Protein AF-0000000078428887 (afdb_homodimer)

Nearest PDB structures (foldseek):
  6vzq-assembly3_C  TM=7.454E-01  e=3.567E-23  Mus musculus
  6vzu-assembly3_C  TM=7.499E-01  e=3.771E-23  Mus musculus
  6vzt-assembly2_B  TM=7.505E-01  e=6.218E-23  Mus musculus
  6vzq-assembly2_B  TM=7.638E-01  e=4.596E-22  Mus musculus
  8u3z-assembly1_N  TM=7.309E-01  e=7.169E-22  Mus musculus

Sequence (1040 aa):
MDAENIQNNVQTKVKTQDIKDAKNAIPVHSVIVFLLATLATAILVDLLPTKCSYWNWPKQQDVRKVEVVPQATYAIYGKSKTEEHLIHVINVLDRLGYQRVNLEDNWNLLWAHDYPFIKMPQRMKNLEKHQMVNHFPGCGFITNKVDLSTTPLPFLPRAFRLPSQRQEFLEYVEHNPNALFVEKHNEHRHIAIRPPEDINLYSNDSFVQEFLQNPFLVDGYKFDIGVYVVITSIDPLRLYIYSGDVLFRYCPVKYHPFDASNVDKYVVGDDYLPTWQVPSLVKYYKRLGGSMRGAFDAYVRDQNQNPSGIWLQVEDIIRRTVLAKEQDIKGILRSYKTKNFFDLMRFDLIIDENLKVHLMEANMSPNLSSAHFKPNSLLYEQILYSVMNMVGIGSPLQNKTLQESKANFLSSEEVREMITSERNLATNINDCAEHGCDKSCNSRECDLCLPCLSGSEYEILEKAHHEHLHRISMKRIFPKPILQPENFDIATEVQNMTKRNAWMTRWFYYKCQYDSNWCIMDAENIQNNVQTKVKTQDIKDAKNAIPVHSVIVFLLATLATAILVDLLPTKCSYWNWPKQQDVRKVEVVPQATYAIYGKSKTEEHLIHVINVLDRLGYQRVNLEDNWNLLWAHDYPFIKMPQRMKNLEKHQMVNHFPGCGFITNKVDLSTTPLPFLPRAFRLPSQRQEFLEYVEHNPNALFVEKHNEHRHIAIRPPEDINLYSNDSFVQEFLQNPFLVDGYKFDIGVYVVITSIDPLRLYIYSGDVLFRYCPVKYHPFDASNVDKYVVGDDYLPTWQVPSLVKYYKRLGGSMRGAFDAYVRDQNQNPSGIWLQVEDIIRRTVLAKEQDIKGILRSYKTKNFFDLMRFDLIIDENLKVHLMEANMSPNLSSAHFKPNSLLYEQILYSVMNMVGIGSPLQNKTLQESKANFLSSEEVREMITSERNLATNINDCAEHGCDKSCNSRECDLCLPCLSGSEYEILEKAHHEHLHRISMKRIFPKPILQPENFDIATEVQNMTKRNAWMTRWFYYKCQYDSNWCI

Radius of gyration: 38.43 Å; Cα contacts (8 Å, |Δi|>4): 1636; chains: 2; bounding box: 81×131×132 Å

Secondary structure (DSSP, 8-state):
---------------------------HHHHHHHHHHHHHHHHHHHHS-TT-TT---------------PPPEEEEE-S-S--GGGHHHHHHHHHTT-EE--TTS--SEEEESS--TTTSHHHHHT--TT-EESS-TTTHHHH-HHHHHTS--TTSPPEEETTTTHHHHHHHHHH-TT-EEEEEETTS--EEEE-GGGS-TT-SSEEEEEE--SB--BTTB-EEEEEEEEEEEETTEEEEEE-S--EEEE-SS--PSP-TT-GGGT---TT-B-GGGSHHHHIIIIIS---HHHHHHHHHHHTT--THHHHHHHHHHHHHHHHHHHHHHHHHHTT-S---B-EEEEEEEEEBTT--EEEEEEEES-----SS-TTHHHHHHHHHHHHHHHTTTT-THHHHHHH--GGGHHHHHHHHHHH--HHHH---HHHHHHTTTTT---SGGGTTSGGG--HHHHHHHHHHHHHHHT-TTEEEEESPP-S-GGG--HHHHHTTS-HHHHHHHHHHHHHHHH-GGGG-/---------------------------HHHHHHHHHHHHHHHHHHHHS-TT-TT------------------EEEEE-S-S--GGGHHHHHHHHHTT-EE--TTS--SEEEESS-TTTTSHHHHHT--TT-EES--TTTHHHH-HHHHHTS--TTSPPEEETTTTHHHHHHHHHH-TT-EEEEEETTS---EEE-GGGS-TT-SSEEEEEE--SB--BTTB-EEEEEEEEEEEETTEEEEEE-S--EEEE-SS--PSP-TT-GGGT---TT-B-GGGSHHHHIIIIIS---HHHHHHHHHHHTT--THHHHHHHHHHHHHHHHHHHHHHHHHHTT-S---B-EEEEEEEEEBTT--EEEEEEEES-----SS-TTHHHHHHHHHHHHHHHTTTT-THHHHHHH--TT-HHHHHHHHHHH--HHHH---HHHHHHTTTTT---SGGGTTSGGG--HHHHHHHHHHHHHHHT-TTEEEEESPP-S-GGG--HHHHHTTS-HHHHHHHHHHHHHHHH-GGGG-

pLDDT: mean 84.03, std 22.97, range [13.81, 98.88]

InterPro domains:
  IPR004344 Tubulin-tyrosine ligase/Tubulin polyglutamylase [PF03133] (128-391)
  IPR004344 Tubulin-tyrosine ligase/Tubulin polyglutamylase [PS51221] (72-403)
  IPR053317 Tubulin polyglutamylase [PTHR47113] (32-519)

Solvent-accessible surface area (backbone atoms only — not comparable to full-atom values): 57028 Å² total; per-residue (Å²): 138,88,92,80,86,90,79,86,84,88,79,82,79,78,76,76,77,81,78,76,70,84,70,80,68,75,61,65,60,64,55,46,52,53,50,46,52,56,46,47,56,50,47,53,63,62,63,45,73,77,69,72,58,71,74,59,57,69,65,69,66,66,66,66,62,70,69,70,63,41,61,39,29,28,20,68,42,62,84,61,92,62,63,69,59,41,47,47,60,52,51,52,38,46,56,57,52,40,39,80,50,57,71,87,49,91,45,36,30,40,48,44,64,45,82,57,59,77,84,36,41,69,60,57,34,60,42,54,92,72,32,35,34,51,51,51,69,51,52,52,58,56,37,30,59,67,56,39,39,59,43,96,46,91,46,38,52,59,43,34,51,29,39,87,31,38,68,61,45,53,52,50,42,68,77,36,74,85,60,41,29,29,41,35,31,76,82,77,56,64,78,44,66,36,52,76,86,71,51,68,58,74,37,80,58,33,34,38,30,48,49,80,85,56,55,36,58,60,97,47,19,29,51,41,38,38,44,45,32,37,39,60,38,72,87,44,53,34,34,32,32,50,68,76,53,41,46,55,38,22,18,71,32,53,32,72,80,74,52,72,87,45,51,47,24,77,44,72,57,93,78,35,35,45,54,75,72,38,77,86,30,25,58,36,27,68,53,38,29,27,28,60,44,50,16,50,42,36,52,36,39,74,70,77,42,77,52,70,60,42,56,56,46,51,53,49,51,54,46,53,53,53,59,72,41,33,65,66,24,50,64,55,44,68,74,36,73,46,83,48,34,28,32,55,29,27,39,33,29,36,43,28,66,84,56,48,67,31,55,71,45,32,35,65,56,41,90,48,52,30,84,90,46,62,78,47,42,51,58,40,34,32,49,50,51,21,51,34,31,22,76,47,68,51,40,64,54,54,27,55,53,63,49,48,59,89,87,42,56,67,56,42,53,51,55,44,37,35,76,55,42,66,42,71,66,32,43,61,59,54,61,21,57,76,63,39,24,70,80,40,64,83,50,78,80,16,65,68,23,51,68,44,42,48,73,66,54,47,51,52,51,50,51,53,54,47,27,67,41,28,20,46,50,44,38,53,54,33,59,62,52,48,76,52,66,92,76,58,55,66,68,70,71,36,64,87,47,56,71,53,43,29,53,53,39,49,52,43,47,45,45,20,74,74,37,67,72,50,21,81,143,89,83,76,89,90,80,85,80,83,74,88,82,79,81,77,77,82,81,76,72,85,73,81,70,76,65,68,61,66,54,47,52,53,50,47,53,54,47,49,54,50,47,54,64,63,62,44,72,77,69,74,60,71,76,62,58,70,68,70,67,66,67,68,63,71,69,70,65,40,58,39,28,28,20,68,42,61,85,62,92,62,64,68,58,41,46,46,60,52,50,52,40,46,56,58,52,42,40,80,50,56,72,88,49,90,46,37,31,40,48,42,64,45,83,56,58,77,84,37,41,71,60,58,35,60,41,52,92,72,30,34,34,50,52,50,69,51,50,52,57,57,36,32,60,68,56,39,39,58,44,97,45,94,46,38,52,59,42,35,52,29,38,86,31,38,66,59,46,53,53,49,41,68,76,36,73,84,60,42,28,29,42,36,32,77,82,78,54,67,79,43,65,35,52,75,86,69,50,70,57,74,37,78,57,33,34,37,30,47,50,81,84,55,53,36,58,62,96,47,20,29,51,39,35,38,43,44,32,37,39,60,38,71,84,43,53,32,34,31,33,49,66,77,52,42,48,58,38,22,17,70,33,53,30,71,81,75,50,72,87,45,51,46,23,76,44,72,56,91,77,33,35,45,56,75,71,39,74,86,30,24,58,36,27,70,52,40,29,26,28,59,43,52,17,50,40,36,51,38,40,75,68,75,44,76,51,69,62,42,56,55,46,51,52,48,52,54,46,53,53,52,58,73,40,34,66,64,25,50,64,55,46,68,75,36,74,46,82,48,33,28,31,56,29,26,39,34,29,38,44,27,66,85,55,47,65,30,55,72,44,32,35,67,57,42,91,47,52,27,85,89,46,61,80,46,43,52,59,40,33,31,49,49,52,20,51,36,32,22,75,47,66,51,40,64,54,54,29,54,53,63,48,48,58,91,86,44,59,68,56,44,52,52,54,44,39,34,76,53,42,64,43,74,66,34,43,62,59,54,60,20,57,76,63,40,25,70,81,41,64,83,48,78,79,16,63,68,22,52,68,43,43,49,72,66,55,48,51,51,51,50,50,51,53,47,26,65,40,28,19,47,49,45,38,53,53,33,58,64,53,49,76,52,66,93,78,58,56,66,68,70,71,34,65,86,48,56,73,52,43,29,53,53,40,49,53,42,48,46,44,20,73,74,36,69,72,50,21,83

Structure (mmCIF, N/CA/C/O backbone):
data_AF-0000000078428887-model_v1
#
loop_
_entity.id
_entity.type
_entity.pdbx_description
1 polymer 'Tubulin polyglutamylase TTLL6'
#
loop_
_atom_site.group_PDB
_atom_site.id
_atom_site.type_symbol
_atom_site.label_atom_id
_atom_site.label_alt_id
_atom_site.label_comp_id
_atom_site.label_asym_id
_atom_site.label_entity_id
_atom_site.label_seq_id
_atom_site.pdbx_PDB_ins_code
_atom_site.Cartn_x
_atom_site.Cartn_y
_atom_site.Cartn_z
_atom_site.occupancy
_atom_site.B_iso_or_equiv
_atom_site.auth_seq_id
_atom_site.auth_comp_id
_atom_site.auth_asym_id
_atom_site.auth_atom_id
_atom_site.pdbx_PDB_model_num
ATOM 1 N N . MET A 1 1 ? -45.375 71.375 -11.922 1 16.81 1 MET A N 1
ATOM 2 C CA . MET A 1 1 ? -46.156 72.125 -12.906 1 16.81 1 MET A CA 1
ATOM 3 C C . MET A 1 1 ? -45.375 72.375 -14.188 1 16.81 1 MET A C 1
ATOM 5 O O . MET A 1 1 ? -45.875 72.125 -15.289 1 16.81 1 MET A O 1
ATOM 9 N N . ASP A 1 2 ? -44.531 73.375 -14.336 1 13.81 2 ASP A N 1
ATOM 10 C CA . ASP A 1 2 ? -44.656 74.375 -15.344 1 13.81 2 ASP A CA 1
ATOM 11 C C . ASP A 1 2 ? -44.062 73.938 -16.688 1 13.81 2 ASP A C 1
ATOM 13 O O . ASP A 1 2 ? -43.219 73.062 -16.719 1 13.81 2 ASP A O 1
ATOM 17 N N . ALA A 1 3 ? -43.656 75.062 -17.578 1 15.51 3 ALA A N 1
ATOM 18 C CA . ALA A 1 3 ? -44.031 75.625 -18.844 1 15.51 3 ALA A CA 1
ATOM 19 C C . ALA A 1 3 ? -43.188 75.062 -20 1 15.51 3 ALA A C 1
ATOM 21 O O . ALA A 1 3 ? -42.125 74.562 -19.781 1 15.51 3 ALA A O 1
ATOM 22 N N . GLU A 1 4 ? -43.031 75.625 -21.203 1 15.42 4 GLU A N 1
ATOM 23 C CA . GLU A 1 4 ? -43.625 75.75 -22.547 1 15.42 4 GLU A CA 1
ATOM 24 C C . GLU A 1 4 ? -42.531 75.688 -23.625 1 15.42 4 GLU A C 1
ATOM 26 O O . GLU A 1 4 ? -42.781 75.188 -24.719 1 15.42 4 GLU A O 1
ATOM 31 N N . ASN A 1 5 ? -41.438 76.5 -23.516 1 15.72 5 ASN A N 1
ATOM 32 C CA . ASN A 1 5 ? -41.312 77.5 -24.609 1 15.72 5 ASN A CA 1
ATOM 33 C C . ASN A 1 5 ? -40.906 76.812 -25.906 1 15.72 5 ASN A C 1
ATOM 35 O O . ASN A 1 5 ? -40.375 75.688 -25.891 1 15.72 5 ASN A O 1
ATOM 39 N N . ILE A 1 6 ? -40.062 77.438 -26.875 1 17.36 6 ILE A N 1
ATOM 40 C CA . ILE A 1 6 ? -40.281 78.125 -28.141 1 17.36 6 ILE A CA 1
ATOM 41 C C . ILE A 1 6 ? -39.75 77.312 -29.297 1 17.36 6 ILE A C 1
ATOM 43 O O . ILE A 1 6 ? -38.781 76.562 -29.156 1 17.36 6 ILE A O 1
ATOM 47 N N . GLN A 1 7 ? -40 77.5 -30.625 1 16.61 7 GLN A N 1
ATOM 48 C CA . GLN A 1 7 ? -40.562 77.25 -31.938 1 16.61 7 GLN A CA 1
ATOM 49 C C . GLN A 1 7 ? -39.469 76.938 -32.969 1 16.61 7 GLN A C 1
ATOM 51 O O . GLN A 1 7 ? -39.656 76.125 -33.875 1 16.61 7 GLN A O 1
ATOM 56 N N . ASN A 1 8 ? -38.312 77.75 -33.062 1 16.42 8 ASN A N 1
ATOM 57 C CA . ASN A 1 8 ? -38.312 78.438 -34.375 1 16.42 8 ASN A CA 1
ATOM 58 C C . ASN A 1 8 ? -37.969 77.438 -35.469 1 16.42 8 ASN A C 1
ATOM 60 O O . ASN A 1 8 ? -37.438 76.375 -35.219 1 16.42 8 ASN A O 1
ATOM 64 N N . ASN A 1 9 ? -37.125 77.875 -36.562 1 16.97 9 ASN A N 1
ATOM 65 C CA . ASN A 1 9 ? -37.312 78.25 -37.969 1 16.97 9 ASN A CA 1
ATOM 66 C C . ASN A 1 9 ? -36.812 77.125 -38.875 1 16.97 9 ASN A C 1
ATOM 68 O O . ASN A 1 9 ? -37.625 76.5 -39.594 1 16.97 9 ASN A O 1
ATOM 72 N N . VAL A 1 10 ? -35.688 77.375 -39.719 1 18.33 10 VAL A N 1
ATOM 73 C CA . VAL A 1 10 ? -35.781 77.562 -41.156 1 18.33 10 VAL A CA 1
ATOM 74 C C . VAL A 1 10 ? -35.531 76.25 -41.906 1 18.33 10 VAL A C 1
ATOM 76 O O . VAL A 1 10 ? -34.844 75.375 -41.375 1 18.33 10 VAL A O 1
ATOM 79 N N . GLN A 1 11 ? -36 76 -43.188 1 18.12 11 GLN A N 1
ATOM 80 C CA . GLN A 1 11 ? -36.594 75.188 -44.281 1 18.12 11 GLN A CA 1
ATOM 81 C C . GLN A 1 11 ? -35.5 74.625 -45.156 1 18.12 11 GLN A C 1
ATOM 83 O O . GLN A 1 11 ? -35.781 73.938 -46.125 1 18.12 11 GLN A O 1
ATOM 88 N N . THR A 1 12 ? -34.156 74.688 -44.781 1 17.95 12 THR A N 1
ATOM 89 C CA . THR A 1 12 ? -33.406 74.812 -46.031 1 17.95 12 THR A CA 1
ATOM 90 C C . THR A 1 12 ? -33.562 73.625 -46.906 1 17.95 12 THR A C 1
ATOM 92 O O . THR A 1 12 ? -33.719 72.5 -46.406 1 17.95 12 THR A O 1
ATOM 95 N N . LYS A 1 13 ? -33.406 73.812 -48.312 1 18.84 13 LYS A N 1
ATOM 96 C CA . LYS A 1 13 ? -33.688 73.375 -49.688 1 18.84 13 LYS A CA 1
ATOM 97 C C . LYS A 1 13 ? -32.906 72.125 -50.031 1 18.84 13 LYS A C 1
ATOM 99 O O . LYS A 1 13 ? -31.672 72.062 -49.906 1 18.84 13 LYS A O 1
ATOM 104 N N . VAL A 1 14 ? -33.469 70.875 -49.938 1 19 14 VAL A N 1
ATOM 105 C CA . VAL A 1 14 ? -33.094 69.5 -50.125 1 19 14 VAL A CA 1
ATOM 106 C C . VAL A 1 14 ? -32.688 69.25 -51.594 1 19 14 VAL A C 1
ATOM 108 O O . VAL A 1 14 ? -33.5 68.812 -52.406 1 19 14 VAL A O 1
ATOM 111 N N . LYS A 1 15 ? -31.812 70.375 -52.125 1 19.92 15 LYS A N 1
ATOM 112 C CA . LYS A 1 15 ? -31.781 70.25 -53.562 1 19.92 15 LYS A CA 1
ATOM 113 C C . LYS A 1 15 ? -31.438 68.812 -54 1 19.92 15 LYS A C 1
ATOM 115 O O . LYS A 1 15 ? -30.578 68.188 -53.406 1 19.92 15 LYS A O 1
ATOM 120 N N . THR A 1 16 ? -32.281 68.25 -54.875 1 20.12 16 THR A N 1
ATOM 121 C CA . THR A 1 16 ? -32.594 67 -55.594 1 20.12 16 THR A CA 1
ATOM 122 C C . THR A 1 16 ? -31.469 66.625 -56.562 1 20.12 16 THR A C 1
ATOM 124 O O . THR A 1 16 ? -31.344 67.188 -57.625 1 20.12 16 THR A O 1
ATOM 127 N N . GLN A 1 17 ? -30.125 66.812 -56.031 1 21.02 17 GLN A N 1
ATOM 128 C CA . GLN A 1 17 ? -29.141 66.688 -57.094 1 21.02 17 GLN A CA 1
ATOM 129 C C . GLN A 1 17 ? -29.312 65.375 -57.906 1 21.02 17 GLN A C 1
ATOM 131 O O . GLN A 1 17 ? -29.594 64.312 -57.312 1 21.02 17 GLN A O 1
ATOM 136 N N . ASP A 1 18 ? -29.25 65.562 -59.281 1 19.78 18 ASP A N 1
ATOM 137 C CA . ASP A 1 18 ? -29.5 64.875 -60.531 1 19.78 18 ASP A CA 1
ATOM 138 C C . ASP A 1 18 ? -28.625 63.625 -60.656 1 19.78 18 ASP A C 1
ATOM 140 O O . ASP A 1 18 ? -27.406 63.719 -60.594 1 19.78 18 ASP A O 1
ATOM 144 N N . ILE A 1 19 ? -29.047 62.438 -60.094 1 21.09 19 ILE A N 1
ATOM 145 C CA . ILE A 1 19 ? -28.547 61.062 -60.094 1 21.09 19 ILE A CA 1
ATOM 146 C C . ILE A 1 19 ? -28.312 60.625 -61.531 1 21.09 19 ILE A C 1
ATOM 148 O O . ILE A 1 19 ? -29.266 60.438 -62.281 1 21.09 19 ILE A O 1
ATOM 152 N N . LYS A 1 20 ? -27.344 61.375 -62.25 1 21.78 20 LYS A N 1
ATOM 153 C CA . LYS A 1 20 ? -27.047 60.969 -63.625 1 21.78 20 LYS A CA 1
ATOM 154 C C . LYS A 1 20 ? -26.891 59.469 -63.719 1 21.78 20 LYS A C 1
ATOM 156 O O . LYS A 1 20 ? -26.219 58.844 -62.875 1 21.78 20 LYS A O 1
ATOM 161 N N . ASP A 1 21 ? -27.688 58.844 -64.5 1 20.66 21 ASP A N 1
ATOM 162 C CA . ASP A 1 21 ? -28.141 57.5 -64.938 1 20.66 21 ASP A CA 1
ATOM 163 C C . ASP A 1 21 ? -26.984 56.719 -65.562 1 20.66 21 ASP A C 1
ATOM 165 O O . ASP A 1 21 ? -27.203 55.688 -66.188 1 20.66 21 ASP A O 1
ATOM 169 N N . ALA A 1 22 ? -25.688 57 -65.188 1 22.97 22 ALA A N 1
ATOM 170 C CA . ALA A 1 22 ? -24.703 56.344 -66.062 1 22.97 22 ALA A CA 1
ATOM 171 C C . ALA A 1 22 ? -24.969 54.844 -66.188 1 22.97 22 ALA A C 1
ATOM 173 O O . ALA A 1 22 ? -25.016 54.125 -65.125 1 22.97 22 ALA A O 1
ATOM 174 N N . LYS A 1 23 ? -25.641 54.406 -67.25 1 26.67 23 LYS A N 1
ATOM 175 C CA . LYS A 1 23 ? -26.141 53.156 -67.875 1 26.67 23 LYS A CA 1
ATOM 176 C C . LYS A 1 23 ? -25 52.188 -68.062 1 26.67 23 LYS A C 1
ATOM 178 O O . LYS A 1 23 ? -24.578 51.938 -69.188 1 26.67 23 LYS A O 1
ATOM 183 N N . ASN A 1 24 ? -23.781 52.312 -67.5 1 25.64 24 ASN A N 1
ATOM 184 C CA . ASN A 1 24 ? -22.75 51.406 -67.938 1 25.64 24 ASN A CA 1
ATOM 185 C C . ASN A 1 24 ? -23.188 49.938 -67.812 1 25.64 24 ASN A C 1
ATOM 187 O O . ASN A 1 24 ? -23.156 49.406 -66.688 1 25.64 24 ASN A O 1
ATOM 191 N N . ALA A 1 25 ? -24.359 49.562 -68.5 1 29.02 25 ALA A N 1
ATOM 192 C CA . ALA A 1 25 ? -24.938 48.219 -68.5 1 29.02 25 ALA A CA 1
ATOM 193 C C . ALA A 1 25 ? -23.906 47.188 -68.938 1 29.02 25 ALA A C 1
ATOM 195 O O . ALA A 1 25 ? -23.25 47.344 -70 1 29.02 25 ALA A O 1
ATOM 196 N N . ILE A 1 26 ? -23.203 46.594 -68.062 1 36.12 26 ILE A N 1
ATOM 197 C CA . ILE A 1 26 ? -22.344 45.469 -68.312 1 36.12 26 ILE A CA 1
ATOM 198 C C . ILE A 1 26 ? -23.016 44.531 -69.312 1 36.12 26 ILE A C 1
ATOM 200 O O . ILE A 1 26 ? -24.156 44.125 -69.125 1 36.12 26 ILE A O 1
ATOM 204 N N . PRO A 1 27 ? -22.609 44.625 -70.625 1 34.97 27 PRO A N 1
ATOM 205 C CA . PRO A 1 27 ? -23.328 43.906 -71.688 1 34.97 27 PRO A CA 1
ATOM 206 C C . PRO A 1 27 ? -23.625 42.469 -71.375 1 34.97 27 PRO A C 1
ATOM 208 O O . PRO A 1 27 ? -22.859 41.844 -70.625 1 34.97 27 PRO A O 1
ATOM 211 N N . VAL A 1 28 ? -24.891 42 -71.5 1 42.19 28 VAL A N 1
ATOM 212 C CA . VAL A 1 28 ? -25.562 40.719 -71.188 1 42.19 28 VAL A CA 1
ATOM 213 C C . VAL A 1 28 ? -24.797 39.562 -71.812 1 42.19 28 VAL A C 1
ATOM 215 O O . VAL A 1 28 ? -24.75 38.469 -71.25 1 42.19 28 VAL A O 1
ATOM 218 N N . HIS A 1 29 ? -24.109 40 -72.875 1 43.94 29 HIS A N 1
ATOM 219 C CA . HIS A 1 29 ? -23.547 38.875 -73.625 1 43.94 29 HIS A CA 1
ATOM 220 C C . HIS A 1 29 ? -22.359 38.25 -72.875 1 43.94 29 HIS A C 1
ATOM 222 O O . HIS A 1 29 ? -22.156 37.031 -73 1 43.94 29 HIS A O 1
ATOM 228 N N . SER A 1 30 ? -21.516 39.219 -72.375 1 42.97 30 SER A N 1
ATOM 229 C CA . SER A 1 30 ? -20.344 38.656 -71.625 1 42.97 30 SER A CA 1
ATOM 230 C C . SER A 1 30 ? -20.766 37.781 -70.5 1 42.97 30 SER A C 1
ATOM 232 O O . SER A 1 30 ? -20.016 36.906 -70.062 1 42.97 30 SER A O 1
ATOM 234 N N . VAL A 1 31 ? -21.969 38.156 -69.875 1 48.38 31 VAL A N 1
ATOM 235 C CA . VAL A 1 31 ? -22.469 37.375 -68.75 1 48.38 31 VAL A CA 1
ATOM 236 C C . VAL A 1 31 ? -22.922 36 -69.25 1 48.38 31 VAL A C 1
ATOM 238 O O . VAL A 1 31 ? -22.688 35 -68.562 1 48.38 31 VAL A O 1
ATOM 241 N N . ILE A 1 32 ? -23.422 36 -70.5 1 49.59 32 ILE A N 1
ATOM 242 C CA . ILE A 1 32 ? -23.953 34.75 -71 1 49.59 32 ILE A CA 1
ATOM 243 C C . ILE A 1 32 ? -22.797 33.812 -71.312 1 49.59 32 ILE A C 1
ATOM 245 O O . ILE A 1 32 ? -22.875 32.625 -71 1 49.59 32 ILE A O 1
ATOM 249 N N . VAL A 1 33 ? -21.781 34.375 -71.938 1 51.69 33 VAL A N 1
ATOM 250 C CA . VAL A 1 33 ? -20.672 33.531 -72.312 1 51.69 33 VAL A CA 1
ATOM 251 C C . VAL A 1 33 ? -20.031 32.938 -71.062 1 51.69 33 VAL A C 1
ATOM 253 O O . VAL A 1 33 ? -19.656 31.75 -71 1 51.69 33 VAL A O 1
ATOM 256 N N . PHE A 1 34 ? -19.938 33.812 -70 1 51.53 34 PHE A N 1
ATOM 257 C CA . PHE A 1 34 ? -19.391 33.312 -68.75 1 51.53 34 PHE A CA 1
ATOM 258 C C . PHE A 1 34 ? -20.266 32.188 -68.188 1 51.53 34 PHE A C 1
ATOM 260 O O . PHE A 1 34 ? -19.766 31.188 -67.688 1 51.53 34 PHE A O 1
ATOM 267 N N . LEU A 1 35 ? -21.625 32.375 -68.312 1 53.56 35 LEU A N 1
ATOM 268 C CA . LEU A 1 35 ? -22.547 31.359 -67.812 1 53.56 35 LEU A CA 1
ATOM 269 C C . LEU A 1 35 ? -22.469 30.078 -68.625 1 53.56 35 LEU A C 1
ATOM 271 O O . LEU A 1 35 ? -22.5 28.969 -68.062 1 53.56 35 LEU A O 1
ATOM 275 N N . LEU A 1 36 ? -22.281 30.281 -69.938 1 55.06 36 LEU A N 1
ATOM 276 C CA . LEU A 1 36 ? -22.25 29.109 -70.75 1 55.06 36 LEU A CA 1
ATOM 277 C C . LEU A 1 36 ? -20.953 28.312 -70.562 1 55.06 36 LEU A C 1
ATOM 279 O O . LEU A 1 36 ? -20.984 27.078 -70.562 1 55.06 36 LEU A O 1
ATOM 283 N N . ALA A 1 37 ? -19.828 29.062 -70.438 1 54.47 37 ALA A N 1
ATOM 284 C CA . ALA A 1 37 ? -18.578 28.344 -70.188 1 54.47 37 ALA A CA 1
ATOM 285 C C . ALA A 1 37 ? -18.625 27.594 -68.812 1 54.47 37 ALA A C 1
ATOM 287 O O . ALA A 1 37 ? -18.125 26.484 -68.75 1 54.47 37 ALA A O 1
ATOM 288 N N . THR A 1 38 ? -19.297 28.25 -67.812 1 53.72 38 THR A N 1
ATOM 289 C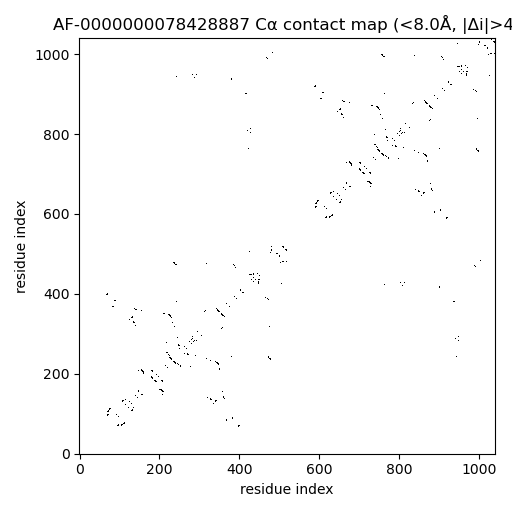 CA . THR A 1 38 ? -19.469 27.578 -66.5 1 53.72 38 THR A CA 1
ATOM 290 C C . THR A 1 38 ? -20.328 26.328 -66.688 1 53.72 38 THR A C 1
ATOM 292 O O . THR A 1 38 ? -20.062 25.297 -66.062 1 53.72 38 THR A O 1
ATOM 295 N N . LEU A 1 39 ? -21.312 26.453 -67.562 1 53.28 39 LEU A N 1
ATOM 296 C CA . LEU A 1 39 ? -22.203 25.312 -67.75 1 53.28 39 LEU A CA 1
ATOM 297 C C . LEU A 1 39 ? -21.484 24.203 -68.5 1 53.28 39 LEU A C 1
ATOM 299 O O . LEU A 1 39 ? -21.641 23.016 -68.188 1 53.28 39 LEU A O 1
ATOM 303 N N . ALA A 1 40 ? -20.797 24.562 -69.5 1 51.91 40 ALA A N 1
ATOM 304 C CA . ALA A 1 40 ? -20.125 23.547 -70.312 1 51.91 40 ALA A CA 1
ATOM 305 C C . ALA A 1 40 ? -19.078 22.797 -69.5 1 51.91 40 ALA A C 1
ATOM 307 O O . ALA A 1 40 ? -18.938 21.578 -69.625 1 51.91 40 ALA A O 1
ATOM 308 N N . THR A 1 41 ? -18.219 23.594 -68.688 1 51.03 41 THR A N 1
ATOM 309 C CA . THR A 1 41 ? -17.281 22.891 -67.875 1 51.03 41 THR A CA 1
ATOM 310 C C . THR A 1 41 ? -18.031 21.953 -66.875 1 51.03 41 THR A C 1
ATOM 312 O O . THR A 1 41 ? -17.547 20.859 -66.625 1 51.03 41 THR A O 1
ATOM 315 N N . ALA A 1 42 ? -19.297 22.344 -66.5 1 52.94 42 ALA A N 1
ATOM 316 C CA . ALA A 1 42 ? -20.094 21.484 -65.625 1 52.94 42 ALA A CA 1
ATOM 317 C C . ALA A 1 42 ? -20.5 20.203 -66.312 1 52.94 42 ALA A C 1
ATOM 319 O O . ALA A 1 42 ? -20.484 19.125 -65.75 1 52.94 42 ALA A O 1
ATOM 320 N N . ILE A 1 43 ? -20.859 20.328 -67.562 1 51.16 43 ILE A N 1
ATOM 321 C CA . ILE A 1 43 ? -21.297 19.172 -68.312 1 51.16 43 ILE A CA 1
ATOM 322 C C . ILE A 1 43 ? -20.109 18.25 -68.562 1 51.16 43 ILE A C 1
ATOM 324 O O . ILE A 1 43 ? -20.234 17.016 -68.438 1 51.16 43 ILE A O 1
ATOM 328 N N . LEU A 1 44 ? -19.047 18.828 -69.062 1 46.91 44 LEU A N 1
ATOM 329 C CA . LEU A 1 44 ? -17.906 17.969 -69.375 1 46.91 44 LEU A CA 1
ATOM 330 C C . LEU A 1 44 ? -17.469 17.188 -68.125 1 46.91 44 LEU A C 1
ATOM 332 O O . LEU A 1 44 ? -17.094 16.016 -68.25 1 46.91 44 LEU A O 1
ATOM 336 N N . VAL A 1 45 ? -17.453 17.922 -66.938 1 47.47 45 VAL A N 1
ATOM 337 C CA . VAL A 1 45 ? -17.125 17.188 -65.688 1 47.47 45 VAL A CA 1
ATOM 338 C C . VAL A 1 45 ? -18.125 16.047 -65.5 1 47.47 45 VAL A C 1
ATOM 340 O O . VAL A 1 45 ? -17.75 14.961 -65.062 1 47.47 45 VAL A O 1
ATOM 343 N N . ASP A 1 46 ? -19.359 16.281 -65.938 1 46.69 46 ASP A N 1
ATOM 344 C CA . ASP A 1 46 ? -20.391 15.273 -65.688 1 46.69 46 ASP A CA 1
ATOM 345 C C . ASP A 1 46 ? -20.219 14.102 -66.688 1 46.69 46 ASP A C 1
ATOM 347 O O . ASP A 1 46 ? -20.766 13.016 -66.438 1 46.69 46 ASP A O 1
ATOM 351 N N . LEU A 1 47 ? -19.844 14.352 -67.875 1 42.5 47 LEU A N 1
ATOM 352 C CA . LEU A 1 47 ? -19.75 13.25 -68.812 1 42.5 47 LEU A CA 1
ATOM 353 C C . LEU A 1 47 ? -18.484 12.414 -68.562 1 42.5 47 LEU A C 1
ATOM 355 O O . LEU A 1 47 ? -18.188 11.477 -69.312 1 42.5 47 LEU A O 1
ATOM 359 N N . LEU A 1 48 ? -17.5 13.039 -67.875 1 37.69 48 LEU A N 1
ATOM 360 C CA . LEU A 1 48 ? -16.391 12.133 -67.625 1 37.69 48 LEU A CA 1
ATOM 361 C C . LEU A 1 48 ? -16.891 10.883 -66.875 1 37.69 48 LEU A C 1
ATOM 363 O O . LEU A 1 48 ? -17.75 10.969 -66 1 37.69 48 LEU A O 1
ATOM 367 N N . PRO A 1 49 ? -16.891 9.766 -67.688 1 34.62 49 PRO A N 1
ATOM 368 C CA . PRO A 1 49 ? -17.391 8.547 -67.062 1 34.62 49 PRO A CA 1
ATOM 369 C C . PRO A 1 49 ? -16.938 8.414 -65.625 1 34.62 49 PRO A C 1
ATOM 371 O O . PRO A 1 49 ? -15.805 8.766 -65.25 1 34.62 49 PRO A O 1
ATOM 374 N N . THR A 1 50 ? -17.859 8.68 -64.688 1 32.19 50 THR A N 1
ATOM 375 C CA . THR A 1 50 ? -17.578 8.664 -63.25 1 32.19 50 THR A CA 1
ATOM 376 C C . THR A 1 50 ? -16.828 7.398 -62.875 1 32.19 50 THR A C 1
ATOM 378 O O . THR A 1 50 ? -16.344 7.273 -61.75 1 32.19 50 THR A O 1
ATOM 381 N N . LYS A 1 51 ? -17.016 6.277 -63.719 1 34.16 51 LYS A N 1
ATOM 382 C CA . LYS A 1 51 ? -16.609 5.035 -63.062 1 34.16 51 LYS A CA 1
ATOM 383 C C . LYS A 1 51 ? -15.086 4.914 -63 1 34.16 51 LYS A C 1
ATOM 385 O O . LYS A 1 51 ? -14.555 3.836 -62.75 1 34.16 51 LYS A O 1
ATOM 390 N N . CYS A 1 52 ? -14.391 5.707 -63.75 1 29.23 52 CYS A N 1
ATOM 391 C CA . CYS A 1 52 ? -12.977 5.34 -63.688 1 29.23 52 CYS A CA 1
ATOM 392 C C . CYS A 1 52 ? -12.5 5.266 -62.25 1 29.23 52 CYS A C 1
ATOM 394 O O . CYS A 1 52 ? -12.164 6.289 -61.656 1 29.23 52 CYS A O 1
ATOM 396 N N . SER A 1 53 ? -13.156 4.398 -61.531 1 30.12 53 SER A N 1
ATOM 397 C CA . SER A 1 53 ? -12.812 4.148 -60.125 1 30.12 53 SER A CA 1
ATOM 398 C C . SER A 1 53 ? -11.336 3.805 -59.969 1 30.12 53 SER A C 1
ATOM 400 O O . SER A 1 53 ? -10.914 3.312 -58.938 1 30.12 53 SER A O 1
ATOM 402 N N . TYR A 1 54 ? -10.617 3.74 -61.094 1 28.86 54 TYR A N 1
ATOM 403 C CA . TYR A 1 54 ? -9.289 3.156 -60.938 1 28.86 54 TYR A CA 1
ATOM 404 C C . TYR A 1 54 ? -8.461 3.93 -59.938 1 28.86 54 TYR A C 1
ATOM 406 O O . TYR A 1 54 ? -7.363 3.51 -59.562 1 28.86 54 TYR A O 1
ATOM 414 N N . TRP A 1 55 ? -8.492 5.266 -60.188 1 30.28 55 TRP A N 1
ATOM 415 C CA . TRP A 1 55 ? -7.59 5.863 -59.188 1 30.28 55 TRP A CA 1
ATOM 416 C C . TRP A 1 55 ? -8.047 5.562 -57.781 1 30.28 55 TRP A C 1
ATOM 418 O O . TRP A 1 55 ? -9.055 6.102 -57.312 1 30.28 55 TRP A O 1
ATOM 428 N N . ASN A 1 56 ? -8.156 4.266 -57.5 1 27.52 56 ASN A N 1
ATOM 429 C CA . ASN A 1 56 ? -8.281 3.92 -56.094 1 27.52 56 ASN A CA 1
ATOM 430 C C . ASN A 1 56 ? -7.418 4.82 -55.219 1 27.52 56 ASN A C 1
ATOM 432 O O . ASN A 1 56 ? -6.211 4.602 -55.094 1 27.52 56 ASN A O 1
ATOM 436 N N . TRP A 1 57 ? -7.633 6.121 -55.344 1 29.78 57 TRP A N 1
ATOM 437 C CA . TRP A 1 57 ? -6.898 6.855 -54.312 1 29.78 57 TRP A CA 1
ATOM 438 C C . TRP A 1 57 ? -6.898 6.09 -53 1 29.78 57 TRP A C 1
ATOM 440 O O . TRP A 1 57 ? -7.938 5.594 -52.562 1 29.78 57 TRP A O 1
ATOM 450 N N . PRO A 1 58 ? -5.719 5.453 -52.75 1 28.84 58 PRO A N 1
ATOM 451 C CA . PRO A 1 58 ? -5.852 4.82 -51.438 1 28.84 58 PRO A CA 1
ATOM 452 C C . PRO A 1 58 ? -6.762 5.605 -50.5 1 28.84 58 PRO A C 1
ATOM 454 O O . PRO A 1 58 ? -6.797 6.836 -50.531 1 28.84 58 PRO A O 1
ATOM 457 N N . LYS A 1 59 ? -8.039 5.094 -50.312 1 30.67 59 LYS A N 1
ATOM 458 C CA . LYS A 1 59 ? -8.805 5.703 -49.25 1 30.67 59 LYS A CA 1
ATOM 459 C C . LYS A 1 59 ? -7.891 6.441 -48.25 1 30.67 59 LYS A C 1
ATOM 461 O O . LYS A 1 59 ? -6.816 5.949 -47.906 1 30.67 59 LYS A O 1
ATOM 466 N N . GLN A 1 60 ? -7.84 7.723 -48.5 1 28.55 60 GLN A N 1
ATOM 467 C CA . GLN A 1 60 ? -7.184 8.383 -47.375 1 28.55 60 GLN A CA 1
ATOM 468 C C . GLN A 1 60 ? -7.211 7.512 -46.125 1 28.55 60 GLN A C 1
ATOM 470 O O . GLN A 1 60 ? -8.273 7.062 -45.688 1 28.55 60 GLN A O 1
ATOM 475 N N . GLN A 1 61 ? -6.254 6.578 -46.031 1 28.36 61 GLN A N 1
ATOM 476 C CA . GLN A 1 61 ? -6.113 6.043 -44.656 1 28.36 61 GLN A CA 1
ATOM 477 C C . GLN A 1 61 ? -6.781 6.957 -43.656 1 28.36 61 GLN A C 1
ATOM 479 O O . GLN A 1 61 ? -6.5 8.156 -43.594 1 28.36 61 GLN A O 1
ATOM 484 N N . ASP A 1 62 ? -8.062 6.742 -43.531 1 29.59 62 ASP A N 1
ATOM 485 C CA . ASP A 1 62 ? -8.609 7.418 -42.375 1 29.59 62 ASP A CA 1
ATOM 486 C C . ASP A 1 62 ? -7.5 7.805 -41.375 1 29.59 62 ASP A C 1
ATOM 488 O O . ASP A 1 62 ? -6.77 6.945 -40.906 1 29.59 62 ASP A O 1
ATOM 492 N N . VAL A 1 63 ? -6.836 8.812 -41.719 1 30.88 63 VAL A N 1
ATOM 493 C CA . VAL A 1 63 ? -6.156 9.266 -40.5 1 30.88 63 VAL A CA 1
ATOM 494 C C . VAL A 1 63 ? -6.922 8.797 -39.281 1 30.88 63 VAL A C 1
ATOM 496 O O . VAL A 1 63 ? -8.055 9.234 -39.031 1 30.88 63 VAL A O 1
ATOM 499 N N . ARG A 1 64 ? -6.902 7.516 -39 1 29.41 64 ARG A N 1
ATOM 500 C CA . ARG A 1 64 ? -7.344 7.219 -37.625 1 29.41 64 ARG A CA 1
ATOM 501 C C . ARG A 1 64 ? -7.312 8.469 -36.75 1 29.41 64 ARG A C 1
ATOM 503 O O . ARG A 1 64 ? -6.25 9.055 -36.531 1 29.41 64 ARG A O 1
ATOM 510 N N . LYS A 1 65 ? -8.25 9.289 -37.031 1 32.09 65 LYS A N 1
ATOM 511 C CA . LYS A 1 65 ? -8.43 10.258 -35.938 1 32.09 65 LYS A CA 1
ATOM 512 C C . LYS A 1 65 ? -7.816 9.75 -34.656 1 32.09 65 LYS A C 1
ATOM 514 O O . LYS A 1 65 ? -8.195 8.688 -34.156 1 32.09 65 LYS A O 1
ATOM 519 N N . VAL A 1 66 ? -6.613 9.883 -34.531 1 32.78 66 VAL A N 1
ATOM 520 C CA . VAL A 1 66 ? -6.172 9.719 -33.156 1 32.78 66 VAL A CA 1
ATOM 521 C C . VAL A 1 66 ? -7.34 9.992 -32.188 1 32.78 66 VAL A C 1
ATOM 523 O O . VAL A 1 66 ? -7.84 11.117 -32.125 1 32.78 66 VAL A O 1
ATOM 526 N N . GLU A 1 67 ? -8.367 9.195 -32.312 1 37.16 67 GLU A N 1
ATOM 527 C CA . GLU A 1 67 ? -9.359 9.375 -31.25 1 37.16 67 GLU A CA 1
ATOM 528 C C . GLU A 1 67 ? -8.719 9.938 -29.984 1 37.16 67 GLU A C 1
ATOM 530 O O . GLU A 1 67 ? -7.84 9.305 -29.391 1 37.16 67 GLU A O 1
ATOM 535 N N . VAL A 1 68 ? -8.594 11.203 -29.969 1 39.59 68 VAL A N 1
ATOM 536 C CA . VAL A 1 68 ? -8.164 11.875 -28.75 1 39.59 68 VAL A CA 1
ATOM 537 C C . VAL A 1 68 ? -8.82 11.219 -27.531 1 39.59 68 VAL A C 1
ATOM 539 O O . VAL A 1 68 ? -10.047 11.148 -27.438 1 39.59 68 VAL A O 1
ATOM 542 N N . VAL A 1 69 ? -8.297 10.219 -27.047 1 48.06 69 VAL A N 1
ATOM 543 C CA . VAL A 1 69 ? -8.727 9.711 -25.75 1 48.06 69 VAL A CA 1
ATOM 544 C C . VAL A 1 69 ? -9.164 10.875 -24.859 1 48.06 69 VAL A C 1
ATOM 546 O O . VAL A 1 69 ? -8.414 11.836 -24.672 1 48.06 69 VAL A O 1
ATOM 549 N N . PRO A 1 70 ? -10.523 11.031 -24.703 1 58.88 70 PRO A N 1
ATOM 550 C CA . PRO A 1 70 ? -10.898 12.164 -23.844 1 58.88 70 PRO A CA 1
ATOM 551 C C . PRO A 1 70 ? -10.086 12.219 -22.547 1 58.88 70 PRO A C 1
ATOM 553 O O . PRO A 1 70 ? -9.883 11.195 -21.891 1 58.88 70 PRO A O 1
ATOM 556 N N . GLN A 1 71 ? -9.383 13.156 -22.375 1 75.88 71 GLN A N 1
ATOM 557 C CA . GLN A 1 71 ? -8.508 13.469 -21.25 1 75.88 71 GLN A CA 1
ATOM 558 C C . GLN A 1 71 ? -9.305 13.961 -20.047 1 75.88 71 GLN A C 1
ATOM 560 O O . GLN A 1 71 ? -10.289 14.695 -20.203 1 75.88 71 GLN A O 1
ATOM 565 N N . ALA A 1 72 ? -9.086 13.32 -18.844 1 87.31 72 ALA A N 1
ATOM 566 C CA . ALA A 1 72 ? -9.695 13.805 -17.609 1 87.31 72 ALA A CA 1
ATOM 567 C C . ALA A 1 72 ? -9.453 15.305 -17.438 1 87.31 72 ALA A C 1
ATOM 569 O O . ALA A 1 72 ? -8.398 15.82 -17.812 1 87.31 72 ALA A O 1
ATOM 570 N N . THR A 1 73 ? -10.477 16 -16.938 1 93.94 73 THR A N 1
ATOM 571 C CA . THR A 1 73 ? -10.414 17.453 -16.844 1 93.94 73 THR A CA 1
ATOM 572 C C . THR A 1 73 ? -10.523 17.922 -15.398 1 93.94 73 THR A C 1
ATOM 574 O O . THR A 1 73 ? -11 17.172 -14.539 1 93.94 73 THR A O 1
ATOM 577 N N . TYR A 1 74 ? -9.961 19.125 -15.141 1 96.62 74 TYR A N 1
ATOM 578 C CA . TYR A 1 74 ? -10.125 19.734 -13.82 1 96.62 74 TYR A CA 1
ATOM 579 C C . TYR A 1 74 ? -10.344 21.234 -13.938 1 96.62 74 TYR A C 1
ATOM 581 O O . TYR A 1 74 ? -9.961 21.844 -14.938 1 96.62 74 TYR A O 1
ATOM 589 N N . ALA A 1 75 ? -11.062 21.75 -13.023 1 97.19 75 ALA A N 1
ATOM 590 C CA . ALA A 1 75 ? -11.25 23.203 -12.883 1 97.19 75 ALA A CA 1
ATOM 591 C C . ALA A 1 75 ? -10.766 23.688 -11.523 1 97.19 75 ALA A C 1
ATOM 593 O O . ALA A 1 75 ? -10.617 22.891 -10.586 1 97.19 75 ALA A O 1
ATOM 594 N N . ILE A 1 76 ? -10.445 24.953 -11.438 1 96.88 76 ILE A N 1
ATOM 595 C CA . ILE A 1 76 ? -9.977 25.562 -10.195 1 96.88 76 ILE A CA 1
ATOM 596 C C . ILE A 1 76 ? -10.977 26.625 -9.742 1 96.88 76 ILE A C 1
ATOM 598 O O . ILE A 1 76 ? -11.484 27.406 -10.555 1 96.88 76 ILE A O 1
ATOM 602 N N . TYR A 1 77 ? -11.328 26.531 -8.523 1 96.25 77 TYR A N 1
ATOM 603 C CA . TYR A 1 77 ? -12.164 27.547 -7.902 1 96.25 77 TYR A CA 1
ATOM 604 C C . TYR A 1 77 ? -11.406 28.281 -6.793 1 96.25 77 TYR A C 1
ATOM 606 O O . TYR A 1 77 ? -10.93 27.641 -5.844 1 96.25 77 TYR A O 1
ATOM 614 N N . GLY A 1 78 ? -11.266 29.562 -6.906 1 91.25 78 GLY A N 1
ATOM 615 C CA . GLY A 1 78 ? -10.602 30.391 -5.906 1 91.25 78 GLY A CA 1
ATOM 616 C C . GLY A 1 78 ? -10.82 31.875 -6.117 1 91.25 78 GLY A C 1
ATOM 617 O O . GLY A 1 78 ? -11.125 32.312 -7.227 1 91.25 78 GLY A O 1
ATOM 618 N N . LYS A 1 79 ? -10.641 32.656 -5.113 1 83.12 79 LYS A N 1
ATOM 619 C CA . LYS A 1 79 ? -10.859 34.094 -5.141 1 83.12 79 LYS A CA 1
ATOM 620 C C . LYS A 1 79 ? -9.602 34.844 -5.562 1 83.12 79 LYS A C 1
ATOM 622 O O . LYS A 1 79 ? -9.664 36 -6.023 1 83.12 79 LYS A O 1
ATOM 627 N N . SER A 1 80 ? -8.523 34.156 -5.367 1 81.44 80 SER A N 1
ATOM 628 C CA . SER A 1 80 ? -7.25 34.844 -5.621 1 81.44 80 SER A CA 1
ATOM 629 C C . SER A 1 80 ? -7.074 35.125 -7.105 1 81.44 80 SER A C 1
ATOM 631 O O . SER A 1 80 ? -7.469 34.344 -7.957 1 81.44 80 SER A O 1
ATOM 633 N N . LYS A 1 81 ? -6.434 36.25 -7.312 1 79 81 LYS A N 1
ATOM 634 C CA . LYS A 1 81 ? -6.156 36.688 -8.68 1 79 81 LYS A CA 1
ATOM 635 C C . LYS A 1 81 ? -5.039 35.844 -9.297 1 79 81 LYS A C 1
ATOM 637 O O . LYS A 1 81 ? -4.965 35.719 -10.523 1 79 81 LYS A O 1
ATOM 642 N N . THR A 1 82 ? -4.262 35.438 -8.312 1 82.94 82 THR A N 1
ATOM 643 C CA . THR A 1 82 ? -3.15 34.625 -8.805 1 82.94 82 THR A CA 1
ATOM 644 C C . THR A 1 82 ? -3.285 33.156 -8.328 1 82.94 82 THR A C 1
ATOM 646 O O . THR A 1 82 ? -3.939 32.906 -7.32 1 82.94 82 THR A O 1
ATOM 649 N N . GLU A 1 83 ? -2.791 32.344 -9.164 1 87.38 83 GLU A N 1
ATOM 650 C CA . GLU A 1 83 ? -2.84 30.906 -8.828 1 87.38 83 GLU A CA 1
ATOM 651 C C . GLU A 1 83 ? -1.447 30.375 -8.523 1 87.38 83 GLU A C 1
ATOM 653 O O . GLU A 1 83 ? -1.209 29.172 -8.633 1 87.38 83 GLU A O 1
ATOM 658 N N . GLU A 1 84 ? -0.598 31.25 -8.133 1 88.31 84 GLU A N 1
ATOM 659 C CA . GLU A 1 84 ? 0.787 30.859 -7.879 1 88.31 84 GLU A CA 1
ATOM 660 C C . GLU A 1 84 ? 0.881 29.891 -6.703 1 88.31 84 GLU A C 1
ATOM 662 O O . GLU A 1 84 ? 1.742 29 -6.688 1 88.31 84 GLU A O 1
ATOM 667 N N . HIS A 1 85 ? -0.028 30.062 -5.773 1 91.25 85 HIS A N 1
ATOM 668 C CA . HIS A 1 85 ? -0.01 29.203 -4.594 1 91.25 85 HIS A CA 1
ATOM 669 C C . HIS A 1 85 ? -0.481 27.797 -4.93 1 91.25 85 HIS A C 1
ATOM 671 O O . HIS A 1 85 ? -0.344 26.875 -4.113 1 91.25 85 HIS A O 1
ATOM 677 N N . LEU A 1 86 ? -0.947 27.578 -6.168 1 95.38 86 LEU A N 1
ATOM 678 C CA . LEU A 1 86 ? -1.464 26.281 -6.574 1 95.38 86 LEU A CA 1
ATOM 679 C C . LEU A 1 86 ? -0.535 25.625 -7.586 1 95.38 86 LEU A C 1
ATOM 681 O O . LEU A 1 86 ? -0.91 24.641 -8.234 1 95.38 86 LEU A O 1
ATOM 685 N N . ILE A 1 87 ? 0.667 26.094 -7.684 1 95.5 87 ILE A N 1
ATOM 686 C CA . ILE A 1 87 ? 1.582 25.656 -8.734 1 95.5 87 ILE A CA 1
ATOM 687 C C . ILE A 1 87 ? 1.807 24.156 -8.633 1 95.5 87 ILE A C 1
ATOM 689 O O . ILE A 1 87 ? 1.848 23.453 -9.648 1 95.5 87 ILE A O 1
ATOM 693 N N . HIS A 1 88 ? 1.984 23.641 -7.445 1 97 88 HIS A N 1
ATOM 694 C CA . HIS A 1 88 ? 2.26 22.203 -7.289 1 97 88 HIS A CA 1
ATOM 695 C C . HIS A 1 88 ? 1.02 21.375 -7.582 1 97 88 HIS A C 1
ATOM 697 O O . HIS A 1 88 ? 1.127 20.25 -8.078 1 97 88 HIS A O 1
ATOM 703 N N . VAL A 1 89 ? -0.2 21.859 -7.305 1 97.56 89 VAL A N 1
ATOM 704 C CA . VAL A 1 89 ? -1.441 21.188 -7.672 1 97.56 89 VAL A CA 1
ATOM 705 C C . VAL A 1 89 ? -1.53 21.062 -9.188 1 97.56 89 VAL A C 1
ATOM 707 O O . VAL A 1 89 ? -1.798 19.969 -9.711 1 97.56 89 VAL A O 1
ATOM 710 N N . ILE A 1 90 ? -1.255 22.156 -9.82 1 96.19 90 ILE A N 1
ATOM 711 C CA . ILE A 1 90 ? -1.331 22.203 -11.273 1 96.19 90 ILE A CA 1
ATOM 712 C C . ILE A 1 90 ? -0.288 21.281 -11.883 1 96.19 90 ILE A C 1
ATOM 714 O O . ILE A 1 90 ? -0.598 20.484 -12.781 1 96.19 90 ILE A O 1
ATOM 718 N N . ASN A 1 91 ? 0.924 21.359 -11.344 1 94 91 ASN A N 1
ATOM 719 C CA . ASN A 1 91 ? 2.002 20.516 -11.852 1 94 91 ASN A CA 1
ATOM 720 C C . ASN A 1 91 ? 1.661 19.031 -11.734 1 94 91 ASN A C 1
ATOM 722 O O . ASN A 1 91 ? 1.836 18.266 -12.688 1 94 91 ASN A O 1
ATOM 726 N N . VAL A 1 92 ? 1.199 18.594 -10.586 1 95 92 VAL A N 1
ATOM 727 C CA . VAL A 1 92 ? 0.921 17.172 -10.352 1 95 92 VAL A CA 1
ATOM 728 C C . VAL A 1 92 ? -0.246 16.734 -11.227 1 95 92 VAL A C 1
ATOM 730 O O . VAL A 1 92 ? -0.21 15.641 -11.82 1 95 92 VAL A O 1
ATOM 733 N N . LEU A 1 93 ? -1.278 17.547 -11.391 1 94 93 LEU A N 1
ATOM 734 C CA . LEU A 1 93 ? -2.404 17.219 -12.258 1 94 93 LEU A CA 1
ATOM 735 C C . LEU A 1 93 ? -1.958 17.094 -13.711 1 94 93 LEU A C 1
ATOM 737 O O . LEU A 1 93 ? -2.408 16.203 -14.43 1 94 93 LEU A O 1
ATOM 741 N N . ASP A 1 94 ? -1.113 17.984 -14.062 1 90.5 94 ASP A N 1
ATOM 742 C CA . ASP A 1 94 ? -0.562 17.922 -15.414 1 90.5 94 ASP A CA 1
ATOM 743 C C . ASP A 1 94 ? 0.198 16.609 -15.633 1 90.5 94 ASP A C 1
ATOM 745 O O . ASP A 1 94 ? 0.037 15.953 -16.656 1 90.5 94 ASP A O 1
ATOM 749 N N . ARG A 1 95 ? 0.987 16.312 -14.656 1 88.19 95 ARG A N 1
ATOM 750 C CA . ARG A 1 95 ? 1.769 15.086 -14.742 1 88.19 95 ARG A CA 1
ATOM 751 C C . ARG A 1 95 ? 0.861 13.859 -14.789 1 88.19 95 ARG A C 1
ATOM 753 O O . ARG A 1 95 ? 1.207 12.844 -15.398 1 88.19 95 ARG A O 1
ATOM 760 N N . LEU A 1 96 ? -0.286 13.914 -14.172 1 88.5 96 LEU A N 1
ATOM 761 C CA . LEU A 1 96 ? -1.245 12.812 -14.148 1 88.5 96 LEU A CA 1
ATOM 762 C C . LEU A 1 96 ? -2.111 12.82 -15.406 1 88.5 96 LEU A C 1
ATOM 764 O O . LEU A 1 96 ? -2.99 11.969 -15.562 1 88.5 96 LEU A O 1
ATOM 768 N N . GLY A 1 97 ? -1.991 13.883 -16.266 1 83 97 GLY A N 1
ATOM 769 C CA . GLY A 1 97 ? -2.635 13.898 -17.562 1 83 97 GLY A CA 1
ATOM 770 C C . GLY A 1 97 ? -3.947 14.656 -17.562 1 83 97 GLY A C 1
ATOM 771 O O . GLY A 1 97 ? -4.738 14.531 -18.5 1 83 97 GLY A O 1
ATOM 772 N N . TYR A 1 98 ? -4.195 15.422 -16.609 1 89.94 98 TYR A N 1
ATOM 773 C CA . TYR A 1 98 ? -5.434 16.188 -16.562 1 89.94 98 TYR A CA 1
ATOM 774 C C . TYR A 1 98 ? -5.316 17.469 -17.375 1 89.94 98 TYR A C 1
ATOM 776 O O . TYR A 1 98 ? -4.25 18.094 -17.422 1 89.94 98 TYR A O 1
ATOM 784 N N . GLN A 1 99 ? -6.457 17.797 -17.922 1 91.75 99 GLN A N 1
ATOM 785 C CA . GLN A 1 99 ? -6.535 19.047 -18.672 1 91.75 99 GLN A CA 1
ATOM 786 C C . GLN A 1 99 ? -7.391 20.078 -17.938 1 91.75 99 GLN A C 1
ATOM 788 O O . GLN A 1 99 ? -8.484 19.766 -17.469 1 91.75 99 GLN A O 1
ATOM 793 N N . ARG A 1 100 ? -6.906 21.234 -17.875 1 94.88 100 ARG A N 1
ATOM 794 C CA . ARG A 1 100 ? -7.648 22.312 -17.219 1 94.88 100 ARG A CA 1
ATOM 795 C C . ARG A 1 100 ? -8.773 22.828 -18.094 1 94.88 100 ARG A C 1
ATOM 797 O O . ARG A 1 100 ? -8.594 23 -19.312 1 94.88 100 ARG A O 1
ATOM 804 N N . VAL A 1 101 ? -9.875 23.016 -17.484 1 96.56 101 VAL A N 1
ATOM 805 C CA . VAL A 1 101 ? -11.031 23.609 -18.172 1 96.56 101 VAL A CA 1
ATOM 806 C C . VAL A 1 101 ? -11.617 24.734 -17.328 1 96.56 101 VAL A C 1
ATOM 808 O O . VAL A 1 101 ? -11.156 24.984 -16.203 1 96.56 101 VAL A O 1
ATOM 811 N N . ASN A 1 102 ? -12.555 25.359 -17.875 1 95.56 102 ASN A N 1
ATOM 812 C CA . ASN A 1 102 ? -13.211 26.438 -17.141 1 95.56 102 ASN A CA 1
ATOM 813 C C . ASN A 1 102 ? -14.172 25.875 -16.094 1 95.56 102 ASN A C 1
ATOM 815 O O . ASN A 1 102 ? -14.672 24.766 -16.234 1 95.56 102 ASN A O 1
ATOM 819 N N . LEU A 1 103 ? -14.391 26.688 -15.141 1 94.81 103 LEU A N 1
ATOM 820 C CA . LEU A 1 103 ? -15.266 26.297 -14.039 1 94.81 103 LEU A CA 1
ATOM 821 C C . LEU A 1 103 ? -16.656 25.953 -14.547 1 94.81 103 LEU A C 1
ATOM 823 O O . LEU A 1 103 ? -17.328 25.078 -13.992 1 94.81 103 LEU A O 1
ATOM 827 N N . GLU A 1 104 ? -17.062 26.562 -15.633 1 93.81 104 GLU A N 1
ATOM 828 C CA . GLU A 1 104 ? -18.422 26.391 -16.156 1 93.81 104 GLU A CA 1
ATOM 829 C C . GLU A 1 104 ? -18.531 25.109 -16.984 1 93.81 104 GLU A C 1
ATOM 831 O O . GLU A 1 104 ? -19.625 24.625 -17.266 1 93.81 104 GLU A O 1
ATOM 836 N N . ASP A 1 105 ? -17.406 24.578 -17.328 1 93.62 105 ASP A N 1
ATOM 837 C CA . ASP A 1 105 ? -17.391 23.375 -18.156 1 93.62 105 ASP A CA 1
ATOM 838 C C . ASP A 1 105 ? -17.609 22.125 -17.328 1 93.62 105 ASP A C 1
ATOM 840 O O . ASP A 1 105 ? -17.859 22.203 -16.125 1 93.62 105 ASP A O 1
ATOM 844 N N . ASN A 1 106 ? -17.688 21.094 -18.062 1 92 106 ASN A N 1
ATOM 845 C CA . ASN A 1 106 ? -17.766 19.797 -17.391 1 92 106 ASN A CA 1
ATOM 846 C C . ASN A 1 106 ? -16.391 19.328 -16.922 1 92 106 ASN A C 1
ATOM 848 O O . ASN A 1 106 ? -15.461 19.266 -17.734 1 92 106 ASN A O 1
ATOM 852 N N . TRP A 1 107 ? -16.203 19.203 -15.688 1 95.06 107 TRP A N 1
ATOM 853 C CA . TRP A 1 107 ? -14.938 18.766 -15.117 1 95.06 107 TRP A CA 1
ATOM 854 C C . TRP A 1 107 ? -15.102 17.453 -14.344 1 95.06 107 TRP A C 1
ATOM 856 O O . TRP A 1 107 ? -16.188 17.172 -13.836 1 95.06 107 TRP A O 1
ATOM 866 N N . ASN A 1 108 ? -13.992 16.703 -14.234 1 94.12 108 ASN A N 1
ATOM 867 C CA . ASN A 1 108 ? -13.914 15.531 -13.375 1 94.12 108 ASN A CA 1
ATOM 868 C C . ASN A 1 108 ? -13.523 15.891 -11.953 1 94.12 108 ASN A C 1
ATOM 870 O O . ASN A 1 108 ? -13.953 15.242 -11 1 94.12 108 ASN A O 1
ATOM 874 N N . LEU A 1 109 ? -12.711 16.938 -11.844 1 97 109 LEU A N 1
ATOM 875 C CA . LEU A 1 109 ? -12.219 17.391 -10.555 1 97 109 LEU A CA 1
ATOM 876 C C . LEU A 1 109 ? -12.359 18.891 -10.414 1 97 109 LEU A C 1
ATOM 8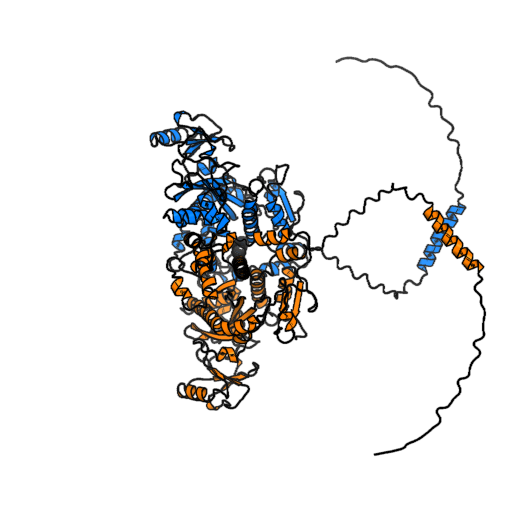78 O O . LEU A 1 109 ? -11.953 19.641 -11.305 1 97 109 LEU A O 1
ATOM 882 N N . LEU A 1 110 ? -13 19.312 -9.391 1 97.88 110 LEU A N 1
ATOM 883 C CA . LEU A 1 110 ? -12.922 20.703 -8.977 1 97.88 110 LEU A CA 1
ATOM 884 C C . LEU A 1 110 ? -11.953 20.875 -7.809 1 97.88 110 LEU A C 1
ATOM 886 O O . LEU A 1 110 ? -12.219 20.391 -6.703 1 97.88 110 LEU A O 1
ATOM 890 N N . TRP A 1 111 ? -10.844 21.484 -8.086 1 98 111 TRP A N 1
ATOM 891 C CA . TRP A 1 111 ? -9.953 21.875 -7.004 1 98 111 TRP A CA 1
ATOM 892 C C . TRP A 1 111 ? -10.297 23.266 -6.488 1 98 111 TRP A C 1
ATOM 894 O O . TRP A 1 111 ? -9.914 24.266 -7.098 1 98 111 TRP A O 1
ATOM 904 N N . ALA A 1 112 ? -10.953 23.266 -5.355 1 97 112 ALA A N 1
ATOM 905 C CA . ALA A 1 112 ? -11.375 24.531 -4.754 1 97 112 ALA A CA 1
ATOM 906 C C . ALA A 1 112 ? -10.43 24.938 -3.627 1 97 112 ALA A C 1
ATOM 908 O O . ALA A 1 112 ? -10.211 24.172 -2.684 1 97 112 ALA A O 1
ATOM 909 N N . HIS A 1 113 ? -9.867 26.062 -3.805 1 94.94 113 HIS A N 1
ATOM 910 C CA . HIS A 1 113 ? -9.102 26.625 -2.693 1 94.94 113 HIS A CA 1
ATOM 911 C C . HIS A 1 113 ? -10.023 27.234 -1.645 1 94.94 113 HIS A C 1
ATOM 913 O O . HIS A 1 113 ? -9.773 27.109 -0.443 1 94.94 113 HIS A O 1
ATOM 919 N N . ASP A 1 114 ? -11.023 27.922 -2.16 1 93.56 114 ASP A N 1
ATOM 920 C CA . ASP A 1 114 ? -12.055 28.469 -1.281 1 93.56 114 ASP A CA 1
ATOM 921 C C . ASP A 1 114 ? -13.211 27.5 -1.11 1 93.56 114 ASP A C 1
ATOM 923 O O . ASP A 1 114 ? -13.375 26.578 -1.908 1 93.56 114 ASP A O 1
ATOM 927 N N . TYR A 1 115 ? -13.969 27.797 -0.117 1 94.81 115 TYR A N 1
ATOM 928 C CA . TYR A 1 115 ? -15.133 26.969 0.199 1 94.81 115 TYR A CA 1
ATOM 929 C C . TYR A 1 115 ? -16.219 27.141 -0.859 1 94.81 115 TYR A C 1
ATOM 931 O O . TYR A 1 115 ? -16.797 28.203 -1.001 1 94.81 115 TYR A O 1
ATOM 939 N N . PRO A 1 116 ? -16.562 26.078 -1.584 1 95.69 116 PRO A N 1
ATOM 940 C CA . PRO A 1 116 ? -17.391 26.281 -2.779 1 95.69 116 PRO A CA 1
ATOM 941 C C . PRO A 1 116 ? -18.875 26.109 -2.5 1 95.69 116 PRO A C 1
ATOM 943 O O . PRO A 1 116 ? -19.703 26.391 -3.371 1 95.69 116 PRO A O 1
ATOM 946 N N . PHE A 1 117 ? -19.297 25.797 -1.365 1 95.5 117 PHE A N 1
ATOM 947 C CA . PHE A 1 117 ? -20.656 25.312 -1.124 1 95.5 117 PHE A CA 1
ATOM 948 C C . PHE A 1 117 ? -21.609 26.469 -0.879 1 95.5 117 PHE A C 1
ATOM 950 O O . PHE A 1 117 ? -22.828 26.297 -0.958 1 95.5 117 PHE A O 1
ATOM 957 N N . ILE A 1 118 ? -21.094 27.609 -0.579 1 93.31 118 ILE A N 1
ATOM 958 C CA . ILE A 1 118 ? -21.938 28.766 -0.332 1 93.31 118 ILE A CA 1
ATOM 959 C C . ILE A 1 118 ? -22.25 29.469 -1.652 1 93.31 118 ILE A C 1
ATOM 961 O O . ILE A 1 118 ? -23.406 29.781 -1.936 1 93.31 118 ILE A O 1
ATOM 965 N N . LYS A 1 119 ? -21.297 29.625 -2.455 1 92.94 119 LYS A N 1
ATOM 966 C CA . LYS A 1 119 ? -21.453 30.375 -3.697 1 92.94 119 LYS A CA 1
ATOM 967 C C . LYS A 1 119 ? -22.031 29.5 -4.801 1 92.94 119 LYS A C 1
ATOM 969 O O . LYS A 1 119 ? -22.688 30 -5.719 1 92.94 119 LYS A O 1
ATOM 974 N N . MET A 1 120 ? -21.75 28.234 -4.727 1 94.44 120 MET A N 1
ATOM 975 C CA . MET A 1 120 ? -22.25 27.328 -5.754 1 94.44 120 MET A CA 1
ATOM 976 C C . MET A 1 120 ? -23.047 26.188 -5.137 1 94.44 120 MET A C 1
ATOM 978 O O . MET A 1 120 ? -22.812 25.016 -5.441 1 94.44 120 MET A O 1
ATOM 982 N N . PRO A 1 121 ? -24.078 26.5 -4.383 1 94.12 121 PRO A N 1
ATOM 983 C CA . PRO A 1 121 ? -24.797 25.453 -3.645 1 94.12 121 PRO A CA 1
ATOM 984 C C . PRO A 1 121 ? -25.5 24.453 -4.562 1 94.12 121 PRO A C 1
ATOM 986 O O . PRO A 1 121 ? -25.438 23.25 -4.328 1 94.12 121 PRO A O 1
ATOM 989 N N . GLN A 1 122 ? -26.188 24.891 -5.586 1 93.31 122 GLN A N 1
ATOM 990 C CA . GLN A 1 122 ? -26.953 24.016 -6.457 1 93.31 122 GLN A CA 1
ATOM 991 C C . GLN A 1 122 ? -26.047 23.062 -7.234 1 93.31 122 GLN A C 1
ATOM 993 O O . GLN A 1 122 ? -26.328 21.875 -7.367 1 93.31 122 GLN A O 1
ATOM 998 N N . ARG A 1 123 ? -24.969 23.609 -7.676 1 93.88 123 ARG A N 1
ATOM 999 C CA . ARG A 1 123 ? -24.016 22.797 -8.43 1 93.88 123 ARG A CA 1
ATOM 1000 C C . ARG A 1 123 ? -23.375 21.734 -7.539 1 93.88 123 ARG A C 1
ATOM 1002 O O . ARG A 1 123 ? -23.188 20.594 -7.961 1 93.88 123 ARG A O 1
ATOM 1009 N N . MET A 1 124 ? -23.062 22.141 -6.348 1 95.69 124 MET A N 1
ATOM 1010 C CA . MET A 1 124 ? -22.406 21.234 -5.406 1 95.69 124 MET A CA 1
ATOM 1011 C C . MET A 1 124 ? -23.375 20.141 -4.941 1 95.69 124 MET A C 1
ATOM 1013 O O . MET A 1 124 ? -22.953 19 -4.695 1 95.69 124 MET A O 1
ATOM 1017 N N . LYS A 1 125 ? -24.609 20.422 -4.875 1 95 125 LYS A N 1
ATOM 1018 C CA . LYS A 1 125 ? -25.594 19.469 -4.395 1 95 125 LYS A CA 1
ATOM 1019 C C . LYS A 1 125 ? -25.969 18.469 -5.484 1 95 125 LYS A C 1
ATOM 1021 O O . LYS A 1 125 ? -26.516 17.391 -5.199 1 95 125 LYS A O 1
ATOM 1026 N N . ASN A 1 126 ? -25.625 18.812 -6.746 1 92.94 126 ASN A N 1
ATOM 1027 C CA . ASN A 1 126 ? -26.047 17.984 -7.871 1 92.94 126 ASN A CA 1
ATOM 1028 C C . ASN A 1 126 ? -24.859 17.5 -8.695 1 92.94 126 ASN A C 1
ATOM 1030 O O . ASN A 1 126 ? -24.891 17.516 -9.922 1 92.94 126 ASN A O 1
ATOM 1034 N N . LEU A 1 127 ? -23.828 17.156 -7.98 1 94.5 127 LEU A N 1
ATOM 1035 C CA . LEU A 1 127 ? -22.656 16.625 -8.672 1 94.5 127 LEU A CA 1
ATOM 1036 C C . LEU A 1 127 ? -23.031 15.367 -9.453 1 94.5 127 LEU A C 1
ATOM 1038 O O . LEU A 1 127 ? -23.812 14.539 -8.977 1 94.5 127 LEU A O 1
ATOM 1042 N N . GLU A 1 128 ? -22.453 15.289 -10.609 1 91.62 128 GLU A N 1
ATOM 1043 C CA . GLU A 1 128 ? -22.562 14.047 -11.359 1 91.62 128 GLU A CA 1
ATOM 1044 C C . GLU A 1 128 ? -21.641 12.969 -10.781 1 91.62 128 GLU A C 1
ATOM 1046 O O . GLU A 1 128 ? -20.734 13.273 -10.008 1 91.62 128 GLU A O 1
ATOM 1051 N N . LYS A 1 129 ? -21.859 11.773 -11.242 1 86.38 129 LYS A N 1
ATOM 1052 C CA . LYS A 1 129 ? -21.156 10.617 -10.688 1 86.38 129 LYS A CA 1
ATOM 1053 C C . LYS A 1 129 ? -19.656 10.711 -10.945 1 86.38 129 LYS A C 1
ATOM 1055 O O . LYS A 1 129 ? -18.844 10.234 -10.141 1 86.38 129 LYS A O 1
ATOM 1060 N N . HIS A 1 130 ? -19.234 11.367 -12.031 1 87.62 130 HIS A N 1
ATOM 1061 C CA . HIS A 1 130 ? -17.828 11.398 -12.406 1 87.62 130 HIS A CA 1
ATOM 1062 C C . HIS A 1 130 ? -17.125 12.594 -11.781 1 87.62 130 HIS A C 1
ATOM 1064 O O . HIS A 1 130 ? -15.898 12.711 -11.875 1 87.62 130 HIS A O 1
ATOM 1070 N N . GLN A 1 131 ? -17.875 13.477 -11.133 1 94.25 131 GLN A N 1
ATOM 1071 C CA . GLN A 1 131 ? -17.297 14.703 -10.594 1 94.25 131 GLN A CA 1
ATOM 1072 C C . GLN A 1 131 ? -16.875 14.531 -9.141 1 94.25 131 GLN A C 1
ATOM 1074 O O . GLN A 1 131 ? -17.562 13.867 -8.359 1 94.25 131 GLN A O 1
ATOM 1079 N N . MET A 1 132 ? -15.742 15.125 -8.852 1 96.25 132 MET A N 1
ATOM 1080 C CA . MET A 1 132 ? -15.203 15.094 -7.488 1 96.25 132 MET A CA 1
ATOM 1081 C C . MET A 1 132 ? -14.758 16.484 -7.055 1 96.25 132 MET A C 1
ATOM 1083 O O . MET A 1 132 ? -14.242 17.266 -7.863 1 96.25 132 MET A O 1
ATOM 1087 N N . VAL A 1 133 ? -14.977 16.797 -5.766 1 97.62 133 VAL A N 1
ATOM 1088 C CA . VAL A 1 133 ? -14.602 18.094 -5.211 1 97.62 133 VAL A CA 1
ATOM 1089 C C . VAL A 1 133 ? -13.703 17.891 -3.988 1 97.62 133 VAL A C 1
ATOM 1091 O O . VAL A 1 133 ? -13.961 17.016 -3.166 1 97.62 133 VAL A O 1
ATOM 1094 N N . ASN A 1 134 ? -12.688 18.766 -3.773 1 98.12 134 ASN A N 1
ATOM 1095 C CA . ASN A 1 134 ? -11.664 18.531 -2.764 1 98.12 134 ASN A CA 1
ATOM 1096 C C . ASN A 1 134 ? -12.039 19.156 -1.426 1 98.12 134 ASN A C 1
ATOM 1098 O O . ASN A 1 134 ? -11.164 19.578 -0.663 1 98.12 134 ASN A O 1
ATOM 1102 N N . HIS A 1 135 ? -13.375 19.297 -1.14 1 97.81 135 HIS A N 1
ATOM 1103 C CA . HIS A 1 135 ? -13.859 19.734 0.163 1 97.81 135 HIS A CA 1
ATOM 1104 C C . HIS A 1 135 ? -15.156 19.016 0.534 1 97.81 135 HIS A C 1
ATOM 1106 O O . HIS A 1 135 ? -15.992 18.75 -0.332 1 97.81 135 HIS A O 1
ATOM 1112 N N . PHE A 1 136 ? -15.359 18.797 1.807 1 97.12 136 PHE A N 1
ATOM 1113 C CA . PHE A 1 136 ? -16.656 18.375 2.33 1 97.12 136 PHE A CA 1
ATOM 1114 C C . PHE A 1 136 ? -17.484 19.578 2.75 1 97.12 136 PHE A C 1
ATOM 1116 O O . PHE A 1 136 ? -16.984 20.5 3.383 1 97.12 136 PHE A O 1
ATOM 1123 N N . PRO A 1 137 ? -18.719 19.516 2.357 1 96.69 137 PRO A N 1
ATOM 1124 C CA . PRO A 1 137 ? -19.578 20.469 3.053 1 96.69 137 PRO A CA 1
ATOM 1125 C C . PRO A 1 137 ? -19.578 20.266 4.566 1 96.69 137 PRO A C 1
ATOM 1127 O O . PRO A 1 137 ? -19.734 19.125 5.039 1 96.69 137 PRO A O 1
ATOM 1130 N N . GLY A 1 138 ? -19.297 21.281 5.328 1 95.38 138 GLY A N 1
ATOM 1131 C CA . GLY A 1 138 ? -19.281 21.172 6.781 1 95.38 138 GLY A CA 1
ATOM 1132 C C . GLY A 1 138 ? -17.891 21 7.352 1 95.38 138 GLY A C 1
ATOM 1133 O O . GLY A 1 138 ? -17.719 20.891 8.562 1 95.38 138 GLY A O 1
ATOM 1134 N N . CYS A 1 139 ? -16.875 20.984 6.492 1 95.81 139 CYS A N 1
ATOM 1135 C CA . CYS A 1 139 ? -15.508 20.797 6.98 1 95.81 139 CYS A CA 1
ATOM 1136 C C . CYS A 1 139 ? -15.117 21.922 7.934 1 95.81 139 CYS A C 1
ATOM 1138 O O . CYS A 1 139 ? -14.164 21.781 8.711 1 95.81 139 CYS A O 1
ATOM 1140 N N . GLY A 1 140 ? -15.891 23 8.023 1 94.81 140 GLY A N 1
ATOM 1141 C CA . GLY A 1 140 ? -15.664 24.125 8.93 1 94.81 140 GLY A CA 1
ATOM 1142 C C . GLY A 1 140 ? -15.758 23.734 10.391 1 94.81 140 GLY A C 1
ATOM 1143 O O . GLY A 1 140 ? -15.18 24.391 11.258 1 94.81 140 GLY A O 1
ATOM 1144 N N . PHE A 1 141 ? -16.469 22.688 10.656 1 95.12 141 PHE A N 1
ATOM 1145 C CA . PHE A 1 141 ? -16.547 22.219 12.031 1 95.12 141 PHE A CA 1
ATOM 1146 C C . PHE A 1 141 ? -15.18 21.828 12.562 1 95.12 141 PHE A C 1
ATOM 1148 O O . PHE A 1 141 ? -14.93 21.875 13.766 1 95.12 141 PHE A O 1
ATOM 1155 N N . ILE A 1 142 ? -14.312 21.453 11.609 1 97 142 ILE A N 1
ATOM 1156 C CA . ILE A 1 142 ? -12.961 21.047 11.977 1 97 142 ILE A CA 1
ATOM 1157 C C . ILE A 1 142 ? -11.992 22.203 11.773 1 97 142 ILE A C 1
ATOM 1159 O O . ILE A 1 142 ? -11.102 22.438 12.586 1 97 142 ILE A O 1
ATOM 1163 N N . THR A 1 143 ? -12.242 23.047 10.727 1 95.62 143 THR A N 1
ATOM 1164 C CA . THR A 1 143 ? -11.211 23.969 10.273 1 95.62 143 THR A CA 1
ATOM 1165 C C . THR A 1 143 ? -11.477 25.375 10.805 1 95.62 143 THR A C 1
ATOM 1167 O O . THR A 1 143 ? -10.633 26.266 10.68 1 95.62 143 THR A O 1
ATOM 1170 N N . ASN A 1 144 ? -12.641 25.562 11.367 1 91.38 144 ASN A N 1
ATOM 1171 C CA . ASN A 1 144 ? -12.883 26.828 12.062 1 91.38 144 ASN A CA 1
ATOM 1172 C C . ASN A 1 144 ? -12.18 26.859 13.422 1 91.38 144 ASN A C 1
ATOM 1174 O O . ASN A 1 144 ? -12.43 26.016 14.281 1 91.38 144 ASN A O 1
ATOM 1178 N N . LYS A 1 145 ? -11.422 27.828 13.641 1 87.44 145 LYS A N 1
ATOM 1179 C CA . LYS A 1 145 ? -10.547 27.906 14.805 1 87.44 145 LYS A CA 1
ATOM 1180 C C . LYS A 1 145 ? -11.359 27.938 16.094 1 87.44 145 LYS A C 1
ATOM 1182 O O . LYS A 1 145 ? -11.039 27.219 17.047 1 87.44 145 LYS A O 1
ATOM 1187 N N . VAL A 1 146 ? -12.352 28.75 16.125 1 84.31 146 VAL A N 1
ATOM 1188 C CA . VAL A 1 146 ? -13.148 28.906 17.344 1 84.31 146 VAL A CA 1
ATOM 1189 C C . VAL A 1 146 ? -13.898 27.609 17.641 1 84.31 146 VAL A C 1
ATOM 1191 O O . VAL A 1 146 ? -13.906 27.141 18.781 1 84.31 146 VAL A O 1
ATOM 1194 N N . ASP A 1 147 ? -14.445 27.047 16.594 1 86.94 147 ASP A N 1
ATOM 1195 C CA . ASP A 1 147 ? -15.211 25.828 16.766 1 86.94 147 ASP A CA 1
ATOM 1196 C C . ASP A 1 147 ? -14.328 24.672 17.25 1 86.94 147 ASP A C 1
ATOM 1198 O O . ASP A 1 147 ? -14.703 23.922 18.156 1 86.94 147 ASP A O 1
ATOM 1202 N N . LEU A 1 148 ? -13.195 24.594 16.719 1 91.06 148 LEU A N 1
ATOM 1203 C CA . LEU A 1 148 ? -12.281 23.531 17.109 1 91.06 148 LEU A CA 1
ATOM 1204 C C . LEU A 1 148 ? -11.75 23.734 18.516 1 91.06 148 LEU A C 1
ATOM 1206 O O . LEU A 1 148 ? -11.773 22.828 19.344 1 91.06 148 LEU A O 1
ATOM 1210 N N . SER A 1 149 ? -11.375 24.938 18.844 1 88.88 149 SER A N 1
ATOM 1211 C CA . SER A 1 149 ? -10.695 25.219 20.109 1 88.88 149 SER A CA 1
ATOM 1212 C C . SER A 1 149 ? -11.648 25.062 21.281 1 88.88 149 SER A C 1
ATOM 1214 O O . SER A 1 149 ? -11.219 24.766 22.406 1 88.88 149 SER A O 1
ATOM 1216 N N . THR A 1 150 ? -12.867 25.25 21 1 86.5 150 THR A N 1
ATOM 1217 C CA . THR A 1 150 ? -13.828 25.188 22.109 1 86.5 150 THR A CA 1
ATOM 1218 C C . THR A 1 150 ? -14.453 23.797 22.188 1 86.5 150 THR A C 1
ATOM 1220 O O . THR A 1 150 ? -15.359 23.562 23 1 86.5 150 THR A O 1
ATOM 1223 N N . THR A 1 151 ? -14 22.844 21.328 1 90.19 151 THR A N 1
ATOM 1224 C CA . THR A 1 151 ? -14.391 21.453 21.453 1 90.19 151 THR A CA 1
ATOM 1225 C C . THR A 1 151 ? -13.766 20.812 22.688 1 90.19 151 THR A C 1
ATOM 1227 O O . THR A 1 151 ? -12.57 21 22.938 1 90.19 151 THR A O 1
ATOM 1230 N N . PRO A 1 152 ? -14.547 20.125 23.5 1 90 152 PRO A N 1
ATOM 1231 C CA . PRO A 1 152 ? -14.031 19.547 24.75 1 90 152 PRO A CA 1
ATOM 1232 C C . PRO A 1 152 ? -13.164 18.312 24.5 1 90 152 PRO A C 1
ATOM 1234 O O . PRO A 1 152 ? -13.609 17.188 24.75 1 90 152 PRO A O 1
ATOM 1237 N N . LEU A 1 153 ? -12 18.484 24.047 1 95.56 153 LEU A N 1
ATOM 1238 C CA . LEU A 1 153 ? -11.008 17.438 23.875 1 95.56 153 LEU A CA 1
ATOM 1239 C C . LEU A 1 153 ? -9.773 17.703 24.734 1 95.56 153 LEU A C 1
ATOM 1241 O O . LEU A 1 153 ? -9.344 18.844 24.875 1 95.56 153 LEU A O 1
ATOM 1245 N N . PRO A 1 154 ? -9.227 16.688 25.344 1 95.44 154 PRO A N 1
ATOM 1246 C CA . PRO A 1 154 ? -8.203 16.859 26.375 1 95.44 154 PRO A CA 1
ATOM 1247 C C . PRO A 1 154 ? -6.871 17.344 25.812 1 95.44 154 PRO A C 1
ATOM 1249 O O . PRO A 1 154 ? -6 17.781 26.562 1 95.44 154 PRO A O 1
ATOM 1252 N N . PHE A 1 155 ? -6.699 17.234 24.547 1 97.5 155 PHE A N 1
ATOM 1253 C CA . PHE A 1 155 ? -5.418 17.594 23.969 1 97.5 155 PHE A CA 1
ATOM 1254 C C . PHE A 1 155 ? -5.484 18.984 23.328 1 97.5 155 PHE A C 1
ATOM 1256 O O . PHE A 1 155 ? -4.523 19.438 22.703 1 97.5 155 PHE A O 1
ATOM 1263 N N . LEU A 1 156 ? -6.598 19.703 23.469 1 96.06 156 LEU A N 1
ATOM 1264 C CA . LEU A 1 156 ? -6.738 21.109 23.078 1 96.06 156 LEU A CA 1
ATOM 1265 C C . LEU A 1 156 ? -6.516 22.016 24.281 1 96.06 156 LEU A C 1
ATOM 1267 O O . LEU A 1 156 ? -7.094 21.812 25.344 1 96.06 156 LEU A O 1
ATOM 1271 N N . PRO A 1 157 ? -5.633 23.047 24.078 1 93.44 157 PRO A N 1
ATOM 1272 C CA . PRO A 1 157 ? -5.582 24.031 25.156 1 93.44 157 PRO A CA 1
ATOM 1273 C C . PRO A 1 157 ? -6.945 24.641 25.453 1 93.44 157 PRO A C 1
ATOM 1275 O O . PRO A 1 157 ? -7.734 24.891 24.531 1 93.44 157 PRO A O 1
ATOM 1278 N N . ARG A 1 158 ? -7.098 24.953 26.672 1 92.06 158 ARG A N 1
ATOM 1279 C CA . ARG A 1 158 ? -8.391 25.5 27.078 1 92.06 158 ARG A CA 1
ATOM 1280 C C . ARG A 1 158 ? -8.664 26.828 26.375 1 92.06 158 ARG A C 1
ATOM 1282 O O . ARG A 1 158 ? -7.77 27.656 26.234 1 92.06 158 ARG A O 1
ATOM 1289 N N . ALA A 1 159 ? -9.875 26.906 25.828 1 91.94 159 ALA A N 1
ATOM 1290 C CA . ALA A 1 159 ? -10.281 28.125 25.125 1 91.94 159 ALA A CA 1
ATOM 1291 C C . ALA A 1 159 ? -11.664 28.578 25.562 1 91.94 159 ALA A C 1
ATOM 1293 O O . ALA A 1 159 ? -12.469 27.766 26.031 1 91.94 159 ALA A O 1
ATOM 1294 N N . PHE A 1 160 ? -11.93 29.906 25.438 1 89.69 160 PHE A N 1
ATOM 1295 C CA . PHE A 1 160 ? -13.195 30.5 25.875 1 89.69 160 PHE A CA 1
ATOM 1296 C C . PHE A 1 160 ? -13.688 31.531 24.859 1 89.69 160 PHE A C 1
ATOM 1298 O O . PHE A 1 160 ? -12.922 32.406 24.422 1 89.69 160 PHE A O 1
ATOM 1305 N N . ARG A 1 161 ? -14.922 31.312 24.484 1 86.88 161 ARG A N 1
ATOM 1306 C CA . ARG A 1 161 ? -15.562 32.344 23.672 1 86.88 161 ARG A CA 1
ATOM 1307 C C . ARG A 1 161 ? -15.961 33.562 24.516 1 86.88 161 ARG A C 1
ATOM 1309 O O . ARG A 1 161 ? -16.672 33.406 25.5 1 86.88 161 ARG A O 1
ATOM 1316 N N . LEU A 1 162 ? -15.516 34.719 24.078 1 83.56 162 LEU A N 1
ATOM 1317 C CA . LEU A 1 162 ? -15.898 35.938 24.797 1 83.56 162 LEU A CA 1
ATOM 1318 C C . LEU A 1 162 ? -16.922 36.719 24 1 83.56 162 LEU A C 1
ATOM 1320 O O . LEU A 1 162 ? -16.875 36.75 22.766 1 83.56 162 LEU A O 1
ATOM 1324 N N . PRO A 1 163 ? -17.859 37.25 24.578 1 86.81 163 PRO A N 1
ATOM 1325 C CA . PRO A 1 163 ? -17.984 37.312 26.047 1 86.81 163 PRO A CA 1
ATOM 1326 C C . PRO A 1 163 ? -18.844 36.156 26.594 1 86.81 163 PRO A C 1
ATOM 1328 O O . PRO A 1 163 ? -19.016 36.062 27.812 1 86.81 163 PRO A O 1
ATOM 1331 N N . SER A 1 164 ? -19.312 35.312 25.797 1 87.06 164 SER A N 1
ATOM 1332 C CA . SER A 1 164 ? -20.312 34.312 26.188 1 87.06 164 SER A CA 1
ATOM 1333 C C . SER A 1 164 ? -19.781 33.406 27.297 1 87.06 164 SER A C 1
ATOM 1335 O O . SER A 1 164 ? -20.547 32.969 28.141 1 87.06 164 SER A O 1
ATOM 1337 N N . GLN A 1 165 ? -18.5 33.188 27.312 1 89 165 GLN A N 1
ATOM 1338 C CA . GLN A 1 165 ? -17.922 32.281 28.312 1 89 165 GLN A CA 1
ATOM 1339 C C . GLN A 1 165 ? -17.016 33.031 29.281 1 89 165 GLN A C 1
ATOM 1341 O O . GLN A 1 165 ? -16.016 32.5 29.75 1 89 165 GLN A O 1
ATOM 1346 N N . ARG A 1 166 ? -17.391 34.25 29.453 1 88.44 166 ARG A N 1
ATOM 1347 C CA . ARG A 1 166 ? -16.594 35.094 30.312 1 88.44 166 ARG A CA 1
ATOM 1348 C C . ARG A 1 166 ? -16.5 34.531 31.734 1 88.44 166 ARG A C 1
ATOM 1350 O O . ARG A 1 166 ? -15.422 34.531 32.344 1 88.44 166 ARG A O 1
ATOM 1357 N N . GLN A 1 167 ? -17.609 34.062 32.25 1 90.94 167 GLN A N 1
ATOM 1358 C CA . GLN A 1 167 ? -17.641 33.562 33.625 1 90.94 167 GLN A CA 1
ATOM 1359 C C . GLN A 1 167 ? -16.766 32.312 33.75 1 90.94 167 GLN A C 1
ATOM 1361 O O . GLN A 1 167 ? -16.016 32.156 34.719 1 90.94 167 GLN A O 1
ATOM 1366 N N . GLU A 1 168 ? -16.906 31.484 32.781 1 91.12 168 GLU A N 1
ATOM 1367 C CA . GLU A 1 168 ? -16.094 30.266 32.781 1 91.12 168 GLU A CA 1
ATOM 1368 C C . GLU A 1 168 ? -14.609 30.594 32.719 1 91.12 168 GLU A C 1
ATOM 1370 O O . GLU A 1 168 ? -13.789 29.953 33.344 1 91.12 168 GLU A O 1
ATOM 1375 N N . PHE A 1 169 ? -14.336 31.562 31.906 1 91.25 169 PHE A N 1
ATOM 1376 C CA . PHE A 1 169 ? -12.961 32 31.75 1 91.25 169 PHE A CA 1
ATOM 1377 C C . PHE A 1 169 ? -12.398 32.5 33.062 1 91.25 169 PHE A C 1
ATOM 1379 O O . PHE A 1 169 ? -11.312 32.125 33.5 1 91.25 169 PHE A O 1
ATOM 1386 N N . LEU A 1 170 ? -13.148 33.281 33.75 1 90.5 170 LEU A N 1
ATOM 1387 C CA . LEU A 1 170 ? -12.719 33.875 35 1 90.5 170 LEU A CA 1
ATOM 1388 C C . LEU A 1 170 ? -12.547 32.812 36.062 1 90.5 170 LEU A C 1
ATOM 1390 O O . LEU A 1 170 ? -11.609 32.875 36.875 1 90.5 170 LEU A O 1
ATOM 1394 N N . GLU A 1 171 ? -13.398 31.875 36.062 1 93.69 171 GLU A N 1
ATOM 1395 C CA . GLU A 1 171 ? -13.289 30.766 37 1 93.69 171 GLU A CA 1
ATOM 1396 C C . GLU A 1 171 ? -12.016 29.953 36.75 1 93.69 171 GLU A C 1
ATOM 1398 O O . GLU A 1 171 ? -11.344 29.547 37.688 1 93.69 171 GLU A O 1
ATOM 1403 N N . TYR A 1 172 ? -11.773 29.75 35.5 1 92.06 172 TYR A N 1
ATOM 1404 C CA . TYR A 1 172 ? -10.578 29 35.125 1 92.06 172 TYR A CA 1
ATOM 1405 C C . TYR A 1 172 ? -9.32 29.734 35.594 1 92.06 172 TYR A C 1
ATOM 1407 O O . TYR A 1 172 ? -8.391 29.109 36.125 1 92.06 172 TYR A O 1
ATOM 1415 N N . VAL A 1 173 ? -9.266 30.984 35.469 1 90.94 173 VAL A N 1
ATOM 1416 C CA . VAL A 1 173 ? -8.117 31.812 35.781 1 90.94 173 VAL A CA 1
ATOM 1417 C C . VAL A 1 173 ? -7.898 31.812 37.312 1 90.94 173 VAL A C 1
ATOM 1419 O O . VAL A 1 173 ? -6.758 31.828 37.781 1 90.94 173 VAL A O 1
ATOM 1422 N N . GLU A 1 174 ? -8.977 31.781 37.938 1 92.12 174 GLU A N 1
ATOM 1423 C CA . GLU A 1 174 ? -8.891 31.734 39.406 1 92.12 174 GLU A CA 1
ATOM 1424 C C . GLU A 1 174 ? -8.211 30.453 39.875 1 92.12 174 GLU A C 1
ATOM 1426 O O . GLU A 1 174 ? -7.43 30.484 40.812 1 92.12 174 GLU A O 1
ATOM 1431 N N . HIS A 1 175 ? -8.516 29.453 39.188 1 93.56 175 HIS A N 1
ATOM 1432 C CA . HIS A 1 175 ? -7.973 28.156 39.594 1 93.56 175 HIS A CA 1
ATOM 1433 C C . HIS A 1 175 ? -6.59 27.922 38.969 1 93.56 175 HIS A C 1
ATOM 1435 O O . HIS A 1 175 ? -5.859 27.031 39.406 1 93.56 175 HIS A O 1
ATOM 1441 N N . ASN A 1 176 ? -6.27 28.719 37.969 1 90.56 176 ASN A N 1
ATOM 1442 C CA . ASN A 1 176 ? -4.984 28.625 37.281 1 90.56 176 ASN A CA 1
ATOM 1443 C C . ASN A 1 176 ? -4.316 29.984 37.156 1 90.56 176 ASN A C 1
ATOM 1445 O O . ASN A 1 176 ? -4.125 30.484 36.062 1 90.56 176 ASN A O 1
ATOM 1449 N N . PRO A 1 177 ? -3.83 30.5 38.219 1 86.88 177 PRO A N 1
ATOM 1450 C CA . PRO A 1 177 ? -3.357 31.891 38.25 1 86.88 177 PRO A CA 1
ATOM 1451 C C . PRO A 1 177 ? -2.104 32.094 37.406 1 86.88 177 PRO A C 1
ATOM 1453 O O . PRO A 1 177 ? -1.821 33.219 36.969 1 86.88 177 PRO A O 1
ATOM 1456 N N . ASN A 1 178 ? -1.351 31.094 37.156 1 85.44 178 ASN A N 1
ATOM 1457 C CA . ASN A 1 178 ? -0.111 31.234 36.406 1 85.44 178 ASN A CA 1
ATOM 1458 C C . ASN A 1 178 ? -0.335 31.016 34.906 1 85.44 178 ASN A C 1
ATOM 1460 O O . ASN A 1 178 ? 0.597 31.125 34.094 1 85.44 178 ASN A O 1
ATOM 1464 N N . ALA A 1 179 ? -1.559 30.734 34.594 1 87.19 179 ALA A N 1
ATOM 1465 C CA . ALA A 1 179 ? -1.861 30.484 33.188 1 87.19 179 ALA A CA 1
ATOM 1466 C C . ALA A 1 179 ? -1.797 31.766 32.375 1 87.19 179 ALA A C 1
ATOM 1468 O O . ALA A 1 179 ? -2.15 32.844 32.844 1 87.19 179 ALA A O 1
ATOM 1469 N N . LEU A 1 180 ? -1.187 31.656 31.141 1 87.31 180 LEU A N 1
ATOM 1470 C CA . LEU A 1 180 ? -1.187 32.75 30.172 1 87.31 180 LEU A CA 1
ATOM 1471 C C . LEU A 1 180 ? -2.148 32.469 29.031 1 87.31 180 LEU A C 1
ATOM 1473 O O . LEU A 1 180 ? -2.434 31.297 28.734 1 87.31 180 LEU A O 1
ATOM 1477 N N . PHE A 1 181 ? -2.639 33.562 28.453 1 88.19 181 PHE A N 1
ATOM 1478 C CA . PHE A 1 181 ? -3.641 33.375 27.422 1 88.19 181 PHE A CA 1
ATOM 1479 C C . PHE A 1 181 ? -3.303 34.188 26.172 1 88.19 181 PHE A C 1
ATOM 1481 O O . PHE A 1 181 ? -2.691 35.25 26.281 1 88.19 181 PHE A O 1
ATOM 1488 N N . VAL A 1 182 ? -3.707 33.594 25.094 1 85.81 182 VAL A N 1
ATOM 1489 C CA . VAL A 1 182 ? -3.596 34.281 23.812 1 85.81 182 VAL A CA 1
ATOM 1490 C C . VAL A 1 182 ? -4.977 34.719 23.344 1 85.81 182 VAL A C 1
ATOM 1492 O O . VAL A 1 182 ? -5.934 33.938 23.359 1 85.81 182 VAL A O 1
ATOM 1495 N N . GLU A 1 183 ? -5.004 35.969 23.078 1 82.12 183 GLU A N 1
ATOM 1496 C CA . GLU A 1 183 ? -6.227 36.5 22.484 1 82.12 183 GLU A CA 1
ATOM 1497 C C . GLU A 1 183 ? -6.172 36.438 20.969 1 82.12 183 GLU A C 1
ATOM 1499 O O . GLU A 1 183 ? -5.246 36.969 20.344 1 82.12 183 GLU A O 1
ATOM 1504 N N . LYS A 1 184 ? -7.059 35.656 20.359 1 76.69 184 LYS A N 1
ATOM 1505 C CA . LYS A 1 184 ? -7.105 35.5 18.906 1 76.69 184 LYS A CA 1
ATOM 1506 C C . LYS A 1 184 ? -8.375 36.125 18.328 1 76.69 184 LYS A C 1
ATOM 1508 O O . LYS A 1 184 ? -9.453 36 18.922 1 76.69 184 LYS A O 1
ATOM 1513 N N . HIS A 1 185 ? -8.086 36.875 17.328 1 72.88 185 HIS A N 1
ATOM 1514 C CA . HIS A 1 185 ? -9.258 37.375 16.609 1 72.88 185 HIS A CA 1
ATOM 1515 C C . HIS A 1 185 ? -9.891 36.25 15.766 1 72.88 185 HIS A C 1
ATOM 1517 O O . HIS A 1 185 ? -9.188 35.344 15.305 1 72.88 185 HIS A O 1
ATOM 1523 N N . ASN A 1 186 ? -11.125 36.469 15.648 1 63.31 186 ASN A N 1
ATOM 1524 C CA . ASN A 1 186 ? -11.836 35.438 14.922 1 63.31 186 ASN A CA 1
ATOM 1525 C C . ASN A 1 186 ? -11.312 35.281 13.5 1 63.31 186 ASN A C 1
ATOM 1527 O O . ASN A 1 186 ? -11.391 34.188 12.914 1 63.31 186 ASN A O 1
ATOM 1531 N N . GLU A 1 187 ? -10.727 36.344 12.969 1 55.91 187 GLU A N 1
ATOM 1532 C CA . GLU A 1 187 ? -10.234 36.312 11.594 1 55.91 187 GLU A CA 1
ATOM 1533 C C . GLU A 1 187 ? -8.727 36.125 11.555 1 55.91 187 GLU A C 1
ATOM 1535 O O . GLU A 1 187 ? -8.094 36.344 10.516 1 55.91 187 GLU A O 1
ATOM 1540 N N . HIS A 1 188 ? -8.031 35.5 12.375 1 54.38 188 HIS A N 1
ATOM 1541 C CA . HIS A 1 188 ? -6.684 34.969 12.43 1 54.38 188 HIS A CA 1
ATOM 1542 C C . HIS A 1 188 ? -5.637 36.062 12.562 1 54.38 188 HIS A C 1
ATOM 1544 O O . HIS A 1 188 ? -4.441 35.812 12.398 1 54.38 188 HIS A O 1
ATOM 1550 N N . ARG A 1 189 ? -6.238 37.375 12.719 1 52.12 189 ARG A N 1
ATOM 1551 C CA . ARG A 1 189 ? -5.242 38.469 12.727 1 52.12 189 ARG A CA 1
ATOM 1552 C C . ARG A 1 189 ? -5.02 39 14.141 1 52.12 189 ARG A C 1
ATOM 1554 O O . ARG A 1 189 ? -5.922 38.938 14.977 1 52.12 189 ARG A O 1
ATOM 1561 N N . HIS A 1 190 ? -3.74 38.875 14.602 1 59.31 190 HIS A N 1
ATOM 1562 C CA . HIS A 1 190 ? -3.211 39.562 15.773 1 59.31 190 HIS A CA 1
ATOM 1563 C C . HIS A 1 190 ? -3.223 38.656 17 1 59.31 190 HIS A C 1
ATOM 1565 O O . HIS A 1 190 ? -4.285 38.344 17.547 1 59.31 190 HIS A O 1
ATOM 1571 N N . ILE A 1 191 ? -2.176 37.938 17.234 1 65.88 191 ILE A N 1
ATOM 1572 C CA . ILE A 1 191 ? -1.967 37.062 18.375 1 65.88 191 ILE A CA 1
ATOM 1573 C C . ILE A 1 191 ? -1.123 37.781 19.422 1 65.88 191 ILE A C 1
ATOM 1575 O O . ILE A 1 191 ? -0.054 38.312 19.109 1 65.88 191 ILE A O 1
ATOM 1579 N N . ALA A 1 192 ? -1.752 38.062 20.609 1 73.75 192 ALA A N 1
ATOM 1580 C CA . ALA A 1 192 ? -0.97 38.625 21.688 1 73.75 192 ALA A CA 1
ATOM 1581 C C . ALA A 1 192 ? -1.241 37.906 23.016 1 73.75 192 ALA A C 1
ATOM 1583 O O . ALA A 1 192 ? -2.383 37.562 23.297 1 73.75 192 ALA A O 1
ATOM 1584 N N . ILE A 1 193 ? -0.207 37.656 23.625 1 78.75 193 ILE A N 1
ATOM 1585 C CA . ILE A 1 193 ? -0.342 37.094 24.953 1 78.75 193 ILE A CA 1
ATOM 1586 C C . ILE A 1 193 ? -0.715 38.188 25.953 1 78.75 193 ILE A C 1
ATOM 1588 O O . ILE A 1 193 ? -0.119 39.281 25.938 1 78.75 193 ILE A O 1
ATOM 1592 N N . ARG A 1 194 ? -1.758 37.969 26.672 1 75.81 194 ARG A N 1
ATOM 1593 C CA . ARG A 1 194 ? -2.189 38.906 27.688 1 75.81 194 ARG A CA 1
ATOM 1594 C C . ARG A 1 194 ? -2.484 38.188 29 1 75.81 194 ARG A C 1
ATOM 1596 O O . ARG A 1 194 ? -3.014 37.094 29 1 75.81 194 ARG A O 1
ATOM 1603 N N . PRO A 1 195 ? -2.08 38.906 30.031 1 76.25 195 PRO A N 1
ATOM 1604 C CA . PRO A 1 195 ? -2.619 38.375 31.297 1 76.25 195 PRO A CA 1
ATOM 1605 C C . PRO A 1 195 ? -4.137 38.531 31.375 1 76.25 195 PRO A C 1
ATOM 1607 O O . PRO A 1 195 ? -4.727 39.375 30.703 1 76.25 195 PRO A O 1
ATOM 1610 N N . PRO A 1 196 ? -4.672 37.656 32.125 1 78.56 196 PRO A N 1
ATOM 1611 C CA . PRO A 1 196 ? -6.133 37.656 32.25 1 78.56 196 PRO A CA 1
ATOM 1612 C C . PRO A 1 196 ? -6.703 39.031 32.531 1 78.56 196 PRO A C 1
ATOM 1614 O O . PRO A 1 196 ? -7.766 39.375 32 1 78.56 196 PRO A O 1
ATOM 1617 N N . GLU A 1 197 ? -5.949 39.844 33.188 1 78.62 197 GLU A N 1
ATOM 1618 C CA . GLU A 1 197 ? -6.438 41.156 33.594 1 78.62 197 GLU A CA 1
ATOM 1619 C C . GLU A 1 197 ? -6.477 42.125 32.406 1 78.62 197 GLU A C 1
ATOM 1621 O O . GLU A 1 197 ? -7.246 43.094 32.406 1 78.62 197 GLU A O 1
ATOM 1626 N N . ASP A 1 198 ? -5.746 41.812 31.391 1 79.75 198 ASP A N 1
ATOM 1627 C CA . ASP A 1 198 ? -5.629 42.719 30.25 1 79.75 198 ASP A CA 1
ATOM 1628 C C . ASP A 1 198 ? -6.531 42.25 29.109 1 79.75 198 ASP A C 1
ATOM 1630 O O . ASP A 1 198 ? -6.578 42.906 28.062 1 79.75 198 ASP A O 1
ATOM 1634 N N . ILE A 1 199 ? -7.215 41.219 29.312 1 81.62 199 ILE A N 1
ATOM 1635 C CA . ILE A 1 199 ? -8.078 40.688 28.266 1 81.62 199 ILE A CA 1
ATOM 1636 C C . ILE A 1 199 ? -9.422 41.406 28.281 1 81.62 199 ILE A C 1
ATOM 1638 O O . ILE A 1 199 ? -10.016 41.594 29.344 1 81.62 199 ILE A O 1
ATOM 1642 N N . ASN A 1 200 ? -9.781 41.906 27.094 1 79.81 200 ASN A N 1
ATOM 1643 C CA . ASN A 1 200 ? -11.109 42.5 26.984 1 79.81 200 ASN A CA 1
ATOM 1644 C C . ASN A 1 200 ? -12.203 41.438 27.047 1 79.81 200 ASN A C 1
ATOM 1646 O O . ASN A 1 200 ? -12.555 40.844 26.016 1 79.81 200 ASN A O 1
ATOM 1650 N N . LEU A 1 201 ? -12.844 41.312 28.078 1 82.38 201 LEU A N 1
ATOM 1651 C CA . LEU A 1 201 ? -13.797 40.25 28.359 1 82.38 201 LEU A CA 1
ATOM 1652 C C . LEU A 1 201 ? -15.109 40.5 27.609 1 82.38 201 LEU A C 1
ATOM 1654 O O . LEU A 1 201 ? -15.945 39.594 27.531 1 82.38 201 LEU A O 1
ATOM 1658 N N . TYR A 1 202 ? -15.188 41.688 26.969 1 78.88 202 TYR A N 1
ATOM 1659 C CA . TYR A 1 202 ? -16.469 42.031 26.375 1 78.88 202 TYR A CA 1
ATOM 1660 C C . TYR A 1 202 ? -16.359 42.062 24.844 1 78.88 202 TYR A C 1
ATOM 1662 O O . TYR A 1 202 ? -17.328 42.406 24.156 1 78.88 202 TYR A O 1
ATOM 1670 N N . SER A 1 203 ? -15.18 41.688 24.438 1 77.69 203 SER A N 1
ATOM 1671 C CA . SER A 1 203 ? -14.992 41.688 22.984 1 77.69 203 SER A CA 1
ATOM 1672 C C . SER A 1 203 ? -15.875 40.625 22.328 1 77.69 203 SER A C 1
ATOM 1674 O O . SER A 1 203 ? -15.945 39.5 22.781 1 77.69 203 SER A O 1
ATOM 1676 N N . ASN A 1 204 ? -16.562 41 21.25 1 74.56 204 ASN A N 1
ATOM 1677 C CA . ASN A 1 204 ? -17.453 40.094 20.547 1 74.56 204 ASN A CA 1
ATOM 1678 C C . ASN A 1 204 ? -16.734 39.406 19.391 1 74.56 204 ASN A C 1
ATOM 1680 O O . ASN A 1 204 ? -17.312 38.531 18.734 1 74.56 204 ASN A O 1
ATOM 1684 N N . ASP A 1 205 ? -15.555 39.688 19.219 1 75.44 205 ASP A N 1
ATOM 1685 C CA . ASP A 1 205 ? -14.906 39.219 18 1 75.44 205 ASP A CA 1
ATOM 1686 C C . ASP A 1 205 ? -13.641 38.438 18.328 1 75.44 205 ASP A C 1
ATOM 1688 O O . ASP A 1 205 ? -12.75 38.312 17.484 1 75.44 205 ASP A O 1
ATOM 1692 N N . SER A 1 206 ? -13.633 38.031 19.578 1 76.81 206 SER A N 1
ATOM 1693 C CA . SER A 1 206 ? -12.383 37.375 19.938 1 76.81 206 SER A CA 1
ATOM 1694 C C . SER A 1 206 ? -12.625 36.156 20.844 1 76.81 206 SER A C 1
ATOM 1696 O O . SER A 1 206 ? -13.734 35.969 21.344 1 76.81 206 SER A O 1
ATOM 1698 N N . PHE A 1 207 ? -11.734 35.281 20.797 1 84.12 207 PHE A N 1
ATOM 1699 C CA . PHE A 1 207 ? -11.695 34.188 21.781 1 84.12 207 PHE A CA 1
ATOM 1700 C C . PHE A 1 207 ? -10.305 34.062 22.391 1 84.12 207 PHE A C 1
ATOM 1702 O O . PHE A 1 207 ? -9.336 34.594 21.844 1 84.12 207 PHE A O 1
ATOM 1709 N N . VAL A 1 208 ? -10.297 33.562 23.609 1 88.12 208 VAL A N 1
ATOM 1710 C CA . VAL A 1 208 ? -9.023 33.406 24.312 1 88.12 208 VAL A CA 1
ATOM 1711 C C . VAL A 1 208 ? -8.68 31.922 24.453 1 88.12 208 VAL A C 1
ATOM 1713 O O . VAL A 1 208 ? -9.562 31.094 24.656 1 88.12 208 VAL A O 1
ATOM 1716 N N . GLN A 1 209 ? -7.43 31.609 24.281 1 90.31 209 GLN A N 1
ATOM 1717 C CA . GLN A 1 209 ? -6.922 30.25 24.406 1 90.31 209 GLN A CA 1
ATOM 1718 C C . GLN A 1 209 ? -5.676 30.219 25.281 1 90.31 209 GLN A C 1
ATOM 1720 O O . GLN A 1 209 ? -4.82 31.094 25.188 1 90.31 209 GLN A O 1
ATOM 1725 N N . GLU A 1 210 ? -5.664 29.25 26.141 1 91.12 210 GLU A N 1
ATOM 1726 C CA . GLU A 1 210 ? -4.504 29.125 27.016 1 91.12 210 GLU A CA 1
ATOM 1727 C C . GLU A 1 210 ? -3.223 28.922 26.203 1 91.12 210 GLU A C 1
ATOM 1729 O O . GLU A 1 210 ? -3.209 28.188 25.219 1 91.12 210 GLU A O 1
ATOM 1734 N N . PHE A 1 211 ? -2.18 29.625 26.672 1 91.88 211 PHE A N 1
ATOM 1735 C CA . PHE A 1 211 ? -0.866 29.547 26.047 1 91.88 211 PHE A CA 1
ATOM 1736 C C . PHE A 1 211 ? -0.042 28.422 26.656 1 91.88 211 PHE A C 1
ATOM 1738 O O . PHE A 1 211 ? 0.08 28.328 27.875 1 91.88 211 PHE A O 1
ATOM 1745 N N . LEU A 1 212 ? 0.475 27.578 25.812 1 92.75 212 LEU A N 1
ATOM 1746 C CA . LEU A 1 212 ? 1.373 26.531 26.281 1 92.75 212 LEU A CA 1
ATOM 1747 C C . LEU A 1 212 ? 2.756 27.094 26.594 1 92.75 212 LEU A C 1
ATOM 1749 O O . LEU A 1 212 ? 3.553 27.328 25.672 1 92.75 212 LEU A O 1
ATOM 1753 N N . GLN A 1 213 ? 3.121 27.094 27.797 1 92.56 213 GLN A N 1
ATOM 1754 C CA . GLN A 1 213 ? 4.293 27.844 28.234 1 92.56 213 GLN A CA 1
ATOM 1755 C C . GLN A 1 213 ? 5.547 26.969 28.188 1 92.56 213 GLN A C 1
ATOM 1757 O O . GLN A 1 213 ? 6.668 27.484 28.25 1 92.56 213 GLN A O 1
ATOM 1762 N N . ASN A 1 214 ? 5.398 25.656 28.188 1 95.69 214 ASN A N 1
ATOM 1763 C CA . ASN A 1 214 ? 6.551 24.766 28.266 1 95.69 214 ASN A CA 1
ATOM 1764 C C . ASN A 1 214 ? 6.691 23.906 27.016 1 95.69 214 ASN A C 1
ATOM 1766 O O . ASN A 1 214 ? 6.672 22.688 27.094 1 95.69 214 ASN A O 1
ATOM 1770 N N . PRO A 1 215 ? 6.906 24.562 25.891 1 97.62 215 PRO A N 1
ATOM 1771 C CA . PRO A 1 215 ? 7.086 23.812 24.656 1 97.62 215 PRO A CA 1
ATOM 1772 C C . PRO A 1 215 ? 8.414 23.047 24.609 1 97.62 215 PRO A C 1
ATOM 1774 O O . PRO A 1 215 ? 9.367 23.438 25.281 1 97.62 215 PRO A O 1
ATOM 1777 N N . PHE A 1 216 ? 8.422 21.922 23.922 1 98.5 216 PHE A N 1
ATOM 1778 C CA . PHE A 1 216 ? 9.695 21.312 23.562 1 98.5 216 PHE A CA 1
ATOM 1779 C C . PHE A 1 216 ? 10.477 22.203 22.625 1 98.5 216 PHE A C 1
ATOM 1781 O O . PHE A 1 216 ? 9.922 22.75 21.656 1 98.5 216 PHE A O 1
ATOM 1788 N N . LEU A 1 217 ? 11.688 22.469 22.922 1 98.56 217 LEU A N 1
ATOM 1789 C CA . LEU A 1 217 ? 12.508 23.375 22.125 1 98.56 217 LEU A CA 1
ATOM 1790 C C . LEU A 1 217 ? 13.594 22.609 21.391 1 98.56 217 LEU A C 1
ATOM 1792 O O . LEU A 1 217 ? 14.125 21.609 21.891 1 98.56 217 LEU A O 1
ATOM 1796 N N . VAL A 1 218 ? 13.883 23.016 20.188 1 98.56 218 VAL A N 1
ATOM 1797 C CA . VAL A 1 218 ? 15.047 22.547 19.438 1 98.56 218 VAL A CA 1
ATOM 1798 C C . VAL A 1 218 ? 16.047 23.703 19.281 1 98.56 218 VAL A C 1
ATOM 1800 O O . VAL A 1 218 ? 15.742 24.703 18.641 1 98.56 218 VAL A O 1
ATOM 1803 N N . ASP A 1 219 ? 17.203 23.625 19.844 1 97.88 219 ASP A N 1
ATOM 1804 C CA . ASP A 1 219 ? 18.219 24.672 19.875 1 97.88 219 ASP A CA 1
ATOM 1805 C C . ASP A 1 219 ? 17.656 25.969 20.469 1 97.88 219 ASP A C 1
ATOM 1807 O O . ASP A 1 219 ? 18 27.062 20.016 1 97.88 219 ASP A O 1
ATOM 1811 N N . GLY A 1 220 ? 16.641 25.812 21.297 1 98.12 220 GLY A N 1
ATOM 1812 C CA . GLY A 1 220 ? 16.062 26.969 21.953 1 98.12 220 GLY A CA 1
ATOM 1813 C C . GLY A 1 220 ? 14.883 27.547 21.188 1 98.12 220 GLY A C 1
ATOM 1814 O O . GLY A 1 220 ? 14.242 28.5 21.656 1 98.12 220 GLY A O 1
ATOM 1815 N N . TYR A 1 221 ? 14.555 27 20.031 1 98.56 221 TYR A N 1
ATOM 1816 C CA . TYR A 1 221 ? 13.477 27.531 19.203 1 98.56 221 TYR A CA 1
ATOM 1817 C C . TYR A 1 221 ? 12.188 26.75 19.422 1 98.56 221 TYR A C 1
ATOM 1819 O O . TYR A 1 221 ? 12.18 25.516 19.391 1 98.56 221 TYR A O 1
ATOM 1827 N N . LYS A 1 222 ? 11.141 27.516 19.656 1 98.31 222 LYS A N 1
ATOM 1828 C CA . LYS A 1 222 ? 9.805 26.906 19.641 1 98.31 222 LYS A CA 1
ATOM 1829 C C . LYS A 1 222 ? 9.375 26.562 18.219 1 98.31 222 LYS A C 1
ATOM 1831 O O . LYS A 1 222 ? 9.773 27.234 17.266 1 98.31 222 LYS A O 1
ATOM 1836 N N . PHE A 1 223 ? 8.562 25.5 18.094 1 98.62 223 PHE A N 1
ATOM 1837 C CA . PHE A 1 223 ? 8.141 25.109 16.75 1 98.62 223 PHE A CA 1
ATOM 1838 C C . PHE A 1 223 ? 6.75 24.484 16.797 1 98.62 223 PHE A C 1
ATOM 1840 O O . PHE A 1 223 ? 6.223 24.188 17.875 1 98.62 223 PHE A O 1
ATOM 1847 N N . ASP A 1 224 ? 6.086 24.375 15.656 1 98.12 224 ASP A N 1
ATOM 1848 C CA . ASP A 1 224 ? 4.898 23.547 15.469 1 98.12 224 ASP A CA 1
ATOM 1849 C C . ASP A 1 224 ? 5.105 22.547 14.336 1 98.12 224 ASP A C 1
ATOM 1851 O O . ASP A 1 224 ? 6.117 22.594 13.633 1 98.12 224 ASP A O 1
ATOM 1855 N N . ILE A 1 225 ? 4.281 21.531 14.344 1 98.69 225 ILE A N 1
ATOM 1856 C CA . ILE A 1 225 ? 4.328 20.547 13.273 1 98.69 225 ILE A CA 1
ATOM 1857 C C . ILE A 1 225 ? 3.006 20.547 12.508 1 98.69 225 ILE A C 1
ATOM 1859 O O . ILE A 1 225 ? 1.94 20.734 13.102 1 98.69 225 ILE A O 1
ATOM 1863 N N . GLY A 1 226 ? 3.125 20.5 11.211 1 98.62 226 GLY A N 1
ATOM 1864 C CA . GLY A 1 226 ? 1.973 20.375 10.328 1 98.62 226 GLY A CA 1
ATOM 1865 C C . GLY A 1 226 ? 1.833 19 9.711 1 98.62 226 GLY A C 1
ATOM 1866 O O . GLY A 1 226 ? 2.641 18.609 8.867 1 98.62 226 GLY A O 1
ATOM 1867 N N . VAL A 1 227 ? 0.794 18.266 10.125 1 98.88 227 VAL A N 1
ATOM 1868 C CA . VAL A 1 227 ? 0.513 16.922 9.609 1 98.88 227 VAL A CA 1
ATOM 1869 C C . VAL A 1 227 ? -0.615 17 8.578 1 98.88 227 VAL A C 1
ATOM 1871 O O . VAL A 1 227 ? -1.69 17.531 8.867 1 98.88 227 VAL A O 1
ATOM 1874 N N . TYR A 1 228 ? -0.324 16.531 7.375 1 98.88 228 TYR A N 1
ATOM 1875 C CA . TYR A 1 228 ? -1.324 16.562 6.312 1 98.88 228 TYR A CA 1
ATOM 1876 C C . TYR A 1 228 ? -2.248 15.352 6.406 1 98.88 228 TYR A C 1
ATOM 1878 O O . TYR A 1 228 ? -1.785 14.211 6.527 1 98.88 228 TYR A O 1
ATOM 1886 N N . VAL A 1 229 ? -3.521 15.625 6.371 1 98.81 229 VAL A N 1
ATOM 1887 C CA . VAL A 1 229 ? -4.586 14.664 6.621 1 98.81 229 VAL A CA 1
ATOM 1888 C C . VAL A 1 229 ? -5.59 14.695 5.469 1 98.81 229 VAL A C 1
ATOM 1890 O O . VAL A 1 229 ? -5.895 15.758 4.934 1 98.81 229 VAL A O 1
ATOM 1893 N N . VAL A 1 230 ? -6.059 13.547 5.113 1 98.75 230 VAL A N 1
ATOM 1894 C CA . VAL A 1 230 ? -7.129 13.531 4.121 1 98.75 230 VAL A CA 1
ATOM 1895 C C . VAL A 1 230 ? -8.312 12.727 4.652 1 98.75 230 VAL A C 1
ATOM 1897 O O . VAL A 1 230 ? -8.141 11.609 5.148 1 98.75 230 VAL A O 1
ATOM 1900 N N . ILE A 1 231 ? -9.477 13.328 4.605 1 98.75 231 ILE A N 1
ATOM 1901 C CA . ILE A 1 231 ? -10.742 12.641 4.832 1 98.75 231 ILE A CA 1
ATOM 1902 C C . ILE A 1 231 ? -11.359 12.242 3.492 1 98.75 231 ILE A C 1
ATOM 1904 O O . ILE A 1 231 ? -11.57 13.094 2.623 1 98.75 231 ILE A O 1
ATOM 1908 N N . THR A 1 232 ? -11.633 10.984 3.322 1 98.56 232 THR A N 1
ATOM 1909 C CA . THR A 1 232 ? -12.18 10.547 2.043 1 98.56 232 THR A CA 1
ATOM 1910 C C . THR A 1 232 ? -13.648 10.164 2.191 1 98.56 232 THR A C 1
ATOM 1912 O O . THR A 1 232 ? -14.367 10.031 1.196 1 98.56 232 THR A O 1
ATOM 1915 N N . SER A 1 233 ? -14.086 9.977 3.395 1 98.25 233 SER A N 1
ATOM 1916 C CA . SER A 1 233 ? -15.469 9.648 3.713 1 98.25 233 SER A CA 1
ATOM 1917 C C . SER A 1 233 ? -15.828 10.078 5.133 1 98.25 233 SER A C 1
ATOM 1919 O O . SER A 1 233 ? -14.984 10.023 6.035 1 98.25 233 SER A O 1
ATOM 1921 N N . ILE A 1 234 ? -17.078 10.508 5.371 1 97.81 234 ILE A N 1
ATOM 1922 C CA . ILE A 1 234 ? -17.531 10.945 6.688 1 97.81 234 ILE A CA 1
ATOM 1923 C C . ILE A 1 234 ? -18.406 9.867 7.312 1 97.81 234 ILE A C 1
ATOM 1925 O O . ILE A 1 234 ? -18.406 9.68 8.531 1 97.81 234 ILE A O 1
ATOM 1929 N N . ASP A 1 235 ? -19.172 9.109 6.422 1 96.31 235 ASP A N 1
ATOM 1930 C CA . ASP A 1 235 ? -20.125 8.109 6.898 1 96.31 235 ASP A CA 1
ATOM 1931 C C . ASP A 1 235 ? -20.188 6.914 5.945 1 96.31 235 ASP A C 1
ATOM 1933 O O . ASP A 1 235 ? -21.047 6.871 5.059 1 96.31 235 ASP A O 1
ATOM 1937 N N . PRO A 1 236 ? -19.453 5.867 6.285 1 97.75 236 PRO A N 1
ATOM 1938 C CA . PRO A 1 236 ? -18.531 5.707 7.418 1 97.75 236 PRO A CA 1
ATOM 1939 C C . PRO A 1 236 ? -17.25 6.504 7.254 1 97.75 236 PRO A C 1
ATOM 1941 O O . PRO A 1 236 ? -16.844 6.82 6.133 1 97.75 236 PRO A O 1
ATOM 1944 N N . LEU A 1 237 ? -16.625 6.789 8.359 1 98.56 237 LEU A N 1
ATOM 1945 C CA . LEU A 1 237 ? -15.414 7.613 8.359 1 98.56 237 LEU A CA 1
ATOM 1946 C C . LEU A 1 237 ? -14.219 6.832 7.824 1 98.56 237 LEU A C 1
ATOM 1948 O O . LEU A 1 237 ? -14.016 5.676 8.203 1 98.56 237 LEU A O 1
ATOM 1952 N N . ARG A 1 238 ? -13.547 7.359 6.879 1 98.75 238 ARG A N 1
ATOM 1953 C CA . ARG A 1 238 ? -12.219 6.934 6.445 1 98.75 238 ARG A CA 1
ATOM 1954 C C . ARG A 1 238 ? -11.242 8.102 6.461 1 98.75 238 ARG A C 1
ATOM 1956 O O . ARG A 1 238 ? -11.484 9.125 5.824 1 98.75 238 ARG A O 1
ATOM 1963 N N . LEU A 1 239 ? -10.195 7.895 7.223 1 98.81 239 LEU A N 1
ATOM 1964 C CA . LEU A 1 239 ? -9.266 8.961 7.578 1 98.81 239 LEU A CA 1
ATOM 1965 C C . LEU A 1 239 ? -7.824 8.516 7.41 1 98.81 239 LEU A C 1
ATOM 1967 O O . LEU A 1 239 ? -7.449 7.426 7.855 1 98.81 239 LEU A O 1
ATOM 1971 N N . TYR A 1 240 ? -7.016 9.367 6.691 1 98.75 240 TYR A N 1
ATOM 1972 C CA . TYR A 1 240 ? -5.625 9.031 6.395 1 98.75 240 TYR A CA 1
ATOM 1973 C C . TYR A 1 240 ? -4.699 10.188 6.746 1 98.75 240 TYR A C 1
ATOM 1975 O O . TYR A 1 240 ? -5.113 11.352 6.727 1 98.75 240 TYR A O 1
ATOM 1983 N N . ILE A 1 241 ? -3.438 9.891 7.039 1 98.75 241 ILE A N 1
ATOM 1984 C CA . ILE A 1 241 ? -2.402 10.898 7.199 1 98.75 241 ILE A CA 1
ATOM 1985 C C . ILE A 1 241 ? -1.26 10.633 6.223 1 98.75 241 ILE A C 1
ATOM 1987 O O . ILE A 1 241 ? -1.042 9.492 5.812 1 98.75 241 ILE A O 1
ATOM 1991 N N . TYR A 1 242 ? -0.661 11.688 5.758 1 98.5 242 TYR A N 1
ATOM 1992 C CA . TYR A 1 242 ? 0.562 11.508 4.98 1 98.5 242 TYR A CA 1
ATOM 1993 C C . TYR A 1 242 ? 1.711 11.055 5.871 1 98.5 242 TYR A C 1
ATOM 1995 O O . TYR A 1 242 ? 2.055 11.719 6.848 1 98.5 242 TYR A O 1
ATOM 2003 N N . SER A 1 243 ? 2.328 9.969 5.562 1 97.25 243 SER A N 1
ATOM 2004 C CA . SER A 1 243 ? 3.314 9.367 6.453 1 97.25 243 SER A CA 1
ATOM 2005 C C . SER A 1 243 ? 4.73 9.562 5.922 1 97.25 243 SER A C 1
ATOM 2007 O O . SER A 1 243 ? 5.703 9.148 6.559 1 97.25 243 SER A O 1
ATOM 2009 N N . GLY A 1 244 ? 4.859 10.227 4.82 1 97.12 244 GLY A N 1
ATOM 2010 C CA . GLY A 1 244 ? 6.176 10.375 4.215 1 97.12 244 GLY A CA 1
ATOM 2011 C C . GLY A 1 244 ? 7.043 11.398 4.918 1 97.12 244 GLY A C 1
ATOM 2012 O O . GLY A 1 244 ? 8.273 11.336 4.844 1 97.12 244 GLY A O 1
ATOM 2013 N N . ASP A 1 245 ? 6.422 12.398 5.5 1 98.12 245 ASP A N 1
ATOM 2014 C CA . ASP A 1 245 ? 7.121 13.469 6.207 1 98.12 245 ASP A CA 1
ATOM 2015 C C . ASP A 1 245 ? 6.141 14.352 6.977 1 98.12 245 ASP A C 1
ATOM 2017 O O . ASP A 1 245 ? 4.934 14.102 6.973 1 98.12 245 ASP A O 1
ATOM 2021 N N . VAL A 1 246 ? 6.648 15.227 7.715 1 98.44 246 VAL A N 1
ATOM 2022 C CA . VAL A 1 246 ? 5.883 16.203 8.484 1 98.44 246 VAL A CA 1
ATOM 2023 C C . VAL A 1 246 ? 6.492 17.594 8.312 1 98.44 246 VAL A C 1
ATOM 2025 O O . VAL A 1 246 ? 7.715 17.734 8.227 1 98.44 246 VAL A O 1
ATOM 2028 N N . LEU A 1 247 ? 5.664 18.594 8.188 1 98.56 247 LEU A N 1
ATOM 2029 C CA . LEU A 1 247 ? 6.152 19.969 8.086 1 98.56 247 LEU A CA 1
ATOM 2030 C C . LEU A 1 247 ? 6.539 20.5 9.461 1 98.56 247 LEU A C 1
ATOM 2032 O O . LEU A 1 247 ? 5.727 20.5 10.391 1 98.56 247 LEU A O 1
ATOM 2036 N N . PHE A 1 248 ? 7.766 20.938 9.625 1 98.62 248 PHE A N 1
ATOM 2037 C CA . PHE A 1 248 ? 8.242 21.594 10.844 1 98.62 248 PHE A CA 1
ATOM 2038 C C . PHE A 1 248 ? 8.508 23.078 10.594 1 98.62 248 PHE A C 1
ATOM 2040 O O . PHE A 1 248 ? 9.18 23.438 9.633 1 98.62 248 PHE A O 1
ATOM 2047 N N . ARG A 1 249 ? 7.984 23.891 11.438 1 98.5 249 ARG A N 1
ATOM 2048 C CA . ARG A 1 249 ? 8.188 25.328 11.328 1 98.5 249 ARG A CA 1
ATOM 2049 C C . ARG A 1 249 ? 8.664 25.922 12.656 1 98.5 249 ARG A C 1
ATOM 2051 O O . ARG A 1 249 ? 7.941 25.891 13.648 1 98.5 249 ARG A O 1
ATOM 2058 N N . TYR A 1 250 ? 9.844 26.469 12.695 1 98.62 250 TYR A N 1
ATOM 2059 C CA . TYR A 1 250 ? 10.438 26.984 13.914 1 98.62 250 TYR A CA 1
ATOM 2060 C C . TYR A 1 250 ? 10.32 28.5 13.969 1 98.62 250 TYR A C 1
ATOM 2062 O O . TYR A 1 250 ? 10.422 29.188 12.945 1 98.62 250 TYR A O 1
ATOM 2070 N N . CYS A 1 251 ? 10.125 29.016 15.156 1 98 251 CYS A N 1
ATOM 2071 C CA . CYS A 1 251 ? 10.195 30.453 15.352 1 98 251 CYS A CA 1
ATOM 2072 C C . CYS A 1 251 ? 11.594 30.984 15.047 1 98 251 CYS A C 1
ATOM 2074 O O . CYS A 1 251 ? 12.594 30.312 15.344 1 98 251 CYS A O 1
ATOM 2076 N N . PRO A 1 252 ? 11.68 32.188 14.539 1 97.5 252 PRO A N 1
ATOM 2077 C CA . PRO A 1 252 ? 12.992 32.688 14.133 1 97.5 252 PRO A CA 1
ATOM 2078 C C . PRO A 1 252 ? 13.812 33.219 15.32 1 97.5 252 PRO A C 1
ATOM 2080 O O . PRO A 1 252 ? 15.016 33.438 15.18 1 97.5 252 PRO A O 1
ATOM 2083 N N . VAL A 1 253 ? 13.133 33.438 16.484 1 98 253 VAL A N 1
ATOM 2084 C CA . VAL A 1 253 ? 13.828 33.938 17.672 1 98 253 VAL A CA 1
ATOM 2085 C C . VAL A 1 253 ? 13.695 32.906 18.797 1 98 253 VAL A C 1
ATOM 2087 O O . VAL A 1 253 ? 12.648 32.281 18.969 1 98 253 VAL A O 1
ATOM 2090 N N . LYS A 1 254 ? 14.766 32.75 19.547 1 98.12 254 LYS A N 1
ATOM 2091 C CA . LYS A 1 254 ? 14.766 31.766 20.641 1 98.12 254 LYS A CA 1
ATOM 2092 C C . LYS A 1 254 ? 13.695 32.094 21.672 1 98.12 254 LYS A C 1
ATOM 2094 O O . LYS A 1 254 ? 13.453 33.25 21.984 1 98.12 254 LYS A O 1
ATOM 2099 N N . TYR A 1 255 ? 13.234 31.156 22.266 1 97.94 255 TYR A N 1
ATOM 2100 C CA . TYR A 1 255 ? 12.102 31.234 23.188 1 97.94 255 TYR A CA 1
ATOM 2101 C C . TYR A 1 255 ? 12.508 31.922 24.484 1 97.94 255 TYR A C 1
ATOM 2103 O O . TYR A 1 255 ? 11.766 32.75 25.016 1 97.94 255 TYR A O 1
ATOM 2111 N N . HIS A 1 256 ? 13.617 31.547 25.062 1 97.12 256 HIS A N 1
ATOM 2112 C CA . HIS A 1 256 ? 14.078 32.094 26.328 1 97.12 256 HIS A CA 1
ATOM 2113 C C . HIS A 1 256 ? 15.164 33.156 26.109 1 97.12 256 HIS A C 1
ATOM 2115 O O . HIS A 1 256 ? 15.984 33 25.203 1 97.12 256 HIS A O 1
ATOM 2121 N N . PRO A 1 257 ? 15.328 34.094 27.016 1 96.56 257 PRO A N 1
ATOM 2122 C CA . PRO A 1 257 ? 14.328 34.469 28.016 1 96.56 257 PRO A CA 1
ATOM 2123 C C . PRO A 1 257 ? 13 34.906 27.391 1 96.56 257 PRO A C 1
ATOM 2125 O O . PRO A 1 257 ? 12.984 35.594 26.391 1 96.56 257 PRO A O 1
ATOM 2128 N N . PHE A 1 258 ? 12.008 34.469 27.953 1 91.94 258 PHE A N 1
ATOM 2129 C CA . PHE A 1 258 ? 10.688 34.688 27.391 1 91.94 258 PHE A CA 1
ATOM 2130 C C . PHE A 1 258 ? 10.336 36.188 27.391 1 91.94 258 PHE A C 1
ATOM 2132 O O . PHE A 1 258 ? 10.625 36.875 28.359 1 91.94 258 PHE A O 1
ATOM 2139 N N . ASP A 1 259 ? 9.789 36.625 26.281 1 91.19 259 ASP A N 1
ATOM 2140 C CA . ASP A 1 259 ? 9.312 38 26.062 1 91.19 259 ASP A CA 1
ATOM 2141 C C . ASP A 1 259 ? 7.992 38 25.297 1 91.19 259 ASP A C 1
ATOM 2143 O O . ASP A 1 259 ? 7.969 37.812 24.078 1 91.19 259 ASP A O 1
ATOM 2147 N N . ALA A 1 260 ? 6.945 38.281 25.922 1 87 260 ALA A N 1
ATOM 2148 C CA . ALA A 1 260 ? 5.605 38.219 25.344 1 87 260 ALA A CA 1
ATOM 2149 C C . ALA A 1 260 ? 5.438 39.281 24.25 1 87 260 ALA A C 1
ATOM 2151 O O . ALA A 1 260 ? 4.566 39.156 23.391 1 87 260 ALA A O 1
ATOM 2152 N N . SER A 1 261 ? 6.176 40.312 24.312 1 87.06 261 SER A N 1
ATOM 2153 C CA . SER A 1 261 ? 6.051 41.406 23.359 1 87.06 261 SER A CA 1
ATOM 2154 C C . SER A 1 261 ? 6.707 41.031 22.031 1 87.06 261 SER A C 1
ATOM 2156 O O . SER A 1 261 ? 6.445 41.688 21 1 87.06 261 SER A O 1
ATOM 2158 N N . ASN A 1 262 ? 7.539 40.031 22.062 1 92.12 262 ASN A N 1
ATOM 2159 C CA . ASN A 1 262 ? 8.18 39.562 20.844 1 92.12 262 ASN A CA 1
ATOM 2160 C C . ASN A 1 262 ? 7.492 38.312 20.312 1 92.12 262 ASN A C 1
ATOM 2162 O O . ASN A 1 262 ? 7.871 37.188 20.656 1 92.12 262 ASN A O 1
ATOM 2166 N N . VAL A 1 263 ? 6.625 38.469 19.391 1 89.94 263 VAL A N 1
ATOM 2167 C CA . VAL A 1 263 ? 5.773 37.406 18.891 1 89.94 263 VAL A CA 1
ATOM 2168 C C . VAL A 1 263 ? 6.621 36.375 18.125 1 89.94 263 VAL A C 1
ATOM 2170 O O . VAL A 1 263 ? 6.262 35.188 18.047 1 89.94 263 VAL A O 1
ATOM 2173 N N . ASP A 1 264 ? 7.73 36.688 17.625 1 94.19 264 ASP A N 1
ATOM 2174 C CA . ASP A 1 264 ? 8.602 35.812 16.828 1 94.19 264 ASP A CA 1
ATOM 2175 C C . ASP A 1 264 ? 9.211 34.719 17.703 1 94.19 264 ASP A C 1
ATOM 2177 O O . ASP A 1 264 ? 9.766 33.75 17.188 1 94.19 264 ASP A O 1
ATOM 2181 N N . LYS A 1 265 ? 9.062 34.844 19.047 1 95.06 265 LYS A N 1
ATOM 2182 C CA . LYS A 1 265 ? 9.617 33.875 19.984 1 95.06 265 LYS A CA 1
ATOM 2183 C C . LYS A 1 265 ? 8.664 32.688 20.172 1 95.06 265 LYS A C 1
ATOM 2185 O O . LYS A 1 265 ? 9.086 31.609 20.562 1 95.06 265 LYS A O 1
ATOM 2190 N N . TYR A 1 266 ? 7.367 33 19.812 1 93.38 266 TYR A N 1
ATOM 2191 C CA . TYR A 1 266 ? 6.457 31.922 20.25 1 93.38 266 TYR A CA 1
ATOM 2192 C C . TYR A 1 266 ? 5.316 31.75 19.25 1 93.38 266 TYR A C 1
ATOM 2194 O O . TYR A 1 266 ? 4.512 30.828 19.391 1 93.38 266 TYR A O 1
ATOM 2202 N N . VAL A 1 267 ? 5.25 32.562 18.234 1 91.5 267 VAL A N 1
ATOM 2203 C CA . VAL A 1 267 ? 4.273 32.438 17.172 1 91.5 267 VAL A CA 1
ATOM 2204 C C . VAL A 1 267 ? 4.984 32.062 15.867 1 91.5 267 VAL A C 1
ATOM 2206 O O . VAL A 1 267 ? 5.906 32.75 15.438 1 91.5 267 VAL A O 1
ATOM 2209 N N . VAL A 1 268 ? 4.531 30.969 15.305 1 92.44 268 VAL A N 1
ATOM 2210 C CA . VAL A 1 268 ? 5.066 30.547 14.016 1 92.44 268 VAL A CA 1
ATOM 2211 C C . VAL A 1 268 ? 4.398 31.344 12.891 1 92.44 268 VAL A C 1
ATOM 2213 O O . VAL A 1 268 ? 3.195 31.203 12.656 1 92.44 268 VAL A O 1
ATOM 2216 N N . GLY A 1 269 ? 5.133 32.156 12.219 1 89.44 269 GLY A N 1
ATOM 2217 C CA . GLY A 1 269 ? 4.633 32.938 11.102 1 89.44 269 GLY A CA 1
ATOM 2218 C C . GLY A 1 269 ? 5.117 32.438 9.758 1 89.44 269 GLY A C 1
ATOM 2219 O O . GLY A 1 269 ? 5.652 31.328 9.656 1 89.44 269 GLY A O 1
ATOM 2220 N N . ASP A 1 270 ? 4.906 33.219 8.758 1 88.38 270 ASP A N 1
ATOM 2221 C CA . ASP A 1 270 ? 5.297 32.844 7.398 1 88.38 270 ASP A CA 1
ATOM 2222 C C . ASP A 1 270 ? 6.812 32.781 7.258 1 88.38 270 ASP A C 1
ATOM 2224 O O . ASP A 1 270 ? 7.34 31.969 6.5 1 88.38 270 ASP A O 1
ATOM 2228 N N . ASP A 1 271 ? 7.434 33.688 8.016 1 93.69 271 ASP A N 1
ATOM 2229 C CA . ASP A 1 271 ? 8.891 33.719 7.953 1 93.69 271 ASP A CA 1
ATOM 2230 C C . ASP A 1 271 ? 9.516 32.844 9.031 1 93.69 271 ASP A C 1
ATOM 2232 O O . ASP A 1 271 ? 10.422 33.281 9.75 1 93.69 271 ASP A O 1
ATOM 2236 N N . TYR A 1 272 ? 8.992 31.703 9.125 1 96.81 272 TYR A N 1
ATOM 2237 C CA . TYR A 1 272 ? 9.523 30.766 10.109 1 96.81 272 TYR A CA 1
ATOM 2238 C C . TYR A 1 272 ? 10.914 30.281 9.711 1 96.81 272 TYR A C 1
ATOM 2240 O O . TYR A 1 272 ? 11.328 30.453 8.562 1 96.81 272 TYR A O 1
ATOM 2248 N N . LEU A 1 273 ? 11.641 29.828 10.719 1 97.81 273 LEU A N 1
ATOM 2249 C CA . LEU A 1 273 ? 12.914 29.156 10.516 1 97.81 273 LEU A CA 1
ATOM 2250 C C . LEU A 1 273 ? 12.695 27.719 10.062 1 97.81 273 LEU A C 1
ATOM 2252 O O . LEU A 1 273 ? 12.125 26.906 10.797 1 97.81 273 LEU A O 1
ATOM 2256 N N . PRO A 1 274 ? 13.117 27.375 8.805 1 97.88 274 PRO A N 1
ATOM 2257 C CA . PRO A 1 274 ? 12.906 26.016 8.305 1 97.88 274 PRO A CA 1
ATOM 2258 C C . PRO A 1 274 ? 13.898 25.016 8.891 1 97.88 274 PRO A C 1
ATOM 2260 O O . PRO A 1 274 ? 14.953 25.406 9.398 1 97.88 274 PRO A O 1
ATOM 2263 N N . THR A 1 275 ? 13.625 23.766 8.805 1 98.06 275 THR A N 1
ATOM 2264 C CA . THR A 1 275 ? 14.383 22.672 9.398 1 98.06 275 THR A CA 1
ATOM 2265 C C . THR A 1 275 ? 15.844 22.734 8.977 1 98.06 275 THR A C 1
ATOM 2267 O O . THR A 1 275 ? 16.75 22.516 9.797 1 98.06 275 THR A O 1
ATOM 2270 N N . TRP A 1 276 ? 16.141 23.094 7.777 1 97.69 276 TRP A N 1
ATOM 2271 C CA . TRP A 1 276 ? 17.484 23.016 7.223 1 97.69 276 TRP A CA 1
ATOM 2272 C C . TRP A 1 276 ? 18.312 24.234 7.641 1 97.69 276 TRP A C 1
ATOM 2274 O O . TRP A 1 276 ? 19.484 24.359 7.262 1 97.69 276 TRP A O 1
ATOM 2284 N N . GLN A 1 277 ? 17.734 25.125 8.469 1 97.69 277 GLN A N 1
ATOM 2285 C CA . GLN A 1 277 ? 18.453 26.281 9 1 97.69 277 GLN A CA 1
ATOM 2286 C C . GLN A 1 277 ? 18.562 26.203 10.516 1 97.69 277 GLN A C 1
ATOM 2288 O O . GLN A 1 277 ? 19.156 27.078 11.148 1 97.69 277 GLN A O 1
ATOM 2293 N N . VAL A 1 278 ? 17.938 25.234 11.109 1 98.19 278 VAL A N 1
ATOM 2294 C CA . VAL A 1 278 ? 18.125 24.984 12.539 1 98.19 278 VAL A CA 1
ATOM 2295 C C . VAL A 1 278 ? 19.453 24.297 12.789 1 98.19 278 VAL A C 1
ATOM 2297 O O . VAL A 1 278 ? 19.688 23.188 12.289 1 98.19 278 VAL A O 1
ATOM 2300 N N . PRO A 1 279 ? 20.312 24.797 13.547 1 97.5 279 PRO A N 1
ATOM 2301 C CA . PRO A 1 279 ? 21.719 24.391 13.594 1 97.5 279 PRO A CA 1
ATOM 2302 C C . PRO A 1 279 ? 21.875 22.891 13.875 1 97.5 279 PRO A C 1
ATOM 2304 O O . PRO A 1 279 ? 22.531 22.188 13.102 1 97.5 279 PRO A O 1
ATOM 2307 N N . SER A 1 280 ? 21.234 22.391 14.898 1 97.44 280 SER A N 1
ATOM 2308 C CA . SER A 1 280 ? 21.406 21 15.305 1 97.44 280 SER A CA 1
ATOM 2309 C C . SER A 1 280 ? 20.766 20.047 14.32 1 97.44 280 SER A C 1
ATOM 2311 O O . SER A 1 280 ? 21.062 18.844 14.312 1 97.44 280 SER A O 1
ATOM 2313 N N . LEU A 1 281 ? 19.844 20.516 13.469 1 98.31 281 LEU A N 1
ATOM 2314 C CA . LEU A 1 281 ? 19.109 19.641 12.555 1 98.31 281 LEU A CA 1
ATOM 2315 C C . LEU A 1 281 ? 19.812 19.562 11.203 1 98.31 281 LEU A C 1
ATOM 2317 O O . LEU A 1 281 ? 19.531 18.656 10.414 1 98.31 281 LEU A O 1
ATOM 2321 N N . VAL A 1 282 ? 20.703 20.469 10.93 1 97.44 282 VAL A N 1
ATOM 2322 C CA . VAL A 1 282 ? 21.391 20.547 9.648 1 97.44 282 VAL A CA 1
ATOM 2323 C C . VAL A 1 282 ? 22.125 19.234 9.367 1 97.44 282 VAL A C 1
ATOM 2325 O O . VAL A 1 282 ? 22.078 18.719 8.25 1 97.44 282 VAL A O 1
ATOM 2328 N N . LYS A 1 283 ? 22.797 18.719 10.383 1 96.19 283 LYS A N 1
ATOM 2329 C CA . LYS A 1 283 ? 23.547 17.469 10.203 1 96.19 283 LYS A CA 1
ATOM 2330 C C . LYS A 1 283 ? 22.625 16.328 9.766 1 96.19 283 LYS A C 1
ATOM 2332 O O . LYS A 1 283 ? 22.984 15.547 8.883 1 96.19 283 LYS A O 1
ATOM 2337 N N . TYR A 1 284 ? 21.453 16.219 10.297 1 97.88 284 TYR A N 1
ATOM 2338 C CA . TYR A 1 284 ? 20.531 15.125 10.016 1 97.88 284 TYR A CA 1
ATOM 2339 C C . TYR A 1 284 ? 19.812 15.344 8.688 1 97.88 284 TYR A C 1
ATOM 2341 O O . TYR A 1 284 ? 19.672 14.414 7.898 1 97.88 284 TYR A O 1
ATOM 2349 N N . TYR A 1 285 ? 19.422 16.578 8.438 1 97.62 285 TYR A N 1
ATOM 2350 C CA . TYR A 1 285 ? 18.609 16.906 7.273 1 97.62 285 TYR A CA 1
ATOM 2351 C C . TYR A 1 285 ? 19.469 17.094 6.035 1 97.62 285 TYR A C 1
ATOM 2353 O O . TYR A 1 285 ? 19.281 16.422 5.023 1 97.62 285 TYR A O 1
ATOM 2361 N N . LYS A 1 286 ? 20.422 17.938 6.051 1 96.31 286 LYS A N 1
ATOM 2362 C CA . LYS A 1 286 ? 21.203 18.312 4.875 1 96.31 286 LYS A CA 1
ATOM 2363 C C . LYS A 1 286 ? 22.312 17.312 4.602 1 96.31 286 LYS A C 1
ATOM 2365 O O . LYS A 1 286 ? 22.531 16.906 3.457 1 96.31 286 LYS A O 1
ATOM 2370 N N . ARG A 1 287 ? 23 16.922 5.641 1 96.56 287 ARG A N 1
ATOM 2371 C CA . ARG A 1 287 ? 24.219 16.125 5.422 1 96.56 287 ARG A CA 1
ATOM 2372 C C . ARG A 1 287 ? 23.891 14.641 5.32 1 96.56 287 ARG A C 1
ATOM 2374 O O . ARG A 1 287 ? 24.469 13.922 4.504 1 96.56 287 ARG A O 1
ATOM 2381 N N . LEU A 1 288 ? 22.969 14.188 6.152 1 97.75 288 LEU A N 1
ATOM 2382 C CA . LEU A 1 288 ? 22.688 12.758 6.203 1 97.75 288 LEU A CA 1
ATOM 2383 C C . LEU A 1 288 ? 21.422 12.43 5.414 1 97.75 288 LEU A C 1
ATOM 2385 O O . LEU A 1 288 ? 21.062 11.258 5.289 1 97.75 288 LEU A O 1
ATOM 2389 N N . GLY A 1 289 ? 20.703 13.453 4.914 1 96.56 289 GLY A N 1
ATOM 2390 C CA . GLY A 1 289 ? 19.641 13.258 3.947 1 96.56 289 GLY A CA 1
ATOM 2391 C C . GLY A 1 289 ? 18.312 12.883 4.586 1 96.56 289 GLY A C 1
ATOM 2392 O O . GLY A 1 289 ? 17.422 12.352 3.92 1 96.56 289 GLY A O 1
ATOM 2393 N N . GLY A 1 290 ? 18.141 13.117 5.812 1 97.06 290 GLY A N 1
ATOM 2394 C CA . GLY A 1 290 ? 16.891 12.797 6.484 1 97.06 290 GLY A CA 1
ATOM 2395 C C . GLY A 1 290 ? 15.742 13.703 6.066 1 97.06 290 GLY A C 1
ATOM 2396 O O . GLY A 1 290 ? 15.969 14.797 5.543 1 97.06 290 GLY A O 1
ATOM 2397 N N . SER A 1 291 ? 14.523 13.211 6.215 1 97.69 291 SER A N 1
ATOM 2398 C CA . SER A 1 291 ? 13.352 14.078 6.105 1 97.69 291 SER A CA 1
ATOM 2399 C C . SER A 1 291 ? 13.258 15.031 7.293 1 97.69 291 SER A C 1
ATOM 2401 O O . SER A 1 291 ? 14.07 14.961 8.219 1 97.69 291 SER A O 1
ATOM 2403 N N . MET A 1 292 ? 12.328 15.945 7.277 1 98.44 292 MET A N 1
ATOM 2404 C CA . MET A 1 292 ? 12.156 16.828 8.422 1 98.44 292 MET A CA 1
ATOM 2405 C C . MET A 1 292 ? 11.797 16.047 9.672 1 98.44 292 MET A C 1
ATOM 2407 O O . MET A 1 292 ? 12.375 16.25 10.742 1 98.44 292 MET A O 1
ATOM 2411 N N . ARG A 1 293 ? 10.898 15.086 9.547 1 98.38 293 ARG A N 1
ATOM 2412 C CA . ARG A 1 293 ? 10.562 14.227 10.672 1 98.38 293 ARG A CA 1
ATOM 2413 C C . ARG A 1 293 ? 11.758 13.391 11.102 1 98.38 293 ARG A C 1
ATOM 2415 O O . ARG A 1 293 ? 12.023 13.242 12.297 1 98.38 293 ARG A O 1
ATOM 2422 N N . GLY A 1 294 ? 12.43 12.844 10.094 1 97.75 294 GLY A N 1
ATOM 2423 C CA . GLY A 1 294 ? 13.609 12.055 10.398 1 97.75 294 GLY A CA 1
ATOM 2424 C C . GLY A 1 294 ? 14.656 12.82 11.188 1 97.75 294 GLY A C 1
ATOM 2425 O O . GLY A 1 294 ? 15.242 12.297 12.133 1 97.75 294 GLY A O 1
ATOM 2426 N N . ALA A 1 295 ? 14.891 14.039 10.797 1 98.25 295 ALA A N 1
ATOM 2427 C CA . ALA A 1 295 ? 15.859 14.898 11.477 1 98.25 295 ALA A CA 1
ATOM 2428 C C . ALA A 1 295 ? 15.414 15.203 12.898 1 98.25 295 ALA A C 1
ATOM 2430 O O . ALA A 1 295 ? 16.219 15.148 13.836 1 98.25 295 ALA A O 1
ATOM 2431 N N . PHE A 1 296 ? 14.203 15.5 13.078 1 98.69 296 PHE A N 1
ATOM 2432 C CA . PHE A 1 296 ? 13.656 15.773 14.398 1 98.69 296 PHE A CA 1
ATOM 2433 C C . PHE A 1 296 ? 13.766 14.555 15.305 1 98.69 296 PHE A C 1
ATOM 2435 O O . PHE A 1 296 ? 14.203 14.656 16.453 1 98.69 296 PHE A O 1
ATOM 2442 N N . ASP A 1 297 ? 13.312 13.367 14.758 1 98.38 297 ASP A N 1
ATOM 2443 C CA . ASP A 1 297 ? 13.391 12.133 15.531 1 98.38 297 ASP A CA 1
ATOM 2444 C C . ASP A 1 297 ? 14.828 11.859 15.984 1 98.38 297 ASP A C 1
ATOM 2446 O O . ASP A 1 297 ? 15.055 11.461 17.125 1 98.38 297 ASP A O 1
ATOM 2450 N N . ALA A 1 298 ? 15.742 12.039 15.086 1 98.25 298 ALA A N 1
ATOM 2451 C CA . ALA A 1 298 ? 17.141 11.82 15.422 1 98.25 298 ALA A CA 1
ATOM 2452 C C . ALA A 1 298 ? 17.609 12.766 16.531 1 98.25 298 ALA A C 1
ATOM 2454 O O . ALA A 1 298 ? 18.312 12.359 17.438 1 98.25 298 ALA A O 1
ATOM 2455 N N . TYR A 1 299 ? 17.219 14.023 16.438 1 98.44 299 TYR A N 1
ATOM 2456 C CA . TYR A 1 299 ? 17.547 15.008 17.453 1 98.44 299 TYR A CA 1
ATOM 2457 C C . TYR A 1 299 ? 17.016 14.594 18.812 1 98.44 299 TYR A C 1
ATOM 2459 O O . TYR A 1 299 ? 17.734 14.648 19.812 1 98.44 299 TYR A O 1
ATOM 2467 N N . VAL A 1 300 ? 15.75 14.18 18.828 1 98.44 300 VAL A N 1
ATOM 2468 C CA . VAL A 1 300 ? 15.102 13.781 20.078 1 98.44 300 VAL A CA 1
ATOM 2469 C C . VAL A 1 300 ? 15.852 12.594 20.688 1 98.44 300 VAL A C 1
ATOM 2471 O O . VAL A 1 300 ? 16.109 12.562 21.891 1 98.44 300 VAL A O 1
ATOM 2474 N N . ARG A 1 301 ? 16.203 11.664 19.844 1 97.69 301 ARG A N 1
ATOM 2475 C CA . ARG A 1 301 ? 16.953 10.508 20.312 1 97.69 301 ARG A CA 1
ATOM 2476 C C . ARG A 1 301 ? 18.312 10.93 20.891 1 97.69 301 ARG A C 1
ATOM 2478 O O . ARG A 1 301 ? 18.75 10.398 21.906 1 97.69 301 ARG A O 1
ATOM 2485 N N . ASP A 1 302 ? 18.906 11.859 20.266 1 96.44 302 ASP A N 1
ATOM 2486 C CA . ASP A 1 302 ? 20.203 12.352 20.719 1 96.44 302 ASP A CA 1
ATOM 2487 C C . ASP A 1 302 ? 20.078 13.086 22.062 1 96.44 302 ASP A C 1
ATOM 2489 O O . ASP A 1 302 ? 21.062 13.289 22.766 1 96.44 302 ASP A O 1
ATOM 2493 N N . GLN A 1 303 ? 18.875 13.562 22.375 1 95.81 303 GLN A N 1
ATOM 2494 C CA . GLN A 1 303 ? 18.594 14.133 23.688 1 95.81 303 GLN A CA 1
ATOM 2495 C C . GLN A 1 303 ? 18.219 13.055 24.688 1 95.81 303 GLN A C 1
ATOM 2497 O O . GLN A 1 303 ? 17.688 13.352 25.766 1 95.81 303 GLN A O 1
ATOM 2502 N N . ASN A 1 304 ? 18.375 11.781 24.344 1 96.06 304 ASN A N 1
ATOM 2503 C CA . ASN A 1 304 ? 18.094 10.609 25.156 1 96.06 304 ASN A CA 1
ATOM 2504 C C . ASN A 1 304 ? 16.594 10.469 25.438 1 96.06 304 ASN A C 1
ATOM 2506 O O . ASN A 1 304 ? 16.203 10.102 26.547 1 96.06 304 ASN A O 1
ATOM 2510 N N . GLN A 1 305 ? 15.82 10.891 24.516 1 97.19 305 GLN A N 1
ATOM 2511 C CA . GLN A 1 305 ? 14.375 10.719 24.562 1 97.19 305 GLN A CA 1
ATOM 2512 C C . GLN A 1 305 ? 13.883 9.859 23.406 1 97.19 305 GLN A C 1
ATOM 2514 O O . GLN A 1 305 ? 14.617 9.625 22.438 1 97.19 305 GLN A O 1
ATOM 2519 N N . ASN A 1 306 ? 12.641 9.336 23.5 1 95.94 306 ASN A N 1
ATOM 2520 C CA . ASN A 1 306 ? 12.055 8.469 22.484 1 95.94 306 ASN A CA 1
ATOM 2521 C C . ASN A 1 306 ? 10.945 9.18 21.719 1 95.94 306 ASN A C 1
ATOM 2523 O O . ASN A 1 306 ? 9.867 9.422 22.266 1 95.94 306 ASN A O 1
ATOM 2527 N N . PRO A 1 307 ? 11.148 9.391 20.438 1 96.81 307 PRO A N 1
ATOM 2528 C CA . PRO A 1 307 ? 10.148 10.148 19.688 1 96.81 307 PRO A CA 1
ATOM 2529 C C . PRO A 1 307 ? 8.93 9.312 19.297 1 96.81 307 PRO A C 1
ATOM 2531 O O . PRO A 1 307 ? 7.926 9.852 18.844 1 96.81 307 PRO A O 1
ATOM 2534 N N . SER A 1 308 ? 8.914 7.961 19.406 1 92.12 308 SER A N 1
ATOM 2535 C CA . SER A 1 308 ? 7.871 7.09 18.875 1 92.12 308 SER A CA 1
ATOM 2536 C C . SER A 1 308 ? 6.508 7.438 19.469 1 92.12 308 SER A C 1
ATOM 2538 O O . SER A 1 308 ? 5.496 7.387 18.766 1 92.12 308 SER A O 1
ATOM 2540 N N . GLY A 1 309 ? 6.527 7.832 20.734 1 95.94 309 GLY A N 1
ATOM 2541 C CA . GLY A 1 309 ? 5.273 8.172 21.391 1 95.94 309 GLY A CA 1
ATOM 2542 C C . GLY A 1 309 ? 4.598 9.391 20.797 1 95.94 309 GLY A C 1
ATOM 2543 O O . GLY A 1 309 ? 3.373 9.523 20.875 1 95.94 309 GLY A O 1
ATOM 2544 N N . ILE A 1 310 ? 5.352 10.281 20.234 1 98.31 310 ILE A N 1
ATOM 2545 C CA . ILE A 1 310 ? 4.824 11.508 19.656 1 98.31 310 ILE A CA 1
ATOM 2546 C C . ILE A 1 310 ? 3.869 11.172 18.516 1 98.31 310 ILE A C 1
ATOM 2548 O O . ILE A 1 310 ? 2.744 11.672 18.469 1 98.31 310 ILE A O 1
ATOM 2552 N N . TRP A 1 311 ? 4.25 10.297 17.688 1 97.88 311 TRP A N 1
ATOM 2553 C CA . TRP A 1 311 ? 3.506 10.023 16.469 1 97.88 311 TRP A CA 1
ATOM 2554 C C . TRP A 1 311 ? 2.258 9.195 16.75 1 97.88 311 TRP A C 1
ATOM 2556 O O . TRP A 1 311 ? 1.233 9.352 16.094 1 97.88 311 TRP A O 1
ATOM 2566 N N . LEU A 1 312 ? 2.307 8.375 17.766 1 96.5 312 LEU A N 1
ATOM 2567 C CA . LEU A 1 312 ? 1.104 7.688 18.219 1 96.5 312 LEU A CA 1
ATOM 2568 C C . LEU A 1 312 ? 0.066 8.68 18.719 1 96.5 312 LEU A C 1
ATOM 2570 O O . LEU A 1 312 ? -1.128 8.531 18.453 1 96.5 312 LEU A O 1
ATOM 2574 N N . GLN A 1 313 ? 0.533 9.672 19.469 1 98.56 313 GLN A N 1
ATOM 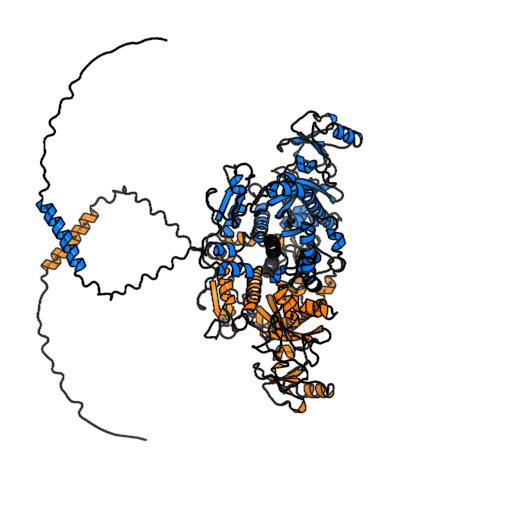2575 C CA . GLN A 1 313 ? -0.358 10.719 19.969 1 98.56 313 GLN A CA 1
ATOM 2576 C C . GLN A 1 313 ? -0.961 11.516 18.812 1 98.56 313 GLN A C 1
ATOM 2578 O O . GLN A 1 313 ? -2.152 11.836 18.828 1 98.56 313 GLN A O 1
ATOM 2583 N N . VAL A 1 314 ? -0.129 11.812 17.812 1 98.75 314 VAL A N 1
ATOM 2584 C CA . VAL A 1 314 ? -0.58 12.586 16.656 1 98.75 314 VAL A CA 1
ATOM 2585 C C . VAL A 1 314 ? -1.74 11.859 15.977 1 98.75 314 VAL A C 1
ATOM 2587 O O . VAL A 1 314 ? -2.783 12.469 15.711 1 98.75 314 VAL A O 1
ATOM 2590 N N . GLU A 1 315 ? -1.588 10.594 15.695 1 98.31 315 GLU A N 1
ATOM 2591 C CA . GLU A 1 315 ? -2.648 9.82 15.055 1 98.31 315 GLU A CA 1
ATOM 2592 C C . GLU A 1 315 ? -3.916 9.82 15.906 1 98.31 315 GLU A C 1
ATOM 2594 O O . GLU A 1 315 ? -5.02 10 15.383 1 98.31 315 GLU A O 1
ATOM 2599 N N . ASP A 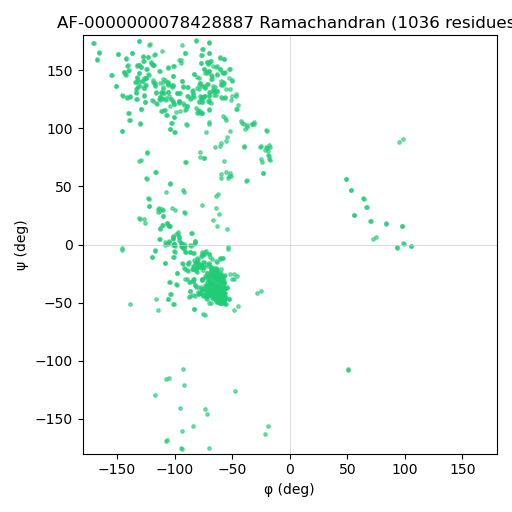1 316 ? -3.727 9.656 17.156 1 98.31 316 ASP A N 1
ATOM 2600 C CA . ASP A 1 316 ? -4.859 9.602 18.078 1 98.31 316 ASP A CA 1
ATOM 2601 C C . ASP A 1 316 ? -5.602 10.938 18.125 1 98.31 316 ASP A C 1
ATOM 2603 O O . ASP A 1 316 ? -6.832 10.977 18.078 1 98.31 316 ASP A O 1
ATOM 2607 N N . ILE A 1 317 ? -4.875 11.992 18.219 1 98.75 317 ILE A N 1
ATOM 2608 C CA . ILE A 1 317 ? -5.434 13.336 18.297 1 98.75 317 ILE A CA 1
ATOM 2609 C C . ILE A 1 317 ? -6.25 13.625 17.047 1 98.75 317 ILE A C 1
ATOM 2611 O O . ILE A 1 317 ? -7.391 14.094 17.141 1 98.75 317 ILE A O 1
ATOM 2615 N N . ILE A 1 318 ? -5.707 13.32 15.914 1 98.81 318 ILE A N 1
ATOM 2616 C CA . ILE A 1 318 ? -6.391 13.602 14.656 1 98.81 318 ILE A CA 1
ATOM 2617 C C . ILE A 1 318 ? -7.652 12.742 14.547 1 98.81 318 ILE A C 1
ATOM 2619 O O . ILE A 1 318 ? -8.719 13.25 14.203 1 98.81 318 ILE A O 1
ATOM 2623 N N . ARG A 1 319 ? -7.582 11.492 14.906 1 98.31 319 ARG A N 1
ATOM 2624 C CA . ARG A 1 319 ? -8.727 10.586 14.867 1 98.31 319 ARG A CA 1
ATOM 2625 C C . ARG A 1 319 ? -9.844 11.086 15.773 1 98.31 319 ARG A C 1
ATOM 2627 O O . ARG A 1 319 ? -10.992 11.219 15.336 1 98.31 319 ARG A O 1
ATOM 2634 N N . ARG A 1 320 ? -9.516 11.398 16.984 1 97.94 320 ARG A N 1
ATOM 2635 C CA . ARG A 1 320 ? -10.516 11.805 17.969 1 97.94 320 ARG A CA 1
ATOM 2636 C C . ARG A 1 320 ? -11.141 13.141 17.578 1 97.94 320 ARG A C 1
ATOM 2638 O O . ARG A 1 320 ? -12.328 13.375 17.828 1 97.94 320 ARG A O 1
ATOM 2645 N N . THR A 1 321 ? -10.352 13.992 17.031 1 98.5 321 THR A N 1
ATOM 2646 C CA . THR A 1 321 ? -10.852 15.297 16.609 1 98.5 321 THR A CA 1
ATOM 2647 C C . THR A 1 321 ? -11.898 15.141 15.508 1 98.5 321 THR A C 1
ATOM 2649 O O . THR A 1 321 ? -12.992 15.703 15.594 1 98.5 321 THR A O 1
ATOM 2652 N N . VAL A 1 322 ? -11.594 14.359 14.484 1 98.5 322 VAL A N 1
ATOM 2653 C CA . VAL A 1 322 ? -12.516 14.203 13.359 1 98.5 322 VAL A CA 1
ATOM 2654 C C . VAL A 1 322 ? -13.766 13.453 13.812 1 98.5 322 VAL A C 1
ATOM 2656 O O . VAL A 1 322 ? -14.883 13.812 13.43 1 98.5 322 VAL A O 1
ATOM 2659 N N . LEU A 1 323 ? -13.594 12.477 14.695 1 98.06 323 LEU A N 1
ATOM 2660 C CA . LEU A 1 323 ? -14.727 11.719 15.211 1 98.06 323 LEU A CA 1
ATOM 2661 C C . LEU A 1 323 ? -15.664 12.609 16.016 1 98.06 323 LEU A C 1
ATOM 2663 O O . LEU A 1 323 ? -16.891 12.461 15.953 1 98.06 323 LEU A O 1
ATOM 2667 N N . ALA A 1 324 ? -15.094 13.555 16.734 1 97.25 324 ALA A N 1
ATOM 2668 C CA . ALA A 1 324 ? -15.891 14.461 17.562 1 97.25 324 ALA A CA 1
ATOM 2669 C C . ALA A 1 324 ? -16.781 15.352 16.688 1 97.25 324 ALA A C 1
ATOM 2671 O O . ALA A 1 324 ? -17.812 15.844 17.156 1 97.25 324 ALA A O 1
ATOM 2672 N N . LYS A 1 325 ? -16.375 15.562 15.469 1 97.31 325 LYS A N 1
ATOM 2673 C CA . LYS A 1 325 ? -17.109 16.484 14.609 1 97.31 325 LYS A CA 1
ATOM 2674 C C . LYS A 1 325 ? -17.875 15.742 13.523 1 97.31 325 LYS A C 1
ATOM 2676 O O . LYS A 1 325 ? -18.562 16.359 12.703 1 97.31 325 LYS A O 1
ATOM 2681 N N . GLU A 1 326 ? -17.828 14.453 13.5 1 97.19 326 GLU A N 1
ATOM 2682 C CA . GLU A 1 326 ? -18.375 13.602 12.453 1 97.19 326 GLU A CA 1
ATOM 2683 C C . GLU A 1 326 ? -19.891 13.805 12.312 1 97.19 326 GLU A C 1
ATOM 2685 O O . GLU A 1 326 ? -20.391 13.977 11.195 1 97.19 326 GLU A O 1
ATOM 2690 N N . GLN A 1 327 ? -20.609 13.828 13.445 1 96.25 327 GLN A N 1
ATOM 2691 C CA . GLN A 1 327 ? -22.062 13.93 13.414 1 96.25 327 GLN A CA 1
ATOM 2692 C C . GLN A 1 327 ? -22.516 15.281 12.852 1 96.25 327 GLN A C 1
ATOM 2694 O O . GLN A 1 327 ? -23.5 15.359 12.117 1 96.25 327 GLN A O 1
ATOM 2699 N N . ASP A 1 328 ? -21.812 16.312 13.219 1 95.75 328 ASP A N 1
ATOM 2700 C CA . ASP A 1 328 ? -22.125 17.641 12.703 1 95.75 328 ASP A CA 1
ATOM 2701 C C . ASP A 1 328 ? -21.969 17.688 11.188 1 95.75 328 ASP A C 1
ATOM 2703 O O . ASP A 1 328 ? -22.828 18.219 10.484 1 95.75 328 ASP A O 1
ATOM 2707 N N . ILE A 1 329 ? -20.922 17.125 10.695 1 96.88 329 ILE A N 1
ATOM 2708 C CA . ILE A 1 329 ? -20.656 17.141 9.266 1 96.88 329 ILE A CA 1
ATOM 2709 C C . ILE A 1 329 ? -21.656 16.25 8.539 1 96.88 329 ILE A C 1
ATOM 2711 O O . ILE A 1 329 ? -22.172 16.625 7.473 1 96.88 329 ILE A O 1
ATOM 2715 N N . LYS A 1 330 ? -21.953 15.102 9.133 1 95.75 330 LYS A N 1
ATOM 2716 C CA . LYS A 1 330 ? -22.938 14.18 8.57 1 95.75 330 LYS A CA 1
ATOM 2717 C C . LYS A 1 330 ? -24.281 14.859 8.398 1 95.75 330 LYS A C 1
ATOM 2719 O O . LYS A 1 330 ? -24.969 14.641 7.398 1 95.75 330 LYS A O 1
ATOM 2724 N N . GLY A 1 331 ? -24.688 15.648 9.359 1 95.44 331 GLY A N 1
ATOM 2725 C CA . GLY A 1 331 ? -25.938 16.375 9.281 1 95.44 331 GLY A CA 1
ATOM 2726 C C . GLY A 1 331 ? -26.016 17.281 8.062 1 95.44 331 GLY A C 1
ATOM 2727 O O . GLY A 1 331 ? -27.078 17.375 7.426 1 95.44 331 GLY A O 1
ATOM 2728 N N . ILE A 1 332 ? -24.922 17.891 7.707 1 94.56 332 ILE A N 1
ATOM 2729 C CA . ILE A 1 332 ? -24.875 18.781 6.551 1 94.56 332 ILE A CA 1
ATOM 2730 C C . ILE A 1 332 ? -24.859 17.953 5.266 1 94.56 332 ILE A C 1
ATOM 2732 O O . ILE A 1 332 ? -25.531 18.297 4.289 1 94.56 332 ILE A O 1
ATOM 2736 N N . LEU A 1 333 ? -24.188 16.859 5.242 1 94.12 333 LEU A N 1
ATOM 2737 C CA . LEU A 1 333 ? -23.953 16 4.078 1 94.12 333 LEU A CA 1
ATOM 2738 C C . LEU A 1 333 ? -25.25 15.359 3.609 1 94.12 333 LEU A C 1
ATOM 2740 O O . LEU A 1 333 ? -25.375 14.977 2.443 1 94.12 333 LEU A O 1
ATOM 2744 N N . ARG A 1 334 ? -26.234 15.273 4.441 1 91.5 334 ARG A N 1
ATOM 2745 C CA . ARG A 1 334 ? -27.5 14.609 4.129 1 91.5 334 ARG A CA 1
ATOM 2746 C C . ARG A 1 334 ? -28.203 15.281 2.955 1 91.5 334 ARG A C 1
ATOM 2748 O O . ARG A 1 334 ? -28.922 14.625 2.197 1 91.5 334 ARG A O 1
ATOM 2755 N N . SER A 1 335 ? -27.953 16.484 2.787 1 91.81 335 SER A N 1
ATOM 2756 C CA . SER A 1 335 ? -28.656 17.25 1.762 1 91.81 335 SER A CA 1
ATOM 2757 C C . SER A 1 335 ? -27.969 17.125 0.406 1 91.81 335 SER A C 1
ATOM 2759 O O . SER A 1 335 ? -28.438 17.672 -0.588 1 91.81 335 SER A O 1
ATOM 2761 N N . TYR A 1 336 ? -26.922 16.422 0.352 1 93.12 336 TYR A N 1
ATOM 2762 C CA . TYR A 1 336 ? -26.172 16.281 -0.891 1 93.12 336 TYR A CA 1
ATOM 2763 C C . TYR A 1 336 ? -26.453 14.938 -1.546 1 93.12 336 TYR A C 1
ATOM 2765 O O . TYR A 1 336 ? -26.422 13.898 -0.883 1 93.12 336 TYR A O 1
ATOM 2773 N N . LYS A 1 337 ? -26.656 14.93 -2.797 1 86.38 337 LYS A N 1
ATOM 2774 C CA . LYS A 1 337 ? -27.016 13.734 -3.557 1 86.38 337 LYS A CA 1
ATOM 2775 C C . LYS A 1 337 ? -25.828 12.797 -3.715 1 86.38 337 LYS A C 1
ATOM 2777 O O . LYS A 1 337 ? -25.906 11.617 -3.385 1 86.38 337 LYS A O 1
ATOM 2782 N N . THR A 1 338 ? -24.828 13.352 -4.348 1 83.75 338 THR A N 1
ATOM 2783 C CA . THR A 1 338 ? -23.594 12.617 -4.586 1 83.75 338 THR A CA 1
ATOM 2784 C C . THR A 1 338 ? -22.5 13.062 -3.621 1 83.75 338 THR A C 1
ATOM 2786 O O . THR A 1 338 ? -22.203 14.258 -3.52 1 83.75 338 THR A O 1
ATOM 2789 N N . LYS A 1 339 ? -21.953 12.109 -2.924 1 88.62 339 LYS A N 1
ATOM 2790 C CA . LYS A 1 339 ? -20.969 12.461 -1.898 1 88.62 339 LYS A CA 1
ATOM 2791 C C . LYS A 1 339 ? -19.547 12.156 -2.369 1 88.62 339 LYS A C 1
ATOM 2793 O O . LYS A 1 339 ? -18.797 11.484 -1.67 1 88.62 339 LYS A O 1
ATOM 2798 N N . ASN A 1 340 ? -19.266 12.688 -3.525 1 92.94 340 ASN A N 1
ATOM 2799 C CA . ASN A 1 340 ? -17.922 12.531 -4.082 1 92.94 340 ASN A CA 1
ATOM 2800 C C . ASN A 1 340 ? -17 13.672 -3.66 1 92.94 340 ASN A C 1
ATOM 2802 O O . ASN A 1 340 ? -16.688 14.547 -4.465 1 92.94 340 ASN A O 1
ATOM 2806 N N . PHE A 1 341 ? -16.672 13.633 -2.428 1 97.31 341 PHE A N 1
ATOM 2807 C CA . PHE A 1 341 ? -15.836 14.656 -1.811 1 97.31 341 PHE A CA 1
ATOM 2808 C C . PHE A 1 341 ? -14.609 14.023 -1.149 1 97.31 341 PHE A C 1
ATOM 2810 O O . PHE A 1 341 ? -14.633 12.844 -0.798 1 97.31 341 PHE A O 1
ATOM 2817 N N . PHE A 1 342 ? -13.562 14.719 -1.076 1 98.25 342 PHE A N 1
ATOM 2818 C CA . PHE A 1 342 ? -12.438 14.477 -0.183 1 98.25 342 PHE A CA 1
ATOM 2819 C C . PHE A 1 342 ? -11.867 15.789 0.346 1 98.25 342 PHE A C 1
ATOM 2821 O O . PHE A 1 342 ? -12.156 16.859 -0.194 1 98.25 342 PHE A O 1
ATOM 2828 N N . ASP A 1 343 ? -11.164 15.719 1.412 1 98.44 343 ASP A N 1
ATOM 2829 C CA . ASP A 1 343 ? -10.68 16.969 1.998 1 98.44 343 ASP A CA 1
ATOM 2830 C C . ASP A 1 343 ? -9.25 16.828 2.508 1 98.44 343 ASP A C 1
ATOM 2832 O O . ASP A 1 343 ? -8.992 16.078 3.457 1 98.44 343 ASP A O 1
ATOM 2836 N N . LEU A 1 344 ? -8.383 17.531 1.853 1 98.44 344 LEU A N 1
ATOM 2837 C CA . LEU A 1 344 ? -6.996 17.609 2.305 1 98.44 344 LEU A CA 1
ATOM 2838 C C . LEU A 1 344 ? -6.812 18.766 3.289 1 98.44 344 LEU A C 1
ATOM 2840 O O . LEU A 1 344 ? -7.062 19.922 2.949 1 98.44 344 LEU A O 1
ATOM 2844 N N . MET A 1 345 ? -6.402 18.422 4.492 1 98.44 345 MET A N 1
ATOM 2845 C CA . MET A 1 345 ? -6.219 19.391 5.566 1 98.44 345 MET A CA 1
ATOM 2846 C C . MET A 1 345 ? -4.824 19.266 6.176 1 98.44 345 MET A C 1
ATOM 2848 O O . MET A 1 345 ? -4.121 18.281 5.934 1 98.44 345 MET A O 1
ATOM 2852 N N . ARG A 1 346 ? -4.473 20.266 6.832 1 98.62 346 ARG A N 1
ATOM 2853 C CA . ARG A 1 346 ? -3.27 20.203 7.652 1 98.62 346 ARG A CA 1
ATOM 2854 C C . ARG A 1 346 ? -3.598 20.453 9.125 1 98.62 346 ARG A C 1
ATOM 2856 O O . ARG A 1 346 ? -4.207 21.469 9.461 1 98.62 346 ARG A O 1
ATOM 2863 N N . PHE A 1 347 ? -3.25 19.578 9.992 1 98.69 347 PHE A N 1
ATOM 2864 C CA . PHE A 1 347 ? -3.369 19.734 11.43 1 98.69 347 PHE A CA 1
ATOM 2865 C C . PHE A 1 347 ? -2.08 20.297 12.023 1 98.69 347 PHE A C 1
ATOM 2867 O O . PHE A 1 347 ? -1.002 19.719 11.82 1 98.69 347 PHE A O 1
ATOM 2874 N N . ASP A 1 348 ? -2.195 21.422 12.672 1 97.31 348 ASP A N 1
ATOM 2875 C CA . ASP A 1 348 ? -1.053 22.047 13.328 1 97.31 348 ASP A CA 1
ATOM 2876 C C . ASP A 1 348 ? -1.009 21.688 14.812 1 97.31 348 ASP A C 1
ATOM 2878 O O . ASP A 1 348 ? -1.966 21.938 15.547 1 97.31 348 ASP A O 1
ATOM 2882 N N . LEU A 1 349 ? 0.111 21.094 15.188 1 98.62 349 LEU A N 1
ATOM 2883 C CA . LEU A 1 349 ? 0.264 20.594 16.547 1 98.62 349 LEU A CA 1
ATOM 2884 C C . LEU A 1 349 ? 1.532 21.141 17.188 1 98.62 349 LEU A C 1
ATOM 2886 O O . LEU A 1 349 ? 2.453 21.562 16.484 1 98.62 349 LEU A O 1
ATOM 2890 N N . ILE A 1 350 ? 1.549 21.141 18.5 1 98.06 350 ILE A N 1
ATOM 2891 C CA . ILE A 1 350 ? 2.719 21.531 19.266 1 98.06 350 ILE A CA 1
ATOM 2892 C C . ILE A 1 350 ? 3.1 20.422 20.234 1 98.06 350 ILE A C 1
ATOM 2894 O O . ILE A 1 350 ? 2.234 19.672 20.703 1 98.06 350 ILE A O 1
ATOM 2898 N N . ILE A 1 351 ? 4.363 20.234 20.422 1 98.69 351 ILE A N 1
ATOM 2899 C CA . ILE A 1 351 ? 4.91 19.266 21.359 1 98.69 351 ILE A CA 1
ATOM 2900 C C . ILE A 1 351 ? 5.457 19.984 22.594 1 98.69 351 ILE A C 1
ATOM 2902 O O . ILE A 1 351 ? 6.199 20.969 22.469 1 98.69 351 ILE A O 1
ATOM 2906 N N . ASP A 1 352 ? 5.129 19.562 23.781 1 98.06 352 ASP A N 1
ATOM 2907 C CA . ASP A 1 352 ? 5.633 20.234 24.969 1 98.06 352 ASP A CA 1
ATOM 2908 C C . ASP A 1 352 ? 6.902 19.547 25.484 1 98.06 352 ASP A C 1
ATOM 2910 O O . ASP A 1 352 ? 7.422 18.641 24.844 1 98.06 352 ASP A O 1
ATOM 2914 N N . GLU A 1 353 ? 7.398 19.984 26.578 1 97 353 GLU A N 1
ATOM 2915 C CA . GLU A 1 353 ? 8.703 19.562 27.078 1 97 353 GLU A CA 1
ATOM 2916 C C . GLU A 1 353 ? 8.68 18.094 27.5 1 97 353 GLU A C 1
ATOM 2918 O O . GLU A 1 353 ? 9.734 17.453 27.609 1 97 353 GLU A O 1
ATOM 2923 N N . ASN A 1 354 ? 7.508 17.516 27.75 1 97.31 354 ASN A N 1
ATOM 2924 C CA . ASN A 1 354 ? 7.363 16.109 28.125 1 97.31 354 ASN A CA 1
ATOM 2925 C C . ASN A 1 354 ? 6.984 15.242 26.922 1 97.31 354 ASN A C 1
ATOM 2927 O O . ASN A 1 354 ? 6.539 14.109 27.078 1 97.31 354 ASN A O 1
ATOM 2931 N N . LEU A 1 355 ? 7.023 15.812 25.719 1 98.31 355 LEU A N 1
ATOM 2932 C CA . LEU A 1 355 ? 6.738 15.172 24.453 1 98.31 355 LEU A CA 1
ATOM 2933 C C . LEU A 1 355 ? 5.25 14.852 24.312 1 98.31 355 LEU A C 1
ATOM 2935 O O . LEU A 1 355 ? 4.871 13.922 23.609 1 98.31 355 LEU A O 1
ATOM 2939 N N . LYS A 1 356 ? 4.48 15.562 25.125 1 98.5 356 LYS A N 1
ATOM 2940 C CA . LYS A 1 356 ? 3.035 15.5 24.938 1 98.5 356 LYS A CA 1
ATOM 2941 C C . LYS A 1 356 ? 2.602 16.375 23.766 1 98.5 356 LYS A C 1
ATOM 2943 O O . LYS A 1 356 ? 3.084 17.5 23.609 1 98.5 356 LYS A O 1
ATOM 2948 N N . VAL A 1 357 ? 1.666 15.867 22.969 1 98.75 357 VAL A N 1
ATOM 2949 C CA . VAL A 1 357 ? 1.254 16.562 21.75 1 98.75 357 VAL A CA 1
ATOM 2950 C C . VAL A 1 357 ? -0.073 17.281 22 1 98.75 357 VAL A C 1
ATOM 2952 O O . VAL A 1 357 ? -0.968 16.75 22.641 1 98.75 357 VAL A O 1
ATOM 2955 N N . HIS A 1 358 ? -0.18 18.547 21.516 1 98.31 358 HIS A N 1
ATOM 2956 C CA . HIS A 1 358 ? -1.388 19.359 21.609 1 98.31 358 HIS A CA 1
ATOM 2957 C C . HIS A 1 358 ? -1.823 19.844 20.234 1 98.31 358 HIS A C 1
ATOM 2959 O O . HIS A 1 358 ? -0.986 20.219 19.406 1 98.31 358 HIS A O 1
ATOM 2965 N N . LEU A 1 359 ? -3.104 19.781 19.984 1 98.25 359 LEU A N 1
ATOM 2966 C CA . LEU A 1 359 ? -3.648 20.281 18.719 1 98.25 359 LEU A CA 1
ATOM 2967 C C . LEU A 1 359 ? -3.908 21.781 18.812 1 98.25 359 LEU A C 1
ATOM 2969 O O . LEU A 1 359 ? -4.504 22.266 19.781 1 98.25 359 LEU A O 1
ATOM 2973 N N . MET A 1 360 ? -3.473 22.562 17.812 1 93.94 360 MET A N 1
ATOM 2974 C CA . MET A 1 360 ? -3.662 24 17.812 1 93.94 360 MET A CA 1
ATOM 2975 C C . MET A 1 360 ? -4.754 24.406 16.828 1 93.94 360 MET A C 1
ATOM 2977 O O . MET A 1 360 ? -5.625 25.219 17.156 1 93.94 360 MET A O 1
ATOM 2981 N N . GLU A 1 361 ? -4.676 23.875 15.703 1 93.31 361 GLU A N 1
ATOM 2982 C CA . GLU A 1 361 ? -5.66 24.219 14.68 1 93.31 361 GLU A CA 1
ATOM 2983 C C . GLU A 1 361 ? -5.613 23.219 13.523 1 93.31 361 GLU A C 1
ATOM 2985 O O . GLU A 1 361 ? -4.711 22.375 13.453 1 93.31 361 GLU A O 1
ATOM 2990 N N . ALA A 1 362 ? -6.594 23.234 12.727 1 96.56 362 ALA A N 1
ATOM 2991 C CA . ALA A 1 362 ? -6.66 22.516 11.453 1 96.56 362 ALA A CA 1
ATOM 2992 C C . ALA A 1 362 ? -7.023 23.469 10.32 1 96.56 362 ALA A C 1
ATOM 2994 O O . ALA A 1 362 ? -7.941 24.281 10.445 1 96.56 362 ALA A O 1
ATOM 2995 N N . ASN A 1 363 ? -6.316 23.359 9.234 1 95.06 363 ASN A N 1
ATOM 2996 C CA . ASN A 1 363 ? -6.504 24.297 8.133 1 95.06 363 ASN A CA 1
ATOM 2997 C C . ASN A 1 363 ? -7.105 23.609 6.91 1 95.06 363 ASN A C 1
ATOM 2999 O O . ASN A 1 363 ? -6.59 22.594 6.449 1 95.06 363 ASN A O 1
ATOM 3003 N N . MET A 1 364 ? -8.172 24.172 6.445 1 95.38 364 MET A N 1
ATOM 3004 C CA . MET A 1 364 ? -8.672 23.812 5.121 1 95.38 364 MET A CA 1
ATOM 3005 C C . MET A 1 364 ? -7.773 24.375 4.031 1 95.38 364 MET A C 1
ATOM 3007 O O . MET A 1 364 ? -7.238 25.484 4.176 1 95.38 364 MET A O 1
ATOM 3011 N N . SER A 1 365 ? -7.645 23.672 2.895 1 94.75 365 SER A N 1
ATOM 3012 C CA . SER A 1 365 ? -6.781 24.141 1.812 1 94.75 365 SER A CA 1
ATOM 3013 C C . SER A 1 365 ? -5.406 24.531 2.334 1 94.75 365 SER A C 1
ATOM 3015 O O . SER A 1 365 ? -4.996 25.688 2.188 1 94.75 365 SER A O 1
ATOM 3017 N N . PRO A 1 366 ? -4.809 23.609 2.953 1 96.12 366 PRO A N 1
ATOM 3018 C CA . PRO A 1 366 ? -3.521 23.922 3.578 1 96.12 366 PRO A CA 1
ATOM 3019 C C . PRO A 1 366 ? -2.498 24.453 2.58 1 96.12 366 PRO A C 1
ATOM 3021 O O . PRO A 1 366 ? -2.658 24.281 1.37 1 96.12 366 PRO A O 1
ATOM 3024 N N . ASN A 1 367 ? -1.514 25.125 3.131 1 92.69 367 ASN A N 1
ATOM 3025 C CA . ASN A 1 367 ? -0.46 25.656 2.273 1 92.69 367 ASN A CA 1
ATOM 3026 C C . ASN A 1 367 ? 0.196 24.547 1.446 1 92.69 367 ASN A C 1
ATOM 3028 O O . ASN A 1 367 ? 0.586 23.516 1.984 1 92.69 367 ASN A O 1
ATOM 3032 N N . LEU A 1 368 ? 0.221 24.766 0.165 1 96.12 368 LEU A N 1
ATOM 3033 C CA . LEU A 1 368 ? 0.871 23.875 -0.783 1 96.12 368 LEU A CA 1
ATOM 3034 C C . LEU A 1 368 ? 1.802 24.641 -1.712 1 96.12 368 LEU A C 1
ATOM 3036 O O . LEU A 1 368 ? 2.098 24.188 -2.82 1 96.12 368 LEU A O 1
ATOM 3040 N N . SER A 1 369 ? 2.205 25.812 -1.221 1 94.06 369 SER A N 1
ATOM 3041 C CA . SER A 1 369 ? 3.086 26.656 -2.021 1 94.06 369 SER A CA 1
ATOM 3042 C C . SER A 1 369 ? 4.516 26.625 -1.487 1 94.06 369 SER A C 1
ATOM 3044 O O . SER A 1 369 ? 4.73 26.703 -0.276 1 94.06 369 SER A O 1
ATOM 3046 N N . SER A 1 370 ? 5.43 26.531 -2.385 1 94.56 370 SER A N 1
ATOM 3047 C CA . SER A 1 370 ? 6.84 26.562 -2.014 1 94.56 370 SER A CA 1
ATOM 3048 C C . SER A 1 370 ? 7.48 27.906 -2.346 1 94.56 370 SER A C 1
ATOM 3050 O O . SER A 1 370 ? 8.703 28 -2.467 1 94.56 370 SER A O 1
ATOM 3052 N N . ALA A 1 371 ? 6.668 28.859 -2.576 1 92.44 371 ALA A N 1
ATOM 3053 C CA . ALA A 1 371 ? 7.18 30.172 -2.965 1 92.44 371 ALA A CA 1
ATOM 3054 C C . ALA A 1 371 ? 8.133 30.719 -1.909 1 92.44 371 ALA A C 1
ATOM 3056 O O . ALA A 1 371 ? 9.164 31.312 -2.24 1 92.44 371 ALA A O 1
ATOM 3057 N N . HIS A 1 372 ? 7.805 30.531 -0.673 1 92.19 372 HIS A N 1
ATOM 3058 C CA . HIS A 1 372 ? 8.633 31.047 0.415 1 92.19 372 HIS A CA 1
ATOM 3059 C C . HIS A 1 372 ? 9.844 30.156 0.655 1 92.19 372 HIS A C 1
ATOM 3061 O O . HIS A 1 372 ? 10.938 30.641 0.94 1 92.19 372 HIS A O 1
ATOM 3067 N N . PHE A 1 373 ? 9.602 28.844 0.625 1 96.06 373 PHE A N 1
ATOM 3068 C CA . PHE A 1 373 ? 10.648 27.844 0.829 1 96.06 373 PHE A CA 1
ATOM 3069 C C . PHE A 1 373 ? 10.617 26.797 -0.268 1 96.06 373 PHE A C 1
ATOM 3071 O O . PHE A 1 373 ? 9.906 25.797 -0.154 1 96.06 373 PHE A O 1
ATOM 3078 N N . LYS A 1 374 ? 11.461 26.859 -1.144 1 95 374 LYS A N 1
ATOM 3079 C CA . LYS A 1 374 ? 11.477 26.047 -2.354 1 95 374 LYS A CA 1
ATOM 3080 C C . LYS A 1 374 ? 11.633 24.562 -2.016 1 95 374 LYS A C 1
ATOM 3082 O O . LYS A 1 374 ? 11 23.703 -2.643 1 95 374 LYS A O 1
ATOM 3087 N N . PRO A 1 375 ? 12.422 24.234 -0.974 1 95.31 375 PRO A N 1
ATOM 3088 C CA . PRO A 1 375 ? 12.602 22.812 -0.665 1 95.31 375 PRO A CA 1
ATOM 3089 C C . PRO A 1 375 ? 11.297 22.125 -0.253 1 95.31 375 PRO A C 1
ATOM 3091 O O . PRO A 1 375 ? 11.203 20.891 -0.282 1 95.31 375 PRO A O 1
ATOM 3094 N N . ASN A 1 376 ? 10.312 22.875 0.066 1 96.94 376 ASN A N 1
ATOM 3095 C CA . ASN A 1 376 ? 9.031 22.312 0.47 1 96.94 376 ASN A CA 1
ATOM 3096 C C . ASN A 1 376 ? 8.242 21.797 -0.731 1 96.94 376 ASN A C 1
ATOM 3098 O O . ASN A 1 376 ? 7.227 21.109 -0.568 1 96.94 376 ASN A O 1
ATOM 3102 N N . SER A 1 377 ? 8.688 22.094 -1.916 1 97.25 377 SER A N 1
ATOM 3103 C CA . SER A 1 377 ? 8.031 21.578 -3.113 1 97.25 377 SER A CA 1
ATOM 3104 C C . SER A 1 377 ? 7.953 20.062 -3.086 1 97.25 377 SER A C 1
ATOM 3106 O O . SER A 1 377 ? 6.941 19.484 -3.486 1 97.25 377 SER A O 1
ATOM 3108 N N . LEU A 1 378 ? 9 19.453 -2.57 1 97 378 LEU A N 1
ATOM 3109 C CA . LEU A 1 378 ? 9.047 18 -2.486 1 97 378 LEU A CA 1
ATOM 3110 C C . LEU A 1 378 ? 7.91 17.469 -1.626 1 97 378 LEU A C 1
ATOM 3112 O O . LEU A 1 378 ? 7.176 16.578 -2.047 1 97 378 LEU A O 1
ATOM 3116 N N . LEU A 1 379 ? 7.773 18.031 -0.49 1 98.06 379 LEU A N 1
ATOM 3117 C CA . LEU A 1 379 ? 6.73 17.625 0.441 1 98.06 379 LEU A CA 1
ATOM 3118 C C . LEU A 1 379 ? 5.352 17.75 -0.197 1 98.06 379 LEU A C 1
ATOM 3120 O O . LEU A 1 379 ? 4.562 16.797 -0.179 1 98.06 379 LEU A O 1
ATOM 3124 N N . TYR A 1 380 ? 5.125 18.891 -0.807 1 98.38 380 TYR A N 1
ATOM 3125 C CA . TYR A 1 380 ? 3.795 19.172 -1.332 1 98.38 380 TYR A CA 1
ATOM 3126 C C . TYR A 1 380 ? 3.469 18.281 -2.521 1 98.38 380 TYR A C 1
ATOM 3128 O O . TYR A 1 380 ? 2.354 17.766 -2.631 1 98.38 380 TYR A O 1
ATOM 3136 N N . GLU A 1 381 ? 4.395 18.078 -3.344 1 97.56 381 GLU A N 1
ATOM 3137 C CA . GLU A 1 381 ? 4.125 17.25 -4.523 1 97.56 381 GLU A CA 1
ATOM 3138 C C . GLU A 1 381 ? 3.953 15.781 -4.148 1 97.56 381 GLU A C 1
ATOM 3140 O O . GLU A 1 381 ? 3.141 15.078 -4.746 1 97.56 381 GLU A O 1
ATOM 3145 N N . GLN A 1 382 ? 4.715 15.281 -3.195 1 98.06 382 GLN A N 1
ATOM 3146 C CA . GLN A 1 382 ? 4.543 13.906 -2.758 1 98.06 382 GLN A CA 1
ATOM 3147 C C . GLN A 1 382 ? 3.199 13.711 -2.061 1 98.06 382 GLN A C 1
ATOM 3149 O O . GLN A 1 382 ? 2.559 12.664 -2.211 1 98.06 382 GLN A O 1
ATOM 3154 N N . ILE A 1 383 ? 2.762 14.703 -1.325 1 98.56 383 ILE A N 1
ATOM 3155 C CA . ILE A 1 383 ? 1.45 14.656 -0.69 1 98.56 383 ILE A CA 1
ATOM 3156 C C . ILE A 1 383 ? 0.362 14.594 -1.76 1 98.56 383 ILE A C 1
ATOM 3158 O O . ILE A 1 383 ? -0.521 13.734 -1.704 1 98.56 383 ILE A O 1
ATOM 3162 N N . LEU A 1 384 ? 0.487 15.484 -2.695 1 98.19 384 LEU A N 1
ATOM 3163 C CA . LEU A 1 384 ? -0.52 15.562 -3.746 1 98.19 384 LEU A CA 1
ATOM 3164 C C . LEU A 1 384 ? -0.555 14.281 -4.566 1 98.19 384 LEU A C 1
ATOM 3166 O O . LEU A 1 384 ? -1.632 13.766 -4.879 1 98.19 384 LEU A O 1
ATOM 3170 N N . TYR A 1 385 ? 0.604 13.789 -4.914 1 96.62 385 TYR A N 1
ATOM 3171 C CA . TYR A 1 385 ? 0.683 12.539 -5.656 1 96.62 385 TYR A CA 1
ATOM 3172 C C . TYR A 1 385 ? -0.004 11.406 -4.895 1 96.62 385 TYR A C 1
ATOM 3174 O O . TYR A 1 385 ? -0.777 10.641 -5.473 1 96.62 385 TYR A O 1
ATOM 3182 N N . SER A 1 386 ? 0.269 11.289 -3.613 1 97.75 386 SER A N 1
ATOM 3183 C CA . SER A 1 386 ? -0.301 10.242 -2.777 1 97.75 386 SER A CA 1
ATOM 3184 C C . SER A 1 386 ? -1.816 10.375 -2.672 1 97.75 386 SER A C 1
ATOM 3186 O O . SER A 1 386 ? -2.549 9.414 -2.893 1 97.75 386 SER A O 1
ATOM 3188 N N . VAL A 1 387 ? -2.266 11.562 -2.406 1 98.31 387 VAL A N 1
ATOM 3189 C CA . VAL A 1 387 ? -3.688 11.812 -2.189 1 98.31 387 VAL A CA 1
ATOM 3190 C C . VAL A 1 387 ? -4.457 11.578 -3.488 1 98.31 387 VAL A C 1
ATOM 3192 O O . VAL A 1 387 ? -5.488 10.906 -3.496 1 98.31 387 VAL A O 1
ATOM 3195 N N . MET A 1 388 ? -3.951 12.102 -4.57 1 96.5 388 MET A N 1
ATOM 3196 C CA . MET A 1 388 ? -4.672 12.031 -5.836 1 96.5 388 MET A CA 1
ATOM 3197 C C . MET A 1 388 ? -4.734 10.594 -6.348 1 96.5 388 MET A C 1
ATOM 3199 O O . MET A 1 388 ? -5.727 10.188 -6.957 1 96.5 388 MET A O 1
ATOM 3203 N N . ASN A 1 389 ? -3.717 9.828 -6.094 1 95 389 ASN A N 1
ATOM 3204 C CA . ASN A 1 389 ? -3.795 8.406 -6.441 1 95 389 ASN A CA 1
ATOM 3205 C C . ASN A 1 389 ? -4.805 7.676 -5.562 1 95 389 ASN A C 1
ATOM 3207 O O . ASN A 1 389 ? -5.602 6.879 -6.059 1 95 389 ASN A O 1
ATOM 3211 N N . MET A 1 390 ? -4.781 7.938 -4.355 1 96.62 390 MET A N 1
ATOM 3212 C CA . MET A 1 390 ? -5.625 7.242 -3.385 1 96.62 390 MET A CA 1
ATOM 3213 C C . MET A 1 390 ? -7.102 7.48 -3.682 1 96.62 390 MET A C 1
ATOM 3215 O O . MET A 1 390 ? -7.91 6.555 -3.611 1 96.62 390 MET A O 1
ATOM 3219 N N . VAL A 1 391 ? -7.434 8.688 -4.09 1 96.31 391 VAL A N 1
ATOM 3220 C CA . VAL A 1 391 ? -8.852 9.016 -4.258 1 96.31 391 VAL A CA 1
ATOM 3221 C C . VAL A 1 391 ? -9.273 8.719 -5.695 1 96.31 391 VAL A C 1
ATOM 3223 O O . VAL A 1 391 ? -10.422 8.969 -6.07 1 96.31 391 VAL A O 1
ATOM 3226 N N . GLY A 1 392 ? -8.367 8.32 -6.52 1 91.81 392 GLY A N 1
ATOM 3227 C CA . GLY A 1 392 ? -8.734 7.824 -7.84 1 91.81 392 GLY A CA 1
ATOM 3228 C C . GLY A 1 392 ? -8.43 8.805 -8.953 1 91.81 392 GLY A C 1
ATOM 3229 O O . GLY A 1 392 ? -8.633 8.5 -10.133 1 91.81 392 GLY A O 1
ATOM 3230 N N . ILE A 1 393 ? -7.934 9.93 -8.672 1 91.19 393 ILE A N 1
ATOM 3231 C CA . ILE A 1 393 ? -7.598 10.938 -9.664 1 91.19 393 ILE A CA 1
ATOM 3232 C C . ILE A 1 393 ? -6.41 10.461 -10.5 1 91.19 393 ILE A C 1
ATOM 3234 O O . ILE A 1 393 ? -6.371 10.68 -11.711 1 91.19 393 ILE A O 1
ATOM 3238 N N . GLY A 1 394 ? -5.48 9.805 -9.898 1 84.56 394 GLY A N 1
ATOM 3239 C CA . GLY A 1 394 ? -4.281 9.359 -10.586 1 84.56 394 GLY A CA 1
ATOM 3240 C C . GLY A 1 394 ? -4.473 8.055 -11.344 1 84.56 394 GLY A C 1
ATOM 3241 O O . GLY A 1 394 ? -3.523 7.512 -11.906 1 84.56 394 GLY A O 1
ATOM 3242 N N . SER A 1 395 ? -5.629 7.562 -11.266 1 76.25 395 SER A N 1
ATOM 3243 C CA . SER A 1 395 ? -5.875 6.293 -11.938 1 76.25 395 SER A CA 1
ATOM 3244 C C . SER A 1 395 ? -5.828 6.453 -13.453 1 76.25 395 SER A C 1
ATOM 3246 O O . SER A 1 395 ? -6.457 7.359 -14.008 1 76.25 395 SER A O 1
ATOM 3248 N N . PRO A 1 396 ? -4.965 5.738 -14.117 1 63.41 396 PRO A N 1
ATOM 3249 C CA . PRO A 1 396 ? -4.91 5.828 -15.578 1 63.41 396 PRO A CA 1
ATOM 3250 C C . PRO A 1 396 ? -6.242 5.488 -16.234 1 63.41 396 PRO A C 1
ATOM 3252 O O . PRO A 1 396 ? -6.43 5.746 -17.438 1 63.41 396 PRO A O 1
ATOM 3255 N N . LEU A 1 397 ? -7.098 4.977 -15.492 1 62.66 397 LEU A N 1
ATOM 3256 C CA . LEU A 1 397 ? -8.344 4.445 -16.031 1 62.66 397 LEU A CA 1
ATOM 3257 C C . LEU A 1 397 ? -9.375 5.559 -16.219 1 62.66 397 LEU A C 1
ATOM 3259 O O . LEU A 1 397 ? -10.398 5.363 -16.875 1 62.66 397 LEU A O 1
ATOM 3263 N N . GLN A 1 398 ? -9.133 6.605 -15.562 1 57.09 398 GLN A N 1
ATOM 3264 C CA . GLN A 1 398 ? -10.094 7.699 -15.641 1 57.09 398 GLN A CA 1
ATOM 3265 C C . GLN A 1 398 ? -10.211 8.234 -17.062 1 57.09 398 GLN A C 1
ATOM 3267 O O . GLN A 1 398 ? -11.297 8.609 -17.5 1 57.09 398 GLN A O 1
ATOM 3272 N N . ASN A 1 399 ? -9.117 8.289 -17.781 1 52.84 399 ASN A N 1
ATOM 3273 C CA . ASN A 1 399 ? -9.125 8.859 -19.125 1 52.84 399 ASN A CA 1
ATOM 3274 C C . ASN A 1 399 ? -9.914 7.996 -20.094 1 52.84 399 ASN A C 1
ATOM 3276 O O . ASN A 1 399 ? -10.555 8.516 -21.016 1 52.84 399 ASN A O 1
ATOM 3280 N N . LYS A 1 400 ? -9.883 6.754 -19.797 1 52.47 400 LYS A N 1
ATOM 3281 C CA . LYS A 1 400 ? -10.5 5.875 -20.797 1 52.47 400 LYS A CA 1
ATOM 3282 C C . LYS A 1 400 ? -11.984 5.684 -20.516 1 52.47 400 LYS A C 1
ATOM 3284 O O . LYS A 1 400 ? -12.773 5.453 -21.438 1 52.47 400 LYS A O 1
ATOM 3289 N N . THR A 1 401 ? -12.383 5.762 -19.219 1 47.56 401 THR A N 1
ATOM 3290 C CA . THR A 1 401 ? -13.797 5.629 -18.922 1 47.56 401 THR A CA 1
ATOM 3291 C C . THR A 1 401 ? -14.602 6.758 -19.562 1 47.56 401 THR A C 1
ATOM 3293 O O . THR A 1 401 ? -15.789 6.594 -19.859 1 47.56 401 THR A O 1
ATOM 3296 N N . LEU A 1 402 ? -13.953 7.859 -19.828 1 44.06 402 LEU A N 1
ATOM 3297 C CA . LEU A 1 402 ? -14.648 9 -20.406 1 44.06 402 LEU A CA 1
ATOM 3298 C C . LEU A 1 402 ? -14.844 8.82 -21.906 1 44.06 402 LEU A C 1
ATOM 3300 O O . LEU A 1 402 ? -15.734 9.43 -22.5 1 44.06 402 LEU A O 1
ATOM 3304 N N . GLN A 1 403 ? -13.906 8.258 -22.531 1 42.47 403 GLN A N 1
ATOM 3305 C CA . GLN A 1 403 ? -14.016 8.125 -23.984 1 42.47 403 GLN A CA 1
ATOM 3306 C C . GLN A 1 403 ? -15.219 7.27 -24.359 1 42.47 403 GLN A C 1
ATOM 3308 O O . GLN A 1 403 ? -15.703 7.34 -25.5 1 42.47 403 GLN A O 1
ATOM 3313 N N . GLU A 1 404 ? -15.492 6.188 -23.641 1 43.75 404 GLU A N 1
ATOM 3314 C CA . GLU A 1 404 ? -16.453 5.23 -24.172 1 43.75 404 GLU A CA 1
ATOM 3315 C C . GLU A 1 404 ? -17.891 5.727 -23.984 1 43.75 404 GLU A C 1
ATOM 3317 O O . GLU A 1 404 ? -18.375 5.848 -22.859 1 43.75 404 GLU A O 1
ATOM 3322 N N . SER A 1 405 ? -18.453 6.594 -24.75 1 39.31 405 SER A N 1
ATOM 3323 C CA . SER A 1 405 ? -19.891 6.805 -24.969 1 39.31 405 SER A CA 1
ATOM 3324 C C . SER A 1 405 ? -20.688 5.559 -24.594 1 39.31 405 SER A C 1
ATOM 3326 O O . SER A 1 405 ? -20.109 4.492 -24.359 1 39.31 405 SER A O 1
ATOM 3328 N N . LYS A 1 406 ? -22.25 5.48 -25.188 1 36.09 406 LYS A N 1
ATOM 3329 C CA . LYS A 1 406 ? -23.297 4.477 -25.094 1 36.09 406 LYS A CA 1
ATOM 3330 C C . LYS A 1 406 ? -22.75 3.074 -25.344 1 36.09 406 LYS A C 1
ATOM 3332 O O . LYS A 1 406 ? -23.25 2.096 -24.781 1 36.09 406 LYS A O 1
ATOM 3337 N N . ALA A 1 407 ? -22.156 2.918 -26.297 1 36.16 407 ALA A N 1
ATOM 3338 C CA . ALA A 1 407 ? -22 1.567 -26.844 1 36.16 407 ALA A CA 1
ATOM 3339 C C . ALA A 1 407 ? -21.047 0.747 -25.984 1 36.16 407 ALA A C 1
ATOM 3341 O O . ALA A 1 407 ? -21.062 -0.485 -26.031 1 36.16 407 ALA A O 1
ATOM 3342 N N . ASN A 1 408 ? -19.734 1.181 -25.156 1 42.66 408 ASN A N 1
ATOM 3343 C CA . ASN A 1 408 ? -18.75 0.281 -24.578 1 42.66 408 ASN A CA 1
ATOM 3344 C C . ASN A 1 408 ? -18.75 0.347 -23.047 1 42.66 408 ASN A C 1
ATOM 3346 O O . ASN A 1 408 ? -17.734 0.619 -22.422 1 42.66 408 ASN A O 1
ATOM 3350 N N . PHE A 1 409 ? -19.781 0.658 -22.516 1 41.81 409 PHE A N 1
ATOM 3351 C CA . PHE A 1 409 ? -20.094 0.413 -21.109 1 41.81 409 PHE A CA 1
ATOM 3352 C C . PHE A 1 409 ? -19.344 -0.82 -20.594 1 41.81 409 PHE A C 1
ATOM 3354 O O . PHE A 1 409 ? -18.891 -0.847 -19.453 1 41.81 409 PHE A O 1
ATOM 3361 N N . LEU A 1 410 ? -19.312 -1.851 -21.453 1 46.41 410 LEU A N 1
ATOM 3362 C CA . LEU A 1 410 ? -18.625 -3.092 -21.109 1 46.41 410 LEU A CA 1
ATOM 3363 C C . LEU A 1 410 ? -17.172 -2.83 -20.75 1 46.41 410 LEU A C 1
ATOM 3365 O O . LEU A 1 410 ? -16.625 -3.465 -19.844 1 46.41 410 LEU A O 1
ATOM 3369 N N . SER A 1 411 ? -16.656 -1.698 -21.344 1 60.28 411 SER A N 1
ATOM 3370 C CA . SER A 1 411 ? -15.227 -1.418 -21.172 1 60.28 411 SER A CA 1
ATOM 3371 C C . SER A 1 411 ? -14.961 -0.757 -19.812 1 60.28 411 SER A C 1
ATOM 3373 O O . SER A 1 411 ? -14 -1.104 -19.141 1 60.28 411 SER A O 1
ATOM 3375 N N . SER A 1 412 ? -16.062 -0.128 -19.312 1 72.94 412 SER A N 1
ATOM 3376 C CA . SER A 1 412 ? -15.859 0.554 -18.031 1 72.94 412 SER A CA 1
ATOM 3377 C C . SER A 1 412 ? -15.961 -0.418 -16.859 1 72.94 412 SER A C 1
ATOM 3379 O O . SER A 1 412 ? -15.195 -0.322 -15.898 1 72.94 412 SER A O 1
ATOM 3381 N N . GLU A 1 413 ? -16.844 -1.362 -17.062 1 82.12 413 GLU A N 1
ATOM 3382 C CA . GLU A 1 413 ? -17.016 -2.346 -15.992 1 82.12 413 GLU A CA 1
ATOM 3383 C C . GLU A 1 413 ? -15.805 -3.26 -15.875 1 82.12 413 GLU A C 1
ATOM 3385 O O . GLU A 1 413 ? -15.383 -3.604 -14.766 1 82.12 413 GLU A O 1
ATOM 3390 N N . GLU A 1 414 ? -15.281 -3.549 -17.016 1 85.31 414 GLU A N 1
ATOM 3391 C CA . GLU A 1 414 ? -14.102 -4.414 -17.031 1 85.31 414 GLU A CA 1
ATOM 3392 C C . GLU A 1 414 ? -12.906 -3.729 -16.359 1 85.31 414 GLU A C 1
ATOM 3394 O O . GLU A 1 414 ? -12.141 -4.367 -15.648 1 85.31 414 GLU A O 1
ATOM 3399 N N . VAL A 1 415 ? -12.875 -2.512 -16.625 1 86.44 415 VAL A N 1
ATOM 3400 C CA . VAL A 1 415 ? -11.773 -1.739 -16.047 1 86.44 415 VAL A CA 1
ATOM 3401 C C . VAL A 1 415 ? -11.953 -1.643 -14.531 1 86.44 415 VAL A C 1
ATOM 3403 O O . VAL A 1 415 ? -10.992 -1.791 -13.773 1 86.44 415 VAL A O 1
ATOM 3406 N N . ARG A 1 416 ? -13.148 -1.47 -14.164 1 88 416 ARG A N 1
ATOM 3407 C CA . ARG A 1 416 ? -13.445 -1.395 -12.734 1 88 416 ARG A CA 1
ATOM 3408 C C . ARG A 1 416 ? -13.141 -2.717 -12.039 1 88 416 ARG A C 1
ATOM 3410 O O . ARG A 1 416 ? -12.547 -2.732 -10.961 1 88 416 ARG A O 1
ATOM 3417 N N . GLU A 1 417 ? -13.453 -3.746 -12.68 1 92 417 GLU A N 1
ATOM 3418 C CA . GLU A 1 417 ? -13.266 -5.07 -12.094 1 92 417 GLU A CA 1
ATOM 3419 C C . GLU A 1 417 ? -11.781 -5.434 -12.023 1 92 417 GLU A C 1
ATOM 3421 O O . GLU A 1 417 ? -11.367 -6.191 -11.141 1 92 417 GLU A O 1
ATOM 3426 N N . MET A 1 418 ? -11.047 -4.852 -12.93 1 93.62 418 MET A N 1
ATOM 3427 C CA . MET A 1 418 ? -9.602 -5.09 -12.922 1 93.62 418 MET A CA 1
ATOM 3428 C C . MET A 1 418 ? -8.977 -4.57 -11.633 1 93.62 418 MET A C 1
ATOM 3430 O O . MET A 1 418 ? -7.945 -5.086 -11.188 1 93.62 418 MET A O 1
ATOM 3434 N N . ILE A 1 419 ? -9.68 -3.641 -11.047 1 93.88 419 ILE A N 1
ATOM 3435 C CA . ILE A 1 419 ? -9.164 -3.055 -9.812 1 93.88 419 ILE A CA 1
ATOM 3436 C C . ILE A 1 419 ? -9.883 -3.664 -8.617 1 93.88 419 ILE A C 1
ATOM 3438 O O . ILE A 1 419 ? -9.242 -4.184 -7.695 1 93.88 419 ILE A O 1
ATOM 3442 N N . THR A 1 420 ? -11.188 -3.654 -8.672 1 95.19 420 THR A N 1
ATOM 3443 C CA . THR A 1 420 ? -12.023 -4.16 -7.59 1 95.19 420 THR A CA 1
ATOM 3444 C C . THR A 1 420 ? -13.242 -4.902 -8.141 1 95.19 420 THR A C 1
ATOM 3446 O O . THR A 1 420 ? -13.984 -4.359 -8.961 1 95.19 420 THR A O 1
ATOM 3449 N N . SER A 1 421 ? -13.43 -6.047 -7.719 1 95.88 421 SER A N 1
ATOM 3450 C CA . SER A 1 421 ? -14.609 -6.844 -8.039 1 95.88 421 SER A CA 1
ATOM 3451 C C . SER A 1 421 ? -15.344 -7.27 -6.773 1 95.88 421 SER A C 1
ATOM 3453 O O . SER A 1 421 ? -14.875 -7.02 -5.66 1 95.88 421 SER A O 1
ATOM 3455 N N . GLU A 1 422 ? -16.469 -7.832 -6.957 1 95.38 422 GLU A N 1
ATOM 3456 C CA . GLU A 1 422 ? -17.234 -8.344 -5.828 1 95.38 422 GLU A CA 1
ATOM 3457 C C . GLU A 1 422 ? -16.422 -9.367 -5.031 1 95.38 422 GLU A C 1
ATOM 3459 O O . GLU A 1 422 ? -16.531 -9.43 -3.803 1 95.38 422 GLU A O 1
ATOM 3464 N N . ARG A 1 423 ? -15.555 -10.078 -5.707 1 96.19 423 ARG A N 1
ATOM 3465 C CA . ARG A 1 423 ? -14.773 -11.133 -5.078 1 96.19 423 ARG A CA 1
ATOM 3466 C C . ARG A 1 423 ? -13.758 -10.555 -4.098 1 96.19 423 ARG A C 1
ATOM 3468 O O . ARG A 1 423 ? -13.375 -11.211 -3.125 1 96.19 423 ARG A O 1
ATOM 3475 N N . ASN A 1 424 ? -13.375 -9.328 -4.348 1 97.25 424 ASN A N 1
ATOM 3476 C CA . ASN A 1 424 ? -12.414 -8.648 -3.48 1 97.25 424 ASN A CA 1
ATOM 3477 C C . ASN A 1 424 ? -13.094 -8.086 -2.23 1 97.25 424 ASN A C 1
ATOM 3479 O O . ASN A 1 424 ? -12.43 -7.816 -1.229 1 97.25 424 ASN A O 1
ATOM 3483 N N . LEU A 1 425 ? -14.383 -7.941 -2.299 1 98 425 LEU A N 1
ATOM 3484 C CA . LEU A 1 425 ? -15.086 -7.234 -1.233 1 98 425 LEU A CA 1
ATOM 3485 C C . LEU A 1 425 ? -15.688 -8.219 -0.239 1 98 425 LEU A C 1
ATOM 3487 O O . LEU A 1 425 ? -15.914 -7.875 0.923 1 98 425 LEU A O 1
ATOM 3491 N N . ALA A 1 426 ? -15.945 -9.461 -0.678 1 98 426 ALA A N 1
ATOM 3492 C CA . ALA A 1 426 ? -16.594 -10.461 0.165 1 98 426 ALA A CA 1
ATOM 3493 C C . ALA A 1 426 ? -15.711 -10.836 1.352 1 98 426 ALA A C 1
ATOM 3495 O O . ALA A 1 426 ? -14.516 -11.07 1.191 1 98 426 ALA A O 1
ATOM 3496 N N . THR A 1 427 ? -16.297 -10.836 2.512 1 96.31 427 THR A N 1
ATOM 3497 C CA . THR A 1 427 ? -15.594 -11.219 3.729 1 96.31 427 THR A CA 1
ATOM 3498 C C . THR A 1 427 ? -16.469 -12.109 4.602 1 96.31 427 THR A C 1
ATOM 3500 O O . THR A 1 427 ? -17.656 -12.266 4.34 1 96.31 427 THR A O 1
ATOM 3503 N N . ASN A 1 428 ? -15.852 -12.742 5.543 1 95.31 428 ASN A N 1
ATOM 3504 C CA . ASN A 1 428 ? -16.547 -13.492 6.582 1 95.31 428 ASN A CA 1
ATOM 3505 C C . ASN A 1 428 ? -17.531 -14.5 5.984 1 95.31 428 ASN A C 1
ATOM 3507 O O . ASN A 1 428 ? -18.688 -14.57 6.402 1 95.31 428 ASN A O 1
ATOM 3511 N N . ILE A 1 429 ? -17.125 -15.18 5.078 1 97.19 429 ILE A N 1
ATOM 3512 C CA . ILE A 1 429 ? -17.953 -16.047 4.234 1 97.19 429 ILE A CA 1
ATOM 3513 C C . ILE A 1 429 ? -18.594 -17.141 5.078 1 97.19 429 ILE A C 1
ATOM 3515 O O . ILE A 1 429 ? -19.766 -17.484 4.871 1 97.19 429 ILE A O 1
ATOM 3519 N N . ASN A 1 430 ? -17.906 -17.734 6.059 1 97.25 430 ASN A N 1
ATOM 3520 C CA . ASN A 1 430 ? -18.453 -18.797 6.902 1 97.25 430 ASN A CA 1
ATOM 3521 C C . ASN A 1 430 ? -19.656 -18.328 7.688 1 97.25 430 ASN A C 1
ATOM 3523 O O . ASN A 1 430 ? -20.672 -19.031 7.77 1 97.25 430 ASN A O 1
ATOM 3527 N N . ASP A 1 431 ? -19.547 -17.125 8.266 1 96.38 431 ASP A N 1
ATOM 3528 C CA . ASP A 1 431 ? -20.672 -16.562 9.008 1 96.38 431 ASP A CA 1
ATOM 3529 C C . ASP A 1 431 ? -21.875 -16.312 8.086 1 96.38 431 ASP A C 1
ATOM 3531 O O . ASP A 1 431 ? -23.016 -16.578 8.461 1 96.38 431 ASP A O 1
ATOM 3535 N N . CYS A 1 432 ? -21.594 -15.789 6.949 1 97.81 432 CYS A N 1
ATOM 3536 C CA . CYS A 1 432 ? -22.641 -15.555 5.973 1 97.81 432 CYS A CA 1
ATOM 3537 C C . CYS A 1 432 ? -23.344 -16.859 5.605 1 97.81 432 CYS A C 1
ATOM 3539 O O . CYS A 1 432 ? -24.578 -16.891 5.48 1 97.81 432 CYS A O 1
ATOM 3541 N N . ALA A 1 433 ? -22.578 -17.938 5.406 1 96.81 433 ALA A N 1
ATOM 3542 C CA . ALA A 1 433 ? -23.125 -19.25 5.074 1 96.81 433 ALA A CA 1
ATOM 3543 C C . ALA A 1 433 ? -23.969 -19.797 6.227 1 96.81 433 ALA A C 1
ATOM 3545 O O . ALA A 1 433 ? -25.062 -20.312 6.012 1 96.81 433 ALA A O 1
ATOM 3546 N N . GLU A 1 434 ? -23.453 -19.719 7.406 1 96.12 434 GLU A N 1
ATOM 3547 C CA . GLU A 1 434 ? -24.109 -20.234 8.609 1 96.12 434 GLU A CA 1
ATOM 3548 C C . GLU A 1 434 ? -25.484 -19.594 8.797 1 96.12 434 GLU A C 1
ATOM 3550 O O . GLU A 1 434 ? -26.422 -20.266 9.242 1 96.12 434 GLU A O 1
ATOM 3555 N N . HIS A 1 435 ? -25.625 -18.375 8.414 1 96.56 435 HIS A N 1
ATOM 3556 C CA . HIS A 1 435 ? -26.875 -17.656 8.656 1 96.56 435 HIS A CA 1
ATOM 3557 C C . HIS A 1 435 ? -27.734 -17.609 7.395 1 96.56 435 HIS A C 1
ATOM 3559 O O . HIS A 1 435 ? -28.75 -16.906 7.359 1 96.56 435 HIS A O 1
ATOM 3565 N N . GLY A 1 436 ? -27.312 -18.312 6.406 1 96 436 GLY A N 1
ATOM 3566 C CA . GLY A 1 436 ? -28.094 -18.422 5.184 1 96 436 GLY A CA 1
ATOM 3567 C C . GLY A 1 436 ? -28.266 -17.094 4.461 1 96 436 GLY A C 1
ATOM 3568 O O . GLY A 1 436 ? -29.359 -16.797 3.959 1 96 436 GLY A O 1
ATOM 3569 N N . CYS A 1 437 ? -27.219 -16.266 4.418 1 96.88 437 CYS A N 1
ATOM 3570 C CA . CYS A 1 437 ? -27.312 -14.906 3.9 1 96.88 437 CYS A CA 1
ATOM 3571 C C . CYS A 1 437 ? -27.406 -14.906 2.379 1 96.88 437 CYS A C 1
ATOM 3573 O O . CYS A 1 437 ? -27.641 -13.859 1.766 1 96.88 437 CYS A O 1
ATOM 3575 N N . ASP A 1 438 ? -27.234 -16 1.717 1 94.69 438 ASP A N 1
ATOM 3576 C CA . ASP A 1 438 ? -27.453 -16.109 0.277 1 94.69 438 ASP A CA 1
ATOM 3577 C C . ASP A 1 438 ? -28.938 -16.266 -0.053 1 94.69 438 ASP A C 1
ATOM 3579 O O . ASP A 1 438 ? -29.344 -16.031 -1.19 1 94.69 438 ASP A O 1
ATOM 3583 N N . LYS A 1 439 ? -29.703 -16.656 0.906 1 95.19 439 LYS A N 1
ATOM 3584 C CA . LYS A 1 439 ? -31.125 -16.891 0.702 1 95.19 439 LYS A CA 1
ATOM 3585 C C . LYS A 1 439 ? -31.969 -15.75 1.255 1 95.19 439 LYS A C 1
ATOM 3587 O O . LYS A 1 439 ? -32.969 -15.367 0.657 1 95.19 439 LYS A O 1
ATOM 3592 N N . SER A 1 440 ? -31.531 -15.336 2.445 1 95.5 440 SER A N 1
ATOM 3593 C CA . SER A 1 440 ? -32.281 -14.266 3.098 1 95.5 440 SER A CA 1
ATOM 3594 C C . SER A 1 440 ? -31.344 -13.305 3.826 1 95.5 440 SER A C 1
ATOM 3596 O O . SER A 1 440 ? -30.312 -13.727 4.367 1 95.5 440 SER A O 1
ATOM 3598 N N . CYS A 1 441 ? -31.734 -12.023 3.83 1 95.06 441 CYS A N 1
ATOM 3599 C CA . CYS A 1 441 ? -30.906 -11.008 4.48 1 95.06 441 CYS A CA 1
ATOM 3600 C C . CYS A 1 441 ? -31.578 -10.5 5.75 1 95.06 441 CYS A C 1
ATOM 3602 O O . CYS A 1 441 ? -31.297 -9.383 6.199 1 95.06 441 CYS A O 1
ATOM 3604 N N . ASN A 1 442 ? -32.344 -11.305 6.395 1 92.44 442 ASN A N 1
ATOM 3605 C CA . ASN A 1 442 ? -33.125 -10.891 7.555 1 92.44 442 ASN A CA 1
ATOM 3606 C C . ASN A 1 442 ? -32.312 -10.938 8.836 1 92.44 442 ASN A C 1
ATOM 3608 O O . ASN A 1 442 ? -32.656 -10.289 9.828 1 92.44 442 ASN A O 1
ATOM 3612 N N . SER A 1 443 ? -31.266 -11.711 8.797 1 92.38 443 SER A N 1
ATOM 3613 C CA . SER A 1 443 ? -30.391 -11.812 9.969 1 92.38 443 SER A CA 1
ATOM 3614 C C . SER A 1 443 ? -29.453 -10.617 10.062 1 92.38 443 SER A C 1
ATOM 3616 O O . SER A 1 443 ? -28.891 -10.18 9.055 1 92.38 443 SER A O 1
ATOM 3618 N N . ARG A 1 444 ? -29.188 -10.164 11.266 1 91.19 444 ARG A N 1
ATOM 3619 C CA . ARG A 1 444 ? -28.281 -9.055 11.508 1 91.19 444 ARG A CA 1
ATOM 3620 C C . ARG A 1 444 ? -26.844 -9.438 11.148 1 91.19 444 ARG A C 1
ATOM 3622 O O . ARG A 1 444 ? -26.062 -8.586 10.734 1 91.19 444 ARG A O 1
ATOM 3629 N N . GLU A 1 445 ? -26.578 -10.664 11.242 1 93.06 445 GLU A N 1
ATOM 3630 C CA . GLU A 1 445 ? -25.25 -11.188 10.969 1 93.06 445 GLU A CA 1
ATOM 3631 C C . GLU A 1 445 ? -24.922 -11.102 9.484 1 93.06 445 GLU A C 1
ATOM 3633 O O . GLU A 1 445 ? -23.766 -11.25 9.086 1 93.06 445 GLU A O 1
ATOM 3638 N N . CYS A 1 446 ? -25.938 -10.727 8.656 1 96.69 446 CYS A N 1
ATOM 3639 C CA . CYS A 1 446 ? -25.75 -10.734 7.211 1 96.69 446 CYS A CA 1
ATOM 3640 C C . CYS A 1 446 ? -25.375 -9.352 6.699 1 96.69 446 CYS A C 1
ATOM 3642 O O . CYS A 1 446 ? -25.188 -9.156 5.5 1 96.69 446 CYS A O 1
ATOM 3644 N N . ASP A 1 447 ? -25.156 -8.43 7.523 1 95.06 447 ASP A N 1
ATOM 3645 C CA . ASP A 1 447 ? -25.047 -7.031 7.137 1 95.06 447 ASP A CA 1
ATOM 3646 C C . ASP A 1 447 ? -23.812 -6.801 6.258 1 95.06 447 ASP A C 1
ATOM 3648 O O . ASP A 1 447 ? -23.812 -5.898 5.418 1 95.06 447 ASP A O 1
ATOM 3652 N N . LEU A 1 448 ? -22.766 -7.617 6.426 1 96.5 448 LEU A N 1
ATOM 3653 C CA . LEU A 1 448 ? -21.531 -7.441 5.668 1 96.5 448 LEU A CA 1
ATOM 3654 C C . LEU A 1 448 ? -21.406 -8.492 4.57 1 96.5 448 LEU A C 1
ATOM 3656 O O . LEU A 1 448 ? -20.406 -8.547 3.861 1 96.5 448 LEU A O 1
ATOM 3660 N N . CYS A 1 449 ? -22.422 -9.289 4.488 1 98.12 449 CYS A N 1
ATOM 3661 C CA . CYS A 1 449 ? -22.391 -10.32 3.461 1 98.12 449 CYS A CA 1
ATOM 3662 C C . CYS A 1 449 ? -22.75 -9.742 2.096 1 98.12 449 CYS A C 1
ATOM 3664 O O . CYS A 1 449 ? -23.719 -9.008 1.962 1 98.12 449 CYS A O 1
ATOM 3666 N N . LEU A 1 450 ? -22 -10.07 1.089 1 97.44 450 LEU A N 1
ATOM 3667 C CA . LEU A 1 450 ? -22.047 -9.445 -0.23 1 97.44 450 LEU A CA 1
ATOM 3668 C C . LEU A 1 450 ? -23.469 -9.453 -0.788 1 97.44 450 LEU A C 1
ATOM 3670 O O . LEU A 1 450 ? -23.953 -8.422 -1.249 1 97.44 450 LEU A O 1
ATOM 3674 N N . PRO A 1 451 ? -24.203 -10.578 -0.739 1 97 451 PRO A N 1
ATOM 3675 C CA . PRO A 1 451 ? -25.562 -10.578 -1.308 1 97 451 PRO A CA 1
ATOM 3676 C C . PRO A 1 451 ? -26.5 -9.617 -0.584 1 97 451 PRO A C 1
ATOM 3678 O O . PRO A 1 451 ? -27.562 -9.258 -1.12 1 97 451 PRO A O 1
ATOM 3681 N N . CYS A 1 452 ? -26.156 -9.289 0.591 1 97.75 452 CYS A N 1
ATOM 3682 C CA . CYS A 1 452 ? -27.062 -8.5 1.422 1 97.75 452 CYS A CA 1
ATOM 3683 C C . CYS A 1 452 ? -26.656 -7.031 1.426 1 97.75 452 CYS A C 1
ATOM 3685 O O . CYS A 1 452 ? -27.297 -6.211 2.086 1 97.75 452 CYS A O 1
ATOM 3687 N N . LEU A 1 453 ? -25.609 -6.672 0.709 1 97.19 453 LEU A N 1
ATOM 3688 C CA . LEU A 1 453 ? -25.188 -5.277 0.623 1 97.19 453 LEU A CA 1
ATOM 3689 C C . LEU A 1 453 ? -26.141 -4.473 -0.256 1 97.19 453 LEU A C 1
ATOM 3691 O O . LEU A 1 453 ? -26.547 -4.934 -1.326 1 97.19 453 LEU A O 1
ATOM 3695 N N . SER A 1 454 ? -26.484 -3.303 0.229 1 95.62 454 SER A N 1
ATOM 3696 C CA . SER A 1 454 ? -27.156 -2.357 -0.659 1 95.62 454 SER A CA 1
ATOM 3697 C C . SER A 1 454 ? -26.188 -1.816 -1.714 1 95.62 454 SER A C 1
ATOM 3699 O O . SER A 1 454 ? -24.984 -1.961 -1.586 1 95.62 454 SER A O 1
ATOM 3701 N N . GLY A 1 455 ? -26.766 -1.217 -2.721 1 94.69 455 GLY A N 1
ATOM 3702 C CA . GLY A 1 455 ? -25.922 -0.597 -3.738 1 94.69 455 GLY A CA 1
ATOM 3703 C C . GLY A 1 455 ? -24.969 0.439 -3.176 1 94.69 455 GLY A C 1
ATOM 3704 O O . GLY A 1 455 ? -23.797 0.477 -3.553 1 94.69 455 GLY A O 1
ATOM 3705 N N . SER A 1 456 ? -25.438 1.222 -2.309 1 93.94 456 SER A N 1
ATOM 3706 C CA . SER A 1 456 ? -24.625 2.254 -1.687 1 93.94 456 SER A CA 1
ATOM 3707 C C . SER A 1 456 ? -23.516 1.642 -0.832 1 93.94 456 SER A C 1
ATOM 3709 O O . SER A 1 456 ? -22.391 2.131 -0.827 1 93.94 456 SER A O 1
ATOM 3711 N N . GLU A 1 457 ? -23.906 0.601 -0.129 1 96.75 457 GLU A N 1
ATOM 3712 C CA . GLU A 1 457 ? -22.922 -0.076 0.699 1 96.75 457 GLU A CA 1
ATOM 3713 C C . GLU A 1 457 ? -21.828 -0.708 -0.157 1 96.75 457 GLU A C 1
ATOM 3715 O O . GLU A 1 457 ? -20.641 -0.652 0.195 1 96.75 457 GLU A O 1
ATOM 3720 N N . TYR A 1 458 ? -22.234 -1.295 -1.253 1 96.88 458 TYR A N 1
ATOM 3721 C CA . TYR A 1 458 ? -21.281 -1.854 -2.193 1 96.88 458 TYR A CA 1
ATOM 3722 C C . TYR A 1 458 ? -20.297 -0.785 -2.68 1 96.88 458 TYR A C 1
ATOM 3724 O O . TYR A 1 458 ? -19.094 -1.003 -2.701 1 96.88 458 TYR A O 1
ATOM 3732 N N . GLU A 1 459 ? -20.781 0.355 -3.02 1 95 459 GLU A N 1
ATOM 3733 C CA . GLU A 1 459 ? -19.969 1.455 -3.516 1 95 459 GLU A CA 1
ATOM 3734 C C . GLU A 1 459 ? -18.984 1.941 -2.445 1 95 459 GLU A C 1
ATOM 3736 O O . GLU A 1 459 ? -17.844 2.281 -2.748 1 95 459 GLU A O 1
ATOM 3741 N N . ILE A 1 460 ? -19.438 1.983 -1.234 1 97.19 460 ILE A N 1
ATOM 3742 C CA . ILE A 1 460 ? -18.594 2.398 -0.121 1 97.19 460 ILE A CA 1
ATOM 3743 C C . ILE A 1 460 ? -17.406 1.444 0.01 1 97.19 460 ILE A C 1
ATOM 3745 O O . ILE A 1 460 ? -16.25 1.881 0.134 1 97.19 460 ILE A O 1
ATOM 3749 N N . LEU A 1 461 ? -17.719 0.143 -0.056 1 98.31 461 LEU A N 1
ATOM 3750 C CA . LEU A 1 461 ? -16.656 -0.85 0.08 1 98.31 461 LEU A CA 1
ATOM 3751 C C . LEU A 1 461 ? -15.711 -0.81 -1.122 1 98.31 461 LEU A C 1
ATOM 3753 O O . LEU A 1 461 ? -14.508 -1.014 -0.979 1 98.31 461 LEU A O 1
ATOM 3757 N N . GLU A 1 462 ? -16.281 -0.581 -2.26 1 96.62 462 GLU A N 1
ATOM 3758 C CA . GLU A 1 462 ? -15.469 -0.452 -3.463 1 96.62 462 GLU A CA 1
ATOM 3759 C C . GLU A 1 462 ? -14.469 0.697 -3.334 1 96.62 462 GLU A C 1
ATOM 3761 O O . GLU A 1 462 ? -13.297 0.544 -3.662 1 96.62 462 GLU A O 1
ATOM 3766 N N . LYS A 1 463 ? -14.883 1.805 -2.85 1 96.31 463 LYS A N 1
ATOM 3767 C CA . LYS A 1 463 ? -14.023 2.965 -2.652 1 96.31 463 LYS A CA 1
ATOM 3768 C C . LYS A 1 463 ? -12.961 2.684 -1.594 1 96.31 463 LYS A C 1
ATOM 3770 O O . LYS A 1 463 ? -11.789 3.041 -1.77 1 96.31 463 LYS A O 1
ATOM 3775 N N . ALA A 1 464 ? -13.406 2.033 -0.531 1 98.25 464 ALA A N 1
ATOM 3776 C CA . ALA A 1 464 ? -12.461 1.685 0.526 1 98.25 464 ALA A CA 1
ATOM 3777 C C . ALA A 1 464 ? -11.359 0.763 -0.001 1 98.25 464 ALA A C 1
ATOM 3779 O O . ALA A 1 464 ? -10.188 0.939 0.323 1 98.25 464 ALA A O 1
ATOM 3780 N N . HIS A 1 465 ? -11.789 -0.201 -0.778 1 98.12 465 HIS A N 1
ATOM 3781 C CA . HIS A 1 465 ? -10.836 -1.128 -1.383 1 98.12 465 HIS A CA 1
ATOM 3782 C C . HIS A 1 465 ? -9.867 -0.399 -2.307 1 98.12 465 HIS A C 1
ATOM 3784 O O . HIS A 1 465 ? -8.656 -0.618 -2.24 1 98.12 465 HIS A O 1
ATOM 3790 N N . HIS A 1 466 ? -10.383 0.468 -3.121 1 95.94 466 HIS A N 1
ATOM 3791 C CA . HIS A 1 466 ? -9.562 1.256 -4.035 1 95.94 466 HIS A CA 1
ATOM 3792 C C . HIS A 1 466 ? -8.547 2.104 -3.277 1 95.94 466 HIS A C 1
ATOM 3794 O O . HIS A 1 466 ? -7.371 2.152 -3.646 1 95.94 466 HIS A O 1
ATOM 3800 N N . GLU A 1 467 ? -9 2.781 -2.264 1 97.56 467 GLU A N 1
ATOM 3801 C CA . GLU A 1 467 ? -8.125 3.637 -1.466 1 97.56 467 GLU A CA 1
ATOM 3802 C C . GLU A 1 467 ? -6.969 2.842 -0.872 1 97.56 467 GLU A C 1
ATOM 3804 O O . GLU A 1 467 ? -5.82 3.283 -0.917 1 97.56 467 GLU A O 1
ATOM 3809 N N . HIS A 1 468 ? -7.285 1.717 -0.374 1 97.88 468 HIS A N 1
ATOM 3810 C CA . HIS A 1 468 ? -6.258 0.881 0.233 1 97.88 468 HIS A CA 1
ATOM 3811 C C . HIS A 1 468 ? -5.211 0.461 -0.794 1 97.88 468 HIS A C 1
ATOM 3813 O O . HIS A 1 468 ? -4.012 0.499 -0.516 1 97.88 468 HIS A O 1
ATOM 3819 N N . LEU A 1 469 ? -5.629 0.129 -1.959 1 96.69 469 LEU A N 1
ATOM 3820 C CA . LEU A 1 469 ? -4.73 -0.36 -3 1 96.69 469 LEU A CA 1
ATOM 3821 C C . LEU A 1 469 ? -3.857 0.767 -3.537 1 96.69 469 LEU A C 1
ATOM 3823 O O . LEU A 1 469 ? -2.764 0.52 -4.051 1 96.69 469 LEU A O 1
ATOM 3827 N N . HIS A 1 470 ? -4.355 2.02 -3.404 1 96.12 470 HIS A N 1
ATOM 3828 C CA . HIS A 1 470 ? -3.676 3.131 -4.062 1 96.12 470 HIS A CA 1
ATOM 3829 C C . HIS A 1 470 ? -3.254 4.195 -3.055 1 96.12 470 HIS A C 1
ATOM 3831 O O . HIS A 1 470 ? -3.244 5.387 -3.369 1 96.12 470 HIS A O 1
ATOM 3837 N N . ARG A 1 471 ? -2.926 3.799 -1.893 1 96.31 471 ARG A N 1
ATOM 3838 C CA . ARG A 1 471 ? -2.701 4.75 -0.808 1 96.31 471 ARG A CA 1
ATOM 3839 C C . ARG A 1 471 ? -1.301 5.348 -0.889 1 96.31 471 ARG A C 1
ATOM 3841 O O . ARG A 1 471 ? -1.022 6.371 -0.261 1 96.31 471 ARG A O 1
ATOM 3848 N N . ILE A 1 472 ? -0.388 4.758 -1.66 1 96.19 472 ILE A N 1
ATOM 3849 C CA . ILE A 1 472 ? 0.968 5.266 -1.83 1 96.19 472 ILE A CA 1
ATOM 3850 C C . ILE A 1 472 ? 1.593 5.535 -0.463 1 96.19 472 ILE A C 1
ATOM 3852 O O . ILE A 1 472 ? 1.753 4.621 0.346 1 96.19 472 ILE A O 1
ATOM 3856 N N . SER A 1 473 ? 1.77 6.855 -0.028 1 97.44 473 SER A N 1
ATOM 3857 C CA . SER A 1 473 ? 2.385 7.184 1.253 1 97.44 473 SER A CA 1
ATOM 3858 C C . SER A 1 473 ? 1.34 7.645 2.266 1 97.44 473 SER A C 1
ATOM 3860 O O . SER A 1 473 ? 1.676 8.281 3.268 1 97.44 473 SER A O 1
ATOM 3862 N N . MET A 1 474 ? 0.073 7.344 1.971 1 98 474 MET A N 1
ATOM 3863 C CA . MET A 1 474 ? -0.983 7.645 2.934 1 98 474 MET A CA 1
ATOM 3864 C C . MET A 1 474 ? -1.193 6.473 3.891 1 98 474 MET A C 1
ATOM 3866 O O . MET A 1 474 ? -1.213 5.316 3.467 1 98 474 MET A O 1
ATOM 3870 N N . LYS A 1 475 ? -1.305 6.844 5.125 1 97.81 475 LYS A N 1
ATOM 3871 C CA . LYS A 1 475 ? -1.543 5.852 6.172 1 97.81 475 LYS A CA 1
ATOM 3872 C C . LYS A 1 475 ? -2.955 5.977 6.738 1 97.81 475 LYS A C 1
ATOM 3874 O O . LYS A 1 475 ? -3.352 7.051 7.199 1 97.81 475 LYS A O 1
ATOM 3879 N N . ARG A 1 476 ? -3.684 4.875 6.719 1 98.38 476 ARG A N 1
ATOM 3880 C CA . ARG A 1 476 ? -5.023 4.875 7.297 1 98.38 476 ARG A CA 1
ATOM 3881 C C . ARG A 1 476 ? -4.965 4.98 8.82 1 98.38 476 ARG A C 1
ATOM 3883 O O . ARG A 1 476 ? -4.277 4.199 9.477 1 98.38 476 ARG A O 1
ATOM 3890 N N . ILE A 1 477 ? -5.703 5.938 9.391 1 98.19 477 ILE A N 1
ATOM 3891 C CA . ILE A 1 477 ? -5.691 6.039 10.844 1 98.19 477 ILE A CA 1
ATOM 3892 C C . ILE A 1 477 ? -7.105 5.84 11.391 1 98.19 477 ILE A C 1
ATOM 3894 O O . ILE A 1 477 ? -7.305 5.754 12.602 1 98.19 477 ILE A O 1
ATOM 3898 N N . PHE A 1 478 ? -8.117 5.836 10.523 1 98.56 478 PHE A N 1
ATOM 3899 C CA . PHE A 1 478 ? -9.461 5.371 10.867 1 98.56 478 PHE A CA 1
ATOM 3900 C C . PHE A 1 478 ? -10.117 4.684 9.672 1 98.56 478 PHE A C 1
ATOM 3902 O O . PHE A 1 478 ? -10.219 5.273 8.594 1 98.56 478 PHE A O 1
ATOM 3909 N N . PRO A 1 479 ? -10.672 3.441 9.758 1 98.12 479 PRO A N 1
ATOM 3910 C CA . PRO A 1 479 ? -10.516 2.566 10.922 1 98.12 479 PRO A CA 1
ATOM 3911 C C . PRO A 1 479 ? -9.055 2.367 11.32 1 98.12 479 PRO A C 1
ATOM 3913 O O . PRO A 1 479 ? -8.172 2.396 10.461 1 98.12 479 PRO A O 1
ATOM 3916 N N . LYS A 1 480 ? -8.844 2.145 12.539 1 96.81 480 LYS A N 1
ATOM 3917 C CA . LYS A 1 480 ? -7.496 2.057 13.102 1 96.81 480 LYS A CA 1
ATOM 3918 C C . LYS A 1 480 ? -6.766 0.821 12.586 1 96.81 480 LYS A C 1
ATOM 3920 O O . LYS A 1 480 ? -7.363 -0.246 12.438 1 96.81 480 LYS A O 1
ATOM 3925 N N . PRO A 1 481 ? -5.453 0.953 12.336 1 94.56 481 PRO A N 1
ATOM 3926 C CA . PRO A 1 481 ? -4.664 -0.24 12.016 1 94.56 481 PRO A CA 1
ATOM 3927 C C . PRO A 1 481 ? -4.711 -1.288 13.125 1 94.56 481 PRO A C 1
ATOM 3929 O O . PRO A 1 481 ? -4.824 -0.94 14.305 1 94.56 481 PRO A O 1
ATOM 3932 N N . ILE A 1 482 ? -4.633 -2.492 12.742 1 94.25 482 ILE A N 1
ATOM 3933 C CA . ILE A 1 482 ? -4.602 -3.617 13.672 1 94.25 482 ILE A CA 1
ATOM 3934 C C . ILE A 1 482 ? -3.176 -4.152 13.781 1 94.25 482 ILE A C 1
ATOM 3936 O O . ILE A 1 482 ? -2.744 -4.965 12.953 1 94.25 482 ILE A O 1
ATOM 3940 N N . LEU A 1 483 ? -2.467 -3.814 14.75 1 87.19 483 LEU A N 1
ATOM 3941 C CA . LEU A 1 483 ? -1.04 -4.098 14.859 1 87.19 483 LEU A CA 1
ATOM 3942 C C . LEU A 1 483 ? -0.806 -5.504 15.406 1 87.19 483 LEU A C 1
ATOM 3944 O O . LEU A 1 483 ? 0.199 -6.141 15.086 1 87.19 483 LEU A O 1
ATOM 3948 N N . GLN A 1 484 ? -1.736 -6.004 16.281 1 87.62 484 GLN A N 1
ATOM 3949 C CA . GLN A 1 484 ? -1.678 -7.359 16.828 1 87.62 484 GLN A CA 1
ATOM 3950 C C . GLN A 1 484 ? -2.967 -8.125 16.547 1 87.62 484 GLN A C 1
ATOM 3952 O O . GLN A 1 484 ? -3.803 -8.289 17.438 1 87.62 484 GLN A O 1
ATOM 3957 N N . PRO A 1 485 ? -3.029 -8.57 15.391 1 87.69 485 PRO A N 1
ATOM 3958 C CA . PRO A 1 485 ? -4.285 -9.203 14.977 1 87.69 485 PRO A CA 1
ATOM 3959 C C . PRO A 1 485 ? -4.648 -10.414 15.828 1 87.69 485 PRO A C 1
ATOM 3961 O O . PRO A 1 485 ? -5.832 -10.695 16.031 1 87.69 485 PRO A O 1
ATOM 3964 N N . GLU A 1 486 ? -3.686 -11.109 16.391 1 85.62 486 GLU A N 1
ATOM 3965 C CA . GLU A 1 486 ? -3.939 -12.328 17.156 1 85.62 486 GLU A CA 1
ATOM 3966 C C . GLU A 1 486 ? -4.648 -12.008 18.469 1 85.62 486 GLU A C 1
ATOM 3968 O O . GLU A 1 486 ? -5.402 -12.836 18.984 1 85.62 486 GLU A O 1
ATOM 3973 N N . ASN A 1 487 ? -4.438 -10.812 18.953 1 88 487 ASN A N 1
ATOM 3974 C CA . ASN A 1 487 ? -5.016 -10.422 20.234 1 88 487 ASN A CA 1
ATOM 3975 C C . ASN A 1 487 ? -6.082 -9.344 20.062 1 88 487 ASN A C 1
ATOM 3977 O O . ASN A 1 487 ? -6.562 -8.773 21.047 1 88 487 ASN A O 1
ATOM 3981 N N . PHE A 1 488 ? -6.488 -9.164 18.906 1 93 488 PHE A N 1
ATOM 3982 C CA . PHE A 1 488 ? -7.406 -8.062 18.625 1 93 488 PHE A CA 1
ATOM 3983 C C . PHE A 1 488 ? -8.852 -8.484 18.859 1 93 488 PHE A C 1
ATOM 3985 O O . PHE A 1 488 ? -9.305 -9.5 18.328 1 93 488 PHE A O 1
ATOM 3992 N N . ASP A 1 489 ? -9.539 -7.742 19.688 1 96.25 489 ASP A N 1
ATOM 3993 C CA . ASP A 1 489 ? -10.953 -7.984 19.969 1 96.25 489 ASP A CA 1
ATOM 3994 C C . ASP A 1 489 ? -11.844 -6.992 19.219 1 96.25 489 ASP A C 1
ATOM 3996 O O . ASP A 1 489 ? -12.078 -5.883 19.688 1 96.25 489 ASP A O 1
ATOM 4000 N N . ILE A 1 490 ? -12.461 -7.449 18.188 1 96.5 490 ILE A N 1
ATOM 4001 C CA . ILE A 1 490 ? -13.234 -6.59 17.297 1 96.5 490 ILE A CA 1
ATOM 4002 C C . ILE A 1 490 ? -14.492 -6.105 18 1 96.5 490 ILE A C 1
ATOM 4004 O O . ILE A 1 490 ? -14.938 -4.977 17.797 1 96.5 490 ILE A O 1
ATOM 4008 N N . ALA A 1 491 ? -15.133 -6.891 18.891 1 96.19 491 ALA A N 1
ATOM 4009 C CA . ALA A 1 491 ? -16.344 -6.504 19.625 1 96.19 491 ALA A CA 1
ATOM 4010 C C . ALA A 1 491 ? -16.062 -5.32 20.547 1 96.19 491 ALA A C 1
ATOM 4012 O O . ALA A 1 491 ? -16.859 -4.371 20.594 1 96.19 491 ALA A O 1
ATOM 4013 N N . THR A 1 492 ? -14.945 -5.406 21.188 1 96.62 492 THR A N 1
ATOM 4014 C CA . THR A 1 492 ? -14.57 -4.32 22.078 1 96.62 492 THR A CA 1
ATOM 4015 C C . THR A 1 492 ? -14.234 -3.057 21.281 1 96.62 492 THR A C 1
ATOM 4017 O O . THR A 1 492 ? -14.609 -1.952 21.688 1 96.62 492 THR A O 1
ATOM 4020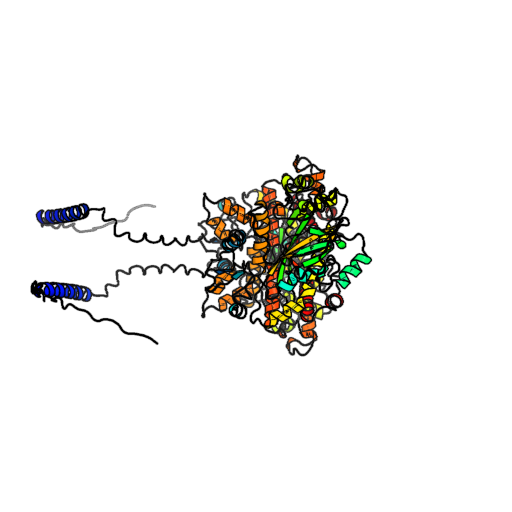 N N . GLU A 1 493 ? -13.562 -3.184 20.172 1 96.38 493 GLU A N 1
ATOM 4021 C CA . GLU A 1 493 ? -13.141 -2.051 19.359 1 96.38 493 GLU A CA 1
ATOM 4022 C C . GLU A 1 493 ? -14.336 -1.26 18.844 1 96.38 493 GLU A C 1
ATOM 4024 O O . GLU A 1 493 ? -14.312 -0.027 18.828 1 96.38 493 GLU A O 1
ATOM 4029 N N . VAL A 1 494 ? -15.438 -1.964 18.5 1 97.38 494 VAL A N 1
ATOM 4030 C CA . VAL A 1 494 ? -16.516 -1.284 17.781 1 97.38 494 VAL A CA 1
ATOM 4031 C C . VAL A 1 494 ? -17.641 -0.929 18.75 1 97.38 494 VAL A C 1
ATOM 4033 O O . VAL A 1 494 ? -18.641 -0.33 18.359 1 97.38 494 VAL A O 1
ATOM 4036 N N . GLN A 1 495 ? -17.516 -1.248 19.984 1 96.38 495 GLN A N 1
ATOM 4037 C CA . GLN A 1 495 ? -18.594 -1.16 20.969 1 96.38 495 GLN A CA 1
ATOM 4038 C C . GLN A 1 495 ? -19.156 0.258 21.047 1 96.38 495 GLN A C 1
ATOM 4040 O O . GLN A 1 495 ? -20.375 0.448 21.156 1 96.38 495 GLN A O 1
ATOM 4045 N N . ASN A 1 496 ? -18.312 1.285 20.953 1 95.12 496 ASN A N 1
ATOM 4046 C CA . ASN A 1 496 ? -18.766 2.662 21.141 1 95.12 496 ASN A CA 1
ATOM 4047 C C . ASN A 1 496 ? -18.828 3.42 19.828 1 95.12 496 ASN A C 1
ATOM 4049 O O . ASN A 1 496 ? -18.922 4.648 19.812 1 95.12 496 ASN A O 1
ATOM 4053 N N . MET A 1 497 ? -18.844 2.729 18.719 1 97.25 497 MET A N 1
ATOM 4054 C CA . MET A 1 497 ? -18.875 3.365 17.406 1 97.25 497 MET A CA 1
ATOM 4055 C C . MET A 1 497 ? -20.312 3.488 16.891 1 97.25 497 MET A C 1
ATOM 4057 O O . MET A 1 497 ? -21.203 2.807 17.375 1 97.25 497 MET A O 1
ATOM 4061 N N . THR A 1 498 ? -20.5 4.414 15.961 1 97.19 498 THR A N 1
ATOM 4062 C CA . THR A 1 498 ? -21.734 4.406 15.195 1 97.19 498 THR A CA 1
ATOM 4063 C C . THR A 1 498 ? -21.891 3.102 14.422 1 97.19 498 THR A C 1
ATOM 4065 O O . THR A 1 498 ? -20.906 2.404 14.172 1 97.19 498 THR A O 1
ATOM 4068 N N . LYS A 1 499 ? -23.078 2.773 14 1 96.44 499 LYS A N 1
ATOM 4069 C CA . LYS A 1 499 ? -23.344 1.541 13.266 1 96.44 499 LYS A CA 1
ATOM 4070 C C . LYS A 1 499 ? -22.516 1.46 11.992 1 96.44 499 LYS A C 1
ATOM 4072 O O . LYS A 1 499 ? -21.922 0.418 11.695 1 96.44 499 LYS A O 1
ATOM 4077 N N . ARG A 1 500 ? -22.406 2.561 11.273 1 97.06 500 ARG A N 1
ATOM 4078 C CA . ARG A 1 500 ? -21.688 2.584 10 1 97.06 500 ARG A CA 1
ATOM 4079 C C . ARG A 1 500 ? -20.188 2.455 10.211 1 97.06 500 ARG A C 1
ATOM 4081 O O . ARG A 1 500 ? -19.516 1.749 9.461 1 97.06 500 ARG A O 1
ATOM 40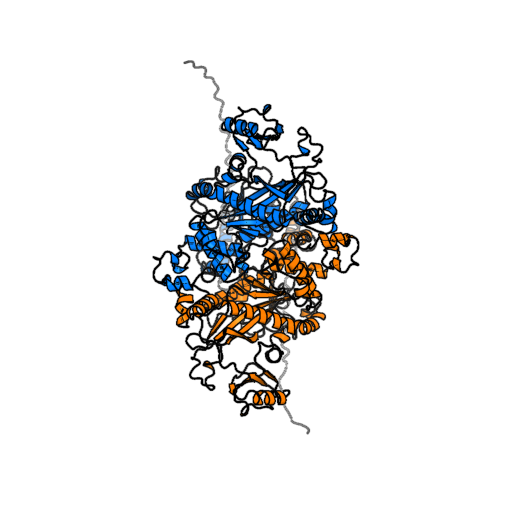88 N N . ASN A 1 501 ? -19.672 3.125 11.188 1 98.56 501 ASN A N 1
ATOM 4089 C CA . ASN A 1 501 ? -18.25 3 11.492 1 98.56 501 ASN A CA 1
ATOM 4090 C C . ASN A 1 501 ? -17.906 1.591 11.961 1 98.56 501 ASN A C 1
ATOM 4092 O O . ASN A 1 501 ? -16.859 1.055 11.602 1 98.56 501 ASN A O 1
ATOM 4096 N N . ALA A 1 502 ? -18.781 1.054 12.789 1 98.31 502 ALA A N 1
ATOM 4097 C CA . ALA A 1 502 ? -18.578 -0.322 13.234 1 98.31 502 ALA A CA 1
ATOM 4098 C C . ALA A 1 502 ? -18.594 -1.29 12.055 1 98.31 502 ALA A C 1
ATOM 4100 O O . ALA A 1 502 ? -17.75 -2.186 11.977 1 98.31 502 ALA A O 1
ATOM 4101 N N . TRP A 1 503 ? -19.578 -1.091 11.164 1 98.19 503 TRP A N 1
ATOM 4102 C CA . TRP A 1 503 ? -19.703 -1.891 9.945 1 98.19 503 TRP A CA 1
ATOM 4103 C C . TRP A 1 503 ? -18.422 -1.838 9.117 1 98.19 503 TRP A C 1
ATOM 4105 O O . TRP A 1 503 ? -17.891 -2.877 8.734 1 98.19 503 TRP A O 1
ATOM 4115 N N . MET A 1 504 ? -17.828 -0.694 8.898 1 98.62 504 MET A N 1
ATOM 4116 C CA . MET A 1 504 ? -16.609 -0.494 8.125 1 98.62 504 MET A CA 1
ATOM 4117 C C . MET A 1 504 ? -15.406 -1.088 8.844 1 98.62 504 MET A C 1
ATOM 4119 O O . MET A 1 504 ? -14.547 -1.713 8.219 1 98.62 504 MET A O 1
ATOM 4123 N N . THR A 1 505 ? -15.344 -0.897 10.141 1 98.62 505 THR A N 1
ATOM 4124 C CA . THR A 1 505 ? -14.242 -1.419 10.938 1 98.62 505 THR A CA 1
ATOM 4125 C C . THR A 1 505 ? -14.227 -2.945 10.906 1 98.62 505 THR A C 1
ATOM 4127 O O . THR A 1 505 ? -13.156 -3.557 10.805 1 98.62 505 THR A O 1
ATOM 4130 N N . ARG A 1 506 ? -15.391 -3.574 10.992 1 98.12 506 ARG A N 1
ATOM 4131 C CA . ARG A 1 506 ? -15.484 -5.027 10.898 1 98.12 506 ARG A CA 1
ATOM 4132 C C . ARG A 1 506 ? -15 -5.516 9.531 1 98.12 506 ARG A C 1
ATOM 4134 O O . ARG A 1 506 ? -14.312 -6.535 9.445 1 98.12 506 ARG A O 1
ATOM 4141 N N . TRP A 1 507 ? -15.406 -4.809 8.492 1 98.62 507 TRP A N 1
ATOM 4142 C CA . TRP A 1 507 ? -14.969 -5.195 7.156 1 98.62 507 TRP A CA 1
ATOM 4143 C C . TRP A 1 507 ? -13.445 -5.223 7.066 1 98.62 507 TRP A C 1
ATOM 4145 O O . TRP A 1 507 ? -12.859 -6.199 6.586 1 98.62 507 TRP A O 1
ATOM 4155 N N . PHE A 1 508 ? -12.773 -4.16 7.539 1 98.56 508 PHE A N 1
ATOM 4156 C CA . PHE A 1 508 ? -11.32 -4.109 7.516 1 98.56 508 PHE A CA 1
ATOM 4157 C C . PHE A 1 508 ? -10.727 -5.207 8.383 1 98.56 508 PHE A C 1
ATOM 4159 O O . PHE A 1 508 ? -9.672 -5.758 8.062 1 98.56 508 PHE A O 1
ATOM 4166 N N . TYR A 1 509 ? -11.391 -5.488 9.477 1 98.12 509 TYR A N 1
ATOM 4167 C CA . TYR A 1 509 ? -10.93 -6.551 10.367 1 98.12 509 TYR A CA 1
ATOM 4168 C C . TYR A 1 509 ? -10.922 -7.895 9.641 1 98.12 509 TYR A C 1
ATOM 4170 O O . TYR A 1 509 ? -9.938 -8.641 9.719 1 98.12 509 TYR A O 1
ATOM 4178 N N . TYR A 1 510 ? -12 -8.203 8.992 1 97.19 510 TYR A N 1
ATOM 4179 C CA . TYR A 1 510 ? -12.078 -9.469 8.281 1 97.19 510 TYR A CA 1
ATOM 4180 C C . TYR A 1 510 ? -11.086 -9.516 7.129 1 97.19 510 TYR A C 1
ATOM 4182 O O . TYR A 1 510 ? -10.508 -10.562 6.84 1 97.19 510 TYR A O 1
ATOM 4190 N N . LYS A 1 511 ? -10.852 -8.359 6.395 1 97.62 511 LYS A N 1
ATOM 4191 C CA . LYS A 1 511 ? -9.812 -8.297 5.375 1 97.62 511 LYS A CA 1
ATOM 4192 C C . LYS A 1 511 ? -8.43 -8.57 5.973 1 97.62 511 LYS A C 1
ATOM 4194 O O . LYS A 1 511 ? -7.605 -9.242 5.355 1 97.62 511 LYS A O 1
ATOM 4199 N N . CYS A 1 512 ? -8.211 -8 7.152 1 96.62 512 CYS A N 1
ATOM 4200 C CA . CYS A 1 512 ? -6.949 -8.203 7.863 1 96.62 512 CYS A CA 1
ATOM 4201 C C . CYS A 1 512 ? -6.734 -9.68 8.18 1 96.62 512 CYS A C 1
ATOM 4203 O O . CYS A 1 512 ? -5.613 -10.18 8.07 1 96.62 512 CYS A O 1
ATOM 4205 N N . GLN A 1 513 ? -7.777 -10.359 8.57 1 94.38 513 GLN A N 1
ATOM 4206 C CA . GLN A 1 513 ? -7.684 -11.781 8.867 1 94.38 513 GLN A CA 1
ATOM 4207 C C . GLN A 1 513 ? -7.277 -12.578 7.625 1 94.38 513 GLN A C 1
ATOM 4209 O O . GLN A 1 513 ? -6.566 -13.578 7.73 1 94.38 513 GLN A O 1
ATOM 4214 N N . TYR A 1 514 ? -7.715 -12.055 6.527 1 94.44 514 TYR A N 1
ATOM 4215 C CA . TYR A 1 514 ? -7.402 -12.711 5.262 1 94.44 514 TYR A CA 1
ATOM 4216 C C . TYR A 1 514 ? -5.949 -12.469 4.863 1 94.44 514 TYR A C 1
ATOM 4218 O O . TYR A 1 514 ? -5.258 -13.398 4.434 1 94.44 514 TYR A O 1
ATOM 4226 N N . ASP A 1 515 ? -5.531 -11.258 5.02 1 94 515 ASP A N 1
ATOM 4227 C CA . ASP A 1 515 ? -4.18 -10.852 4.645 1 94 515 ASP A CA 1
ATOM 4228 C C . ASP A 1 515 ? -3.697 -9.695 5.516 1 94 515 ASP A C 1
ATOM 4230 O O . ASP A 1 515 ? -4.41 -8.703 5.691 1 94 515 ASP A O 1
ATOM 4234 N N . SER A 1 516 ? -2.475 -9.742 5.969 1 92.44 516 SER A N 1
ATOM 4235 C CA . SER A 1 516 ? -1.929 -8.797 6.93 1 92.44 516 SER A CA 1
ATOM 4236 C C . SER A 1 516 ? -1.785 -7.406 6.312 1 92.44 516 SER A C 1
ATOM 4238 O O . SER A 1 516 ? -1.734 -6.406 7.031 1 92.44 516 SER A O 1
ATOM 4240 N N . ASN A 1 517 ? -1.696 -7.305 5.031 1 93.56 517 ASN A N 1
ATOM 4241 C CA . ASN A 1 517 ? -1.603 -6.008 4.363 1 93.56 517 ASN A CA 1
ATOM 4242 C C . ASN A 1 517 ? -2.793 -5.113 4.707 1 93.56 517 ASN A C 1
ATOM 4244 O O . ASN A 1 517 ? -2.684 -3.889 4.668 1 93.56 517 ASN A O 1
ATOM 4248 N N . TRP A 1 518 ? -3.924 -5.719 5.031 1 96.5 518 TRP A N 1
ATOM 4249 C CA . TRP A 1 518 ? -5.156 -4.973 5.281 1 96.5 518 TRP A CA 1
ATOM 4250 C C . TRP A 1 518 ? -5.234 -4.523 6.734 1 96.5 518 TRP A C 1
ATOM 4252 O O . TRP A 1 518 ? -6.137 -3.768 7.109 1 96.5 518 TRP A O 1
ATOM 4262 N N . CYS A 1 519 ? -4.25 -4.98 7.574 1 96.19 519 CYS A N 1
ATOM 4263 C CA . CYS A 1 519 ? -4.27 -4.621 8.992 1 96.19 519 CYS A CA 1
ATOM 4264 C C . CYS A 1 519 ? -3.779 -3.193 9.195 1 96.19 519 CYS A C 1
ATOM 4266 O O . CYS A 1 519 ? -4.027 -2.596 10.242 1 96.19 519 CYS A O 1
ATOM 4268 N N . ILE A 1 520 ? -3.07 -2.684 8.117 1 92.56 520 ILE A N 1
ATOM 4269 C CA . ILE A 1 520 ? -2.445 -1.374 8.273 1 92.56 520 ILE A CA 1
ATOM 4270 C C . ILE A 1 520 ? -2.986 -0.415 7.215 1 92.56 520 ILE A C 1
ATOM 4272 O O . ILE A 1 520 ? -3.256 -0.82 6.082 1 92.56 520 ILE A O 1
ATOM 4276 N N . MET B 1 1 ? 30.047 -40.969 -67.125 1 16.12 1 MET B N 1
ATOM 4277 C CA . MET B 1 1 ? 30.172 -41.094 -68.562 1 16.12 1 MET B CA 1
ATOM 4278 C C . MET B 1 1 ? 29.688 -39.844 -69.312 1 16.12 1 MET B C 1
ATOM 4280 O O . MET B 1 1 ? 28.875 -39.094 -68.75 1 16.12 1 MET B O 1
ATOM 4284 N N . ASP B 1 2 ? 29.719 -39.781 -70.625 1 14.66 2 ASP B N 1
ATOM 4285 C CA . ASP B 1 2 ? 30.188 -39.031 -71.812 1 14.66 2 ASP B CA 1
ATOM 4286 C C . ASP B 1 2 ? 29.141 -38.031 -72.25 1 14.66 2 ASP B C 1
ATOM 4288 O O . ASP B 1 2 ? 29.422 -36.812 -72.312 1 14.66 2 ASP B O 1
ATOM 4292 N N . ALA B 1 3 ? 28.75 -38.281 -73.562 1 15.91 3 ALA B N 1
ATOM 4293 C CA . ALA B 1 3 ? 28.875 -37.656 -74.875 1 15.91 3 ALA B CA 1
ATOM 4294 C C . ALA B 1 3 ? 27.688 -36.75 -75.188 1 15.91 3 ALA B C 1
ATOM 4296 O O . ALA B 1 3 ? 27.859 -35.562 -75.5 1 15.91 3 ALA B O 1
ATOM 4297 N N . GLU B 1 4 ? 26.734 -37.062 -76.062 1 14.77 4 GLU B N 1
ATOM 4298 C CA . GLU B 1 4 ? 26.641 -36.625 -77.438 1 14.77 4 GLU B CA 1
ATOM 4299 C C . GLU B 1 4 ? 25.438 -35.719 -77.688 1 14.77 4 GLU B C 1
ATOM 4301 O O . GLU B 1 4 ? 25.5 -34.781 -78.5 1 14.77 4 GLU B O 1
ATOM 4306 N N . ASN B 1 5 ? 24.203 -36.188 -77.375 1 16.06 5 ASN B N 1
ATOM 4307 C CA . ASN B 1 5 ? 23.328 -36.156 -78.562 1 16.06 5 ASN B CA 1
ATOM 4308 C C . ASN B 1 5 ? 22.969 -34.719 -78.938 1 16.06 5 ASN B C 1
ATOM 4310 O O . ASN B 1 5 ? 22.969 -33.844 -78.125 1 16.06 5 ASN B O 1
ATOM 4314 N N . ILE B 1 6 ? 22.094 -34.375 -79.938 1 17 6 ILE B N 1
ATOM 4315 C CA . ILE B 1 6 ? 21.984 -33.969 -81.375 1 17 6 ILE B CA 1
ATOM 4316 C C . ILE B 1 6 ? 21.391 -32.562 -81.438 1 17 6 ILE B C 1
ATOM 4318 O O . ILE B 1 6 ? 20.75 -32.125 -80.5 1 17 6 ILE B O 1
ATOM 4322 N N . GLN B 1 7 ? 20.344 -32.312 -82.25 1 16.48 7 GLN B N 1
ATOM 4323 C CA . GLN B 1 7 ? 20.297 -31.688 -83.562 1 16.48 7 GLN B CA 1
ATOM 4324 C C . GLN B 1 7 ? 19.688 -30.281 -83.5 1 16.48 7 GLN B C 1
ATOM 4326 O O . GLN B 1 7 ? 20.297 -29.312 -83.938 1 16.48 7 GLN B O 1
ATOM 4331 N N . ASN B 1 8 ? 18.453 -30.062 -84.188 1 17.52 8 ASN B N 1
ATOM 4332 C CA . ASN B 1 8 ? 18.312 -29.359 -85.438 1 17.52 8 ASN B CA 1
ATOM 4333 C C . ASN B 1 8 ? 17.953 -27.891 -85.188 1 17.52 8 ASN B C 1
ATOM 4335 O O . ASN B 1 8 ? 17.609 -27.5 -84.062 1 17.52 8 ASN B O 1
ATOM 4339 N N . ASN B 1 9 ? 17.031 -27.359 -86.062 1 17.33 9 ASN B N 1
ATOM 4340 C CA . ASN B 1 9 ? 16.938 -26.391 -87.188 1 17.33 9 ASN B CA 1
ATOM 4341 C C . ASN B 1 9 ? 16.203 -25.125 -86.688 1 17.33 9 ASN B C 1
ATOM 4343 O O . ASN B 1 9 ? 14.969 -25.062 -86.75 1 17.33 9 ASN B O 1
ATOM 4347 N N . VAL B 1 10 ? 16.469 -24.547 -85.562 1 18.91 10 VAL B N 1
ATOM 4348 C CA . VAL B 1 10 ? 15.641 -23.469 -85.062 1 18.91 10 VAL B CA 1
ATOM 4349 C C . VAL B 1 10 ? 15.641 -22.297 -86.062 1 18.91 10 VAL B C 1
ATOM 4351 O O . VAL B 1 10 ? 16.672 -21.656 -86.312 1 18.91 10 VAL B O 1
ATOM 4354 N N . GLN B 1 11 ? 14.703 -22.406 -87 1 16.62 11 GLN B N 1
ATOM 4355 C CA . GLN B 1 11 ? 14.5 -21.594 -88.188 1 16.62 11 GLN B CA 1
ATOM 4356 C C . GLN B 1 11 ? 14.562 -20.094 -87.875 1 16.62 11 GLN B C 1
ATOM 4358 O O . GLN B 1 11 ? 14.531 -19.719 -86.688 1 16.62 11 GLN B O 1
ATOM 4363 N N . THR B 1 12 ? 13.539 -19.359 -88.25 1 17.52 12 THR B N 1
ATOM 4364 C CA . THR B 1 12 ? 13.5 -18.375 -89.312 1 17.52 12 THR B CA 1
ATOM 4365 C C . THR B 1 12 ? 13.789 -16.969 -88.812 1 17.52 12 THR B C 1
ATOM 4367 O O . THR B 1 12 ? 13.57 -16.703 -87.625 1 17.52 12 THR B O 1
ATOM 4370 N N . LYS B 1 13 ? 13.945 -16.016 -89.812 1 19.23 13 LYS B N 1
ATOM 4371 C CA . LYS B 1 13 ? 14.531 -14.773 -90.312 1 19.23 13 LYS B CA 1
ATOM 4372 C C . LYS B 1 13 ? 13.836 -13.57 -89.625 1 19.23 13 LYS B C 1
ATOM 4374 O O . LYS B 1 13 ? 12.609 -13.539 -89.562 1 19.23 13 LYS B O 1
ATOM 4379 N N . VAL B 1 14 ? 14.492 -12.586 -89.188 1 17.95 14 VAL B N 1
ATOM 4380 C CA . VAL B 1 14 ? 14.602 -11.328 -88.438 1 17.95 14 VAL B CA 1
ATOM 4381 C C . VAL B 1 14 ? 14.016 -10.188 -89.25 1 17.95 14 VAL B C 1
ATOM 4383 O O . VAL B 1 14 ? 14.742 -9.328 -89.75 1 17.95 14 VAL B O 1
ATOM 4386 N N . LYS B 1 15 ? 12.836 -10.531 -90.125 1 20.23 15 LYS B N 1
ATOM 4387 C CA . LYS B 1 15 ? 12.711 -9.469 -91.125 1 20.23 15 LYS B CA 1
ATOM 4388 C C . LYS B 1 15 ? 12.719 -8.094 -90.438 1 20.23 15 LYS B C 1
ATOM 4390 O O . LYS B 1 15 ? 12.055 -7.879 -89.438 1 20.23 15 LYS B O 1
ATOM 4395 N N . THR B 1 16 ? 13.617 -7.172 -90.812 1 20.16 16 THR B N 1
ATOM 4396 C CA . THR B 1 16 ? 14.18 -5.84 -90.625 1 20.16 16 THR B CA 1
ATOM 4397 C C . THR B 1 16 ? 13.141 -4.766 -90.938 1 20.16 16 THR B C 1
ATOM 4399 O O . THR B 1 16 ? 13.109 -4.223 -92 1 20.16 16 THR B O 1
ATOM 4402 N N . GLN B 1 17 ? 11.773 -5.039 -90.688 1 20.55 17 GLN B N 1
ATOM 4403 C CA . GLN B 1 17 ? 10.898 -4.066 -91.312 1 20.55 17 GLN B CA 1
ATOM 4404 C C . GLN B 1 17 ? 11.273 -2.643 -90.938 1 20.55 17 GLN B C 1
ATOM 4406 O O . GLN B 1 17 ? 11.695 -2.395 -89.812 1 20.55 17 GLN B O 1
ATOM 4411 N N . ASP B 1 18 ? 11.141 -1.67 -91.938 1 19.42 18 ASP B N 1
ATOM 4412 C CA . ASP B 1 18 ? 11.43 -0.309 -92.375 1 19.42 18 ASP B CA 1
ATOM 4413 C C . ASP B 1 18 ? 10.758 0.717 -91.5 1 19.42 18 ASP B C 1
ATOM 4415 O O . ASP B 1 18 ? 9.539 0.699 -91.312 1 19.42 18 ASP B O 1
ATOM 4419 N N . ILE B 1 19 ? 11.352 1.126 -90.312 1 21.08 19 ILE B N 1
ATOM 4420 C CA . ILE B 1 19 ? 11.07 2.139 -89.312 1 21.08 19 ILE B CA 1
ATOM 4421 C C . ILE B 1 19 ? 10.875 3.496 -90 1 21.08 19 ILE B C 1
ATOM 4423 O O . ILE B 1 19 ? 11.836 4.113 -90.438 1 21.08 19 ILE B O 1
ATOM 4427 N N . LYS B 1 20 ? 9.859 3.557 -90.938 1 20.66 20 LYS B N 1
ATOM 4428 C CA . LYS B 1 20 ? 9.664 4.828 -91.625 1 20.66 20 LYS B CA 1
ATOM 4429 C C . LYS B 1 20 ? 9.672 5.996 -90.625 1 20.66 20 LYS B C 1
ATOM 4431 O O . LYS B 1 20 ? 9.117 5.895 -89.5 1 20.66 20 LYS B O 1
ATOM 4436 N N . ASP B 1 21 ? 10.461 7.043 -90.875 1 20.88 21 ASP B N 1
ATOM 4437 C CA . ASP B 1 21 ? 11.039 8.273 -90.375 1 20.88 21 ASP B CA 1
ATOM 4438 C C . ASP B 1 21 ? 9.961 9.312 -90.062 1 20.88 21 ASP B C 1
ATOM 4440 O O . ASP B 1 21 ? 10.266 10.477 -89.812 1 20.88 21 ASP B O 1
ATOM 4444 N N . ALA B 1 22 ? 8.664 9.039 -89.938 1 22.22 22 ALA B N 1
ATOM 4445 C CA . ALA B 1 22 ? 7.801 10.211 -90.062 1 22.22 22 ALA B CA 1
ATOM 4446 C C . ALA B 1 22 ? 8.18 11.266 -89 1 22.22 22 ALA B C 1
ATOM 4448 O O . ALA B 1 22 ? 8.195 10.977 -87.812 1 22.22 22 ALA B O 1
ATOM 4449 N N . LYS B 1 23 ? 8.766 12.422 -89.438 1 25.5 23 LYS B N 1
ATOM 4450 C CA . LYS B 1 23 ? 9.352 13.695 -89 1 25.5 23 LYS B CA 1
ATOM 4451 C C . LYS B 1 23 ? 8.297 14.594 -88.375 1 25.5 23 LYS B C 1
ATOM 4453 O O . LYS B 1 23 ? 7.781 15.508 -89 1 25.5 23 LYS B O 1
ATOM 4458 N N . ASN B 1 24 ? 7.125 14.164 -87.875 1 24.75 24 ASN B N 1
ATOM 4459 C CA . ASN B 1 24 ? 6.168 15.188 -87.438 1 24.75 24 ASN B CA 1
ATOM 4460 C C . ASN B 1 24 ? 6.75 16.125 -86.375 1 24.75 24 ASN B C 1
ATOM 4462 O O . ASN B 1 24 ? 6.922 15.727 -85.25 1 24.75 24 ASN B O 1
ATOM 4466 N N . ALA B 1 25 ? 7.703 17.031 -86.812 1 27.89 25 ALA B N 1
ATOM 4467 C CA . ALA B 1 25 ? 8.398 18.062 -86.062 1 27.89 25 ALA B CA 1
ATOM 4468 C C . ALA B 1 25 ? 7.402 19.016 -85.375 1 27.89 25 ALA B C 1
ATOM 4470 O O . ALA B 1 25 ? 6.539 19.578 -86.062 1 27.89 25 ALA B O 1
ATOM 4471 N N . ILE B 1 26 ? 6.969 18.781 -84.25 1 35.56 26 ILE B N 1
ATOM 4472 C CA . ILE B 1 26 ? 6.16 19.688 -83.438 1 35.56 26 ILE B CA 1
ATOM 4473 C C . ILE B 1 26 ? 6.734 21.109 -83.562 1 35.56 26 ILE B C 1
ATOM 4475 O O . ILE B 1 26 ? 7.926 21.312 -83.25 1 35.56 26 ILE B O 1
ATOM 4479 N N . PRO B 1 27 ? 6.066 22.031 -84.312 1 35.78 27 PRO B N 1
ATOM 4480 C CA . PRO B 1 27 ? 6.621 23.344 -84.688 1 35.78 27 PRO B CA 1
ATOM 4481 C C . PRO B 1 27 ? 7.059 24.141 -83.438 1 35.78 27 PRO B C 1
ATOM 4483 O O . PRO B 1 27 ? 6.469 24 -82.375 1 35.78 27 PRO B O 1
ATOM 4486 N N . VAL B 1 28 ? 8.258 24.75 -83.438 1 44.56 28 VAL B N 1
ATOM 4487 C CA . VAL B 1 28 ? 9.07 25.438 -82.438 1 44.56 28 VAL B CA 1
ATOM 4488 C C . VAL B 1 28 ? 8.297 26.641 -81.875 1 44.56 28 VAL B C 1
ATOM 4490 O O . VAL B 1 28 ? 8.445 26.984 -80.688 1 44.56 28 VAL B O 1
ATOM 4493 N N . HIS B 1 29 ? 7.336 27.047 -82.688 1 45.16 29 HIS B N 1
ATOM 4494 C CA . HIS B 1 29 ? 6.715 28.312 -82.312 1 45.16 29 HIS B CA 1
ATOM 4495 C C . HIS B 1 29 ? 5.762 28.125 -81.188 1 45.16 29 HIS B C 1
ATOM 4497 O O . HIS B 1 29 ? 5.625 29.016 -80.312 1 45.16 29 HIS B O 1
ATOM 4503 N N . SER B 1 30 ? 5.023 26.969 -81.25 1 44.97 30 SER B N 1
ATOM 4504 C CA . SER B 1 30 ? 4.07 26.734 -80.188 1 44.97 30 SER B CA 1
ATOM 4505 C C . SER B 1 30 ? 4.781 26.562 -78.875 1 44.97 30 SER B C 1
ATOM 4507 O O . SER B 1 30 ? 4.188 26.781 -77.812 1 44.97 30 SER B O 1
ATOM 4509 N N . VAL B 1 31 ? 6.062 26.062 -78.938 1 50.81 31 VAL B N 1
ATOM 4510 C CA . VAL B 1 31 ? 6.844 25.875 -77.75 1 50.81 31 VAL B CA 1
ATOM 4511 C C . VAL B 1 31 ? 7.246 27.234 -77.125 1 50.81 31 VAL B C 1
ATOM 4513 O O . VAL B 1 31 ? 7.219 27.438 -75.938 1 50.81 31 VAL B O 1
ATOM 4516 N N . ILE B 1 32 ? 7.465 28.188 -78.062 1 51.03 32 ILE B N 1
ATOM 4517 C CA . ILE B 1 32 ? 7.973 29.484 -77.625 1 51.03 32 ILE B CA 1
ATOM 4518 C C . ILE B 1 32 ? 6.859 30.266 -76.938 1 51.03 32 ILE B C 1
ATOM 4520 O O . ILE B 1 32 ? 7.078 30.859 -75.875 1 51.03 32 ILE B O 1
ATOM 4524 N N . VAL B 1 33 ? 5.668 30.156 -77.562 1 52.62 33 VAL B N 1
ATOM 4525 C CA . VAL B 1 33 ? 4.562 30.922 -76.938 1 52.62 33 VAL B CA 1
ATOM 4526 C C . VAL B 1 33 ? 4.23 30.391 -75.562 1 52.62 33 VAL B C 1
ATOM 4528 O O . VAL B 1 33 ? 3.963 31.156 -74.625 1 52.62 33 VAL B O 1
ATOM 4531 N N . PHE B 1 34 ? 4.336 29.047 -75.438 1 52.78 34 PHE B N 1
ATOM 4532 C CA . PHE B 1 34 ? 4.09 28.453 -74.125 1 52.78 34 PHE B CA 1
ATOM 4533 C C . PHE B 1 34 ? 5.137 28.906 -73.125 1 52.78 34 PHE B C 1
ATOM 4535 O O . PHE B 1 34 ? 4.812 29.219 -72 1 52.78 34 PHE B O 1
ATOM 4542 N N . LEU B 1 35 ? 6.398 29.078 -73.625 1 55.12 35 LEU B N 1
ATOM 4543 C CA . LEU B 1 35 ? 7.469 29.5 -72.75 1 55.12 35 LEU B CA 1
ATOM 4544 C C . LEU B 1 35 ? 7.301 30.969 -72.375 1 55.12 35 LEU B C 1
ATOM 4546 O O . LEU B 1 35 ? 7.516 31.344 -71.188 1 55.12 35 LEU B O 1
ATOM 4550 N N . LEU B 1 36 ? 6.82 31.719 -73.312 1 56.38 36 LEU B N 1
ATOM 4551 C CA . LEU B 1 36 ? 6.695 33.156 -73 1 56.38 36 LEU B CA 1
ATOM 4552 C C . LEU B 1 36 ? 5.535 33.438 -72.062 1 56.38 36 LEU B C 1
ATOM 4554 O O . LEU B 1 36 ? 5.641 34.281 -71.188 1 56.38 36 LEU B O 1
ATOM 4558 N N . ALA B 1 37 ? 4.406 32.688 -72.25 1 55.28 37 ALA B N 1
ATOM 4559 C CA . ALA B 1 37 ? 3.277 32.875 -71.375 1 55.28 37 ALA B CA 1
ATOM 4560 C C . ALA B 1 37 ? 3.643 32.469 -69.938 1 55.28 37 ALA B C 1
ATOM 4562 O O . ALA B 1 37 ? 3.246 33.125 -68.938 1 55.28 37 ALA B O 1
ATOM 4563 N N . THR B 1 38 ? 4.504 31.344 -69.812 1 54.56 38 THR B N 1
ATOM 4564 C CA . THR B 1 38 ? 4.961 30.922 -68.5 1 54.56 38 THR B CA 1
ATOM 4565 C C . THR B 1 38 ? 5.871 31.969 -67.875 1 54.56 38 THR B C 1
ATOM 4567 O O . THR B 1 38 ? 5.785 32.25 -66.688 1 54.56 38 THR B O 1
ATOM 4570 N N . LEU B 1 39 ? 6.637 32.625 -68.75 1 54.81 39 LEU B N 1
ATOM 4571 C CA . LEU B 1 39 ? 7.535 33.656 -68.25 1 54.81 39 LEU B CA 1
ATOM 4572 C C . LEU B 1 39 ? 6.762 34.906 -67.812 1 54.81 39 LEU B C 1
ATOM 4574 O O . LEU B 1 39 ? 7.051 35.531 -66.812 1 54.81 39 LEU B O 1
ATOM 4578 N N . ALA B 1 40 ? 5.824 35.281 -68.625 1 53.16 40 ALA B N 1
ATOM 4579 C CA . ALA B 1 40 ? 5.07 36.5 -68.312 1 53.16 40 ALA B CA 1
ATOM 4580 C C . ALA B 1 40 ? 4.262 36.344 -67 1 53.16 40 ALA B C 1
ATOM 4582 O O . ALA B 1 40 ? 4.195 37.25 -66.188 1 53.16 40 ALA B O 1
ATOM 4583 N N . THR B 1 41 ? 3.564 35.125 -66.875 1 51.69 41 THR B N 1
ATOM 4584 C CA . THR B 1 41 ? 2.859 34.906 -65.625 1 51.69 41 THR B CA 1
ATOM 4585 C C . THR B 1 41 ? 3.83 34.969 -64.438 1 51.69 41 THR B C 1
ATOM 4587 O O . THR B 1 41 ? 3.496 35.469 -63.375 1 51.69 41 THR B O 1
ATOM 4590 N N . ALA B 1 42 ? 5.121 34.5 -64.688 1 53.78 42 ALA B N 1
ATOM 4591 C CA . ALA B 1 42 ? 6.129 34.562 -63.625 1 53.78 42 ALA B CA 1
ATOM 4592 C C . ALA B 1 42 ? 6.477 36.031 -63.281 1 53.78 42 ALA B C 1
ATOM 4594 O O . ALA B 1 42 ? 6.641 36.344 -62.094 1 53.78 42 ALA B O 1
ATOM 4595 N N . ILE B 1 43 ? 6.574 36.812 -64.25 1 52 43 ILE B N 1
ATOM 4596 C CA . ILE B 1 43 ? 6.934 38.219 -64.062 1 52 43 ILE B CA 1
ATOM 4597 C C . ILE B 1 43 ? 5.785 38.938 -63.344 1 52 43 ILE B C 1
ATOM 4599 O O . ILE B 1 43 ? 6.012 39.719 -62.406 1 52 43 ILE B O 1
ATOM 4603 N N . LEU B 1 44 ? 4.594 38.75 -63.875 1 47.88 44 LEU B N 1
ATOM 4604 C CA . LEU B 1 44 ? 3.482 39.469 -63.25 1 47.88 44 LEU B CA 1
ATOM 4605 C C . LEU B 1 44 ? 3.336 39.094 -61.781 1 47.88 44 LEU B C 1
ATOM 4607 O O . LEU B 1 44 ? 3.039 39.969 -60.938 1 47.88 44 LEU B O 1
ATOM 4611 N N . VAL B 1 45 ? 3.521 37.719 -61.5 1 48.03 45 VAL B N 1
ATOM 4612 C CA . VAL B 1 45 ? 3.469 37.344 -60.094 1 48.03 45 VAL B CA 1
ATOM 4613 C C . VAL B 1 45 ? 4.562 38.062 -59.312 1 48.03 45 VAL B C 1
ATOM 4615 O O . VAL B 1 45 ? 4.359 38.469 -58.156 1 48.03 45 VAL B O 1
ATOM 4618 N N . ASP B 1 46 ? 5.672 38.281 -60 1 47.09 46 ASP B N 1
ATOM 4619 C CA . ASP B 1 46 ? 6.797 38.938 -59.344 1 47.09 46 ASP B CA 1
ATOM 4620 C C . ASP B 1 46 ? 6.535 40.438 -59.125 1 47.09 46 ASP B C 1
ATOM 4622 O O . ASP B 1 46 ? 7.199 41.062 -58.312 1 47.09 46 ASP B O 1
ATOM 4626 N N . LEU B 1 47 ? 5.918 41.031 -60.062 1 42.97 47 LEU B N 1
ATOM 4627 C CA . LEU B 1 47 ? 5.707 42.469 -59.906 1 42.97 47 LEU B CA 1
ATOM 4628 C C . LEU B 1 47 ? 4.598 42.75 -58.906 1 42.97 47 LEU B C 1
ATOM 4630 O O . LEU B 1 47 ? 4.234 43.906 -58.688 1 42.97 47 LEU B O 1
ATOM 4634 N N . LEU B 1 48 ? 3.727 41.719 -58.719 1 37.62 48 LEU B N 1
ATOM 4635 C CA . LEU B 1 48 ? 2.76 42.062 -57.688 1 37.62 48 LEU B CA 1
ATOM 4636 C C . LEU B 1 48 ? 3.467 42.469 -56.375 1 37.62 48 LEU B C 1
ATOM 4638 O O . LEU B 1 48 ? 4.469 41.875 -56 1 37.62 48 LEU B O 1
ATOM 4642 N N . PRO B 1 49 ? 3.393 43.812 -56.125 1 34.44 49 PRO B N 1
ATOM 4643 C CA . PRO B 1 49 ? 4.094 44.25 -54.938 1 34.44 49 PRO B CA 1
ATOM 4644 C C . PRO B 1 49 ? 3.914 43.312 -53.75 1 34.44 49 PRO B C 1
ATOM 4646 O O . PRO B 1 49 ? 2.828 42.75 -53.562 1 34.44 49 PRO B O 1
ATOM 4649 N N . THR B 1 50 ? 4.969 42.531 -53.469 1 31.69 50 THR B N 1
ATOM 4650 C CA . THR B 1 50 ? 4.992 41.531 -52.406 1 31.69 50 THR B CA 1
ATOM 4651 C C . THR B 1 50 ? 4.426 42.094 -51.125 1 31.69 50 THR B C 1
ATOM 4653 O O . THR B 1 50 ? 4.199 41.344 -50.156 1 31.69 50 THR B O 1
ATOM 4656 N N . LYS B 1 51 ? 4.539 43.469 -50.969 1 34.09 51 LYS B N 1
ATOM 4657 C CA . LYS B 1 51 ? 4.387 43.875 -49.562 1 34.09 51 LYS B CA 1
ATOM 4658 C C . LYS B 1 51 ? 2.926 43.812 -49.125 1 34.09 51 LYS B C 1
ATOM 4660 O O . LYS B 1 51 ? 2.555 44.375 -48.094 1 34.09 51 LYS B O 1
ATOM 4665 N N . CYS B 1 52 ? 2.006 43.719 -50.031 1 29.11 52 CYS B N 1
ATOM 4666 C CA . CYS B 1 52 ? 0.684 43.875 -49.438 1 29.11 52 CYS B CA 1
ATOM 4667 C C . CYS B 1 52 ? 0.497 42.844 -48.312 1 29.11 52 CYS B C 1
ATOM 4669 O O . CYS B 1 52 ? 0.193 41.688 -48.531 1 29.11 52 CYS B O 1
ATOM 4671 N N . SER B 1 53 ? 1.35 43 -47.312 1 30.36 53 SER B N 1
ATOM 4672 C CA . SER B 1 53 ? 1.321 42.219 -46.094 1 30.36 53 SER B CA 1
ATOM 4673 C C . SER B 1 53 ? -0.057 42.25 -45.438 1 30.36 53 SER B C 1
ATOM 4675 O O . SER B 1 53 ? -0.212 41.875 -44.281 1 30.36 53 SER B O 1
ATOM 4677 N N . TYR B 1 54 ? -0.996 43.031 -46 1 28.5 54 TYR B N 1
ATOM 4678 C CA . TYR B 1 54 ? -2.205 43.281 -45.219 1 28.5 54 TYR B CA 1
ATOM 4679 C C . TYR B 1 54 ? -2.877 41.938 -44.844 1 28.5 54 TYR B C 1
ATOM 4681 O O . TYR B 1 54 ? -3.842 41.938 -44.094 1 28.5 54 TYR B O 1
ATOM 4689 N N . TRP B 1 55 ? -3.033 41.125 -45.906 1 30.19 55 TRP B N 1
ATOM 4690 C CA . TRP B 1 55 ? -3.828 40 -45.438 1 30.19 55 TRP B CA 1
ATOM 4691 C C . TRP B 1 55 ? -3.115 39.281 -44.312 1 30.19 55 TRP B C 1
ATOM 4693 O O . TRP B 1 55 ? -2.092 38.625 -44.531 1 30.19 55 TRP B O 1
ATOM 4703 N N . ASN B 1 56 ? -2.875 40.031 -43.219 1 27.62 56 ASN B N 1
ATOM 4704 C CA . ASN B 1 56 ? -2.492 39.312 -42 1 27.62 56 ASN B CA 1
ATOM 4705 C C . ASN B 1 56 ? -3.27 38 -41.844 1 27.62 56 ASN B C 1
ATOM 4707 O O . ASN B 1 56 ? -4.41 38 -41.406 1 27.62 56 ASN B O 1
ATOM 4711 N N . TRP B 1 57 ? -3.215 37.156 -42.875 1 29.53 57 TRP B N 1
ATOM 4712 C CA . TRP B 1 57 ? -3.826 35.875 -42.531 1 29.53 57 TRP B CA 1
ATOM 4713 C C . TRP B 1 57 ? -3.516 35.5 -41.062 1 29.53 57 TRP B C 1
ATOM 4715 O O . TRP B 1 57 ? -2.367 35.594 -40.625 1 29.53 57 TRP B O 1
ATOM 4725 N N . PRO B 1 58 ? -4.566 35.75 -40.219 1 29.19 58 PRO B N 1
ATOM 4726 C CA . PRO B 1 58 ? -4.16 35.281 -38.906 1 29.19 58 PRO B CA 1
ATOM 4727 C C . PRO B 1 58 ? -3.209 34.094 -38.969 1 29.19 58 PRO B C 1
ATOM 4729 O O . PRO B 1 58 ? -3.326 33.25 -39.844 1 29.19 58 PRO B O 1
ATOM 4732 N N . LYS B 1 59 ? -1.911 34.375 -38.688 1 30.69 59 LYS B N 1
ATOM 4733 C CA . LYS B 1 59 ? -1.034 33.219 -38.5 1 30.69 59 LYS B CA 1
ATOM 4734 C C . LYS B 1 59 ? -1.835 31.969 -38.156 1 30.69 59 LYS B C 1
ATOM 4736 O O . LYS B 1 59 ? -2.773 32.031 -37.344 1 30.69 59 LYS B O 1
ATOM 4741 N N . GLN B 1 60 ? -2.057 31.203 -39.156 1 28.14 60 GLN B N 1
ATOM 4742 C CA . GLN B 1 60 ? -2.576 29.891 -38.75 1 28.14 60 GLN B CA 1
ATOM 4743 C C . GLN B 1 60 ? -2.244 29.609 -37.281 1 28.14 60 GLN B C 1
ATOM 4745 O O . GLN B 1 60 ? -1.08 29.672 -36.875 1 28.14 60 GLN B O 1
ATOM 4750 N N . GLN B 1 61 ? -3.068 30.109 -36.344 1 28.61 61 GLN B N 1
ATOM 4751 C CA . GLN B 1 61 ? -2.93 29.516 -35.031 1 28.61 61 GLN B CA 1
ATOM 4752 C C . GLN B 1 61 ? -2.201 28.172 -35.094 1 28.61 61 GLN B C 1
ATOM 4754 O O . GLN B 1 61 ? -2.582 27.297 -35.875 1 28.61 61 GLN B O 1
ATOM 4759 N N . ASP B 1 62 ? -0.901 28.281 -35.062 1 29.64 62 ASP B N 1
ATOM 4760 C CA . ASP B 1 62 ? -0.224 27 -34.844 1 29.64 62 ASP B CA 1
ATOM 4761 C C . ASP B 1 62 ? -1.179 25.969 -34.281 1 29.64 62 ASP B C 1
ATOM 4763 O O . ASP B 1 62 ? -1.716 26.141 -33.188 1 29.64 62 ASP B O 1
ATOM 4767 N N . VAL B 1 63 ? -1.987 25.453 -35.062 1 30.95 63 VAL B N 1
ATOM 4768 C CA . VAL B 1 63 ? -2.492 24.219 -34.469 1 30.95 63 VAL B CA 1
ATOM 4769 C C . VAL B 1 63 ? -1.478 23.672 -33.469 1 30.95 63 VAL B C 1
ATOM 4771 O O . VAL B 1 63 ? -0.365 23.297 -33.844 1 30.95 63 VAL B O 1
ATOM 4774 N N . ARG B 1 64 ? -1.346 24.281 -32.312 1 29.53 64 ARG B N 1
ATOM 4775 C CA . ARG B 1 64 ? -0.644 23.516 -31.297 1 29.53 64 ARG B CA 1
ATOM 4776 C C . ARG B 1 64 ? -0.611 22.031 -31.656 1 29.53 64 ARG B C 1
ATOM 4778 O O . ARG B 1 64 ? -1.657 21.391 -31.75 1 29.53 64 ARG B O 1
ATOM 4785 N N . LYS B 1 65 ? 0.192 21.734 -32.594 1 31.94 65 LYS B N 1
ATOM 4786 C CA . LYS B 1 65 ? 0.483 20.297 -32.656 1 31.94 65 LYS B CA 1
ATOM 4787 C C . LYS B 1 65 ? 0.188 19.625 -31.312 1 31.94 65 LYS B C 1
ATOM 4789 O O . LYS B 1 65 ? 0.76 20 -30.281 1 31.94 65 LYS B O 1
ATOM 4794 N N . VAL B 1 66 ? -0.967 19.328 -31.078 1 32.97 66 VAL B N 1
ATOM 4795 C CA . VAL B 1 66 ? -1.131 18.375 -29.969 1 32.97 66 VAL B CA 1
ATOM 4796 C C . VAL B 1 66 ? 0.155 17.578 -29.781 1 32.97 66 VAL B C 1
ATOM 4798 O O . VAL B 1 66 ? 0.555 16.828 -30.672 1 32.97 66 VAL B O 1
ATOM 4801 N N . GLU B 1 67 ? 1.209 18.25 -29.469 1 37.47 67 GLU B N 1
ATOM 4802 C CA . GLU B 1 67 ? 2.361 17.422 -29.109 1 37.47 67 GLU B CA 1
ATOM 4803 C C . GLU B 1 67 ? 1.924 16.062 -28.594 1 37.47 67 GLU B C 1
ATOM 4805 O O . GLU B 1 67 ? 1.227 15.969 -27.578 1 37.47 67 GLU B O 1
ATOM 4810 N N . VAL B 1 68 ? 1.693 15.188 -29.469 1 39.78 68 VAL B N 1
ATOM 4811 C CA . VAL B 1 68 ? 1.452 13.797 -29.109 1 39.78 68 VAL B CA 1
ATOM 4812 C C . VAL B 1 68 ? 2.391 13.383 -27.984 1 39.78 68 VAL B C 1
ATOM 4814 O O . VAL B 1 68 ? 3.613 13.477 -28.109 1 39.78 68 VAL B O 1
ATOM 4817 N N . VAL B 1 69 ? 2.076 13.625 -26.812 1 48.09 69 VAL B N 1
ATOM 4818 C CA . VAL B 1 69 ? 2.793 13.039 -25.688 1 48.09 69 VAL B CA 1
ATOM 4819 C C . VAL B 1 69 ? 3.299 11.648 -26.062 1 48.09 69 VAL B C 1
ATOM 4821 O O . VAL B 1 69 ? 2.525 10.797 -26.516 1 48.09 69 VAL B O 1
ATOM 4824 N N . PRO B 1 70 ? 4.656 11.539 -26.344 1 59.12 70 PRO B N 1
ATOM 4825 C CA . PRO B 1 70 ? 5.102 10.195 -26.703 1 59.12 70 PRO B CA 1
ATOM 4826 C C . PRO B 1 70 ? 4.551 9.117 -25.766 1 59.12 70 PRO B C 1
ATOM 4828 O O . PRO B 1 70 ? 4.57 9.289 -24.547 1 59.12 70 PRO B O 1
ATOM 4831 N N . GLN B 1 71 ? 3.83 8.289 -26.219 1 75.81 71 GLN B N 1
ATOM 4832 C CA . GLN B 1 71 ? 3.172 7.168 -25.547 1 75.81 71 GLN B CA 1
ATOM 4833 C C . GLN B 1 71 ? 4.148 6.023 -25.312 1 75.81 71 GLN B C 1
ATOM 4835 O O . GLN B 1 71 ? 5.008 5.742 -26.141 1 75.81 71 GLN B O 1
ATOM 4840 N N . ALA B 1 72 ? 4.23 5.527 -24.031 1 87.31 72 ALA B N 1
ATOM 4841 C CA . ALA B 1 72 ? 5.023 4.34 -23.719 1 87.31 72 ALA B CA 1
ATOM 4842 C C . ALA B 1 72 ? 4.695 3.195 -24.672 1 87.31 72 ALA B C 1
ATOM 4844 O O . ALA B 1 72 ? 3.543 3.037 -25.078 1 87.31 72 ALA B O 1
ATOM 4845 N N . THR B 1 73 ? 5.734 2.459 -25.062 1 93.94 73 THR B N 1
ATOM 4846 C CA . THR B 1 73 ? 5.566 1.426 -26.078 1 93.94 73 THR B CA 1
ATOM 4847 C C . THR B 1 73 ? 5.918 0.052 -25.516 1 93.94 73 THR B C 1
ATOM 4849 O O . THR B 1 73 ? 6.625 -0.05 -24.516 1 93.94 73 THR B O 1
ATOM 4852 N N . TYR B 1 74 ? 5.312 -0.998 -26.125 1 96.62 74 TYR B N 1
ATOM 4853 C CA . TYR B 1 74 ? 5.68 -2.365 -25.766 1 96.62 74 TYR B CA 1
ATOM 4854 C C . TYR B 1 74 ? 5.738 -3.252 -27.016 1 96.62 74 TYR B C 1
ATOM 4856 O O . TYR B 1 74 ? 5.113 -2.951 -28.031 1 96.62 74 TYR B O 1
ATOM 4864 N N . ALA B 1 75 ? 6.574 -4.219 -26.953 1 97.19 75 ALA B N 1
ATOM 4865 C CA . ALA B 1 75 ? 6.664 -5.262 -27.969 1 97.19 75 ALA B CA 1
ATOM 4866 C C . ALA B 1 75 ? 6.418 -6.641 -27.359 1 97.19 75 ALA B C 1
ATOM 4868 O O . ALA B 1 75 ? 6.531 -6.824 -26.156 1 97.19 75 ALA B O 1
ATOM 4869 N N . ILE B 1 76 ? 5.996 -7.566 -28.203 1 96.88 76 ILE B N 1
ATOM 4870 C CA . ILE B 1 76 ? 5.738 -8.938 -27.766 1 96.88 76 ILE B CA 1
ATOM 4871 C C . ILE B 1 76 ? 6.703 -9.891 -28.469 1 96.88 76 ILE B C 1
ATOM 4873 O O . ILE B 1 76 ? 6.961 -9.758 -29.656 1 96.88 76 ILE B O 1
ATOM 4877 N N . TYR B 1 77 ? 7.297 -10.711 -27.672 1 96.19 77 TYR B N 1
ATOM 4878 C CA . TYR B 1 77 ? 8.141 -11.773 -28.219 1 96.19 77 TYR B CA 1
ATOM 4879 C C . TYR B 1 77 ? 7.559 -13.141 -27.891 1 96.19 77 TYR B C 1
ATOM 4881 O O . TYR B 1 77 ? 7.34 -13.477 -26.734 1 96.19 77 TYR B O 1
ATOM 4889 N N . GLY B 1 78 ? 7.277 -13.93 -28.891 1 91.19 78 GLY B N 1
ATOM 4890 C CA . GLY B 1 78 ? 6.754 -15.273 -28.734 1 91.19 78 GLY B CA 1
ATOM 4891 C C . GLY B 1 78 ? 6.789 -16.078 -30.016 1 91.19 78 GLY B C 1
ATOM 4892 O O . GLY B 1 78 ? 6.828 -15.523 -31.109 1 91.19 78 GLY B O 1
ATOM 4893 N N . LYS B 1 79 ? 6.75 -17.375 -29.922 1 83 79 LYS B N 1
ATOM 4894 C CA . LYS B 1 79 ? 6.824 -18.297 -31.047 1 83 79 LYS B CA 1
ATOM 4895 C C . LYS B 1 79 ? 5.438 -18.578 -31.625 1 83 79 LYS B C 1
ATOM 4897 O O . LYS B 1 79 ? 5.309 -19 -32.781 1 83 79 LYS B O 1
ATOM 4902 N N . SER B 1 80 ? 4.488 -18.359 -30.766 1 81.25 80 SER B N 1
ATOM 4903 C CA . SER B 1 80 ? 3.137 -18.719 -31.188 1 81.25 80 SER B CA 1
ATOM 4904 C C . SER B 1 80 ? 2.643 -17.844 -32.312 1 81.25 80 SER B C 1
ATOM 4906 O O . SER B 1 80 ? 2.934 -16.641 -32.344 1 81.25 80 SER B O 1
ATOM 4908 N N . LYS B 1 81 ? 1.874 -18.5 -33.156 1 78.5 81 LYS B N 1
ATOM 4909 C CA . LYS B 1 81 ? 1.3 -17.781 -34.281 1 78.5 81 LYS B CA 1
ATOM 4910 C C . LYS B 1 81 ? 0.164 -16.859 -33.844 1 78.5 81 LYS B C 1
ATOM 4912 O O . LYS B 1 81 ? -0.133 -15.867 -34.5 1 78.5 81 LYS B O 1
ATOM 4917 N N . THR B 1 82 ? -0.363 -17.375 -32.75 1 82.44 82 THR B N 1
ATOM 4918 C CA . THR B 1 82 ? -1.469 -16.578 -32.25 1 82.44 82 THR B CA 1
ATOM 4919 C C . THR B 1 82 ? -1.11 -15.953 -30.891 1 82.44 82 THR B C 1
ATOM 4921 O O . THR B 1 82 ? -0.247 -16.469 -30.172 1 82.44 82 THR B O 1
ATOM 4924 N N . GLU B 1 83 ? -1.681 -14.828 -30.703 1 87.06 83 GLU B N 1
ATOM 4925 C CA . GLU B 1 83 ? -1.44 -14.133 -29.453 1 87.06 83 GLU B CA 1
ATOM 4926 C C . GLU B 1 83 ? -2.691 -14.125 -28.578 1 87.06 83 GLU B C 1
ATOM 4928 O O . GLU B 1 83 ? -2.836 -13.266 -27.703 1 87.06 83 GLU B O 1
ATOM 4933 N N . GLU B 1 84 ? -3.516 -15.07 -28.797 1 88.12 84 GLU B N 1
ATOM 4934 C CA . GLU B 1 84 ? -4.781 -15.133 -28.078 1 88.12 84 GLU B CA 1
ATOM 4935 C C . GLU B 1 84 ? -4.555 -15.375 -26.594 1 88.12 84 GLU B C 1
ATOM 4937 O O . GLU B 1 84 ? -5.316 -14.883 -25.75 1 88.12 84 GLU B O 1
ATOM 4942 N N . HIS B 1 85 ? -3.494 -16.094 -26.297 1 91.19 85 HIS B N 1
ATOM 4943 C CA . HIS B 1 85 ? -3.201 -16.406 -24.906 1 91.19 85 HIS B CA 1
ATOM 4944 C C . HIS B 1 85 ? -2.682 -15.18 -24.172 1 91.19 85 HIS B C 1
ATOM 4946 O O . HIS B 1 85 ? -2.57 -15.195 -22.938 1 91.19 85 HIS B O 1
ATOM 4952 N N . LEU B 1 86 ? -2.455 -14.086 -24.906 1 95.31 86 LEU B N 1
ATOM 4953 C CA . LEU B 1 86 ? -1.916 -12.867 -24.297 1 95.31 86 LEU B CA 1
ATOM 4954 C C . LEU B 1 86 ? -2.967 -11.766 -24.266 1 95.31 86 LEU B C 1
ATOM 4956 O O . LEU B 1 86 ? -2.641 -10.602 -24.031 1 95.31 86 LEU B O 1
ATOM 4960 N N . ILE B 1 87 ? -4.195 -12.117 -24.438 1 95.44 87 ILE B N 1
ATOM 4961 C CA . ILE B 1 87 ? -5.258 -11.125 -24.609 1 95.44 87 ILE B CA 1
ATOM 4962 C C . ILE B 1 87 ? -5.324 -10.227 -23.375 1 95.44 87 ILE B C 1
ATOM 4964 O O . ILE B 1 87 ? -5.508 -9.016 -23.484 1 95.44 87 ILE B O 1
ATOM 4968 N N . HIS B 1 88 ? -5.223 -10.781 -22.188 1 96.94 88 HIS B N 1
ATOM 4969 C CA . HIS B 1 88 ? -5.332 -9.984 -20.984 1 96.94 88 HIS B CA 1
ATOM 4970 C C . HIS B 1 88 ? -4.105 -9.094 -20.797 1 96.94 88 HIS B C 1
ATOM 4972 O O . HIS B 1 88 ? -4.207 -7.992 -20.25 1 96.94 88 HIS B O 1
ATOM 4978 N N . VAL B 1 89 ? -2.893 -9.508 -21.219 1 97.5 89 VAL B N 1
ATOM 4979 C CA . VAL B 1 89 ? -1.692 -8.68 -21.203 1 97.5 89 VAL B CA 1
ATOM 4980 C C . VAL B 1 89 ? -1.896 -7.457 -22.094 1 97.5 89 VAL B C 1
ATOM 4982 O O . VAL B 1 89 ? -1.637 -6.328 -21.672 1 97.5 89 VAL B O 1
ATOM 4985 N N . ILE B 1 90 ? -2.389 -7.734 -23.25 1 96.19 90 ILE B N 1
ATOM 4986 C CA . ILE B 1 90 ? -2.611 -6.684 -24.234 1 96.19 90 ILE B CA 1
ATOM 4987 C C . ILE B 1 90 ? -3.668 -5.707 -23.719 1 96.19 90 ILE B C 1
ATOM 4989 O O . ILE B 1 90 ? -3.477 -4.488 -23.781 1 96.19 90 ILE B O 1
ATOM 4993 N N . ASN B 1 91 ? -4.75 -6.277 -23.203 1 93.94 91 ASN B N 1
ATOM 4994 C CA . ASN B 1 91 ? -5.828 -5.438 -22.688 1 93.94 91 ASN B CA 1
ATOM 4995 C C . ASN B 1 91 ? -5.34 -4.512 -21.578 1 93.94 91 ASN B C 1
ATOM 4997 O O . ASN B 1 91 ? -5.633 -3.314 -21.594 1 93.94 91 ASN B O 1
ATOM 5001 N N . VAL B 1 92 ? -4.613 -5.035 -20.609 1 95 92 VAL B N 1
ATOM 5002 C CA . VAL B 1 92 ? -4.168 -4.242 -19.453 1 95 92 VAL B CA 1
ATOM 5003 C C . VAL B 1 92 ? -3.162 -3.189 -19.922 1 95 92 VAL B C 1
ATOM 5005 O O . VAL B 1 92 ? -3.217 -2.037 -19.484 1 95 92 VAL B O 1
ATOM 5008 N N . LEU B 1 93 ? -2.266 -3.521 -20.844 1 94 93 LEU B N 1
ATOM 5009 C CA . LEU B 1 93 ? -1.308 -2.557 -21.359 1 94 93 LEU B CA 1
ATOM 5010 C C . LEU B 1 93 ? -2.021 -1.436 -22.109 1 94 93 LEU B C 1
ATOM 5012 O O . LEU B 1 93 ? -1.643 -0.268 -22 1 94 93 LEU B O 1
ATOM 5016 N N . ASP B 1 94 ? -2.998 -1.829 -22.844 1 90.56 94 ASP B N 1
ATOM 5017 C CA . ASP B 1 94 ? -3.799 -0.83 -23.531 1 90.56 94 ASP B CA 1
ATOM 5018 C C . ASP B 1 94 ? -4.465 0.128 -22.547 1 90.56 94 ASP B C 1
ATOM 5020 O O . ASP B 1 94 ? -4.457 1.343 -22.75 1 90.56 94 ASP B O 1
ATOM 5024 N N . ARG B 1 95 ? -5.02 -0.484 -21.547 1 88.25 95 ARG B N 1
ATOM 5025 C CA . ARG B 1 95 ? -5.688 0.318 -20.531 1 88.25 95 ARG B CA 1
ATOM 5026 C C . ARG B 1 95 ? -4.699 1.246 -19.828 1 88.25 95 ARG B C 1
ATOM 5028 O O . ARG B 1 95 ? -5.07 2.338 -19.391 1 88.25 95 ARG B O 1
ATOM 5035 N N . LEU B 1 96 ? -3.463 0.859 -19.719 1 88.56 96 LEU B N 1
ATOM 5036 C CA . LEU B 1 96 ? -2.422 1.655 -19.078 1 88.56 96 LEU B CA 1
ATOM 5037 C C . LEU B 1 96 ? -1.828 2.662 -20.062 1 88.56 96 LEU B C 1
ATOM 5039 O O . LEU B 1 96 ? -0.925 3.422 -19.703 1 88.56 96 LEU B O 1
ATOM 5043 N N . GLY B 1 97 ? -2.213 2.586 -21.359 1 83.06 97 GLY B N 1
ATOM 5044 C CA . GLY B 1 97 ? -1.847 3.602 -22.344 1 83.06 97 GLY B CA 1
ATOM 5045 C C . GLY B 1 97 ? -0.635 3.225 -23.172 1 83.06 97 GLY B C 1
ATOM 5046 O O . GLY B 1 97 ? -0.037 4.078 -23.828 1 83.06 97 GLY B O 1
ATOM 5047 N N . TYR B 1 98 ? -0.275 2.025 -23.172 1 90 98 TYR B N 1
ATOM 5048 C CA . TYR B 1 98 ? 0.875 1.592 -23.953 1 90 98 TYR B CA 1
ATOM 5049 C C . TYR B 1 98 ? 0.48 1.337 -25.406 1 90 98 TYR B C 1
ATOM 5051 O O . TYR B 1 98 ? -0.628 0.872 -25.688 1 90 98 TYR B O 1
ATOM 5059 N N . GLN B 1 99 ? 1.461 1.628 -26.234 1 91.81 99 GLN B N 1
ATOM 5060 C CA . GLN B 1 99 ? 1.274 1.362 -27.656 1 91.81 99 GLN B CA 1
ATOM 5061 C C . GLN B 1 99 ? 2.162 0.212 -28.109 1 91.81 99 GLN B C 1
ATOM 5063 O O . GLN B 1 99 ? 3.354 0.174 -27.797 1 91.81 99 GLN B O 1
ATOM 5068 N N . ARG B 1 100 ? 1.594 -0.645 -28.859 1 94.94 100 ARG B N 1
ATOM 5069 C CA . ARG B 1 100 ? 2.354 -1.78 -29.359 1 94.94 100 ARG B CA 1
ATOM 5070 C C . ARG B 1 100 ? 3.232 -1.365 -30.547 1 94.94 100 ARG B C 1
ATOM 5072 O O . ARG B 1 100 ? 2.805 -0.596 -31.406 1 94.94 100 ARG B O 1
ATOM 5079 N N . VAL B 1 101 ? 4.414 -1.841 -30.516 1 96.56 101 VAL B N 1
ATOM 5080 C CA . VAL B 1 101 ? 5.348 -1.615 -31.609 1 96.56 101 VAL B CA 1
ATOM 5081 C C . VAL B 1 101 ? 5.992 -2.938 -32.031 1 96.56 101 VAL B C 1
ATOM 5083 O O . VAL B 1 101 ? 5.738 -3.977 -31.406 1 96.56 101 VAL B O 1
ATOM 5086 N N . ASN B 1 102 ? 6.738 -2.852 -33.031 1 95.5 102 ASN B N 1
ATOM 5087 C CA . ASN B 1 102 ? 7.434 -4.051 -33.469 1 95.5 102 ASN B CA 1
ATOM 5088 C C . ASN B 1 102 ? 8.633 -4.379 -32.594 1 95.5 102 ASN B C 1
ATOM 5090 O O . ASN B 1 102 ? 9.195 -3.49 -31.953 1 95.5 102 ASN B O 1
ATOM 5094 N N . LEU B 1 103 ? 8.953 -5.602 -32.625 1 94.75 103 LEU B N 1
ATOM 5095 C CA . LEU B 1 103 ? 10.062 -6.09 -31.797 1 94.75 103 LEU B CA 1
ATOM 5096 C C . LEU B 1 103 ? 11.352 -5.352 -32.156 1 94.75 103 LEU B C 1
ATOM 5098 O O . LEU B 1 103 ? 12.195 -5.133 -31.281 1 94.75 103 LEU B O 1
ATOM 5102 N N . GLU B 1 104 ? 11.492 -4.918 -33.375 1 93.69 104 GLU B N 1
ATOM 5103 C CA . GLU B 1 104 ? 12.727 -4.289 -33.844 1 93.69 104 GLU B CA 1
ATOM 5104 C C . GLU B 1 104 ? 12.773 -2.816 -33.469 1 93.69 104 GLU B C 1
ATOM 5106 O O . GLU B 1 104 ? 13.836 -2.191 -33.5 1 93.69 104 GLU B O 1
ATOM 5111 N N . ASP B 1 105 ? 11.672 -2.316 -33.062 1 93.5 105 ASP B N 1
ATOM 5112 C CA . ASP B 1 105 ? 11.594 -0.904 -32.688 1 93.5 105 ASP B CA 1
ATOM 5113 C C . ASP B 1 105 ? 12.094 -0.67 -31.281 1 93.5 105 ASP B C 1
ATOM 5115 O O . ASP B 1 105 ? 12.562 -1.6 -30.609 1 93.5 105 ASP B O 1
ATOM 5119 N N . ASN B 1 106 ? 12.102 0.562 -31 1 91.81 106 ASN B N 1
ATOM 5120 C CA . ASN B 1 106 ? 12.43 0.917 -29.609 1 91.81 106 ASN B CA 1
ATOM 5121 C C . ASN B 1 106 ? 11.219 0.776 -28.703 1 91.81 106 ASN B C 1
ATOM 5123 O O . ASN B 1 106 ? 10.148 1.322 -28.984 1 91.81 106 ASN B O 1
ATOM 5127 N N . TRP B 1 107 ? 11.289 -0.071 -27.766 1 95.06 107 TRP B N 1
ATOM 5128 C CA . TRP B 1 107 ? 10.203 -0.317 -26.828 1 95.06 107 TRP B CA 1
ATOM 5129 C C . TRP B 1 107 ? 10.641 -0.013 -25.391 1 95.06 107 TRP B C 1
ATOM 5131 O O . TRP B 1 107 ? 11.82 -0.105 -25.062 1 95.06 107 TRP B O 1
ATOM 5141 N N . ASN B 1 108 ? 9.641 0.298 -24.547 1 94.06 108 ASN B N 1
ATOM 5142 C CA . ASN B 1 108 ? 9.852 0.437 -23.109 1 94.06 108 ASN B CA 1
ATOM 5143 C C . ASN B 1 108 ? 9.719 -0.904 -22.391 1 94.06 108 ASN B C 1
ATOM 5145 O O . ASN B 1 108 ? 10.391 -1.143 -21.391 1 94.06 108 ASN B O 1
ATOM 5149 N N . LEU B 1 109 ? 8.852 -1.739 -22.938 1 97 109 LEU B N 1
ATOM 5150 C CA . LEU B 1 109 ? 8.594 -3.049 -22.344 1 97 109 LEU B CA 1
ATOM 5151 C C . LEU B 1 109 ? 8.617 -4.137 -23.422 1 97 109 LEU B C 1
ATOM 5153 O O . LEU B 1 109 ? 7.98 -4.008 -24.469 1 97 109 LEU B O 1
ATOM 5157 N N . LEU B 1 110 ? 9.414 -5.109 -23.203 1 97.88 110 LEU B N 1
ATOM 5158 C CA . LEU B 1 110 ? 9.297 -6.352 -23.953 1 97.88 110 LEU B CA 1
ATOM 5159 C C . LEU B 1 110 ? 8.57 -7.414 -23.141 1 97.88 110 LEU B C 1
ATOM 5161 O O . LEU B 1 110 ? 9.094 -7.891 -22.125 1 97.88 110 LEU B O 1
ATOM 5165 N N . TRP B 1 111 ? 7.375 -7.715 -23.562 1 97.94 111 TRP B N 1
ATOM 5166 C CA . TRP B 1 111 ? 6.688 -8.859 -22.969 1 97.94 111 TRP B CA 1
ATOM 5167 C C . TRP B 1 111 ? 7 -10.141 -23.75 1 97.94 111 TRP B C 1
ATOM 5169 O O . TRP B 1 111 ? 6.418 -10.383 -24.812 1 97.94 111 TRP B O 1
ATOM 5179 N N . ALA B 1 112 ? 7.859 -10.922 -23.156 1 97 112 ALA B N 1
ATOM 5180 C CA . ALA B 1 112 ? 8.273 -12.164 -23.797 1 97 112 ALA B CA 1
ATOM 5181 C C . ALA B 1 112 ? 7.539 -13.359 -23.203 1 97 112 ALA B C 1
ATOM 5183 O O . ALA B 1 112 ? 7.586 -13.578 -21.984 1 97 112 ALA B O 1
ATOM 5184 N N . HIS B 1 113 ? 6.855 -14.039 -24.031 1 94.88 113 HIS B N 1
ATOM 5185 C CA . HIS B 1 113 ? 6.281 -15.297 -23.578 1 94.88 113 HIS B CA 1
ATOM 5186 C C . HIS B 1 113 ? 7.332 -16.406 -23.547 1 94.88 113 HIS B C 1
ATOM 5188 O O . HIS B 1 113 ? 7.344 -17.234 -22.641 1 94.88 113 HIS B O 1
ATOM 5194 N N . ASP B 1 114 ? 8.148 -16.391 -24.594 1 93.44 114 ASP B N 1
ATOM 5195 C CA . ASP B 1 114 ? 9.273 -17.328 -24.641 1 93.44 114 ASP B CA 1
ATOM 5196 C C . ASP B 1 114 ? 10.523 -16.703 -24.031 1 93.44 114 ASP B C 1
ATOM 5198 O O . ASP B 1 114 ? 10.609 -15.477 -23.891 1 93.44 114 ASP B O 1
ATOM 5202 N N . TYR B 1 115 ? 11.438 -17.562 -23.766 1 94.81 115 TYR B N 1
ATOM 5203 C CA . TYR B 1 115 ? 12.711 -17.141 -23.188 1 94.81 115 TYR B CA 1
ATOM 5204 C C . TYR B 1 115 ? 13.547 -16.359 -24.188 1 94.81 115 TYR B C 1
ATOM 5206 O O . TYR B 1 115 ? 13.992 -16.922 -25.203 1 94.81 115 TYR B O 1
ATOM 5214 N N . PRO B 1 116 ? 13.828 -15.094 -23.953 1 95.62 116 PRO B N 1
ATOM 5215 C CA . PRO B 1 116 ? 14.375 -14.266 -25.031 1 95.62 116 PRO B CA 1
ATOM 5216 C C . PRO B 1 116 ? 15.898 -14.227 -25.016 1 95.62 116 PRO B C 1
ATOM 5218 O O . PRO B 1 116 ? 16.516 -13.68 -25.953 1 95.62 116 PRO B O 1
ATOM 5221 N N . PHE B 1 117 ? 16.578 -14.82 -24.141 1 95.44 117 PHE B N 1
ATOM 5222 C CA . PHE B 1 117 ? 17.984 -14.555 -23.891 1 95.44 117 PHE B CA 1
ATOM 5223 C C . PHE B 1 117 ? 18.859 -15.422 -24.781 1 95.44 117 PHE B C 1
ATOM 5225 O O . PHE B 1 117 ? 20.047 -15.148 -24.953 1 95.44 117 PHE B O 1
ATOM 5232 N N . ILE B 1 118 ? 18.297 -16.438 -25.359 1 93.25 118 ILE B N 1
ATOM 5233 C CA . ILE B 1 118 ? 19.062 -17.328 -26.234 1 93.25 118 ILE B CA 1
ATOM 5234 C C . ILE B 1 118 ? 19.047 -16.766 -27.656 1 93.25 118 ILE B C 1
ATOM 5236 O O . ILE B 1 118 ? 20.109 -16.656 -28.297 1 93.25 118 ILE B O 1
ATOM 5240 N N . LYS B 1 119 ? 17.938 -16.359 -28.094 1 92.81 119 LYS B N 1
ATOM 5241 C CA . LYS B 1 119 ? 17.781 -15.922 -29.469 1 92.81 119 LYS B CA 1
ATOM 5242 C C . LYS B 1 119 ? 18.219 -14.469 -29.641 1 92.81 119 LYS B C 1
ATOM 5244 O O . LYS B 1 119 ? 18.625 -14.055 -30.734 1 92.81 119 LYS B O 1
ATOM 5249 N N . MET B 1 120 ? 18.062 -13.719 -28.594 1 94.38 120 MET B N 1
ATOM 5250 C CA . MET B 1 120 ? 18.422 -12.305 -28.672 1 94.38 120 MET B CA 1
ATOM 5251 C C . MET B 1 120 ? 19.422 -11.938 -27.594 1 94.38 120 MET B C 1
ATOM 5253 O O . MET B 1 120 ? 19.234 -10.953 -26.875 1 94.38 120 MET B O 1
ATOM 5257 N N . PRO B 1 121 ? 20.547 -12.609 -27.531 1 94 121 PRO B N 1
ATOM 5258 C CA . PRO B 1 121 ? 21.484 -12.398 -26.422 1 94 121 PRO B CA 1
ATOM 5259 C C . PRO B 1 121 ? 22.078 -10.992 -26.422 1 94 121 PRO B C 1
ATOM 5261 O O . PRO B 1 121 ? 22.188 -10.367 -25.359 1 94 121 PRO B O 1
ATOM 5264 N N . GLN B 1 122 ? 22.516 -10.461 -27.531 1 93.25 122 GLN B N 1
ATOM 5265 C CA . GLN B 1 122 ? 23.172 -9.156 -27.594 1 93.25 122 GLN B CA 1
ATOM 5266 C C . GLN B 1 122 ? 22.219 -8.039 -27.203 1 93.25 122 GLN B C 1
ATOM 5268 O O . GLN B 1 122 ? 22.578 -7.121 -26.469 1 93.25 122 GLN B O 1
ATOM 5273 N N . ARG B 1 123 ? 21.031 -8.172 -27.672 1 93.75 123 ARG B N 1
ATOM 5274 C CA . ARG B 1 123 ? 20.016 -7.16 -27.359 1 93.75 123 ARG B CA 1
ATOM 5275 C C . ARG B 1 123 ? 19.672 -7.176 -25.875 1 93.75 123 ARG B C 1
ATOM 5277 O O . ARG B 1 123 ? 19.5 -6.117 -25.266 1 93.75 123 ARG B O 1
ATOM 5284 N N . MET B 1 124 ? 19.578 -8.344 -25.359 1 95.62 124 MET B N 1
ATOM 5285 C CA . MET B 1 124 ? 19.203 -8.5 -23.953 1 95.62 124 MET B CA 1
ATOM 5286 C C . MET B 1 124 ? 20.328 -8.031 -23.031 1 95.62 124 MET B C 1
ATOM 5288 O O . MET B 1 124 ? 20.062 -7.504 -21.953 1 95.62 124 MET B O 1
ATOM 5292 N N . LYS B 1 125 ? 21.531 -8.156 -23.438 1 94.94 125 LYS B N 1
ATOM 5293 C CA . LYS B 1 125 ? 22.688 -7.789 -22.625 1 94.94 125 LYS B CA 1
ATOM 5294 C C . LYS B 1 125 ? 22.922 -6.277 -22.641 1 94.94 125 LYS B C 1
ATOM 5296 O O . LYS B 1 125 ? 23.609 -5.734 -21.781 1 94.94 125 LYS B O 1
ATOM 5301 N N . ASN B 1 126 ? 22.297 -5.605 -23.656 1 92.81 126 ASN B N 1
ATOM 5302 C CA . ASN B 1 126 ? 22.562 -4.18 -23.844 1 92.81 126 ASN B CA 1
ATOM 5303 C C . ASN B 1 126 ? 21.266 -3.359 -23.766 1 92.81 126 ASN B C 1
ATOM 5305 O O . ASN B 1 126 ? 21.062 -2.449 -24.578 1 92.81 126 ASN B O 1
ATOM 5309 N N . LEU B 1 127 ? 20.438 -3.758 -22.859 1 94.44 127 LEU B N 1
ATOM 5310 C CA . LEU B 1 127 ? 19.219 -2.992 -22.656 1 94.44 127 LEU B CA 1
ATOM 5311 C C . LEU B 1 127 ? 19.531 -1.544 -22.297 1 94.44 127 LEU B C 1
ATOM 5313 O O . LEU B 1 127 ? 20.453 -1.279 -21.531 1 94.44 127 LEU B O 1
ATOM 5317 N N . GLU B 1 128 ? 18.75 -0.686 -22.859 1 91.5 128 GLU B N 1
ATOM 5318 C CA . GLU B 1 128 ? 18.812 0.711 -22.438 1 91.5 128 GLU B CA 1
ATOM 5319 C C . GLU B 1 128 ? 18.141 0.917 -21.094 1 91.5 128 GLU B C 1
ATOM 5321 O O . GLU B 1 128 ? 17.375 0.059 -20.641 1 91.5 128 GLU B O 1
ATOM 5326 N N . LYS B 1 129 ? 18.359 2.062 -20.547 1 86.31 129 LYS B N 1
ATOM 5327 C CA . LYS B 1 129 ? 17.891 2.354 -19.203 1 86.31 129 LYS B CA 1
ATOM 5328 C C . LYS B 1 129 ? 16.359 2.344 -19.141 1 86.31 129 LYS B C 1
ATOM 5330 O O . LYS B 1 129 ? 15.781 1.991 -18.109 1 86.31 129 LYS B O 1
ATOM 5335 N N . HIS B 1 130 ? 15.688 2.678 -20.234 1 87.5 130 HIS B N 1
ATOM 5336 C CA . HIS B 1 130 ? 14.234 2.807 -20.219 1 87.5 130 HIS B CA 1
ATOM 5337 C C . HIS B 1 130 ? 13.555 1.484 -20.562 1 87.5 130 HIS B C 1
ATOM 5339 O O . HIS B 1 130 ? 12.336 1.362 -20.453 1 87.5 130 HIS B O 1
ATOM 5345 N N . GLN B 1 131 ? 14.344 0.49 -20.938 1 94.19 131 GLN B N 1
ATOM 5346 C CA . GLN B 1 131 ? 13.781 -0.776 -21.406 1 94.19 131 GLN B CA 1
ATOM 5347 C C . GLN B 1 131 ? 13.672 -1.777 -20.25 1 94.19 131 GLN B C 1
ATOM 5349 O O . GLN B 1 131 ? 14.562 -1.855 -19.406 1 94.19 131 GLN B O 1
ATOM 5354 N N . MET B 1 132 ? 12.57 -2.494 -20.281 1 96.25 132 MET B N 1
ATOM 5355 C CA . MET B 1 132 ? 12.328 -3.535 -19.297 1 96.25 132 MET B CA 1
ATOM 5356 C C . MET B 1 132 ? 11.852 -4.82 -19.969 1 96.25 132 MET B C 1
ATOM 5358 O O . MET B 1 132 ? 11.117 -4.781 -20.953 1 96.25 132 MET B O 1
ATOM 5362 N N . VAL B 1 133 ? 12.281 -5.965 -19.406 1 97.56 133 VAL B N 1
ATOM 5363 C CA . VAL B 1 133 ? 11.906 -7.27 -19.938 1 97.56 133 VAL B CA 1
ATOM 5364 C C . VAL B 1 133 ? 11.297 -8.125 -18.828 1 97.56 133 VAL B C 1
ATOM 5366 O O . VAL B 1 133 ? 11.789 -8.125 -17.703 1 97.56 133 VAL B O 1
ATOM 5369 N N . ASN B 1 134 ? 10.273 -8.953 -19.141 1 98.12 134 ASN B N 1
ATOM 5370 C CA . ASN B 1 134 ? 9.492 -9.648 -18.125 1 98.12 134 ASN B CA 1
ATOM 5371 C C . ASN B 1 134 ? 10.07 -11.023 -17.812 1 98.12 134 ASN B C 1
ATOM 5373 O O . ASN B 1 134 ? 9.328 -11.945 -17.469 1 98.12 134 ASN B O 1
ATOM 5377 N N . HIS B 1 135 ? 11.414 -11.203 -18 1 97.81 135 HIS B N 1
ATOM 5378 C CA . HIS B 1 135 ? 12.117 -12.422 -17.578 1 97.81 135 HIS B CA 1
ATOM 5379 C C . HIS B 1 135 ? 13.516 -12.102 -17.078 1 97.81 135 HIS B C 1
ATOM 5381 O O . HIS B 1 135 ? 14.18 -11.195 -17.578 1 97.81 135 HIS B O 1
ATOM 5387 N N . PHE B 1 136 ? 13.984 -12.891 -16.141 1 97.06 136 PHE B N 1
ATOM 5388 C CA . PHE B 1 136 ? 15.391 -12.883 -15.758 1 97.06 136 PHE B CA 1
ATOM 5389 C C . PHE B 1 136 ? 16.172 -13.922 -16.547 1 97.06 136 PHE B C 1
ATOM 5391 O O . PHE B 1 136 ? 15.719 -15.047 -16.734 1 97.06 136 PHE B O 1
ATOM 5398 N N . PRO B 1 137 ? 17.312 -13.469 -16.984 1 96.69 137 PRO B N 1
ATOM 5399 C CA . PRO B 1 137 ? 18.203 -14.547 -17.422 1 96.69 137 PRO B CA 1
ATOM 5400 C C . PRO B 1 137 ? 18.516 -15.531 -16.312 1 96.69 137 PRO B C 1
ATOM 5402 O O . PRO B 1 137 ? 18.859 -15.117 -15.195 1 96.69 137 PRO B O 1
ATOM 5405 N N . GLY B 1 138 ? 18.312 -16.797 -16.516 1 95.31 138 GLY B N 1
ATOM 5406 C CA . GLY B 1 138 ? 18.594 -17.812 -15.516 1 95.31 138 GLY B CA 1
ATOM 5407 C C . GLY B 1 138 ? 17.359 -18.25 -14.742 1 95.31 138 GLY B C 1
ATOM 5408 O O . GLY B 1 138 ? 17.453 -19.094 -13.844 1 95.31 138 GLY B O 1
ATOM 5409 N N . CYS B 1 139 ? 16.203 -17.688 -15.078 1 95.75 139 CYS B N 1
ATOM 5410 C CA . CYS B 1 139 ? 14.992 -18.047 -14.359 1 95.75 139 CYS B CA 1
ATOM 5411 C C . CYS B 1 139 ? 14.695 -19.547 -14.508 1 95.75 139 CYS B C 1
ATOM 5413 O O . CYS B 1 139 ? 13.93 -20.109 -13.719 1 95.75 139 CYS B O 1
ATOM 5415 N N . GLY B 1 140 ? 15.367 -20.234 -15.406 1 94.69 140 GLY B N 1
ATOM 5416 C CA . GLY B 1 140 ? 15.219 -21.672 -15.617 1 94.69 140 GLY B CA 1
ATOM 5417 C C . GLY B 1 140 ? 15.641 -22.5 -14.414 1 94.69 140 GLY B C 1
ATOM 5418 O O . GLY B 1 140 ? 15.18 -23.625 -14.234 1 94.69 140 GLY B O 1
ATOM 5419 N N . PHE B 1 141 ? 16.469 -21.953 -13.609 1 95.12 141 PHE B N 1
ATOM 5420 C CA . PHE B 1 141 ? 16.875 -22.656 -12.398 1 95.12 141 PHE B CA 1
ATOM 5421 C C . PHE B 1 141 ? 15.672 -22.906 -11.5 1 95.12 141 PHE B C 1
ATOM 5423 O O . PHE B 1 141 ? 15.664 -23.859 -10.727 1 95.12 141 PHE B O 1
ATOM 5430 N N . ILE B 1 142 ? 14.672 -22.031 -11.648 1 97 142 ILE B N 1
ATOM 5431 C CA . ILE B 1 142 ? 13.461 -22.156 -10.844 1 97 142 ILE B CA 1
ATOM 5432 C C . ILE B 1 142 ? 12.375 -22.859 -11.648 1 97 142 ILE B C 1
ATOM 5434 O O . ILE B 1 142 ? 11.641 -23.688 -11.117 1 97 142 ILE B O 1
ATOM 5438 N N . THR B 1 143 ? 12.336 -22.609 -12.984 1 95.56 143 THR B N 1
ATOM 5439 C CA . THR B 1 143 ? 11.156 -22.984 -13.758 1 95.56 143 THR B CA 1
ATOM 5440 C C . THR B 1 143 ? 11.391 -24.281 -14.516 1 95.56 143 THR B C 1
ATOM 5442 O O . THR B 1 143 ? 10.461 -24.859 -15.086 1 95.56 143 THR B O 1
ATOM 5445 N N . ASN B 1 144 ? 12.617 -24.719 -14.539 1 91.38 144 ASN B N 1
ATOM 5446 C CA . ASN B 1 144 ? 12.875 -26.047 -15.078 1 91.38 144 ASN B CA 1
ATOM 5447 C C . ASN B 1 144 ? 12.461 -27.141 -14.102 1 91.38 144 ASN B C 1
ATOM 5449 O O . ASN B 1 144 ? 12.953 -27.203 -12.977 1 91.38 144 ASN B O 1
ATOM 5453 N N . LYS B 1 145 ? 11.672 -28.016 -14.531 1 87.25 145 LYS B N 1
ATOM 5454 C CA . LYS B 1 145 ? 11.047 -29.016 -13.672 1 87.25 145 LYS B CA 1
ATOM 5455 C C . LYS B 1 145 ? 12.086 -29.922 -13.031 1 87.25 145 LYS B C 1
ATOM 5457 O O . LYS B 1 145 ? 12.031 -30.188 -11.828 1 87.25 145 LYS B O 1
ATOM 5462 N N . VAL B 1 146 ? 12.992 -30.391 -13.812 1 84.19 146 VAL B N 1
ATOM 5463 C CA . VAL B 1 146 ? 14 -31.328 -13.312 1 84.19 146 VAL B CA 1
ATOM 5464 C C . VAL B 1 146 ? 14.906 -30.625 -12.312 1 84.19 146 VAL B C 1
ATOM 5466 O O . VAL B 1 146 ? 15.18 -31.156 -11.234 1 84.19 146 VAL B O 1
ATOM 5469 N N . ASP B 1 147 ? 15.289 -29.438 -12.664 1 86.94 147 ASP B N 1
ATOM 5470 C CA . ASP B 1 147 ? 16.188 -28.672 -11.797 1 86.94 147 ASP B CA 1
ATOM 5471 C C . ASP B 1 147 ? 15.516 -28.359 -10.461 1 86.94 147 ASP B C 1
ATOM 5473 O O . ASP B 1 147 ? 16.125 -28.5 -9.406 1 86.94 147 ASP B O 1
ATOM 5477 N N . LEU B 1 148 ? 14.312 -28.016 -10.516 1 91.06 148 LEU B N 1
ATOM 5478 C CA . LEU B 1 148 ? 13.594 -27.672 -9.297 1 91.06 148 LEU B CA 1
ATOM 5479 C C . LEU B 1 148 ? 13.336 -28.906 -8.445 1 91.06 148 LEU B C 1
ATOM 5481 O O . LEU B 1 148 ? 13.602 -28.906 -7.246 1 91.06 148 LEU B O 1
ATOM 5485 N N . SER B 1 149 ? 12.914 -29.969 -9.055 1 88.94 149 SER B N 1
ATOM 5486 C CA . SER B 1 149 ? 12.477 -31.156 -8.32 1 88.94 149 SER B CA 1
ATOM 5487 C C . SER B 1 149 ? 13.656 -31.844 -7.645 1 88.94 149 SER B C 1
ATOM 5489 O O . SER B 1 149 ? 13.484 -32.531 -6.629 1 88.94 149 SER B O 1
ATOM 5491 N N . THR B 1 150 ? 14.781 -31.656 -8.203 1 86.69 150 THR B N 1
ATOM 5492 C CA . THR B 1 150 ? 15.938 -32.344 -7.648 1 86.69 150 THR B CA 1
ATOM 5493 C C . THR B 1 150 ? 16.688 -31.438 -6.676 1 86.69 150 THR B C 1
ATOM 5495 O O . THR B 1 150 ? 17.75 -31.812 -6.176 1 86.69 150 THR B O 1
ATOM 5498 N N . THR B 1 151 ? 16.172 -30.219 -6.441 1 90.31 151 THR B N 1
ATOM 5499 C CA . THR B 1 151 ? 16.703 -29.344 -5.402 1 90.31 151 THR B CA 1
ATOM 5500 C C . THR B 1 151 ? 16.391 -29.891 -4.016 1 90.31 151 THR B C 1
ATOM 5502 O O . THR B 1 151 ? 15.266 -30.312 -3.748 1 90.31 151 THR B O 1
ATOM 5505 N N . PRO B 1 152 ? 17.391 -29.969 -3.133 1 90.06 152 PRO B N 1
ATOM 5506 C CA . PRO B 1 152 ? 17.188 -30.562 -1.806 1 90.06 152 PRO B CA 1
ATOM 5507 C C . PRO B 1 152 ? 16.406 -29.641 -0.869 1 90.06 152 PRO B C 1
ATOM 5509 O O . PRO B 1 152 ? 16.984 -29.047 0.042 1 90.06 152 PRO B O 1
ATOM 5512 N N . LEU B 1 153 ? 15.164 -29.516 -1.065 1 95.56 153 LEU B N 1
ATOM 5513 C CA . LEU B 1 153 ? 14.258 -28.781 -0.2 1 95.56 153 LEU B CA 1
ATOM 5514 C C . LEU B 1 153 ? 13.203 -29.703 0.401 1 95.56 153 LEU B C 1
ATOM 5516 O O . LEU B 1 153 ? 12.703 -30.609 -0.273 1 95.56 153 LEU B O 1
ATOM 5520 N N . PRO B 1 154 ? 12.883 -29.531 1.664 1 95.5 154 PRO B N 1
ATOM 5521 C CA . PRO B 1 154 ? 12.07 -30.5 2.402 1 95.5 154 PRO B CA 1
ATOM 5522 C C . PRO B 1 154 ? 10.617 -30.531 1.941 1 95.5 154 PRO B C 1
ATOM 5524 O O . PRO B 1 154 ? 9.875 -31.469 2.27 1 95.5 154 PRO B O 1
ATOM 5527 N N . PHE B 1 155 ? 10.203 -29.547 1.245 1 97.44 155 PHE B N 1
ATOM 5528 C CA . PHE B 1 155 ? 8.797 -29.469 0.855 1 97.44 155 PHE B CA 1
ATOM 5529 C C . PHE B 1 155 ? 8.617 -29.906 -0.592 1 97.44 155 PHE B C 1
ATOM 5531 O O . PHE B 1 155 ? 7.512 -29.828 -1.137 1 97.44 155 PHE B O 1
ATOM 5538 N N . LEU B 1 156 ? 9.656 -30.375 -1.271 1 96 156 LEU B N 1
ATOM 5539 C CA . LEU B 1 156 ? 9.594 -31 -2.584 1 96 156 LEU B CA 1
ATOM 5540 C C . LEU B 1 156 ? 9.531 -32.531 -2.453 1 96 156 LEU B C 1
ATOM 5542 O O . LEU B 1 156 ? 10.336 -33.125 -1.731 1 96 156 LEU B O 1
ATOM 5546 N N . PRO B 1 157 ? 8.555 -33.125 -3.172 1 93.44 157 PRO B N 1
ATOM 5547 C CA . PRO B 1 157 ? 8.633 -34.594 -3.201 1 93.44 157 PRO B CA 1
ATOM 5548 C C . PRO B 1 157 ? 9.961 -35.094 -3.746 1 93.44 157 PRO B C 1
ATOM 5550 O O . PRO B 1 157 ? 10.523 -34.5 -4.668 1 93.44 157 PRO B O 1
ATOM 5553 N N . ARG B 1 158 ? 10.328 -36.188 -3.219 1 92.06 158 ARG B N 1
ATOM 5554 C CA . ARG B 1 158 ? 11.617 -36.719 -3.627 1 92.06 158 ARG B CA 1
ATOM 5555 C C . ARG B 1 158 ? 11.625 -37.062 -5.113 1 92.06 158 ARG B C 1
ATOM 5557 O O . ARG B 1 158 ? 10.648 -37.594 -5.641 1 92.06 158 ARG B O 1
ATOM 5564 N N . ALA B 1 159 ? 12.695 -36.594 -5.77 1 91.81 159 ALA B N 1
ATOM 5565 C CA . ALA B 1 159 ? 12.836 -36.844 -7.203 1 91.81 159 ALA B CA 1
ATOM 5566 C C . ALA B 1 159 ? 14.242 -37.344 -7.543 1 91.81 159 ALA B C 1
ATOM 5568 O O . ALA B 1 159 ? 15.195 -37.094 -6.801 1 91.81 159 ALA B O 1
ATOM 5569 N N . PHE B 1 160 ? 14.359 -38.094 -8.656 1 89.5 160 PHE B N 1
ATOM 5570 C CA . PHE B 1 160 ? 15.617 -38.719 -9.07 1 89.5 160 PHE B CA 1
ATOM 5571 C C . PHE B 1 160 ? 15.805 -38.594 -10.578 1 89.5 160 PHE B C 1
ATOM 5573 O O . PHE B 1 160 ? 14.898 -38.906 -11.352 1 89.5 160 PHE B O 1
ATOM 5580 N N . ARG B 1 161 ? 16.953 -38.062 -10.914 1 86.81 161 ARG B N 1
ATOM 5581 C CA . ARG B 1 161 ? 17.312 -38.062 -12.328 1 86.81 161 ARG B CA 1
ATOM 5582 C C . ARG B 1 161 ? 17.766 -39.469 -12.758 1 86.81 161 ARG B C 1
ATOM 5584 O O . ARG B 1 161 ? 18.672 -40.031 -12.164 1 86.81 161 ARG B O 1
ATOM 5591 N N . LEU B 1 162 ? 17.141 -39.969 -13.805 1 83.38 162 LEU B N 1
ATOM 5592 C CA . LEU B 1 162 ? 17.547 -41.25 -14.32 1 83.38 162 LEU B CA 1
ATOM 5593 C C . LEU B 1 162 ? 18.328 -41.094 -15.625 1 83.38 162 LEU B C 1
ATOM 5595 O O . LEU B 1 162 ? 18.031 -40.188 -16.422 1 83.38 162 LEU B O 1
ATOM 5599 N N . PRO B 1 163 ? 19.297 -41.781 -15.836 1 86.38 163 PRO B N 1
ATOM 5600 C CA . PRO B 1 163 ? 19.719 -42.906 -14.969 1 86.38 163 PRO B CA 1
ATOM 5601 C C . PRO B 1 163 ? 20.75 -42.469 -13.93 1 86.38 163 PRO B C 1
ATOM 5603 O O . PRO B 1 163 ? 21.188 -43.312 -13.117 1 86.38 163 PRO B O 1
ATOM 5606 N N . SER B 1 164 ? 21.141 -41.281 -13.922 1 86.88 164 SER B N 1
ATOM 5607 C CA . SER B 1 164 ? 22.281 -40.812 -13.133 1 86.88 164 SER B CA 1
ATOM 5608 C C . SER B 1 164 ? 22.062 -41.094 -11.641 1 86.88 164 SER B C 1
ATOM 5610 O O . SER B 1 164 ? 23.016 -41.344 -10.906 1 86.88 164 SER B O 1
ATOM 5612 N N . GLN B 1 165 ? 20.844 -41.062 -11.195 1 88.88 165 GLN B N 1
ATOM 5613 C CA . GLN B 1 165 ? 20.547 -41.25 -9.773 1 88.88 165 GLN B CA 1
ATOM 5614 C C . GLN B 1 165 ? 19.797 -42.562 -9.539 1 88.88 165 GLN B C 1
ATOM 5616 O O . GLN B 1 165 ? 18.969 -42.656 -8.641 1 88.88 165 GLN B O 1
ATOM 5621 N N . ARG B 1 166 ? 20.078 -43.438 -10.391 1 88.19 166 ARG B N 1
ATOM 5622 C CA . ARG B 1 166 ? 19.406 -44.75 -10.328 1 88.19 166 ARG B CA 1
ATOM 5623 C C . ARG B 1 166 ? 19.641 -45.438 -8.984 1 88.19 166 ARG B C 1
ATOM 5625 O O . ARG B 1 166 ? 18.719 -45.969 -8.383 1 88.19 166 ARG B O 1
ATOM 5632 N N . GLN B 1 167 ? 20.891 -45.406 -8.523 1 90.75 167 GLN B N 1
ATOM 5633 C CA . GLN B 1 167 ? 21.219 -46.062 -7.273 1 90.75 167 GLN B CA 1
ATOM 5634 C C . GLN B 1 167 ? 20.516 -45.406 -6.09 1 90.75 167 GLN B C 1
ATOM 5636 O O . GLN B 1 167 ? 20 -46.125 -5.211 1 90.75 167 GLN B O 1
ATOM 5641 N N . GLU B 1 168 ? 20.531 -44.156 -6.117 1 91.06 168 GLU B N 1
ATOM 5642 C CA . GLU B 1 168 ? 19.859 -43.438 -5.055 1 91.06 168 GLU B CA 1
ATOM 5643 C C . GLU B 1 168 ? 18.359 -43.719 -5.059 1 91.06 168 GLU B C 1
ATOM 5645 O O . GLU B 1 168 ? 17.734 -43.844 -3.998 1 91.06 168 GLU B O 1
ATOM 5650 N N . PHE B 1 169 ? 17.844 -43.781 -6.223 1 91.12 169 PHE B N 1
ATOM 5651 C CA . PHE B 1 169 ? 16.422 -44.094 -6.383 1 91.12 169 PHE B CA 1
ATOM 5652 C C . PHE B 1 169 ? 16.094 -45.469 -5.812 1 91.12 169 PHE B C 1
ATOM 5654 O O . PHE B 1 169 ? 15.156 -45.625 -5.031 1 91.12 169 PHE B O 1
ATOM 5661 N N . LEU B 1 170 ? 16.891 -46.406 -6.102 1 90.31 170 LEU B N 1
ATOM 5662 C CA . LEU B 1 170 ? 16.672 -47.781 -5.652 1 90.31 170 LEU B CA 1
ATOM 5663 C C . LEU B 1 170 ? 16.812 -47.875 -4.137 1 90.31 170 LEU B C 1
ATOM 5665 O O . LEU B 1 170 ? 16.047 -48.594 -3.484 1 90.31 170 LEU B O 1
ATOM 5669 N N . GLU B 1 171 ? 17.719 -47.156 -3.627 1 93.5 171 GLU B N 1
ATOM 5670 C CA . GLU B 1 171 ? 17.891 -47.125 -2.178 1 93.5 171 GLU B CA 1
ATOM 5671 C C . GLU B 1 171 ? 16.688 -46.531 -1.485 1 93.5 171 GLU B C 1
ATOM 5673 O O . GLU B 1 171 ? 16.25 -47 -0.441 1 93.5 171 GLU B O 1
ATOM 5678 N N . TYR B 1 172 ? 16.219 -45.469 -2.076 1 92 172 TYR B N 1
ATOM 5679 C CA . TYR B 1 172 ? 15.047 -44.812 -1.516 1 92 172 TYR B CA 1
ATOM 5680 C C . TYR B 1 172 ? 13.844 -45.75 -1.526 1 92 172 TYR B C 1
ATOM 5682 O O . TYR B 1 172 ? 13.094 -45.812 -0.55 1 92 172 TYR B O 1
ATOM 5690 N N . VAL B 1 173 ? 13.641 -46.5 -2.527 1 90.81 173 VAL B N 1
ATOM 5691 C CA . VAL B 1 173 ? 12.516 -47.406 -2.705 1 90.81 173 VAL B CA 1
ATOM 5692 C C . VAL B 1 173 ? 12.602 -48.531 -1.688 1 90.81 173 VAL B C 1
ATOM 5694 O O . VAL B 1 173 ? 11.586 -49 -1.179 1 90.81 173 VAL B O 1
ATOM 5697 N N . GLU B 1 174 ? 13.789 -48.906 -1.48 1 92.06 174 GLU B N 1
ATOM 5698 C CA . GLU B 1 174 ? 14.008 -49.969 -0.5 1 92.06 174 GLU B CA 1
ATOM 5699 C C . GLU B 1 174 ? 13.547 -49.531 0.89 1 92.06 174 GLU B C 1
ATOM 5701 O O . GLU B 1 174 ? 12.969 -50.344 1.635 1 92.06 174 GLU B O 1
ATOM 5706 N N . HIS B 1 175 ? 13.812 -48.344 1.149 1 93.5 175 HIS B N 1
ATOM 5707 C CA . HIS B 1 175 ? 13.477 -47.812 2.469 1 93.5 175 HIS B CA 1
ATOM 5708 C C . HIS B 1 175 ? 12.023 -47.344 2.521 1 93.5 175 HIS B C 1
ATOM 5710 O O . HIS B 1 175 ? 11.477 -47.125 3.605 1 93.5 175 HIS B O 1
ATOM 5716 N N . ASN B 1 176 ? 11.438 -47.125 1.36 1 90.56 176 ASN B N 1
ATOM 5717 C CA . ASN B 1 176 ? 10.055 -46.688 1.249 1 90.56 176 ASN B CA 1
ATOM 5718 C C . ASN B 1 176 ? 9.258 -47.562 0.283 1 90.56 176 ASN B C 1
ATOM 5720 O O . ASN B 1 176 ? 8.797 -47.094 -0.756 1 90.56 176 ASN B O 1
ATOM 5724 N N . PRO B 1 177 ? 8.953 -48.719 0.674 1 86.75 177 PRO B N 1
ATOM 5725 C CA . PRO B 1 177 ? 8.375 -49.719 -0.251 1 86.75 177 PRO B CA 1
ATOM 5726 C C . PRO B 1 177 ? 6.957 -49.344 -0.693 1 86.75 177 PRO B C 1
ATOM 5728 O O . PRO B 1 177 ? 6.496 -49.781 -1.743 1 86.75 177 PRO B O 1
ATOM 5731 N N . ASN B 1 178 ? 6.266 -48.562 0.049 1 85.25 178 ASN B N 1
ATOM 5732 C CA . ASN B 1 178 ? 4.891 -48.188 -0.292 1 85.25 178 ASN B CA 1
ATOM 5733 C C . ASN B 1 178 ? 4.832 -46.938 -1.125 1 85.25 178 ASN B C 1
ATOM 5735 O O . ASN B 1 178 ? 3.752 -46.5 -1.539 1 85.25 178 ASN B O 1
ATOM 5739 N N . ALA B 1 179 ? 5.988 -46.406 -1.371 1 87.06 179 ALA B N 1
ATOM 5740 C CA . ALA B 1 179 ? 6.023 -45.156 -2.143 1 87.06 179 ALA B CA 1
ATOM 5741 C C . ALA B 1 179 ? 5.684 -45.406 -3.607 1 87.06 179 ALA B C 1
ATOM 5743 O O . ALA B 1 179 ? 6.031 -46.469 -4.16 1 87.06 179 ALA B O 1
ATOM 5744 N N . LEU B 1 180 ? 4.848 -44.469 -4.184 1 87.06 180 LEU B N 1
ATOM 5745 C CA . LEU B 1 180 ? 4.559 -44.469 -5.609 1 87.06 180 LEU B CA 1
ATOM 5746 C C . LEU B 1 180 ? 5.293 -43.344 -6.316 1 87.06 180 LEU B C 1
ATOM 5748 O O . LEU B 1 180 ? 5.621 -42.344 -5.695 1 87.06 180 LEU B O 1
ATOM 5752 N N . PHE B 1 181 ? 5.562 -43.625 -7.602 1 87.94 181 PHE B N 1
ATOM 5753 C CA . PHE B 1 181 ? 6.352 -42.625 -8.32 1 87.94 181 PHE B CA 1
ATOM 5754 C C . PHE B 1 181 ? 5.699 -42.281 -9.656 1 87.94 181 PHE B C 1
ATOM 5756 O O . PHE B 1 181 ? 5.031 -43.125 -10.266 1 87.94 181 PHE B O 1
ATOM 5763 N N . VAL B 1 182 ? 5.918 -41.031 -9.984 1 85.5 182 VAL B N 1
ATOM 5764 C CA . VAL B 1 182 ? 5.496 -40.562 -11.297 1 85.5 182 VAL B CA 1
ATOM 5765 C C . VAL B 1 182 ? 6.715 -40.406 -12.203 1 85.5 182 VAL B C 1
ATOM 5767 O O . VAL B 1 182 ? 7.719 -39.812 -11.797 1 85.5 182 VAL B O 1
ATOM 5770 N N . GLU B 1 183 ? 6.586 -41 -13.281 1 81.75 183 GLU B N 1
ATOM 5771 C CA . GLU B 1 183 ? 7.613 -40.812 -14.305 1 81.75 183 GLU B CA 1
ATOM 5772 C C . GLU B 1 183 ? 7.266 -39.656 -15.227 1 81.75 183 GLU B C 1
ATOM 5774 O O . GLU B 1 183 ? 6.191 -39.625 -15.836 1 81.75 183 GLU B O 1
ATOM 5779 N N . LYS B 1 184 ? 8.07 -38.625 -15.203 1 76.25 184 LYS B N 1
ATOM 5780 C CA . LYS B 1 184 ? 7.844 -37.406 -16.016 1 76.25 184 LYS B CA 1
ATOM 5781 C C . LYS B 1 184 ? 8.914 -37.281 -17.094 1 76.25 184 LYS B C 1
ATOM 5783 O O . LYS B 1 184 ? 10.094 -37.562 -16.844 1 76.25 184 LYS B O 1
ATOM 5788 N N . HIS B 1 185 ? 8.383 -37.062 -18.234 1 72.38 185 HIS B N 1
ATOM 5789 C CA . HIS B 1 185 ? 9.336 -36.75 -19.297 1 72.38 185 HIS B CA 1
ATOM 5790 C C . HIS B 1 185 ? 9.875 -35.312 -19.125 1 72.38 185 HIS B C 1
ATOM 5792 O O . HIS B 1 185 ? 9.188 -34.438 -18.609 1 72.38 185 HIS B O 1
ATOM 5798 N N . ASN B 1 186 ? 11.039 -35.25 -19.594 1 63.03 186 ASN B N 1
ATOM 5799 C CA . ASN B 1 186 ? 11.68 -33.969 -19.422 1 63.03 186 ASN B CA 1
ATOM 5800 C C . ASN B 1 186 ? 10.891 -32.844 -20.109 1 63.03 186 ASN B C 1
ATOM 5802 O O . ASN B 1 186 ? 10.945 -31.688 -19.688 1 63.03 186 ASN B O 1
ATOM 5806 N N . GLU B 1 187 ? 10.125 -33.219 -21.156 1 55.66 187 GLU B N 1
ATOM 5807 C CA . GLU B 1 187 ? 9.367 -32.219 -21.891 1 55.66 187 GLU B CA 1
ATOM 5808 C C . GLU B 1 187 ? 7.902 -32.188 -21.469 1 55.66 187 GLU B C 1
ATOM 5810 O O . GLU B 1 187 ? 7.059 -31.625 -22.172 1 55.66 187 GLU B O 1
ATOM 5815 N N . HIS B 1 188 ? 7.445 -32.469 -20.344 1 53.88 188 HIS B N 1
ATOM 5816 C CA . HIS B 1 188 ? 6.191 -32.25 -19.641 1 53.88 188 HIS B CA 1
ATOM 5817 C C . HIS B 1 188 ? 5.098 -33.188 -20.172 1 53.88 188 HIS B C 1
ATOM 5819 O O . HIS B 1 188 ? 3.91 -32.938 -19.938 1 53.88 188 HIS B O 1
ATOM 5825 N N . ARG B 1 189 ? 5.59 -34.156 -21.125 1 52.59 189 ARG B N 1
ATOM 5826 C CA . ARG B 1 189 ? 4.52 -34.938 -21.719 1 52.59 189 ARG B CA 1
ATOM 5827 C C . ARG B 1 189 ? 4.531 -36.375 -21.172 1 52.59 189 ARG B C 1
ATOM 5829 O O . ARG B 1 189 ? 5.574 -36.875 -20.75 1 52.59 189 ARG B O 1
ATOM 5836 N N . HIS B 1 190 ? 3.385 -36.812 -20.609 1 58.53 190 HIS B N 1
ATOM 5837 C CA . HIS B 1 190 ? 3.039 -38.188 -20.266 1 58.53 190 HIS B CA 1
ATOM 5838 C C . HIS B 1 190 ? 3.367 -38.469 -18.812 1 58.53 190 HIS B C 1
ATOM 5840 O O . HIS B 1 190 ? 4.539 -38.625 -18.438 1 58.53 190 HIS B O 1
ATOM 5846 N N . ILE B 1 191 ? 2.465 -38.219 -17.906 1 65.25 191 ILE B N 1
ATOM 5847 C CA . ILE B 1 191 ? 2.564 -38.531 -16.484 1 65.25 191 ILE B CA 1
ATOM 5848 C C . ILE B 1 191 ? 1.89 -39.875 -16.188 1 65.25 191 ILE B C 1
ATOM 5850 O O . ILE B 1 191 ? 0.739 -40.094 -16.562 1 65.25 191 ILE B O 1
ATOM 5854 N N . ALA B 1 192 ? 2.73 -40.844 -15.758 1 73.25 192 ALA B N 1
ATOM 5855 C CA . ALA B 1 192 ? 2.137 -42.125 -15.344 1 73.25 192 ALA B CA 1
ATOM 5856 C C . ALA B 1 192 ? 2.727 -42.594 -14.016 1 73.25 192 ALA B C 1
ATOM 5858 O O . ALA B 1 192 ? 3.93 -42.438 -13.781 1 73.25 192 ALA B O 1
ATOM 5859 N N . ILE B 1 193 ? 1.852 -42.969 -13.234 1 78.31 193 ILE B N 1
ATOM 5860 C CA . ILE B 1 193 ? 2.301 -43.562 -11.984 1 78.31 193 ILE B CA 1
ATOM 5861 C C . ILE B 1 193 ? 2.762 -45 -12.242 1 78.31 193 ILE B C 1
ATOM 5863 O O . ILE B 1 193 ? 2.078 -45.781 -12.93 1 78.31 193 ILE B O 1
ATOM 5867 N N . ARG B 1 194 ? 3.949 -45.281 -11.836 1 75.38 194 ARG B N 1
ATOM 5868 C CA . ARG B 1 194 ? 4.492 -46.625 -11.969 1 75.38 194 ARG B CA 1
ATOM 5869 C C . ARG B 1 194 ? 5.102 -47.125 -10.656 1 75.38 194 ARG B C 1
ATOM 5871 O O . ARG B 1 194 ? 5.719 -46.344 -9.93 1 75.38 194 ARG B O 1
ATOM 5878 N N . PRO B 1 195 ? 4.844 -48.375 -10.438 1 76.06 195 PRO B N 1
ATOM 5879 C CA . PRO B 1 195 ? 5.668 -48.938 -9.359 1 76.06 195 PRO B CA 1
ATOM 5880 C C . PRO B 1 195 ? 7.156 -48.938 -9.695 1 76.06 195 PRO B C 1
ATOM 5882 O O . PRO B 1 195 ? 7.523 -48.938 -10.875 1 76.06 195 PRO B O 1
ATOM 5885 N N . PRO B 1 196 ? 7.902 -48.875 -8.688 1 78 196 PRO B N 1
ATOM 5886 C CA . PRO B 1 196 ? 9.352 -48.812 -8.906 1 78 196 PRO B CA 1
ATOM 5887 C C . PRO B 1 196 ? 9.836 -49.906 -9.867 1 78 196 PRO B C 1
ATOM 5889 O O . PRO B 1 196 ? 10.742 -49.656 -10.672 1 78 196 PRO B O 1
ATOM 5892 N N . GLU B 1 197 ? 9.172 -51 -9.891 1 78.12 197 GLU B N 1
ATOM 5893 C CA . GLU B 1 197 ? 9.609 -52.125 -10.703 1 78.12 197 GLU B CA 1
ATOM 5894 C C . GLU B 1 197 ? 9.328 -51.875 -12.18 1 78.12 197 GLU B C 1
ATOM 5896 O O . GLU B 1 197 ? 9.992 -52.469 -13.047 1 78.12 197 GLU B O 1
ATOM 5901 N N . ASP B 1 198 ? 8.445 -50.969 -12.453 1 79.25 198 ASP B N 1
ATOM 5902 C CA . ASP B 1 198 ? 8.023 -50.719 -13.828 1 79.25 198 ASP B CA 1
ATOM 5903 C C . ASP B 1 198 ? 8.727 -49.5 -14.414 1 79.25 198 ASP B C 1
ATOM 5905 O O . ASP B 1 198 ? 8.508 -49.156 -15.578 1 79.25 198 ASP B O 1
ATOM 5909 N N . ILE B 1 199 ? 9.516 -48.906 -13.633 1 80.81 199 ILE B N 1
ATOM 5910 C CA . ILE B 1 199 ? 10.195 -47.688 -14.086 1 80.81 199 ILE B CA 1
ATOM 5911 C C . ILE B 1 199 ? 11.445 -48.062 -14.883 1 80.81 199 ILE B C 1
ATOM 5913 O O . ILE B 1 199 ? 12.227 -48.938 -14.453 1 80.81 199 ILE B O 1
ATOM 5917 N N . ASN B 1 200 ? 11.516 -47.5 -16.094 1 79.25 200 ASN B N 1
ATOM 5918 C CA . ASN B 1 200 ? 12.734 -47.688 -16.859 1 79.25 200 ASN B CA 1
ATOM 5919 C C . ASN B 1 200 ? 13.906 -46.906 -16.25 1 79.25 200 ASN B C 1
ATOM 5921 O O . ASN B 1 200 ? 14.086 -45.719 -16.531 1 79.25 200 ASN B O 1
ATOM 5925 N N . LEU B 1 201 ? 14.766 -47.531 -15.633 1 81.69 201 LEU B N 1
ATOM 5926 C CA . LEU B 1 201 ? 15.852 -46.969 -14.852 1 81.69 201 LEU B CA 1
ATOM 5927 C C . LEU B 1 201 ? 16.953 -46.438 -15.758 1 81.69 201 LEU B C 1
ATOM 5929 O O . LEU B 1 201 ? 17.828 -45.688 -15.312 1 81.69 201 LEU B O 1
ATOM 5933 N N . TYR B 1 202 ? 16.781 -46.75 -17.078 1 78.44 202 TYR B N 1
ATOM 5934 C CA . TYR B 1 202 ? 17.891 -46.406 -17.969 1 78.44 202 TYR B CA 1
ATOM 5935 C C . TYR B 1 202 ? 17.469 -45.312 -18.953 1 78.44 202 TYR B C 1
ATOM 5937 O O . TYR B 1 202 ? 18.25 -44.938 -19.828 1 78.44 202 TYR B O 1
ATOM 5945 N N . SER B 1 203 ? 16.266 -44.875 -18.703 1 76.94 203 SER B N 1
ATOM 5946 C CA . SER B 1 203 ? 15.805 -43.812 -19.594 1 76.94 203 SER B CA 1
ATOM 5947 C C . SER B 1 203 ? 16.609 -42.531 -19.406 1 76.94 203 SER B C 1
ATOM 5949 O O . SER B 1 203 ? 16.875 -42.125 -18.281 1 76.94 203 SER B O 1
ATOM 5951 N N . ASN B 1 204 ? 17.062 -41.938 -20.5 1 73.75 204 ASN B N 1
ATOM 5952 C CA . ASN B 1 204 ? 17.875 -40.719 -20.438 1 73.75 204 ASN B CA 1
ATOM 5953 C C . ASN B 1 204 ? 17.016 -39.469 -20.516 1 73.75 204 ASN B C 1
ATOM 5955 O O . ASN B 1 204 ? 17.531 -38.344 -20.375 1 73.75 204 ASN B O 1
ATOM 5959 N N . ASP B 1 205 ? 15.805 -39.625 -20.609 1 75 205 ASP B N 1
ATOM 5960 C CA . ASP B 1 205 ? 14.984 -38.438 -20.875 1 75 205 ASP B CA 1
ATOM 5961 C C . ASP B 1 205 ? 13.867 -38.312 -19.844 1 75 205 ASP B C 1
ATOM 5963 O O . ASP B 1 205 ? 12.836 -37.688 -20.109 1 75 205 ASP B O 1
ATOM 5967 N N . SER B 1 206 ? 14.156 -38.969 -18.734 1 76.62 206 SER B N 1
ATOM 5968 C CA . SER B 1 206 ? 13.055 -38.938 -17.781 1 76.62 206 SER B CA 1
ATOM 5969 C C . SER B 1 206 ? 13.57 -38.781 -16.359 1 76.62 206 SER B C 1
ATOM 5971 O O . SER B 1 206 ? 14.766 -38.906 -16.109 1 76.62 206 SER B O 1
ATOM 5973 N N . PHE B 1 207 ? 12.773 -38.25 -15.555 1 83.94 207 PHE B N 1
ATOM 5974 C CA . PHE B 1 207 ? 13.016 -38.25 -14.117 1 83.94 207 PHE B CA 1
ATOM 5975 C C . PHE B 1 207 ? 11.781 -38.75 -13.367 1 83.94 207 PHE B C 1
ATOM 5977 O O . PHE B 1 207 ? 10.688 -38.781 -13.922 1 83.94 207 PHE B O 1
ATOM 5984 N N . VAL B 1 208 ? 12.07 -39.312 -12.203 1 88 208 VAL B N 1
ATOM 5985 C CA . VAL B 1 208 ? 10.977 -39.844 -11.398 1 88 208 VAL B CA 1
ATOM 5986 C C . VAL B 1 208 ? 10.805 -39.031 -10.141 1 88 208 VAL B C 1
ATOM 5988 O O . VAL B 1 208 ? 11.781 -38.531 -9.562 1 88 208 VAL B O 1
ATOM 5991 N N . GLN B 1 209 ? 9.578 -38.781 -9.773 1 90.19 209 GLN B N 1
ATOM 5992 C CA . GLN B 1 209 ? 9.227 -38.031 -8.578 1 90.19 209 GLN B CA 1
ATOM 5993 C C . GLN B 1 209 ? 8.188 -38.781 -7.742 1 90.19 209 GLN B C 1
ATOM 5995 O O . GLN B 1 209 ? 7.258 -39.375 -8.289 1 90.19 209 GLN B O 1
ATOM 6000 N N . GLU B 1 210 ? 8.43 -38.781 -6.484 1 91.06 210 GLU B N 1
ATOM 6001 C CA . GLU B 1 210 ? 7.484 -39.438 -5.59 1 91.06 210 GLU B CA 1
ATOM 6002 C C . GLU B 1 210 ? 6.09 -38.812 -5.703 1 91.06 210 GLU B C 1
ATOM 6004 O O . GLU B 1 210 ? 5.949 -37.594 -5.781 1 91.06 210 GLU B O 1
ATOM 6009 N N . PHE B 1 211 ? 5.094 -39.75 -5.73 1 91.81 211 PHE B N 1
ATOM 6010 C CA . PHE B 1 211 ? 3.693 -39.344 -5.812 1 91.81 211 PHE B CA 1
ATOM 6011 C C . PHE B 1 211 ? 3.113 -39.125 -4.422 1 91.81 211 PHE B C 1
ATOM 6013 O O . PHE B 1 211 ? 3.246 -39.969 -3.543 1 91.81 211 PHE B O 1
ATOM 6020 N N . LEU B 1 212 ? 2.523 -37.969 -4.223 1 92.75 212 LEU B N 1
ATOM 6021 C CA . LEU B 1 212 ? 1.838 -37.719 -2.961 1 92.75 212 LEU B CA 1
ATOM 6022 C C . LEU B 1 212 ? 0.497 -38.438 -2.908 1 92.75 212 LEU B C 1
ATOM 6024 O O . LEU B 1 212 ? -0.484 -37.969 -3.502 1 92.75 212 LEU B O 1
ATOM 6028 N N . GLN B 1 213 ? 0.381 -39.375 -2.078 1 92.56 213 GLN B N 1
ATOM 6029 C CA . GLN B 1 213 ? -0.745 -40.312 -2.117 1 92.56 213 GLN B CA 1
ATOM 6030 C C . GLN B 1 213 ? -1.897 -39.812 -1.25 1 92.56 213 GLN B C 1
ATOM 6032 O O . GLN B 1 213 ? -3.027 -40.281 -1.374 1 92.56 213 GLN B O 1
ATOM 6037 N N . ASN B 1 214 ? -1.632 -38.938 -0.293 1 95.69 214 ASN B N 1
ATOM 6038 C CA . ASN B 1 214 ? -2.66 -38.5 0.65 1 95.69 214 ASN B CA 1
ATOM 6039 C C . ASN B 1 214 ? -2.967 -37 0.517 1 95.69 214 ASN B C 1
ATOM 6041 O O . ASN B 1 214 ? -2.818 -36.25 1.478 1 95.69 214 ASN B O 1
ATOM 6045 N N . PRO B 1 215 ? -3.451 -36.625 -0.635 1 97.62 215 PRO B N 1
ATOM 6046 C CA . PRO B 1 215 ? -3.805 -35.219 -0.833 1 97.62 215 PRO B CA 1
ATOM 6047 C C . PRO B 1 215 ? -5.039 -34.812 -0.032 1 97.62 215 PRO B C 1
ATOM 6049 O O . PRO B 1 215 ? -5.871 -35.656 0.305 1 97.62 215 PRO B O 1
ATOM 6052 N N . PHE B 1 216 ? -5.086 -33.531 0.384 1 98.5 216 PHE B N 1
ATOM 6053 C CA . PHE B 1 216 ? -6.34 -33 0.866 1 98.5 216 PHE B CA 1
ATOM 6054 C C . PHE B 1 216 ? -7.383 -32.938 -0.248 1 98.5 216 PHE B C 1
ATOM 6056 O O . PHE B 1 216 ? -7.082 -32.531 -1.37 1 98.5 216 PHE B O 1
ATOM 6063 N N . LEU B 1 217 ? -8.523 -33.469 -0.01 1 98.56 217 LEU B N 1
ATOM 6064 C CA . LEU B 1 217 ? -9.562 -33.562 -1.028 1 98.56 217 LEU B CA 1
ATOM 6065 C C . LEU B 1 217 ? -10.703 -32.594 -0.712 1 98.56 217 LEU B C 1
ATOM 6067 O O . LEU B 1 217 ? -11.031 -32.375 0.456 1 98.56 217 LEU B O 1
ATOM 6071 N N . VAL B 1 218 ? -11.258 -31.984 -1.729 1 98.56 218 VAL B N 1
ATOM 6072 C CA . VAL B 1 218 ? -12.5 -31.234 -1.629 1 98.56 218 VAL B CA 1
ATOM 6073 C C . VAL B 1 218 ? -13.609 -31.969 -2.383 1 98.56 218 VAL B C 1
ATOM 6075 O O . VAL B 1 218 ? -13.531 -32.125 -3.604 1 98.56 218 VAL B O 1
ATOM 6078 N N . ASP B 1 219 ? -14.617 -32.438 -1.734 1 97.94 219 ASP B N 1
ATOM 6079 C CA . ASP B 1 219 ? -15.695 -33.25 -2.293 1 97.94 219 ASP B CA 1
ATOM 6080 C C . ASP B 1 219 ? -15.141 -34.5 -2.994 1 97.94 219 ASP B C 1
ATOM 6082 O O . ASP B 1 219 ? -15.68 -34.906 -4.016 1 97.94 219 ASP B O 1
ATOM 6086 N N . GLY B 1 220 ? -13.984 -34.906 -2.553 1 98.19 220 GLY B N 1
ATOM 6087 C CA . GLY B 1 220 ? -13.391 -36.125 -3.111 1 98.19 220 GLY B CA 1
ATOM 6088 C C . GLY B 1 220 ? -12.445 -35.844 -4.266 1 98.19 220 GLY B C 1
ATOM 6089 O O . GLY B 1 220 ? -11.812 -36.75 -4.797 1 98.19 220 GLY B O 1
ATOM 6090 N N . TYR B 1 221 ? -12.305 -34.562 -4.66 1 98.56 221 TYR B N 1
ATOM 6091 C CA . TYR B 1 221 ? -11.469 -34.219 -5.797 1 98.56 221 TYR B CA 1
ATOM 6092 C C . TYR B 1 221 ? -10.094 -33.75 -5.336 1 98.56 221 TYR B C 1
ATOM 6094 O O . TYR B 1 221 ? -9.984 -32.906 -4.438 1 98.56 221 TYR B O 1
ATOM 6102 N N . LYS B 1 222 ? -9.086 -34.344 -5.949 1 98.31 222 LYS B N 1
ATOM 6103 C CA . LYS B 1 222 ? -7.734 -33.812 -5.777 1 98.31 222 LYS B CA 1
ATOM 6104 C C . LYS B 1 222 ? -7.562 -32.469 -6.516 1 98.31 222 LYS B C 1
ATOM 6106 O O . LYS B 1 222 ? -8.203 -32.25 -7.543 1 98.31 222 LYS B O 1
ATOM 6111 N N . PHE B 1 223 ? -6.715 -31.594 -5.984 1 98.62 223 PHE B N 1
ATOM 6112 C CA . PHE B 1 223 ? -6.527 -30.312 -6.629 1 98.62 223 PHE B CA 1
ATOM 6113 C C . PHE B 1 223 ? -5.109 -29.797 -6.41 1 98.62 223 PHE B C 1
ATOM 6115 O O . PHE B 1 223 ? -4.355 -30.359 -5.617 1 98.62 223 PHE B O 1
ATOM 6122 N N . ASP B 1 224 ? -4.68 -28.812 -7.188 1 98.12 224 ASP B N 1
ATOM 6123 C CA . ASP B 1 224 ? -3.484 -28.016 -6.93 1 98.12 224 ASP B CA 1
ATOM 6124 C C . ASP B 1 224 ? -3.822 -26.531 -6.863 1 98.12 224 ASP B C 1
ATOM 6126 O O . ASP B 1 224 ? -4.953 -26.125 -7.145 1 98.12 224 ASP B O 1
ATOM 6130 N N . ILE B 1 225 ? -2.932 -25.797 -6.277 1 98.69 225 ILE B N 1
ATOM 6131 C CA . ILE B 1 225 ? -3.102 -24.344 -6.219 1 98.69 225 ILE B CA 1
ATOM 6132 C C . ILE B 1 225 ? -1.964 -23.672 -6.973 1 98.69 225 ILE B C 1
ATOM 6134 O O . ILE B 1 225 ? -0.822 -24.125 -6.941 1 98.69 225 ILE B O 1
ATOM 6138 N N . GLY B 1 226 ? -2.324 -22.672 -7.73 1 98.62 226 GLY B N 1
ATOM 6139 C CA . GLY B 1 226 ? -1.365 -21.844 -8.43 1 98.62 226 GLY B CA 1
ATOM 6140 C C . GLY B 1 226 ? -1.229 -20.453 -7.832 1 98.62 226 GLY B C 1
ATOM 6141 O O . GLY B 1 226 ? -2.152 -19.641 -7.918 1 98.62 226 GLY B O 1
ATOM 6142 N N . VAL B 1 227 ? -0.068 -20.172 -7.223 1 98.88 227 VAL B N 1
ATOM 6143 C CA . VAL B 1 227 ? 0.222 -18.875 -6.617 1 98.88 227 VAL B CA 1
ATOM 6144 C C . VAL B 1 227 ? 1.11 -18.062 -7.551 1 98.88 227 VAL B C 1
ATOM 6146 O O . VAL B 1 227 ? 2.168 -18.516 -7.98 1 98.88 227 VAL B O 1
ATOM 6149 N N . TYR B 1 228 ? 0.631 -16.875 -7.91 1 98.88 228 TYR B N 1
ATOM 6150 C CA . TYR B 1 228 ? 1.393 -16.016 -8.805 1 98.88 228 TYR B CA 1
ATOM 6151 C C . TYR B 1 228 ? 2.424 -15.203 -8.039 1 98.88 228 TYR B C 1
ATOM 6153 O O . TYR B 1 228 ? 2.1 -14.578 -7.02 1 98.88 228 TYR B O 1
ATOM 6161 N N . VAL B 1 229 ? 3.631 -15.242 -8.523 1 98.81 229 VAL B N 1
ATOM 6162 C CA . VAL B 1 229 ? 4.812 -14.703 -7.859 1 98.81 229 VAL B CA 1
ATOM 6163 C C . VAL B 1 229 ? 5.562 -13.773 -8.812 1 98.81 229 VAL B C 1
ATOM 6165 O O . VAL B 1 229 ? 5.652 -14.055 -10.016 1 98.81 229 VAL B O 1
ATOM 6168 N N . VAL B 1 230 ? 6.055 -12.711 -8.281 1 98.75 230 VAL B N 1
ATOM 6169 C CA . VAL B 1 230 ? 6.902 -11.867 -9.109 1 98.75 230 VAL B CA 1
ATOM 6170 C C . VAL B 1 230 ? 8.242 -11.625 -8.414 1 98.75 230 VAL B C 1
ATOM 6172 O O . VAL B 1 230 ? 8.273 -11.273 -7.23 1 98.75 230 VAL B O 1
ATOM 6175 N N . ILE B 1 231 ? 9.305 -11.875 -9.125 1 98.75 231 ILE B N 1
ATOM 6176 C CA . ILE B 1 231 ? 10.648 -11.469 -8.727 1 98.75 231 ILE B CA 1
ATOM 6177 C C . ILE B 1 231 ? 11.016 -10.156 -9.406 1 98.75 231 ILE B C 1
ATOM 6179 O O . ILE B 1 231 ? 10.977 -10.055 -10.641 1 98.75 231 ILE B O 1
ATOM 6183 N N . THR B 1 232 ? 11.359 -9.164 -8.633 1 98.56 232 THR B N 1
ATOM 6184 C CA . THR B 1 232 ? 11.688 -7.879 -9.234 1 98.56 232 THR B CA 1
ATOM 6185 C C . THR B 1 232 ? 13.18 -7.602 -9.148 1 98.56 232 THR B C 1
ATOM 6187 O O . THR B 1 232 ? 13.695 -6.711 -9.828 1 98.56 232 THR B O 1
ATOM 6190 N N . SER B 1 233 ? 13.852 -8.336 -8.32 1 98.25 233 SER B N 1
ATOM 6191 C CA . SER B 1 233 ? 15.297 -8.227 -8.148 1 98.25 233 SER B CA 1
ATOM 6192 C C . SER B 1 233 ? 15.891 -9.539 -7.637 1 98.25 233 SER B C 1
ATOM 6194 O O . SER B 1 233 ? 15.258 -10.242 -6.855 1 98.25 233 SER B O 1
ATOM 6196 N N . ILE B 1 234 ? 17.109 -9.883 -8.055 1 97.81 234 ILE B N 1
ATOM 6197 C CA . ILE B 1 234 ? 17.781 -11.109 -7.625 1 97.81 234 ILE B CA 1
ATOM 6198 C C . ILE B 1 234 ? 18.859 -10.781 -6.598 1 97.81 234 ILE B C 1
ATOM 6200 O O . ILE B 1 234 ? 19.109 -11.57 -5.684 1 97.81 234 ILE B O 1
ATOM 6204 N N . ASP B 1 235 ? 19.5 -9.547 -6.754 1 96.31 235 ASP B N 1
ATOM 6205 C CA . ASP B 1 235 ? 20.609 -9.148 -5.898 1 96.31 235 ASP B CA 1
ATOM 6206 C C . ASP B 1 235 ? 20.594 -7.648 -5.633 1 96.31 235 ASP B C 1
ATOM 6208 O O . ASP B 1 235 ? 21.266 -6.879 -6.332 1 96.31 235 ASP B O 1
ATOM 6212 N N . PRO B 1 236 ? 20.047 -7.277 -4.484 1 97.75 236 PRO B N 1
ATOM 6213 C CA . PRO B 1 236 ? 19.391 -8.102 -3.461 1 97.75 236 PRO B CA 1
ATOM 6214 C C . PRO B 1 236 ? 18.031 -8.617 -3.9 1 97.75 236 PRO B C 1
ATOM 6216 O O . PRO B 1 236 ? 17.391 -8.023 -4.773 1 97.75 236 PRO B O 1
ATOM 6219 N N . LEU B 1 237 ? 17.609 -9.68 -3.287 1 98.56 237 LEU B N 1
ATOM 6220 C CA . LEU B 1 237 ? 16.359 -10.328 -3.664 1 98.56 237 LEU B CA 1
ATOM 6221 C C . LEU B 1 237 ? 15.156 -9.523 -3.182 1 98.56 237 LEU B C 1
ATOM 6223 O O . LEU B 1 237 ? 15.133 -9.062 -2.041 1 98.56 237 LEU B O 1
ATOM 6227 N N . ARG B 1 238 ? 14.266 -9.234 -4.043 1 98.75 238 ARG B N 1
ATOM 6228 C CA . ARG B 1 238 ? 12.922 -8.75 -3.734 1 98.75 238 ARG B CA 1
ATOM 6229 C C . ARG B 1 238 ? 11.867 -9.625 -4.398 1 98.75 238 ARG B C 1
ATOM 6231 O O . ARG B 1 238 ? 11.875 -9.812 -5.617 1 98.75 238 ARG B O 1
ATOM 6238 N N . LEU B 1 239 ? 11.016 -10.148 -3.545 1 98.81 239 LEU B N 1
ATOM 6239 C CA . LEU B 1 239 ? 10.086 -11.203 -3.93 1 98.81 239 LEU B CA 1
ATOM 6240 C C . LEU B 1 239 ? 8.68 -10.906 -3.416 1 98.81 239 LEU B C 1
ATOM 6242 O O . LEU B 1 239 ? 8.5 -10.547 -2.25 1 98.81 239 LEU B O 1
ATOM 6246 N N . TYR B 1 240 ? 7.668 -11.023 -4.348 1 98.75 240 TYR B N 1
ATOM 6247 C CA . TYR B 1 240 ? 6.281 -10.711 -4.012 1 98.75 240 TYR B CA 1
ATOM 6248 C C . TYR B 1 240 ? 5.348 -11.828 -4.461 1 98.75 240 TYR B C 1
ATOM 6250 O O . TYR B 1 240 ? 5.645 -12.547 -5.414 1 98.75 240 TYR B O 1
ATOM 6258 N N . ILE B 1 241 ? 4.207 -11.945 -3.807 1 98.75 241 ILE B N 1
ATOM 6259 C CA . ILE B 1 241 ? 3.135 -12.836 -4.25 1 98.75 241 ILE B CA 1
ATOM 6260 C C . ILE B 1 241 ? 1.852 -12.031 -4.449 1 98.75 241 ILE B C 1
ATOM 6262 O O . ILE B 1 241 ? 1.662 -10.984 -3.824 1 98.75 241 ILE B O 1
ATOM 6266 N N . TYR B 1 242 ? 1.072 -12.445 -5.406 1 98.5 242 TYR B N 1
ATOM 6267 C CA . TYR B 1 242 ? -0.259 -11.859 -5.531 1 98.5 242 TYR B CA 1
ATOM 6268 C C . TYR B 1 242 ? -1.163 -12.32 -4.395 1 98.5 242 TYR B C 1
ATOM 6270 O O . TYR B 1 242 ? -1.369 -13.516 -4.203 1 98.5 242 TYR B O 1
ATOM 6278 N N . SER B 1 243 ? -1.724 -11.422 -3.658 1 97.25 243 SER B N 1
ATOM 6279 C CA . SER B 1 243 ? -2.461 -11.773 -2.447 1 97.25 243 SER B CA 1
ATOM 6280 C C . SER B 1 243 ? -3.965 -11.641 -2.658 1 97.25 243 SER B C 1
ATOM 6282 O O . SER B 1 243 ? -4.754 -11.938 -1.758 1 97.25 243 SER B O 1
ATOM 6284 N N . GLY B 1 244 ? -4.359 -11.273 -3.824 1 97.19 244 GLY B N 1
ATOM 6285 C CA . GLY B 1 244 ? -5.773 -11.039 -4.062 1 97.19 244 GLY B CA 1
ATOM 6286 C C . GLY B 1 244 ? -6.578 -12.312 -4.203 1 97.19 244 GLY B C 1
ATOM 6287 O O . GLY B 1 244 ? -7.785 -12.328 -3.961 1 97.19 244 GLY B O 1
ATOM 6288 N N . ASP B 1 245 ? -5.941 -13.352 -4.703 1 98.12 245 ASP B N 1
ATOM 6289 C CA . ASP B 1 245 ? -6.578 -14.656 -4.902 1 98.12 245 ASP B CA 1
ATOM 6290 C C . ASP B 1 245 ? -5.551 -15.719 -5.27 1 98.12 245 ASP B C 1
ATOM 6292 O O . ASP B 1 245 ? -4.352 -15.438 -5.328 1 98.12 245 ASP B O 1
ATOM 6296 N N . VAL B 1 246 ? -5.984 -16.906 -5.34 1 98.5 246 VAL B N 1
ATOM 6297 C CA . VAL B 1 246 ? -5.172 -18.047 -5.73 1 98.5 246 VAL B CA 1
ATOM 6298 C C . VAL B 1 246 ? -5.93 -18.891 -6.75 1 98.5 246 VAL B C 1
ATOM 6300 O O . VAL B 1 246 ? -7.152 -19.031 -6.668 1 98.5 246 VAL B O 1
ATOM 6303 N N . LEU B 1 247 ? -5.23 -19.391 -7.75 1 98.56 247 LEU B N 1
ATOM 6304 C CA . LEU B 1 247 ? -5.855 -20.266 -8.734 1 98.56 247 LEU B CA 1
ATOM 6305 C C . LEU B 1 247 ? -6.008 -21.688 -8.18 1 98.56 247 LEU B C 1
ATOM 6307 O O . LEU B 1 247 ? -5.027 -22.297 -7.746 1 98.56 247 LEU B O 1
ATOM 6311 N N . PHE B 1 248 ? -7.215 -22.203 -8.148 1 98.62 248 PHE B N 1
ATOM 6312 C CA . PHE B 1 248 ? -7.496 -23.578 -7.762 1 98.62 248 PHE B CA 1
ATOM 6313 C C . PHE B 1 248 ? -7.938 -24.406 -8.969 1 98.62 248 PHE B C 1
ATOM 6315 O O . PHE B 1 248 ? -8.82 -24 -9.719 1 98.62 248 PHE B O 1
ATOM 6322 N N . ARG B 1 249 ? -7.34 -25.531 -9.148 1 98.5 249 ARG B N 1
ATOM 6323 C CA . ARG B 1 249 ? -7.695 -26.422 -10.25 1 98.5 249 ARG B CA 1
ATOM 6324 C C . ARG B 1 249 ? -7.949 -27.844 -9.734 1 98.5 249 ARG B C 1
ATOM 6326 O O . ARG B 1 249 ? -7.039 -28.484 -9.227 1 98.5 249 ARG B O 1
ATOM 6333 N N . TYR B 1 250 ? -9.133 -28.328 -9.883 1 98.62 250 TYR B N 1
ATOM 6334 C CA . TYR B 1 250 ? -9.516 -29.641 -9.375 1 98.62 250 TYR B CA 1
ATOM 6335 C C . TYR B 1 250 ? -9.531 -30.672 -10.492 1 98.62 250 TYR B C 1
ATOM 6337 O O . TYR B 1 250 ? -9.898 -30.375 -11.625 1 98.62 250 TYR B O 1
ATOM 6345 N N . CYS B 1 251 ? -9.148 -31.875 -10.156 1 98 251 CYS B N 1
ATOM 6346 C CA . CYS B 1 251 ? -9.305 -33 -11.094 1 98 251 CYS B CA 1
ATOM 6347 C C . CYS B 1 251 ? -10.773 -33.25 -11.391 1 98 251 CYS B C 1
ATOM 6349 O O . CYS B 1 251 ? -11.625 -33.094 -10.508 1 98 251 CYS B O 1
ATOM 6351 N N . PRO B 1 252 ? -11.062 -33.656 -12.594 1 97.44 252 PRO B N 1
ATOM 6352 C CA . PRO B 1 252 ? -12.469 -33.812 -12.969 1 97.44 252 PRO B CA 1
ATOM 6353 C C . PRO B 1 252 ? -13.086 -35.125 -12.445 1 97.44 252 PRO B C 1
ATOM 6355 O O . PRO B 1 252 ? -14.305 -35.281 -12.461 1 97.44 252 PRO B O 1
ATOM 6358 N N . VAL B 1 253 ? -12.211 -36.062 -12.008 1 98 253 VAL B N 1
ATOM 6359 C CA . VAL B 1 253 ? -12.695 -37.344 -11.469 1 98 253 VAL B CA 1
ATOM 6360 C C . VAL B 1 253 ? -12.25 -37.5 -10.016 1 98 253 VAL B C 1
ATOM 6362 O O . VAL B 1 253 ? -11.133 -37.094 -9.656 1 98 253 VAL B O 1
ATOM 6365 N N . LYS B 1 254 ? -13.141 -38.031 -9.203 1 98.12 254 LYS B N 1
ATOM 6366 C CA . LYS B 1 254 ? -12.836 -38.188 -7.781 1 98.12 254 LYS B CA 1
ATOM 6367 C C . LYS B 1 254 ? -11.617 -39.094 -7.574 1 98.12 254 LYS B C 1
ATOM 6369 O O . LYS B 1 254 ? -11.422 -40.062 -8.297 1 98.12 254 LYS B O 1
ATOM 6374 N N . TYR B 1 255 ? -10.953 -38.875 -6.586 1 97.94 255 TYR B N 1
ATOM 6375 C CA . TYR B 1 255 ? -9.672 -39.5 -6.293 1 97.94 255 TYR B CA 1
ATOM 6376 C C . TYR B 1 255 ? -9.867 -40.969 -5.887 1 97.94 255 TYR B C 1
ATOM 6378 O O . TYR B 1 255 ? -9.125 -41.844 -6.324 1 97.94 255 TYR B O 1
ATOM 6386 N N . HIS B 1 256 ? -10.812 -41.25 -5.016 1 97.06 256 HIS B N 1
ATOM 6387 C CA . HIS B 1 256 ? -11.055 -42.594 -4.531 1 97.06 256 HIS B CA 1
ATOM 6388 C C . HIS B 1 256 ? -12.258 -43.219 -5.23 1 97.06 256 HIS B C 1
ATOM 6390 O O . HIS B 1 256 ? -13.234 -42.531 -5.539 1 97.06 256 HIS B O 1
ATOM 6396 N N . PRO B 1 257 ? -12.32 -44.531 -5.324 1 96.56 257 PRO B N 1
ATOM 6397 C CA . PRO B 1 257 ? -11.18 -45.438 -5.164 1 96.56 257 PRO B CA 1
ATOM 6398 C C . PRO B 1 257 ? -10.047 -45.125 -6.145 1 96.56 257 PRO B C 1
ATOM 6400 O O . PRO B 1 257 ? -10.297 -44.844 -7.32 1 96.56 257 PRO B O 1
ATOM 6403 N N . PHE B 1 258 ? -8.93 -45.188 -5.664 1 92 258 PHE B N 1
ATOM 6404 C CA . PHE B 1 258 ? -7.773 -44.781 -6.457 1 92 258 PHE B CA 1
ATOM 6405 C C . PHE B 1 258 ? -7.566 -45.75 -7.629 1 92 258 PHE B C 1
ATOM 6407 O O . PHE B 1 258 ? -7.715 -46.938 -7.48 1 92 258 PHE B O 1
ATOM 6414 N N . ASP B 1 259 ? -7.293 -45.156 -8.789 1 91.12 259 ASP B N 1
ATOM 6415 C CA . ASP B 1 259 ? -6.988 -45.875 -10.031 1 91.12 259 ASP B CA 1
ATOM 6416 C C . ASP B 1 259 ? -5.848 -45.188 -10.781 1 91.12 259 ASP B C 1
ATOM 6418 O O . ASP B 1 259 ? -6.051 -44.156 -11.422 1 91.12 259 ASP B O 1
ATOM 6422 N N . ALA B 1 260 ? -4.727 -45.719 -10.805 1 86.81 260 ALA B N 1
ATOM 6423 C CA . ALA B 1 260 ? -3.529 -45.156 -11.398 1 86.81 260 ALA B CA 1
ATOM 6424 C C . ALA B 1 260 ? -3.674 -45.031 -12.914 1 86.81 260 ALA B C 1
ATOM 6426 O O . ALA B 1 260 ? -2.986 -44.219 -13.547 1 86.81 260 ALA B O 1
ATOM 6427 N N . SER B 1 261 ? -4.469 -45.812 -13.5 1 86.94 261 SER B N 1
ATOM 6428 C CA . SER B 1 261 ? -4.637 -45.812 -14.945 1 86.94 261 SER B CA 1
ATOM 6429 C C . SER B 1 261 ? -5.508 -44.625 -15.398 1 86.94 261 SER B C 1
ATOM 6431 O O . SER B 1 261 ? -5.516 -44.281 -16.578 1 86.94 261 SER B O 1
ATOM 6433 N N . ASN B 1 262 ? -6.223 -44.094 -14.453 1 92.06 262 ASN B N 1
ATOM 6434 C CA . ASN B 1 262 ? -7.051 -42.906 -14.758 1 92.06 262 ASN B CA 1
ATOM 6435 C C . ASN B 1 262 ? -6.379 -41.625 -14.305 1 92.06 262 ASN B C 1
ATOM 6437 O O . ASN B 1 262 ? -6.57 -41.188 -13.172 1 92.06 262 ASN B O 1
ATOM 6441 N N . VAL B 1 263 ? -5.73 -40.969 -15.188 1 89.88 263 VAL B N 1
ATOM 6442 C CA . VAL B 1 263 ? -4.906 -39.812 -14.875 1 89.88 263 VAL B CA 1
ATOM 6443 C C . VAL B 1 263 ? -5.793 -38.656 -14.43 1 89.88 263 VAL B C 1
ATOM 6445 O O . VAL B 1 263 ? -5.355 -37.781 -13.68 1 89.88 263 VAL B O 1
ATOM 6448 N N . ASP B 1 264 ? -7.012 -38.562 -14.773 1 94.19 264 ASP B N 1
ATOM 6449 C CA . ASP B 1 264 ? -7.938 -37.5 -14.453 1 94.19 264 ASP B CA 1
ATOM 6450 C C . ASP B 1 264 ? -8.258 -37.469 -12.961 1 94.19 264 ASP B C 1
ATOM 6452 O O . ASP B 1 264 ? -8.82 -36.5 -12.461 1 94.19 264 ASP B O 1
ATOM 6456 N N . LYS B 1 265 ? -7.863 -38.562 -12.227 1 95.06 265 LYS B N 1
ATOM 6457 C CA . LYS B 1 265 ? -8.125 -38.656 -10.797 1 95.06 265 LYS B CA 1
ATOM 6458 C C . LYS B 1 265 ? -7.055 -37.906 -9.984 1 95.06 265 LYS B C 1
ATOM 6460 O O . LYS B 1 265 ? -7.289 -37.531 -8.836 1 95.06 265 LYS B O 1
ATOM 6465 N N . TYR B 1 266 ? -5.887 -37.719 -10.688 1 93.31 266 TYR B N 1
ATOM 6466 C CA . TYR B 1 266 ? -4.82 -37.281 -9.805 1 93.31 266 TYR B CA 1
ATOM 6467 C C . TYR B 1 266 ? -3.887 -36.312 -10.539 1 93.31 266 TYR B C 1
ATOM 6469 O O . TYR B 1 266 ? -2.988 -35.719 -9.93 1 93.31 266 TYR B O 1
ATOM 6477 N N . VAL B 1 267 ? -4.098 -36.094 -11.805 1 91.38 267 VAL B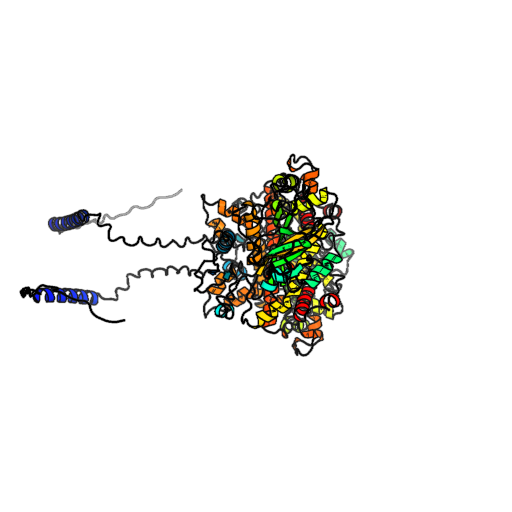 N 1
ATOM 6478 C CA . VAL B 1 267 ? -3.344 -35.094 -12.57 1 91.38 267 VAL B CA 1
ATOM 6479 C C . VAL B 1 267 ? -4.266 -33.969 -12.992 1 91.38 267 VAL B C 1
ATOM 6481 O O . VAL B 1 267 ? -5.312 -34.188 -13.602 1 91.38 267 VAL B O 1
ATOM 6484 N N . VAL B 1 268 ? -3.842 -32.781 -12.625 1 92.19 268 VAL B N 1
ATOM 6485 C CA . VAL B 1 268 ? -4.586 -31.578 -13.031 1 92.19 268 VAL B CA 1
ATOM 6486 C C . VAL B 1 268 ? -4.227 -31.219 -14.469 1 92.19 268 VAL B C 1
ATOM 6488 O O . VAL B 1 268 ? -3.088 -30.844 -14.75 1 92.19 268 VAL B O 1
ATOM 6491 N N . GLY B 1 269 ? -5.156 -31.312 -15.352 1 89.19 269 GLY B N 1
ATOM 6492 C CA . GLY B 1 269 ? -4.961 -30.953 -16.75 1 89.19 269 GLY B CA 1
ATOM 6493 C C . GLY B 1 269 ? -5.656 -29.672 -17.141 1 89.19 269 GLY B C 1
ATOM 6494 O O . GLY B 1 269 ? -6.098 -28.906 -16.281 1 89.19 269 GLY B O 1
ATOM 6495 N N . ASP B 1 270 ? -5.715 -29.406 -18.391 1 88.31 270 ASP B N 1
ATOM 6496 C CA . ASP B 1 270 ? -6.332 -28.203 -18.906 1 88.31 270 ASP B CA 1
ATOM 6497 C C . ASP B 1 270 ? -7.836 -28.188 -18.656 1 88.31 270 ASP B C 1
ATOM 6499 O O . ASP B 1 270 ? -8.43 -27.141 -18.422 1 88.31 270 ASP B O 1
ATOM 6503 N N . ASP B 1 271 ? -8.367 -29.406 -18.719 1 93.62 271 ASP B N 1
ATOM 6504 C CA . ASP B 1 271 ? -9.812 -29.531 -18.484 1 93.62 271 ASP B CA 1
ATOM 6505 C C . ASP B 1 271 ? -10.117 -29.797 -17.016 1 93.62 271 ASP B C 1
ATOM 6507 O O . ASP B 1 271 ? -10.898 -30.703 -16.703 1 93.62 271 ASP B O 1
ATOM 6511 N N . TYR B 1 272 ? -9.484 -29.078 -16.234 1 96.75 272 TYR B N 1
ATOM 6512 C CA . TYR B 1 272 ? -9.727 -29.234 -14.797 1 96.75 272 TYR B CA 1
ATOM 6513 C C . TYR B 1 272 ? -11.117 -28.75 -14.414 1 96.75 272 TYR B C 1
ATOM 6515 O O . TYR B 1 272 ? -11.766 -28.047 -15.188 1 96.75 272 TYR B O 1
ATOM 6523 N N . LEU B 1 273 ? -11.586 -29.25 -13.297 1 97.75 273 LEU B N 1
ATOM 6524 C CA . LEU B 1 273 ? -12.805 -28.781 -12.664 1 97.75 273 LEU B CA 1
ATOM 6525 C C . LEU B 1 273 ? -12.562 -27.469 -11.922 1 97.75 273 LEU B C 1
ATOM 6527 O O . LEU B 1 273 ? -11.781 -27.422 -10.969 1 97.75 273 LEU B O 1
ATOM 6531 N N . PRO B 1 274 ? -13.18 -26.344 -12.391 1 97.94 274 PRO B N 1
ATOM 6532 C CA . PRO B 1 274 ? -12.953 -25.062 -11.734 1 97.94 274 PRO B CA 1
ATOM 6533 C C . PRO B 1 274 ? -13.711 -24.922 -10.422 1 97.94 274 PRO B C 1
ATOM 6535 O O . PRO B 1 274 ? -14.672 -25.656 -10.18 1 97.94 274 PRO B O 1
ATOM 6538 N N . THR B 1 275 ? -13.344 -24 -9.602 1 98.06 275 THR B N 1
ATOM 6539 C CA . THR B 1 275 ? -13.867 -23.797 -8.258 1 98.06 275 THR B CA 1
ATOM 6540 C C . THR B 1 275 ? -15.391 -23.656 -8.281 1 98.06 275 THR B C 1
ATOM 6542 O O . THR B 1 275 ? -16.078 -24.203 -7.422 1 98.06 275 THR B O 1
ATOM 6545 N N . TRP B 1 276 ? -15.945 -23.031 -9.266 1 97.69 276 TRP B N 1
ATOM 6546 C CA . TRP B 1 276 ? -17.359 -22.688 -9.297 1 97.69 276 TRP B CA 1
ATOM 6547 C C . TRP B 1 276 ? -18.203 -23.875 -9.766 1 97.69 276 TRP B C 1
ATOM 6549 O O . TRP B 1 276 ? -19.422 -23.781 -9.875 1 97.69 276 TRP B O 1
ATOM 6559 N N . GLN B 1 277 ? -17.547 -25.031 -10.008 1 97.75 277 GLN B N 1
ATOM 6560 C CA . GLN B 1 277 ? -18.25 -26.25 -10.383 1 97.75 277 GLN B CA 1
ATOM 6561 C C . GLN B 1 277 ? -18.047 -27.344 -9.336 1 97.75 277 GLN B C 1
ATOM 6563 O O . GLN B 1 277 ? -18.578 -28.438 -9.461 1 97.75 277 GLN B O 1
ATOM 6568 N N . VAL B 1 278 ? -17.234 -27.094 -8.359 1 98.25 278 VAL B N 1
ATOM 6569 C CA . VAL B 1 278 ? -17.094 -28 -7.238 1 98.25 278 VAL B CA 1
ATOM 6570 C C . VAL B 1 278 ? -18.297 -27.844 -6.297 1 98.25 278 VAL B C 1
ATOM 6572 O O . VAL B 1 278 ? -18.516 -26.766 -5.746 1 98.25 278 VAL B O 1
ATOM 6575 N N . PRO B 1 279 ? -19.031 -28.828 -6.016 1 97.5 279 PRO B N 1
ATOM 6576 C CA . PRO B 1 279 ? -20.344 -28.719 -5.395 1 97.5 279 PRO B CA 1
ATOM 6577 C C . PRO B 1 279 ? -20.312 -27.953 -4.074 1 97.5 279 PRO B C 1
ATOM 6579 O O . PRO B 1 279 ? -21.047 -26.969 -3.912 1 97.5 279 PRO B O 1
ATOM 6582 N N . SER B 1 280 ? -19.422 -28.328 -3.176 1 97.44 280 SER B N 1
ATOM 6583 C CA . SER B 1 280 ? -19.406 -27.719 -1.846 1 97.44 280 SER B CA 1
ATOM 6584 C C . SER B 1 280 ? -18.875 -26.297 -1.896 1 97.44 280 SER B C 1
ATOM 6586 O O . SER B 1 280 ? -19.062 -25.516 -0.951 1 97.44 280 SER B O 1
ATOM 6588 N N . LEU B 1 281 ? -18.203 -25.891 -2.977 1 98.31 281 LEU B N 1
ATOM 6589 C CA . LEU B 1 281 ? -17.594 -24.562 -3.051 1 98.31 281 LEU B CA 1
ATOM 6590 C C . LEU B 1 281 ? -18.531 -23.562 -3.717 1 98.31 281 LEU B C 1
ATOM 6592 O O . LEU B 1 281 ? -18.344 -22.359 -3.604 1 98.31 281 LEU B O 1
ATOM 6596 N N . VAL B 1 282 ? -19.531 -24.047 -4.383 1 97.5 282 VAL B N 1
ATOM 6597 C CA . VAL B 1 282 ? -20.469 -23.203 -5.125 1 97.5 282 VAL B CA 1
ATOM 6598 C C . VAL B 1 282 ? -21.109 -22.203 -4.18 1 97.5 282 VAL B C 1
ATOM 6600 O O . VAL B 1 282 ? -21.25 -21.016 -4.52 1 97.5 282 VAL B O 1
ATOM 6603 N N . LYS B 1 283 ? -21.531 -22.672 -3.014 1 96.19 283 LYS B N 1
ATOM 6604 C CA . LYS B 1 283 ? -22.188 -21.781 -2.053 1 96.19 283 LYS B CA 1
ATOM 6605 C C . LYS B 1 283 ? -21.281 -20.625 -1.668 1 96.19 283 LYS B C 1
ATOM 6607 O O . LYS B 1 283 ? -21.734 -19.469 -1.579 1 96.19 283 LYS B O 1
ATOM 6612 N N . TYR B 1 284 ? -20.016 -20.828 -1.467 1 97.88 284 TYR B N 1
ATOM 6613 C CA . TYR B 1 284 ? -19.078 -19.812 -1.022 1 97.88 284 TYR B CA 1
ATOM 6614 C C . TYR B 1 284 ? -18.672 -18.906 -2.18 1 97.88 284 TYR B C 1
ATOM 6616 O O . TYR B 1 284 ? -18.594 -17.688 -2.027 1 97.88 284 TYR B O 1
ATOM 6624 N N . TYR B 1 285 ? -18.438 -19.5 -3.348 1 97.69 285 TYR B N 1
ATOM 6625 C CA . TYR B 1 285 ? -17.906 -18.781 -4.5 1 97.69 285 TYR B CA 1
ATOM 6626 C C . TYR B 1 285 ? -19.016 -18.062 -5.254 1 97.69 285 TYR B C 1
ATOM 6628 O O . TYR B 1 285 ? -18.953 -16.844 -5.438 1 97.69 285 TYR B O 1
ATOM 6636 N N . LYS B 1 286 ? -20.031 -18.719 -5.68 1 96.38 286 LYS B N 1
ATOM 6637 C CA . LYS B 1 286 ? -21.047 -18.156 -6.555 1 96.38 286 LYS B CA 1
ATOM 6638 C C . LYS B 1 286 ? -22.109 -17.391 -5.758 1 96.38 286 LYS B C 1
ATOM 6640 O O . LYS B 1 286 ? -22.5 -16.297 -6.141 1 96.38 286 LYS B O 1
ATOM 6645 N N . ARG B 1 287 ? -22.531 -17.984 -4.66 1 96.62 287 ARG B N 1
ATOM 6646 C CA . ARG B 1 287 ? -23.672 -17.406 -3.971 1 96.62 287 ARG B CA 1
ATOM 6647 C C . ARG B 1 287 ? -23.234 -16.312 -3 1 96.62 287 ARG B C 1
ATOM 6649 O O . ARG B 1 287 ? -23.906 -15.281 -2.877 1 96.62 287 ARG B O 1
ATOM 6656 N N . LEU B 1 288 ? -22.141 -16.547 -2.316 1 97.81 288 LEU B N 1
ATOM 6657 C CA . LEU B 1 288 ? -21.719 -15.602 -1.279 1 97.81 288 LEU B CA 1
ATOM 6658 C C . LEU B 1 288 ? -20.625 -14.688 -1.788 1 97.81 288 LEU B C 1
ATOM 6660 O O . LEU B 1 288 ? -20.188 -13.773 -1.077 1 97.81 288 LEU B O 1
ATOM 6664 N N . GLY B 1 289 ? -20.109 -14.93 -3.01 1 96.69 289 GLY B N 1
ATOM 6665 C CA . GLY B 1 289 ? -19.234 -13.984 -3.701 1 96.69 289 GLY B CA 1
ATOM 6666 C C . GLY B 1 289 ? -17.781 -14.094 -3.277 1 96.69 289 GLY B C 1
ATOM 6667 O O . GLY B 1 289 ? -17 -13.164 -3.498 1 96.69 289 GLY B O 1
ATOM 6668 N N . GLY B 1 290 ? -17.391 -15.133 -2.688 1 97.12 290 GLY B N 1
ATOM 6669 C CA . GLY B 1 290 ? -16.016 -15.297 -2.275 1 97.12 290 GLY B CA 1
ATOM 6670 C C . GLY B 1 290 ? -15.062 -15.492 -3.441 1 97.12 290 GLY B C 1
ATOM 6671 O O . GLY B 1 290 ? -15.484 -15.852 -4.543 1 97.12 290 GLY B O 1
ATOM 6672 N N . SER B 1 291 ? -13.797 -15.172 -3.232 1 97.75 291 SER B N 1
ATOM 6673 C CA . SER B 1 291 ? -12.75 -15.555 -4.176 1 97.75 291 SER B CA 1
ATOM 6674 C C . SER B 1 291 ? -12.5 -17.062 -4.148 1 97.75 291 SER B C 1
ATOM 6676 O O . SER B 1 291 ? -13.102 -17.781 -3.344 1 97.75 291 SER B O 1
ATOM 6678 N N . MET B 1 292 ? -11.688 -17.562 -5.023 1 98.44 292 MET B N 1
ATOM 6679 C CA . MET B 1 292 ? -11.367 -19 -4.984 1 98.44 292 MET B CA 1
ATOM 6680 C C . MET B 1 292 ? -10.695 -19.359 -3.666 1 98.44 292 MET B C 1
ATOM 6682 O O . MET B 1 292 ? -11.07 -20.359 -3.031 1 98.44 292 MET B O 1
ATOM 6686 N N . ARG B 1 293 ? -9.766 -18.562 -3.221 1 98.38 293 ARG B N 1
ATOM 6687 C CA . ARG B 1 293 ? -9.133 -18.797 -1.93 1 98.38 293 ARG B CA 1
ATOM 6688 C C . ARG B 1 293 ? -10.141 -18.672 -0.792 1 98.38 293 ARG B C 1
ATOM 6690 O O . ARG B 1 293 ? -10.148 -19.484 0.134 1 98.38 293 ARG B O 1
ATOM 6697 N N . GLY B 1 294 ? -10.945 -17.609 -0.9 1 97.81 294 GLY B N 1
ATOM 6698 C CA . GLY B 1 294 ? -11.969 -17.422 0.121 1 97.81 294 GLY B CA 1
ATOM 6699 C C . GLY B 1 294 ? -12.898 -18.609 0.256 1 97.81 294 GLY B C 1
ATOM 6700 O O . GLY B 1 294 ? -13.234 -19.016 1.369 1 97.81 294 GLY B O 1
ATOM 6701 N N . ALA B 1 295 ? -13.312 -19.156 -0.85 1 98.25 295 ALA B N 1
ATOM 6702 C CA . ALA B 1 295 ? -14.203 -20.312 -0.864 1 98.25 295 ALA B CA 1
ATOM 6703 C C . ALA B 1 295 ? -13.516 -21.547 -0.268 1 98.25 295 ALA B C 1
ATOM 6705 O O . ALA B 1 295 ? -14.109 -22.266 0.531 1 98.25 295 ALA B O 1
ATOM 6706 N N . PHE B 1 296 ? -12.32 -21.766 -0.618 1 98.69 296 PHE B N 1
ATOM 6707 C CA . PHE B 1 296 ? -11.547 -22.875 -0.092 1 98.69 296 PHE B CA 1
ATOM 6708 C C . PHE B 1 296 ? -11.359 -22.75 1.415 1 98.69 296 PHE B C 1
ATOM 6710 O O . PHE B 1 296 ? -11.57 -23.703 2.156 1 98.69 296 PHE B O 1
ATOM 6717 N N . ASP B 1 297 ? -10.93 -21.516 1.863 1 98.38 297 ASP B N 1
ATOM 6718 C CA . ASP B 1 297 ? -10.742 -21.281 3.291 1 98.38 297 ASP B CA 1
ATOM 6719 C C . ASP B 1 297 ? -12.023 -21.562 4.07 1 98.38 297 ASP B C 1
ATOM 6721 O O . ASP B 1 297 ? -11.984 -22.172 5.141 1 98.38 297 ASP B O 1
ATOM 6725 N N . ALA B 1 298 ? -13.109 -21.094 3.543 1 98.25 298 ALA B N 1
ATOM 6726 C CA . ALA B 1 298 ? -14.398 -21.328 4.199 1 98.25 298 ALA B CA 1
ATOM 6727 C C . ALA B 1 298 ? -14.703 -22.812 4.289 1 98.25 298 ALA B C 1
ATOM 6729 O O . ALA B 1 298 ? -15.18 -23.297 5.32 1 98.25 298 ALA B O 1
ATOM 6730 N N . TYR B 1 299 ? -14.453 -23.547 3.219 1 98.44 299 TYR B N 1
ATOM 6731 C CA . TYR B 1 299 ? -14.664 -24.984 3.197 1 98.44 299 TYR B CA 1
ATOM 6732 C C . TYR B 1 299 ? -13.836 -25.672 4.273 1 98.44 299 TYR B C 1
ATOM 6734 O O . TYR B 1 299 ? -14.352 -26.516 5.016 1 98.44 299 TYR B O 1
ATOM 6742 N N . VAL B 1 300 ? -12.562 -25.297 4.336 1 98.44 300 VAL B N 1
ATOM 6743 C CA . VAL B 1 300 ? -11.648 -25.906 5.305 1 98.44 300 VAL B CA 1
ATOM 6744 C C . VAL B 1 300 ? -12.148 -25.641 6.723 1 98.44 300 VAL B C 1
ATOM 6746 O O . VAL B 1 300 ? -12.148 -26.547 7.566 1 98.44 300 VAL B O 1
ATOM 6749 N N . ARG B 1 301 ? -12.578 -24.422 6.957 1 97.69 301 ARG B N 1
ATOM 6750 C CA . ARG B 1 301 ? -13.109 -24.094 8.273 1 97.69 301 ARG B CA 1
ATOM 6751 C C . ARG B 1 301 ? -14.352 -24.906 8.586 1 97.69 301 ARG B C 1
ATOM 6753 O O . ARG B 1 301 ? -14.539 -25.359 9.719 1 97.69 301 ARG B O 1
ATOM 6760 N N . ASP B 1 302 ? -15.148 -25.125 7.617 1 96.44 302 ASP B N 1
ATOM 6761 C CA . ASP B 1 302 ? -16.375 -25.906 7.809 1 96.44 302 ASP B CA 1
ATOM 6762 C C . ASP B 1 302 ? -16.047 -27.375 8.086 1 96.44 302 ASP B C 1
ATOM 6764 O O . ASP B 1 302 ? -16.891 -28.109 8.586 1 96.44 302 ASP B O 1
ATOM 6768 N N . GLN B 1 303 ? -14.852 -27.812 7.691 1 95.75 303 GLN B N 1
ATOM 6769 C CA . GLN B 1 303 ? -14.375 -29.141 8.047 1 95.75 303 GLN B CA 1
ATOM 6770 C C . GLN B 1 303 ? -13.703 -29.141 9.414 1 95.75 303 GLN B C 1
ATOM 6772 O O . GLN B 1 303 ? -13 -30.078 9.773 1 95.75 303 GLN B O 1
ATOM 6777 N N . ASN B 1 304 ? -13.812 -28.047 10.164 1 96.06 304 ASN B N 1
ATOM 6778 C CA . ASN B 1 304 ? -13.266 -27.859 11.508 1 96.06 304 ASN B CA 1
ATOM 6779 C C . ASN B 1 304 ? -11.742 -27.844 11.492 1 96.06 304 ASN B C 1
ATOM 6781 O O . ASN B 1 304 ? -11.102 -28.375 12.391 1 96.06 304 ASN B O 1
ATOM 6785 N N . GLN B 1 305 ? -11.203 -27.359 10.43 1 97.25 305 GLN B N 1
ATOM 6786 C CA . GLN B 1 305 ? -9.766 -27.156 10.305 1 97.25 305 GLN B CA 1
ATOM 6787 C C . GLN B 1 305 ? -9.438 -25.672 10.102 1 97.25 305 GLN B C 1
ATOM 6789 O O . GLN B 1 305 ? -10.328 -24.875 9.812 1 97.25 305 GLN B O 1
ATOM 6794 N N . ASN B 1 306 ? -8.164 -25.281 10.312 1 95.94 306 ASN B N 1
ATOM 6795 C CA . ASN B 1 306 ? -7.723 -23.906 10.188 1 95.94 306 ASN B CA 1
ATOM 6796 C C . ASN B 1 306 ? -6.852 -23.703 8.953 1 95.94 306 ASN B C 1
ATOM 6798 O O . ASN B 1 306 ? -5.715 -24.188 8.906 1 95.94 306 ASN B O 1
ATOM 6802 N N . PRO B 1 307 ? -7.316 -22.906 8.023 1 96.88 307 PRO B N 1
ATOM 6803 C CA . PRO B 1 307 ? -6.559 -22.766 6.781 1 96.88 307 PRO B CA 1
ATOM 6804 C C . PRO B 1 307 ? -5.375 -21.797 6.918 1 96.88 307 PRO B C 1
ATOM 6806 O O . PRO B 1 307 ? -4.531 -21.719 6.023 1 96.88 307 PRO B O 1
ATOM 6809 N N . SER B 1 308 ? -5.215 -21 7.98 1 92.19 308 SER B N 1
ATOM 6810 C CA . SER B 1 308 ? -4.227 -19.922 8.086 1 92.19 308 SER B CA 1
ATOM 6811 C C . SER B 1 308 ? -2.809 -20.469 7.93 1 92.19 308 SER B C 1
ATOM 6813 O O . SER B 1 308 ? -1.957 -19.812 7.316 1 92.19 308 SER B O 1
ATOM 6815 N N . GLY B 1 309 ? -2.607 -21.672 8.445 1 95.88 309 GLY B N 1
ATOM 6816 C CA . GLY B 1 309 ? -1.284 -22.266 8.367 1 95.88 309 GLY B CA 1
ATOM 6817 C C . GLY B 1 309 ? -0.853 -22.578 6.941 1 95.88 309 GLY B C 1
ATOM 6818 O O . GLY B 1 309 ? 0.344 -22.609 6.645 1 95.88 309 GLY B O 1
ATOM 6819 N N . ILE B 1 310 ? -1.78 -22.812 6.074 1 98.31 310 ILE B N 1
ATOM 6820 C CA . ILE B 1 310 ? -1.495 -23.141 4.684 1 98.31 310 ILE B CA 1
ATOM 6821 C C . ILE B 1 310 ? -0.76 -21.984 4.016 1 98.31 310 ILE B C 1
ATOM 6823 O O . ILE B 1 310 ? 0.284 -22.188 3.389 1 98.31 310 ILE B O 1
ATOM 6827 N N . TRP B 1 311 ? -1.22 -20.828 4.215 1 97.81 311 TRP B N 1
ATOM 6828 C CA . TRP B 1 311 ? -0.715 -19.672 3.48 1 97.81 311 TRP B CA 1
ATOM 6829 C C . TRP B 1 311 ? 0.635 -19.234 4.031 1 97.81 311 TRP B C 1
ATOM 6831 O O . TRP B 1 311 ? 1.486 -18.75 3.285 1 97.81 311 TRP B O 1
ATOM 6841 N N . LEU B 1 312 ? 0.87 -19.438 5.297 1 96.5 312 LEU B N 1
ATOM 6842 C CA . LEU B 1 312 ? 2.197 -19.203 5.855 1 96.5 312 LEU B CA 1
ATOM 6843 C C . LEU B 1 312 ? 3.221 -20.156 5.238 1 96.5 312 LEU B C 1
ATOM 6845 O O . LEU B 1 312 ? 4.348 -19.75 4.941 1 96.5 312 LEU B O 1
ATOM 6849 N N . GLN B 1 313 ? 2.82 -21.406 5.066 1 98.56 313 GLN B N 1
ATOM 6850 C CA . GLN B 1 313 ? 3.695 -22.391 4.43 1 98.56 313 GLN B CA 1
ATOM 6851 C C . GLN B 1 313 ? 3.979 -22.016 2.977 1 98.56 313 GLN B C 1
ATOM 6853 O O . GLN B 1 313 ? 5.113 -22.125 2.512 1 98.56 313 GLN B O 1
ATOM 6858 N N . VAL B 1 314 ? 2.951 -21.531 2.293 1 98.75 314 VAL B N 1
ATOM 6859 C CA . VAL B 1 314 ? 3.09 -21.156 0.893 1 98.75 314 VAL B CA 1
ATOM 6860 C C . VAL B 1 314 ? 4.152 -20.062 0.762 1 98.75 314 VAL B C 1
ATOM 6862 O O . VAL B 1 314 ? 5.062 -20.172 -0.062 1 98.75 314 VAL B O 1
ATOM 6865 N N . GLU B 1 315 ? 4.051 -19.016 1.552 1 98.31 315 GLU B N 1
ATOM 6866 C CA . GLU B 1 315 ? 5.027 -17.938 1.515 1 98.31 315 GLU B CA 1
ATOM 6867 C C . GLU B 1 315 ? 6.434 -18.453 1.803 1 98.31 315 GLU B C 1
ATOM 6869 O O . GLU B 1 315 ? 7.391 -18.078 1.114 1 98.31 315 GLU B O 1
ATOM 6874 N N . ASP B 1 316 ? 6.523 -19.297 2.76 1 98.31 316 ASP B N 1
ATOM 6875 C CA . ASP B 1 316 ? 7.82 -19.844 3.16 1 98.31 316 ASP B CA 1
ATOM 6876 C C . ASP B 1 316 ? 8.43 -20.688 2.043 1 98.31 316 ASP B C 1
ATOM 6878 O O . ASP B 1 316 ? 9.617 -20.562 1.749 1 98.31 316 ASP B O 1
ATOM 6882 N N . ILE B 1 317 ? 7.645 -21.516 1.476 1 98.75 317 ILE B N 1
ATOM 6883 C CA . ILE B 1 317 ? 8.078 -22.422 0.412 1 98.75 317 ILE B CA 1
ATOM 6884 C C . ILE B 1 317 ? 8.602 -21.609 -0.768 1 98.75 317 ILE B C 1
ATOM 6886 O O . ILE B 1 317 ? 9.688 -21.875 -1.285 1 98.75 317 ILE B O 1
ATOM 6890 N N . ILE B 1 318 ? 7.875 -20.609 -1.16 1 98.81 318 ILE B N 1
ATOM 6891 C CA . ILE B 1 318 ? 8.266 -19.797 -2.307 1 98.81 318 ILE B CA 1
ATOM 6892 C C . ILE B 1 318 ? 9.555 -19.047 -1.989 1 98.81 318 ILE B C 1
ATOM 6894 O O . ILE B 1 318 ? 10.484 -19.031 -2.799 1 98.81 318 ILE B O 1
ATOM 6898 N N . ARG B 1 319 ? 9.672 -18.484 -0.808 1 98.25 319 ARG B N 1
ATOM 6899 C CA . ARG B 1 319 ? 10.859 -17.75 -0.385 1 98.25 319 ARG B CA 1
ATOM 6900 C C . ARG B 1 319 ? 12.086 -18.656 -0.401 1 98.25 319 ARG B C 1
ATOM 6902 O O . ARG B 1 319 ? 13.109 -18.312 -1.01 1 98.25 319 ARG B O 1
ATOM 6909 N N . ARG B 1 320 ? 11.977 -19.797 0.198 1 97.94 320 ARG B N 1
ATOM 6910 C CA . ARG B 1 320 ? 13.117 -20.703 0.319 1 97.94 320 ARG B CA 1
ATOM 6911 C C . ARG B 1 320 ? 13.531 -21.25 -1.044 1 97.94 320 ARG B C 1
ATOM 6913 O O . ARG B 1 320 ? 14.711 -21.484 -1.295 1 97.94 320 ARG B O 1
ATOM 6920 N N . THR B 1 321 ? 12.57 -21.469 -1.865 1 98.56 321 THR B N 1
ATOM 6921 C CA . THR B 1 321 ? 12.859 -21.969 -3.203 1 98.56 321 THR B CA 1
ATOM 6922 C C . THR B 1 321 ? 13.672 -20.953 -3.998 1 98.56 321 THR B C 1
ATOM 6924 O O . THR B 1 321 ? 14.711 -21.297 -4.574 1 98.56 321 THR B O 1
ATOM 6927 N N . VAL B 1 322 ? 13.242 -19.703 -4.008 1 98.5 322 VAL B N 1
ATOM 6928 C CA . VAL B 1 322 ? 13.93 -18.688 -4.789 1 98.5 322 VAL B CA 1
ATOM 6929 C C . VAL B 1 322 ? 15.305 -18.406 -4.191 1 98.5 322 VAL B C 1
ATOM 6931 O O . VAL B 1 322 ? 16.281 -18.266 -4.926 1 98.5 322 VAL B O 1
ATOM 6934 N N . LEU B 1 323 ? 15.398 -18.438 -2.873 1 98.06 323 LEU B N 1
ATOM 6935 C CA . LEU B 1 323 ? 16.672 -18.219 -2.205 1 98.06 323 LEU B CA 1
ATOM 6936 C C . LEU B 1 323 ? 17.672 -19.328 -2.543 1 98.06 323 LEU B C 1
ATOM 6938 O O . LEU B 1 323 ? 18.859 -19.062 -2.713 1 98.06 323 LEU B O 1
ATOM 6942 N N . ALA B 1 324 ? 17.172 -20.531 -2.676 1 97.19 324 ALA B N 1
ATOM 6943 C CA . ALA B 1 324 ? 18.031 -21.672 -2.982 1 97.19 324 ALA B CA 1
ATOM 6944 C C . ALA B 1 324 ? 18.641 -21.531 -4.371 1 97.19 324 ALA B C 1
ATOM 6946 O O . ALA B 1 324 ? 19.703 -22.109 -4.648 1 97.19 324 ALA B O 1
ATOM 6947 N N . LYS B 1 325 ? 18 -20.797 -5.227 1 97.31 325 LYS B N 1
ATOM 6948 C CA . LYS B 1 325 ? 18.453 -20.703 -6.613 1 97.31 325 LYS B CA 1
ATOM 6949 C C . LYS B 1 325 ? 19.062 -19.344 -6.898 1 97.31 325 LYS B C 1
ATOM 6951 O O . LYS B 1 325 ? 19.5 -19.078 -8.016 1 97.31 325 LYS B O 1
ATOM 6956 N N . GLU B 1 326 ? 19.109 -18.469 -5.949 1 97.12 326 GLU B N 1
ATOM 6957 C CA . GLU B 1 326 ? 19.516 -17.078 -6.094 1 97.12 326 GLU B CA 1
ATOM 6958 C C . GLU B 1 326 ? 20.938 -16.984 -6.641 1 97.12 326 GLU B C 1
ATOM 6960 O O . GLU B 1 326 ? 21.203 -16.219 -7.578 1 97.12 326 GLU B O 1
ATOM 6965 N N . GLN B 1 327 ? 21.875 -17.766 -6.07 1 96.19 327 GLN B N 1
ATOM 6966 C CA . GLN B 1 327 ? 23.281 -17.688 -6.453 1 96.19 327 GLN B CA 1
ATOM 6967 C C . GLN B 1 327 ? 23.484 -18.125 -7.902 1 96.19 327 GLN B C 1
ATOM 6969 O O . GLN B 1 327 ? 24.297 -17.547 -8.625 1 96.19 327 GLN B O 1
ATOM 6974 N N . ASP B 1 328 ? 22.766 -19.141 -8.297 1 95.69 328 ASP B N 1
ATOM 6975 C CA . ASP B 1 328 ? 22.859 -19.609 -9.68 1 95.69 328 ASP B CA 1
ATOM 6976 C C . ASP B 1 328 ? 22.406 -18.531 -10.656 1 95.69 328 ASP B C 1
ATOM 6978 O O . ASP B 1 328 ? 23.062 -18.281 -11.664 1 95.69 328 ASP B O 1
ATOM 6982 N N . ILE B 1 329 ? 21.328 -17.891 -10.336 1 96.81 329 ILE B N 1
ATOM 6983 C CA . ILE B 1 329 ? 20.781 -16.859 -11.211 1 96.81 329 ILE B CA 1
ATOM 6984 C C . ILE B 1 329 ? 21.703 -15.633 -11.211 1 96.81 329 ILE B C 1
ATOM 6986 O O . ILE B 1 329 ? 21.953 -15.047 -12.266 1 96.81 329 ILE B O 1
ATOM 6990 N N . LYS B 1 330 ? 22.203 -15.297 -10.039 1 95.62 330 LYS B N 1
ATOM 6991 C CA . LYS B 1 330 ? 23.141 -14.18 -9.898 1 95.62 330 LYS B CA 1
ATOM 6992 C C . LYS B 1 330 ? 24.359 -14.375 -10.789 1 95.62 330 LYS B C 1
ATOM 6994 O O . LYS B 1 330 ? 24.859 -13.422 -11.391 1 95.62 330 LYS B O 1
ATOM 6999 N N . GLY B 1 331 ? 24.875 -15.57 -10.844 1 95.31 331 GLY B N 1
ATOM 7000 C CA . GLY B 1 331 ? 26.016 -15.883 -11.688 1 95.31 331 GLY B CA 1
ATOM 7001 C C . GLY B 1 331 ? 25.781 -15.562 -13.148 1 95.31 331 GLY B C 1
ATOM 7002 O O . GLY B 1 331 ? 26.672 -15.055 -13.828 1 95.31 331 GLY B O 1
ATOM 7003 N N . ILE B 1 332 ? 24.578 -15.797 -13.609 1 94.5 332 ILE B N 1
ATOM 7004 C CA . ILE B 1 332 ? 24.219 -15.523 -15 1 94.5 332 ILE B CA 1
ATOM 7005 C C . ILE B 1 332 ? 24.031 -14.023 -15.195 1 94.5 332 ILE B C 1
ATOM 7007 O O . ILE B 1 332 ? 24.453 -13.461 -16.203 1 94.5 332 ILE B O 1
ATOM 7011 N N . LEU B 1 333 ? 23.453 -13.352 -14.266 1 94 333 LEU B N 1
ATOM 7012 C CA . LEU B 1 333 ? 23.078 -11.945 -14.328 1 94 333 LEU B CA 1
ATOM 7013 C C . LEU B 1 333 ? 24.297 -11.047 -14.406 1 94 333 LEU B C 1
ATOM 7015 O O . LEU B 1 333 ? 24.219 -9.914 -14.891 1 94 333 LEU B O 1
ATOM 7019 N N . ARG B 1 334 ? 25.453 -11.516 -14.008 1 91.38 334 ARG B N 1
ATOM 7020 C CA . ARG B 1 334 ? 26.672 -10.727 -13.961 1 91.38 334 ARG B CA 1
ATOM 7021 C C . ARG B 1 334 ? 27.062 -10.242 -15.352 1 91.38 334 ARG B C 1
ATOM 7023 O O . ARG B 1 334 ? 27.672 -9.18 -15.492 1 91.38 334 ARG B O 1
ATOM 7030 N N . SER B 1 335 ? 26.672 -10.945 -16.312 1 91.75 335 SER B N 1
ATOM 7031 C CA . SER B 1 335 ? 27.078 -10.625 -17.672 1 91.75 335 SER B CA 1
ATOM 7032 C C . SER B 1 335 ? 26.156 -9.594 -18.297 1 91.75 335 SER B C 1
ATOM 7034 O O . SER B 1 335 ? 26.359 -9.188 -19.453 1 91.75 335 SER B O 1
ATOM 7036 N N . TYR B 1 336 ? 25.203 -9.188 -17.609 1 93.06 336 TYR B N 1
ATOM 7037 C CA . TYR B 1 336 ? 24.234 -8.242 -18.156 1 93.06 336 TYR B CA 1
ATOM 7038 C C . TYR B 1 336 ? 24.5 -6.836 -17.609 1 93.06 336 TYR B C 1
ATOM 7040 O O . TYR B 1 336 ? 24.688 -6.648 -16.406 1 93.06 336 TYR B O 1
ATOM 7048 N N . LYS B 1 337 ? 24.422 -5.871 -18.438 1 86.31 337 LYS B N 1
ATOM 7049 C CA . LYS B 1 337 ? 24.734 -4.484 -18.109 1 86.31 337 LYS B CA 1
ATOM 7050 C C . LYS B 1 337 ? 23.625 -3.854 -17.281 1 86.31 337 LYS B C 1
ATOM 7052 O O . LYS B 1 337 ? 23.875 -3.311 -16.203 1 86.31 337 LYS B O 1
ATOM 7057 N N . THR B 1 338 ? 22.484 -3.85 -17.906 1 83.81 338 THR B N 1
ATOM 7058 C CA . THR B 1 338 ? 21.297 -3.295 -17.266 1 83.81 338 THR B CA 1
ATOM 7059 C C . THR B 1 338 ? 20.375 -4.41 -16.766 1 83.81 338 THR B C 1
ATOM 7061 O O . THR B 1 338 ? 20 -5.305 -17.516 1 83.81 338 THR B O 1
ATOM 7064 N N . LYS B 1 339 ? 20.062 -4.348 -15.5 1 88.75 339 LYS B N 1
ATOM 7065 C CA . LYS B 1 339 ? 19.281 -5.43 -14.906 1 88.75 339 LYS B CA 1
ATOM 7066 C C . LYS B 1 339 ? 17.828 -5.008 -14.703 1 88.75 339 LYS B C 1
ATOM 7068 O O . LYS B 1 339 ? 17.281 -5.168 -13.609 1 88.75 339 LYS B O 1
ATOM 7073 N N . ASN B 1 340 ? 17.281 -4.523 -15.773 1 92.81 340 ASN B N 1
ATOM 7074 C CA . ASN B 1 340 ? 15.867 -4.129 -15.75 1 92.81 340 ASN B CA 1
ATOM 7075 C C . ASN B 1 340 ? 14.953 -5.285 -16.156 1 92.81 340 ASN B C 1
ATOM 7077 O O . ASN B 1 340 ? 14.406 -5.297 -17.25 1 92.81 340 ASN B O 1
ATOM 7081 N N . PHE B 1 341 ? 14.891 -6.203 -15.266 1 97.25 341 PHE B N 1
ATOM 7082 C CA . PHE B 1 341 ? 14.102 -7.414 -15.461 1 97.25 341 PHE B CA 1
ATOM 7083 C C . PHE B 1 341 ? 13.094 -7.598 -14.328 1 97.25 341 PHE B C 1
ATOM 7085 O O . PHE B 1 341 ? 13.289 -7.066 -13.234 1 97.25 341 PHE B O 1
ATOM 7092 N N . PHE B 1 342 ? 12.031 -8.211 -14.594 1 98.25 342 PHE B N 1
ATOM 7093 C CA . PHE B 1 342 ? 11.133 -8.812 -13.617 1 98.25 342 PHE B CA 1
ATOM 7094 C C . PHE B 1 342 ? 10.562 -10.125 -14.141 1 98.25 342 PHE B C 1
ATOM 7096 O O . PHE B 1 342 ? 10.641 -10.414 -15.336 1 98.25 342 PHE B O 1
ATOM 7103 N N . ASP B 1 343 ? 10.086 -10.938 -13.266 1 98.44 343 ASP B N 1
ATOM 7104 C CA . ASP B 1 343 ? 9.625 -12.242 -13.727 1 98.44 343 ASP B CA 1
ATOM 7105 C C . ASP B 1 343 ? 8.344 -12.648 -13.008 1 98.44 343 ASP B C 1
ATOM 7107 O O . ASP B 1 343 ? 8.352 -12.891 -11.797 1 98.44 343 ASP B O 1
ATOM 7111 N N . LEU B 1 344 ? 7.297 -12.711 -13.781 1 98.38 344 LEU B N 1
ATOM 7112 C CA . LEU B 1 344 ? 6.027 -13.227 -13.281 1 98.38 344 LEU B CA 1
ATOM 7113 C C . LEU B 1 344 ? 5.945 -14.734 -13.477 1 98.38 344 LEU B C 1
ATOM 7115 O O . LEU B 1 344 ? 6.023 -15.234 -14.602 1 98.38 344 LEU B O 1
ATOM 7119 N N . MET B 1 345 ? 5.812 -15.438 -12.367 1 98.44 345 MET B N 1
ATOM 7120 C CA . MET B 1 345 ? 5.762 -16.906 -12.359 1 98.44 345 MET B CA 1
ATOM 7121 C C . MET B 1 345 ? 4.535 -17.391 -11.602 1 98.44 345 MET B C 1
ATOM 7123 O O . MET B 1 345 ? 3.889 -16.625 -10.891 1 98.44 345 MET B O 1
ATOM 7127 N N . ARG B 1 346 ? 4.23 -18.578 -11.867 1 98.62 346 ARG B N 1
ATOM 7128 C CA . ARG B 1 346 ? 3.225 -19.266 -11.062 1 98.62 346 ARG B CA 1
ATOM 7129 C C . ARG B 1 346 ? 3.816 -20.484 -10.375 1 98.62 346 ARG B C 1
ATOM 7131 O O . ARG B 1 346 ? 4.391 -21.359 -11.031 1 98.62 346 ARG B O 1
ATOM 7138 N N . PHE B 1 347 ? 3.732 -20.578 -9.094 1 98.69 347 PHE B N 1
ATOM 7139 C CA . PHE B 1 347 ? 4.121 -21.734 -8.305 1 98.69 347 PHE B CA 1
ATOM 7140 C C . PHE B 1 347 ? 2.932 -22.672 -8.086 1 98.69 347 PHE B C 1
ATOM 7142 O O . PHE B 1 347 ? 1.894 -22.25 -7.578 1 98.69 347 PHE B O 1
ATOM 7149 N N . ASP B 1 348 ? 3.064 -23.891 -8.539 1 97.31 348 ASP B N 1
ATOM 7150 C CA . ASP B 1 348 ? 2.025 -24.891 -8.359 1 97.31 348 ASP B CA 1
ATOM 7151 C C . ASP B 1 348 ? 2.309 -25.766 -7.137 1 97.31 348 ASP B C 1
ATOM 7153 O O . ASP B 1 348 ? 3.369 -26.391 -7.043 1 97.31 348 ASP B O 1
ATOM 7157 N N . LEU B 1 349 ? 1.348 -25.766 -6.242 1 98.62 349 LEU B N 1
ATOM 7158 C CA . LEU B 1 349 ? 1.517 -26.453 -4.965 1 98.62 349 LEU B CA 1
ATOM 7159 C C . LEU B 1 349 ? 0.361 -27.406 -4.707 1 98.62 349 LEU B C 1
ATOM 7161 O O . LEU B 1 349 ? -0.716 -27.266 -5.293 1 98.62 349 LEU B O 1
ATOM 7165 N N . ILE B 1 350 ? 0.598 -28.359 -3.871 1 98.06 350 ILE B N 1
ATOM 7166 C CA . ILE B 1 350 ? -0.421 -29.312 -3.436 1 98.06 350 ILE B CA 1
ATOM 7167 C C . ILE B 1 350 ? -0.501 -29.328 -1.91 1 98.06 350 ILE B C 1
ATOM 7169 O O . ILE B 1 350 ? 0.502 -29.094 -1.229 1 98.06 350 ILE B O 1
ATOM 7173 N N . ILE B 1 351 ? -1.679 -29.469 -1.413 1 98.69 351 ILE B N 1
ATOM 7174 C CA . ILE B 1 351 ? -1.937 -29.578 0.019 1 98.69 351 ILE B CA 1
ATOM 7175 C C . ILE B 1 351 ? -2.289 -31.016 0.372 1 98.69 351 ILE B C 1
ATOM 7177 O O . ILE B 1 351 ? -3.123 -31.641 -0.29 1 98.69 351 ILE B O 1
ATOM 7181 N N . ASP B 1 352 ? -1.686 -31.578 1.373 1 98.06 352 ASP B N 1
ATOM 7182 C CA . ASP B 1 352 ? -2.002 -32.969 1.742 1 98.06 352 ASP B CA 1
ATOM 7183 C C . ASP B 1 352 ? -3.078 -33 2.826 1 98.06 352 ASP B C 1
ATOM 7185 O O . ASP B 1 352 ? -3.627 -31.969 3.207 1 98.06 352 ASP B O 1
ATOM 7189 N N . GLU B 1 353 ? -3.393 -34.156 3.312 1 97 353 GLU B N 1
ATOM 7190 C CA . GLU B 1 353 ? -4.527 -34.344 4.207 1 97 353 GLU B CA 1
ATOM 7191 C C . GLU B 1 353 ? -4.289 -33.688 5.566 1 97 353 GLU B C 1
ATOM 7193 O O . GLU B 1 353 ? -5.23 -33.469 6.32 1 97 353 GLU B O 1
ATOM 7198 N N . ASN B 1 354 ? -3.033 -33.406 5.922 1 97.31 354 ASN B N 1
ATOM 7199 C CA . ASN B 1 354 ? -2.686 -32.719 7.176 1 97.31 354 ASN B CA 1
ATOM 7200 C C . ASN B 1 354 ? -2.48 -31.234 6.977 1 97.31 354 ASN B C 1
ATOM 7202 O O . ASN B 1 354 ? -1.908 -30.562 7.836 1 97.31 354 ASN B O 1
ATOM 7206 N N . LEU B 1 355 ? -2.812 -30.734 5.793 1 98.31 355 LEU B N 1
ATOM 7207 C CA . LEU B 1 355 ? -2.736 -29.328 5.398 1 98.31 355 LEU B CA 1
ATOM 7208 C C . LEU B 1 355 ? -1.286 -28.875 5.258 1 98.31 355 LEU B C 1
ATOM 7210 O O . LEU B 1 355 ? -0.979 -27.688 5.406 1 98.31 355 LEU B O 1
ATOM 7214 N N . LYS B 1 356 ? -0.428 -29.875 5.098 1 98.5 356 LYS B N 1
ATOM 7215 C CA . LYS B 1 356 ? 0.947 -29.562 4.727 1 98.5 356 LYS B CA 1
ATOM 7216 C C . LYS B 1 356 ? 1.055 -29.234 3.242 1 98.5 356 LYS B C 1
ATOM 7218 O O . LYS B 1 356 ? 0.449 -29.906 2.406 1 98.5 356 LYS B O 1
ATOM 7223 N N . VAL B 1 357 ? 1.854 -28.219 2.922 1 98.75 357 VAL B N 1
ATOM 7224 C CA . VAL B 1 357 ? 1.951 -27.734 1.546 1 98.75 357 VAL B CA 1
ATOM 7225 C C . VAL B 1 357 ? 3.23 -28.281 0.903 1 98.75 357 VAL B C 1
ATOM 7227 O O . VAL B 1 357 ? 4.281 -28.312 1.545 1 98.75 357 VAL B O 1
ATOM 7230 N N . HIS B 1 358 ? 3.131 -28.734 -0.354 1 98.25 358 HIS B N 1
ATOM 7231 C CA . HIS B 1 358 ? 4.254 -29.234 -1.142 1 98.25 358 HIS B CA 1
ATOM 7232 C C . HIS B 1 358 ? 4.363 -28.5 -2.473 1 98.25 358 HIS B C 1
ATOM 7234 O O . HIS B 1 358 ? 3.346 -28.203 -3.109 1 98.25 358 HIS B O 1
ATOM 7240 N N . LEU B 1 359 ? 5.562 -28.156 -2.838 1 98.25 359 LEU B N 1
ATOM 7241 C CA . LEU B 1 359 ? 5.797 -27.516 -4.125 1 98.25 359 LEU B CA 1
ATOM 7242 C C . LEU B 1 359 ? 5.93 -28.547 -5.234 1 98.25 359 LEU B C 1
ATOM 7244 O O . LEU B 1 359 ? 6.66 -29.531 -5.09 1 98.25 359 LEU B O 1
ATOM 7248 N N . MET B 1 360 ? 5.242 -28.344 -6.352 1 93.94 360 MET B N 1
ATOM 7249 C CA . MET B 1 360 ? 5.293 -29.281 -7.469 1 93.94 360 MET B CA 1
ATOM 7250 C C . MET B 1 360 ? 6.129 -28.719 -8.617 1 93.94 360 MET B C 1
ATOM 7252 O O . MET B 1 360 ? 6.965 -29.406 -9.18 1 93.94 360 MET B O 1
ATOM 7256 N N . GLU B 1 361 ? 5.879 -27.547 -8.922 1 93.25 361 GLU B N 1
ATOM 7257 C CA . GLU B 1 361 ? 6.609 -26.922 -10.016 1 93.25 361 GLU B CA 1
ATOM 7258 C C . GLU B 1 361 ? 6.426 -25.406 -10.008 1 93.25 361 GLU B C 1
ATOM 7260 O O . GLU B 1 361 ? 5.605 -24.875 -9.25 1 93.25 361 GLU B O 1
ATOM 7265 N N . ALA B 1 362 ? 7.211 -24.719 -10.719 1 96.56 362 ALA B N 1
ATOM 7266 C CA . ALA B 1 362 ? 7.086 -23.297 -11.023 1 96.56 362 ALA B CA 1
ATOM 7267 C C . ALA B 1 362 ? 7.125 -23.062 -12.531 1 96.56 362 ALA B C 1
ATOM 7269 O O . ALA B 1 362 ? 7.973 -23.609 -13.234 1 96.56 362 ALA B O 1
ATOM 7270 N N . ASN B 1 363 ? 6.23 -22.25 -13 1 95 363 ASN B N 1
ATOM 7271 C CA . ASN B 1 363 ? 6.113 -22.031 -14.438 1 95 363 ASN B CA 1
ATOM 7272 C C . ASN B 1 363 ? 6.52 -20.609 -14.828 1 95 363 ASN B C 1
ATOM 7274 O O . ASN B 1 363 ? 6.016 -19.641 -14.266 1 95 363 ASN B O 1
ATOM 7278 N N . MET B 1 364 ? 7.41 -20.547 -15.75 1 95.31 364 MET B N 1
ATOM 7279 C CA . MET B 1 364 ? 7.664 -19.281 -16.422 1 95.31 364 MET B CA 1
ATOM 7280 C C . MET B 1 364 ? 6.523 -18.938 -17.375 1 95.31 364 MET B C 1
ATOM 7282 O O . MET B 1 364 ? 5.93 -19.812 -18 1 95.31 364 MET B O 1
ATOM 7286 N N . SER B 1 365 ? 6.234 -17.641 -17.547 1 94.62 365 SER B N 1
ATOM 7287 C CA . SER B 1 365 ? 5.137 -17.219 -18.406 1 94.62 365 SER B CA 1
ATOM 7288 C C . SER B 1 365 ? 3.861 -17.984 -18.109 1 94.62 365 SER B C 1
ATOM 7290 O O . SER B 1 365 ? 3.324 -18.688 -18.969 1 94.62 365 SER B O 1
ATOM 7292 N N . PRO B 1 366 ? 3.482 -17.891 -16.891 1 96.06 366 PRO B N 1
ATOM 7293 C CA . PRO B 1 366 ? 2.32 -18.672 -16.469 1 96.06 366 PRO B CA 1
ATOM 7294 C C . PRO B 1 366 ? 1.074 -18.375 -17.297 1 96.06 366 PRO B C 1
ATOM 7296 O O . PRO B 1 366 ? 1.004 -17.344 -17.969 1 96.06 366 PRO B O 1
ATOM 7299 N N . ASN B 1 367 ? 0.166 -19.312 -17.25 1 92.62 367 ASN B N 1
ATOM 7300 C CA . ASN B 1 367 ? -1.083 -19.125 -17.984 1 92.62 367 ASN B CA 1
ATOM 7301 C C . ASN B 1 367 ? -1.785 -17.828 -17.562 1 92.62 367 ASN B C 1
ATOM 7303 O O . ASN B 1 367 ? -1.967 -17.578 -16.375 1 92.62 367 ASN B O 1
ATOM 7307 N N . LEU B 1 368 ? -2.088 -17.031 -18.547 1 96.12 368 LEU B N 1
ATOM 7308 C CA . LEU B 1 368 ? -2.828 -15.789 -18.344 1 96.12 368 LEU B CA 1
ATOM 7309 C C . LEU B 1 368 ? -3.992 -15.695 -19.328 1 96.12 368 LEU B C 1
ATOM 7311 O O . LEU B 1 368 ? -4.461 -14.602 -19.641 1 96.12 368 LEU B O 1
ATOM 7315 N N . SER B 1 369 ? -4.395 -16.875 -19.812 1 94.06 369 SER B N 1
ATOM 7316 C CA . SER B 1 369 ? -5.488 -16.906 -20.766 1 94.06 369 SER B CA 1
ATOM 7317 C C . SER B 1 369 ? -6.773 -17.422 -20.125 1 94.06 369 SER B C 1
ATOM 7319 O O . SER B 1 369 ? -6.75 -18.391 -19.359 1 94.06 369 SER B O 1
ATOM 7321 N N . SER B 1 370 ? -7.844 -16.781 -20.453 1 94.5 370 SER B N 1
ATOM 7322 C CA . SER B 1 370 ? -9.148 -17.203 -19.953 1 94.5 370 SER B CA 1
ATOM 7323 C C . SER B 1 370 ? -9.953 -17.906 -21.031 1 94.5 370 SER B C 1
ATOM 7325 O O . SER B 1 370 ? -11.18 -18 -20.938 1 94.5 370 SER B O 1
ATOM 7327 N N . ALA B 1 371 ? -9.289 -18.297 -22.047 1 92.25 371 ALA B N 1
ATOM 7328 C CA . ALA B 1 371 ? -9.984 -18.922 -23.172 1 92.25 371 ALA B CA 1
ATOM 7329 C C . ALA B 1 371 ? -10.75 -20.156 -22.719 1 92.25 371 ALA B C 1
ATOM 7331 O O . ALA B 1 371 ? -11.883 -20.406 -23.156 1 92.25 371 ALA B O 1
ATOM 7332 N N . HIS B 1 372 ? -10.164 -20.922 -21.844 1 92.12 372 HIS B N 1
ATOM 7333 C CA . HIS B 1 372 ? -10.805 -22.141 -21.375 1 92.12 372 HIS B CA 1
ATOM 7334 C C . HIS B 1 372 ? -11.859 -21.828 -20.312 1 92.12 372 HIS B C 1
ATOM 7336 O O . HIS B 1 372 ? -12.914 -22.469 -20.281 1 92.12 372 HIS B O 1
ATOM 7342 N N . PHE B 1 373 ? -11.508 -20.922 -19.391 1 96 373 PHE B N 1
ATOM 7343 C CA . PHE B 1 373 ? -12.414 -20.516 -18.328 1 96 373 PHE B CA 1
ATOM 7344 C C . PHE B 1 373 ? -12.5 -19 -18.25 1 96 373 PHE B C 1
ATOM 7346 O O . PHE B 1 373 ? -11.695 -18.359 -17.562 1 96 373 PHE B O 1
ATOM 7353 N N . LYS B 1 374 ? -13.5 -18.469 -18.688 1 94.94 374 LYS B N 1
ATOM 7354 C CA . LYS B 1 374 ? -13.688 -17.031 -18.859 1 94.94 374 LYS B CA 1
ATOM 7355 C C . LYS B 1 374 ? -13.641 -16.312 -17.5 1 94.94 374 LYS B C 1
ATOM 7357 O O . LYS B 1 374 ? -13.07 -15.227 -17.391 1 94.94 374 LYS B O 1
ATOM 7362 N N . PRO B 1 375 ? -14.172 -16.938 -16.422 1 95.31 375 PRO B N 1
ATOM 7363 C CA . PRO B 1 375 ? -14.164 -16.234 -15.141 1 95.31 375 PRO B CA 1
ATOM 7364 C C . PRO B 1 375 ? -12.75 -15.977 -14.625 1 95.31 375 PRO B C 1
ATOM 7366 O O . PRO B 1 375 ? -12.555 -15.141 -13.742 1 95.31 375 PRO B O 1
ATOM 7369 N N . ASN B 1 376 ? -11.781 -16.625 -15.188 1 96.94 376 ASN B N 1
ATOM 7370 C CA . ASN B 1 376 ? -10.398 -16.438 -14.758 1 96.94 376 ASN B CA 1
ATOM 7371 C C . ASN B 1 376 ? -9.828 -15.125 -15.297 1 96.94 376 ASN B C 1
ATOM 7373 O O . ASN B 1 376 ? -8.742 -14.703 -14.891 1 96.94 376 ASN B O 1
ATOM 7377 N N . SER B 1 377 ? -10.523 -14.477 -16.188 1 97.19 377 SER B N 1
ATOM 7378 C CA . SER B 1 377 ? -10.07 -13.188 -16.703 1 97.19 377 SER B CA 1
ATOM 7379 C C . SER B 1 377 ? -9.844 -12.188 -15.57 1 97.19 377 SER B C 1
ATOM 7381 O O . SER B 1 377 ? -8.883 -11.422 -15.594 1 97.19 377 SER B O 1
ATOM 7383 N N . LEU B 1 378 ? -10.719 -12.273 -14.586 1 97.06 378 LEU B N 1
ATOM 7384 C CA . LEU B 1 378 ? -10.617 -11.375 -13.445 1 97.06 378 LEU B CA 1
ATOM 7385 C C . LEU B 1 378 ? -9.281 -11.562 -12.727 1 97.06 378 LEU B C 1
ATOM 7387 O O . LEU B 1 378 ? -8.57 -10.586 -12.477 1 97.06 378 LEU B O 1
ATOM 7391 N N . LEU B 1 379 ? -8.977 -12.766 -12.445 1 98.06 379 LEU B N 1
ATOM 7392 C CA . LEU B 1 379 ? -7.73 -13.094 -11.758 1 98.06 379 LEU B CA 1
ATOM 7393 C C . LEU B 1 379 ? -6.523 -12.578 -12.531 1 98.06 379 LEU B C 1
ATOM 7395 O O . LEU B 1 379 ? -5.664 -11.898 -11.969 1 98.06 379 LEU B O 1
ATOM 7399 N N . TYR B 1 380 ? -6.52 -12.852 -13.812 1 98.38 380 TYR B N 1
ATOM 7400 C CA . TYR B 1 380 ? -5.355 -12.531 -14.633 1 98.38 380 TYR B CA 1
ATOM 7401 C C . TYR B 1 380 ? -5.195 -11.031 -14.789 1 98.38 380 TYR B C 1
ATOM 7403 O O . TYR B 1 380 ? -4.082 -10.5 -14.695 1 98.38 380 TYR B O 1
ATOM 7411 N N . GLU B 1 381 ? -6.242 -10.359 -14.969 1 97.56 381 GLU B N 1
ATOM 7412 C CA . GLU B 1 381 ? -6.145 -8.914 -15.164 1 97.56 381 GLU B CA 1
ATOM 7413 C C . GLU B 1 381 ? -5.77 -8.203 -13.867 1 97.56 381 GLU B C 1
ATOM 7415 O O . GLU B 1 381 ? -5.035 -7.215 -13.883 1 97.56 381 GLU B O 1
ATOM 7420 N N . GLN B 1 382 ? -6.277 -8.656 -12.734 1 98.06 382 GLN B N 1
ATOM 7421 C CA . GLN B 1 382 ? -5.898 -8.055 -11.461 1 98.06 382 GLN B CA 1
ATOM 7422 C C . GLN B 1 382 ? -4.43 -8.32 -11.141 1 98.06 382 GLN B C 1
ATOM 7424 O O . GLN B 1 382 ? -3.742 -7.461 -10.586 1 98.06 382 GLN B O 1
ATOM 7429 N N . ILE B 1 383 ? -3.945 -9.484 -11.492 1 98.5 383 ILE B N 1
ATOM 7430 C CA . ILE B 1 383 ? -2.535 -9.805 -11.32 1 98.5 383 ILE B CA 1
ATOM 7431 C C . ILE B 1 383 ? -1.679 -8.867 -12.164 1 98.5 383 ILE B C 1
ATOM 7433 O O . ILE B 1 383 ? -0.729 -8.266 -11.664 1 98.5 383 ILE B O 1
ATOM 7437 N N . LEU B 1 384 ? -2.066 -8.773 -13.398 1 98.12 384 LEU B N 1
ATOM 7438 C CA . LEU B 1 384 ? -1.3 -7.953 -14.328 1 98.12 384 LEU B CA 1
ATOM 7439 C C . LEU B 1 384 ? -1.312 -6.488 -13.906 1 98.12 384 LEU B C 1
ATOM 7441 O O . LEU B 1 384 ? -0.278 -5.816 -13.945 1 98.12 384 LEU B O 1
ATOM 7445 N N . TYR B 1 385 ? -2.469 -6.012 -13.531 1 96.69 385 TYR B N 1
ATOM 7446 C CA . TYR B 1 385 ? -2.58 -4.637 -13.055 1 96.69 385 TYR B CA 1
ATOM 7447 C C . TYR B 1 385 ? -1.658 -4.395 -11.867 1 96.69 385 TYR B C 1
ATOM 7449 O O . TYR B 1 385 ? -0.951 -3.383 -11.82 1 96.69 385 TYR B O 1
ATOM 7457 N N . SER B 1 386 ? -1.659 -5.297 -10.906 1 97.75 386 SER B N 1
ATOM 7458 C CA . SER B 1 386 ? -0.842 -5.172 -9.703 1 97.75 386 SER B CA 1
ATOM 7459 C C . SER B 1 386 ? 0.645 -5.203 -10.039 1 97.75 386 SER B C 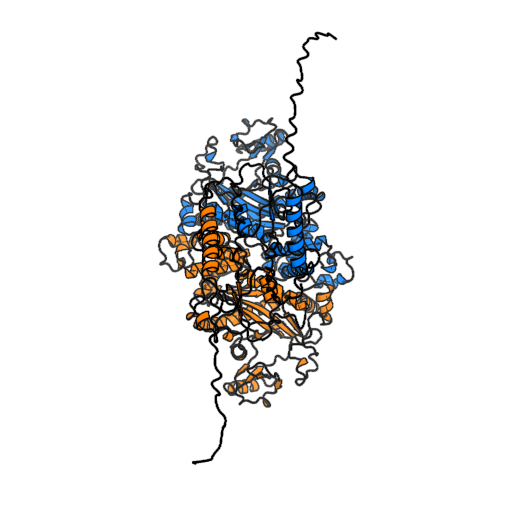1
ATOM 7461 O O . SER B 1 386 ? 1.403 -4.336 -9.609 1 97.75 386 SER B O 1
ATOM 7463 N N . VAL B 1 387 ? 1.035 -6.137 -10.852 1 98.31 387 VAL B N 1
ATOM 7464 C CA . VAL B 1 387 ? 2.441 -6.336 -11.18 1 98.31 387 VAL B CA 1
ATOM 7465 C C . VAL B 1 387 ? 2.953 -5.148 -11.992 1 98.31 387 VAL B C 1
ATOM 7467 O O . VAL B 1 387 ? 4.023 -4.605 -11.703 1 98.31 387 VAL B O 1
ATOM 7470 N N . MET B 1 388 ? 2.199 -4.73 -12.969 1 96.5 388 MET B N 1
ATOM 7471 C CA . MET B 1 388 ? 2.656 -3.674 -13.867 1 96.5 388 MET B CA 1
ATOM 7472 C C . MET B 1 388 ? 2.744 -2.338 -13.141 1 96.5 388 MET B C 1
ATOM 7474 O O . MET B 1 388 ? 3.629 -1.526 -13.422 1 96.5 388 MET B O 1
ATOM 7478 N N . ASN B 1 389 ? 1.864 -2.117 -12.195 1 95.06 389 ASN B N 1
ATOM 7479 C CA . ASN B 1 389 ? 1.998 -0.917 -11.383 1 95.06 389 ASN B CA 1
ATOM 7480 C C . ASN B 1 389 ? 3.225 -0.989 -10.477 1 95.06 389 ASN B C 1
ATOM 7482 O O . ASN B 1 389 ? 3.977 -0.019 -10.359 1 95.06 389 ASN B O 1
ATOM 7486 N N . MET B 1 390 ? 3.42 -2.062 -9.898 1 96.62 390 MET B N 1
ATOM 7487 C CA . MET B 1 390 ? 4.5 -2.248 -8.93 1 96.62 390 MET B CA 1
ATOM 7488 C C . MET B 1 390 ? 5.859 -2.053 -9.594 1 96.62 390 MET B C 1
ATOM 7490 O O . MET B 1 390 ? 6.746 -1.42 -9.016 1 96.62 390 MET B O 1
ATOM 7494 N N . VAL B 1 391 ? 5.996 -2.508 -10.82 1 96.31 391 VAL B N 1
ATOM 7495 C CA . VAL B 1 391 ? 7.312 -2.467 -11.445 1 96.31 391 VAL B CA 1
ATOM 7496 C C . VAL B 1 391 ? 7.473 -1.167 -12.234 1 96.31 391 VAL B C 1
ATOM 7498 O O . VAL B 1 391 ? 8.492 -0.952 -12.891 1 96.31 391 VAL B O 1
ATOM 7501 N N . GLY B 1 392 ? 6.457 -0.378 -12.281 1 91.75 392 GLY B N 1
ATOM 7502 C CA . GLY B 1 392 ? 6.594 0.962 -12.836 1 91.75 392 GLY B CA 1
ATOM 7503 C C . GLY B 1 392 ? 5.988 1.106 -14.219 1 91.75 392 GLY B C 1
ATOM 7504 O O . GLY B 1 392 ? 5.969 2.201 -14.781 1 91.75 392 GLY B O 1
ATOM 7505 N N . ILE B 1 393 ? 5.469 0.109 -14.773 1 91.12 393 ILE B N 1
ATOM 7506 C CA . ILE B 1 393 ? 4.848 0.147 -16.094 1 91.12 393 ILE B CA 1
ATOM 7507 C C . ILE B 1 393 ? 3.564 0.97 -16.031 1 91.12 393 ILE B C 1
ATOM 7509 O O . ILE B 1 393 ? 3.258 1.722 -16.953 1 91.12 393 ILE B O 1
ATOM 7513 N N . GLY B 1 394 ? 2.84 0.869 -14.969 1 84.56 394 GLY B N 1
ATOM 7514 C CA . GLY B 1 394 ? 1.571 1.565 -14.836 1 84.56 394 GLY B CA 1
ATOM 7515 C C . GLY B 1 394 ? 1.726 3.01 -14.398 1 84.56 394 GLY B C 1
ATOM 7516 O O . GLY B 1 394 ? 0.733 3.703 -14.164 1 84.56 394 GLY B O 1
ATOM 7517 N N . SER B 1 395 ? 2.91 3.402 -14.234 1 76.25 395 SER B N 1
ATOM 7518 C CA . SER B 1 395 ? 3.127 4.77 -13.766 1 76.25 395 SER B CA 1
ATOM 7519 C C . SER B 1 395 ? 2.77 5.785 -14.852 1 76.25 395 SER B C 1
ATOM 7521 O O . SER B 1 395 ? 3.182 5.645 -16 1 76.25 395 SER B O 1
ATOM 7523 N N . PRO B 1 396 ? 1.872 6.684 -14.555 1 63.28 396 PRO B N 1
ATOM 7524 C CA . PRO B 1 396 ? 1.522 7.707 -15.539 1 63.28 396 PRO B CA 1
ATOM 7525 C C . PRO B 1 396 ? 2.725 8.547 -15.977 1 63.28 396 PRO B C 1
ATOM 7527 O O . PRO B 1 396 ? 2.646 9.273 -16.969 1 63.28 396 PRO B O 1
ATOM 7530 N N . LEU B 1 397 ? 3.76 8.398 -15.281 1 63.06 397 LEU B N 1
ATOM 7531 C CA . LEU B 1 397 ? 4.926 9.25 -15.484 1 63.06 397 LEU B CA 1
ATOM 7532 C C . LEU B 1 397 ? 5.762 8.758 -16.656 1 63.06 397 LEU B C 1
ATOM 7534 O O . LEU B 1 397 ? 6.633 9.477 -17.156 1 63.06 397 LEU B O 1
ATOM 7538 N N . GLN B 1 398 ? 5.57 7.551 -16.953 1 57.06 398 GLN B N 1
ATOM 7539 C CA . GLN B 1 398 ? 6.379 6.961 -18.016 1 57.06 398 GLN B CA 1
ATOM 7540 C C . GLN B 1 398 ? 6.152 7.68 -19.344 1 57.06 398 GLN B C 1
ATOM 7542 O O . GLN B 1 398 ? 7.09 7.859 -20.125 1 57.06 398 GLN B O 1
ATOM 7547 N N . ASN B 1 399 ? 4.957 8.094 -19.625 1 53.44 399 ASN B N 1
ATOM 7548 C CA . ASN B 1 399 ? 4.641 8.719 -20.906 1 53.44 399 ASN B CA 1
ATOM 7549 C C . ASN B 1 399 ? 5.289 10.102 -21.031 1 53.44 399 ASN B C 1
ATOM 7551 O O . ASN B 1 399 ? 5.676 10.516 -22.125 1 53.44 399 ASN B O 1
ATOM 7555 N N . LYS B 1 400 ? 5.445 10.68 -19.891 1 53.16 400 LYS B N 1
ATOM 7556 C CA . LYS B 1 400 ? 5.914 12.062 -19.969 1 53.16 400 LYS B CA 1
ATOM 7557 C C . LYS B 1 400 ? 7.438 12.133 -19.938 1 53.16 400 LYS B C 1
ATOM 7559 O O . LYS B 1 400 ? 8.039 13.047 -20.5 1 53.16 400 LYS B O 1
ATOM 7564 N N . THR B 1 401 ? 8.062 11.133 -19.25 1 48.19 401 THR B N 1
ATOM 7565 C CA . THR B 1 401 ? 9.523 11.133 -19.234 1 48.19 401 THR B CA 1
ATOM 7566 C C . THR B 1 401 ? 10.062 10.922 -20.656 1 48.19 401 THR B C 1
ATOM 7568 O O . THR B 1 401 ? 11.164 11.375 -20.969 1 48.19 401 THR B O 1
ATOM 7571 N N . LEU B 1 402 ? 9.266 10.352 -21.516 1 44.28 402 LEU B N 1
ATOM 7572 C CA . LEU B 1 402 ? 9.711 10.078 -22.875 1 44.28 402 LEU B CA 1
ATOM 7573 C C . LEU B 1 402 ? 9.602 11.32 -23.75 1 44.28 402 LEU B C 1
ATOM 7575 O O . LEU B 1 402 ? 10.297 11.445 -24.75 1 44.28 402 LEU B O 1
ATOM 7579 N N . GLN B 1 403 ? 8.602 12.07 -23.531 1 43.56 403 GLN B N 1
ATOM 7580 C CA . GLN B 1 403 ? 8.406 13.25 -24.375 1 43.56 403 GLN B CA 1
ATOM 7581 C C . GLN B 1 403 ? 9.562 14.234 -24.219 1 43.56 403 GLN B C 1
ATOM 7583 O O . GLN B 1 403 ? 9.805 15.062 -25.094 1 43.56 403 GLN B O 1
ATOM 7588 N N . GLU B 1 404 ? 10.07 14.422 -22.984 1 45.22 404 GLU B N 1
ATOM 7589 C CA . GLU B 1 404 ? 11.008 15.531 -22.797 1 45.22 404 GLU B CA 1
ATOM 7590 C C . GLU B 1 404 ? 12.391 15.18 -23.328 1 45.22 404 GLU B C 1
ATOM 7592 O O . GLU B 1 404 ? 13.078 14.328 -22.781 1 45.22 404 GLU B O 1
ATOM 7597 N N . SER B 1 405 ? 12.719 15.133 -24.609 1 40.47 405 SER B N 1
ATOM 7598 C CA . SER B 1 405 ? 14.039 15.234 -25.234 1 40.47 405 SER B CA 1
ATOM 7599 C C . SER B 1 405 ? 15.047 15.875 -24.281 1 40.47 405 SER B C 1
ATOM 7601 O O . SER B 1 405 ? 14.68 16.375 -23.219 1 40.47 405 SER B O 1
ATOM 7603 N N . LYS B 1 406 ? 16.391 16.625 -25 1 37.53 406 LYS B N 1
ATOM 7604 C CA . LYS B 1 406 ? 17.562 17.312 -24.469 1 37.53 406 LYS B CA 1
ATOM 7605 C C . LYS B 1 406 ? 17.156 18.344 -23.406 1 37.53 406 LYS B C 1
ATOM 7607 O O . LYS B 1 406 ? 17.938 18.688 -22.531 1 37.53 406 LYS B O 1
ATOM 7612 N N . ALA B 1 407 ? 16.328 19.219 -23.734 1 36.09 407 ALA B N 1
ATOM 7613 C CA . ALA B 1 407 ? 16.234 20.484 -23.031 1 36.09 407 ALA B CA 1
ATOM 7614 C C . ALA B 1 407 ? 15.586 20.312 -21.672 1 36.09 407 ALA B C 1
ATOM 7616 O O . ALA B 1 407 ? 15.766 21.141 -20.781 1 36.09 407 ALA B O 1
ATOM 7617 N N . ASN B 1 408 ? 14.438 19.344 -21.188 1 42.28 408 ASN B N 1
ATOM 7618 C CA . ASN B 1 408 ? 13.766 19.484 -19.891 1 42.28 408 ASN B CA 1
ATOM 7619 C C . ASN B 1 408 ? 14.07 18.297 -18.969 1 42.28 408 ASN B C 1
ATOM 7621 O O . ASN B 1 408 ? 13.164 17.547 -18.609 1 42.28 408 ASN B O 1
ATOM 7625 N N . PHE B 1 409 ? 15.164 17.75 -19.078 1 41.88 409 PHE B N 1
ATOM 7626 C CA . PHE B 1 409 ? 15.773 16.891 -18.062 1 41.88 409 PHE B CA 1
ATOM 7627 C C . PHE B 1 409 ? 15.242 17.219 -16.672 1 41.88 409 PHE B C 1
ATOM 7629 O O . PHE B 1 409 ? 15.047 16.328 -15.852 1 41.88 409 PHE B O 1
ATOM 7636 N N . LEU B 1 410 ? 15.07 18.5 -16.422 1 46.28 410 LEU B N 1
ATOM 7637 C CA . LEU B 1 410 ? 14.594 18.969 -15.125 1 46.28 410 LEU B CA 1
ATOM 7638 C C . LEU B 1 410 ? 13.219 18.391 -14.805 1 46.28 410 LEU B C 1
ATOM 7640 O O . LEU B 1 410 ? 12.922 18.062 -13.648 1 46.28 410 LEU B O 1
ATOM 7644 N N . SER B 1 411 ? 12.492 18.031 -15.922 1 59.88 411 SER B N 1
ATOM 7645 C CA . SER B 1 411 ? 11.117 17.594 -15.727 1 59.88 411 SER B CA 1
ATOM 7646 C C . SER B 1 411 ? 11.07 16.125 -15.312 1 59.88 411 SER B C 1
ATOM 7648 O O . SER B 1 411 ? 10.289 15.75 -14.43 1 59.88 411 SER B O 1
ATOM 7650 N N . SER B 1 412 ? 12.188 15.414 -15.68 1 72.94 412 SER B N 1
ATOM 7651 C CA . SER B 1 412 ? 12.18 14 -15.336 1 72.94 412 SER B CA 1
ATOM 7652 C C . SER B 1 412 ? 12.602 13.781 -13.891 1 72.94 412 SER B C 1
ATOM 7654 O O . SER B 1 412 ? 12.039 12.93 -13.195 1 72.94 412 SER B O 1
ATOM 7656 N N . GLU B 1 413 ? 13.5 14.625 -13.484 1 82.25 413 GLU B N 1
ATOM 7657 C CA . GLU B 1 413 ? 13.977 14.508 -12.109 1 82.25 413 GLU B CA 1
ATOM 7658 C C . GLU B 1 413 ? 12.898 14.914 -11.117 1 82.25 413 GLU B C 1
ATOM 7660 O O . GLU B 1 413 ? 12.734 14.281 -10.07 1 82.25 413 GLU B O 1
ATOM 7665 N N . GLU B 1 414 ? 12.18 15.898 -11.516 1 85.44 414 GLU B N 1
ATOM 7666 C CA . GLU B 1 414 ? 11.109 16.375 -10.648 1 85.44 414 GLU B CA 1
ATOM 7667 C C . GLU B 1 414 ? 10.016 15.328 -10.492 1 85.44 414 GLU B C 1
ATOM 7669 O O . GLU B 1 414 ? 9.461 15.148 -9.406 1 85.44 414 GLU B O 1
ATOM 7674 N N . VAL B 1 415 ? 9.812 14.703 -11.555 1 86.56 415 VAL B N 1
ATOM 7675 C CA . VAL B 1 415 ? 8.797 13.664 -11.539 1 86.56 415 VAL B CA 1
ATOM 7676 C C . VAL B 1 415 ? 9.266 12.492 -10.68 1 86.56 415 VAL B C 1
ATOM 7678 O O . VAL B 1 415 ? 8.492 11.945 -9.891 1 86.56 415 VAL B O 1
ATOM 7681 N N . ARG B 1 416 ? 10.484 12.211 -10.82 1 88.12 416 ARG B N 1
ATOM 7682 C CA . ARG B 1 416 ? 11.055 11.133 -10.023 1 88.12 416 ARG B CA 1
ATOM 7683 C C . ARG B 1 416 ? 11.016 11.461 -8.539 1 88.12 416 ARG B C 1
ATOM 7685 O O . ARG B 1 416 ? 10.656 10.617 -7.715 1 88.12 416 ARG B O 1
ATOM 7692 N N . GLU B 1 417 ? 11.289 12.656 -8.234 1 92.06 417 GLU B N 1
ATOM 7693 C CA . GLU B 1 417 ? 11.336 13.086 -6.844 1 92.06 417 GLU B CA 1
ATOM 7694 C C . GLU B 1 417 ? 9.938 13.133 -6.23 1 92.06 417 GLU B C 1
ATOM 7696 O O . GLU B 1 417 ? 9.781 12.938 -5.023 1 92.06 417 GLU B O 1
ATOM 7701 N N . MET B 1 418 ? 8.984 13.359 -7.09 1 93.62 418 MET B N 1
ATOM 7702 C CA . MET B 1 418 ? 7.605 13.375 -6.621 1 93.62 418 MET B CA 1
ATOM 7703 C C . MET B 1 418 ? 7.203 12.016 -6.059 1 93.62 418 MET B C 1
ATOM 7705 O O . MET B 1 418 ? 6.336 11.93 -5.188 1 93.62 418 MET B O 1
ATOM 7709 N N . ILE B 1 419 ? 7.914 11.023 -6.523 1 93.94 419 ILE B N 1
ATOM 7710 C CA . ILE B 1 419 ? 7.605 9.672 -6.074 1 93.94 419 ILE B CA 1
ATOM 7711 C C . ILE B 1 419 ? 8.602 9.25 -4.996 1 93.94 419 ILE B C 1
ATOM 7713 O O . ILE B 1 419 ? 8.211 8.844 -3.9 1 93.94 419 ILE B O 1
ATOM 7717 N N . THR B 1 420 ? 9.867 9.414 -5.305 1 95.25 420 THR B N 1
ATOM 7718 C CA . THR B 1 420 ? 10.945 9.016 -4.406 1 95.25 420 THR B CA 1
ATOM 7719 C C . THR B 1 420 ? 12.086 10.031 -4.445 1 95.25 420 THR B C 1
ATOM 7721 O O . THR B 1 420 ? 12.602 10.352 -5.516 1 95.25 420 THR B O 1
ATOM 7724 N N . SER B 1 421 ? 12.453 10.5 -3.354 1 95.94 421 SER B N 1
ATOM 7725 C CA . SER B 1 421 ? 13.617 11.367 -3.197 1 95.94 421 SER B CA 1
ATOM 7726 C C . SER B 1 421 ? 14.625 10.773 -2.223 1 95.94 421 SER B C 1
ATOM 7728 O O . SER B 1 421 ? 14.367 9.742 -1.604 1 95.94 421 SER B O 1
ATOM 7730 N N . GLU B 1 422 ? 15.727 11.383 -2.137 1 95.44 422 GLU B N 1
ATOM 7731 C CA . GLU B 1 422 ? 16.75 10.945 -1.186 1 95.44 422 GLU B CA 1
ATOM 7732 C C . GLU B 1 422 ? 16.203 10.953 0.243 1 95.44 422 GLU B C 1
ATOM 7734 O O . GLU B 1 422 ? 16.562 10.094 1.049 1 95.44 422 GLU B O 1
ATOM 7739 N N . ARG B 1 423 ? 15.281 11.852 0.513 1 96.25 423 ARG B N 1
ATOM 7740 C CA . ARG B 1 423 ? 14.734 12.008 1.855 1 96.25 423 ARG B CA 1
ATOM 7741 C C . ARG B 1 423 ? 13.891 10.805 2.248 1 96.25 423 ARG B C 1
ATOM 7743 O O . ARG B 1 423 ? 13.773 10.477 3.432 1 96.25 423 ARG B O 1
ATOM 7750 N N . ASN B 1 424 ? 13.359 10.141 1.244 1 97.25 424 ASN B N 1
ATOM 7751 C CA . ASN B 1 424 ? 12.539 8.953 1.479 1 97.25 424 ASN B CA 1
ATOM 7752 C C . ASN B 1 424 ? 13.398 7.719 1.726 1 97.25 424 ASN B C 1
ATOM 7754 O O . ASN B 1 424 ? 12.922 6.734 2.295 1 97.25 424 ASN B O 1
ATOM 7758 N N . LEU B 1 425 ? 14.625 7.789 1.316 1 98 425 LEU B N 1
ATOM 7759 C CA . LEU B 1 425 ? 15.461 6.594 1.331 1 98 425 LEU B CA 1
ATOM 7760 C C . LEU B 1 425 ? 16.344 6.559 2.58 1 98 425 LEU B C 1
ATOM 7762 O O . LEU B 1 425 ? 16.75 5.488 3.023 1 98 425 LEU B O 1
ATOM 7766 N N . ALA B 1 426 ? 16.625 7.734 3.168 1 98 426 ALA B N 1
ATOM 7767 C CA . ALA B 1 426 ? 17.516 7.824 4.32 1 98 426 ALA B CA 1
ATOM 7768 C C . ALA B 1 426 ? 16.922 7.109 5.531 1 98 426 ALA B C 1
ATOM 7770 O O . ALA B 1 426 ? 15.734 7.27 5.836 1 98 426 ALA B O 1
ATOM 7771 N N . THR B 1 427 ? 17.719 6.293 6.16 1 96.31 427 THR B N 1
ATOM 7772 C CA . THR B 1 427 ? 17.297 5.578 7.363 1 96.31 427 THR B CA 1
ATOM 7773 C C . THR B 1 427 ? 18.406 5.598 8.414 1 96.31 427 THR B C 1
ATOM 7775 O O . THR B 1 427 ? 19.531 6.004 8.125 1 96.31 427 THR B O 1
ATOM 7778 N N . ASN B 1 428 ? 18.047 5.273 9.602 1 95.25 428 ASN B N 1
ATOM 7779 C CA . ASN B 1 428 ? 19 5.062 10.695 1 95.25 428 ASN B CA 1
ATOM 7780 C C . ASN B 1 428 ? 19.922 6.258 10.867 1 95.25 428 ASN B C 1
ATOM 7782 O O . ASN B 1 428 ? 21.141 6.098 10.953 1 95.25 428 ASN B O 1
ATOM 7786 N N . ILE B 1 429 ? 19.422 7.352 10.875 1 97.19 429 ILE B N 1
ATOM 7787 C CA . ILE B 1 429 ? 20.141 8.617 10.805 1 97.19 429 ILE B CA 1
ATOM 7788 C C . ILE B 1 429 ? 21.047 8.773 12.031 1 97.19 429 ILE B C 1
ATOM 7790 O O . ILE B 1 429 ? 22.172 9.266 11.93 1 97.19 429 ILE B O 1
ATOM 7794 N N . ASN B 1 430 ? 20.609 8.375 13.242 1 97.25 430 ASN B N 1
ATOM 7795 C CA . ASN B 1 430 ? 21.406 8.492 14.461 1 97.25 430 ASN B CA 1
ATOM 7796 C C . ASN B 1 430 ? 22.703 7.703 14.367 1 97.25 430 ASN B C 1
ATOM 7798 O O . ASN B 1 430 ? 23.766 8.195 14.742 1 97.25 430 ASN B O 1
ATOM 7802 N N . ASP B 1 431 ? 22.594 6.473 13.859 1 96.38 431 ASP B N 1
ATOM 7803 C CA . ASP B 1 431 ? 23.797 5.652 13.695 1 96.38 431 ASP B CA 1
ATOM 7804 C C . ASP B 1 431 ? 24.75 6.281 12.688 1 96.38 431 ASP B C 1
ATOM 7806 O O . ASP B 1 431 ? 25.969 6.277 12.891 1 96.38 431 ASP B O 1
ATOM 7810 N N . CYS B 1 432 ? 24.203 6.758 11.633 1 97.81 432 CYS B N 1
ATOM 7811 C CA . CYS B 1 432 ? 25.016 7.426 10.625 1 97.81 432 CYS B CA 1
ATOM 7812 C C . CYS B 1 432 ? 25.75 8.625 11.219 1 97.81 432 CYS B C 1
ATOM 7814 O O . CYS B 1 432 ? 26.922 8.852 10.922 1 97.81 432 CYS B O 1
ATOM 7816 N N . ALA B 1 433 ? 25.047 9.406 12.047 1 96.88 433 ALA B N 1
ATOM 7817 C CA . ALA B 1 433 ? 25.641 10.57 12.695 1 96.88 433 ALA B CA 1
ATOM 7818 C C . ALA B 1 433 ? 26.734 10.156 13.672 1 96.88 433 ALA B C 1
ATOM 7820 O O . ALA B 1 433 ? 27.812 10.758 13.703 1 96.88 433 ALA B O 1
ATOM 7821 N N . GLU B 1 434 ? 26.469 9.18 14.469 1 96.12 434 GLU B N 1
ATOM 7822 C CA . GLU B 1 434 ? 27.391 8.68 15.484 1 96.12 434 GLU B CA 1
ATOM 7823 C C . GLU B 1 434 ? 28.719 8.242 14.859 1 96.12 434 GLU B C 1
ATOM 7825 O O . GLU B 1 434 ? 29.781 8.445 15.453 1 96.12 434 GLU B O 1
ATOM 7830 N N . HIS B 1 435 ? 28.672 7.742 13.68 1 96.62 435 HIS B N 1
ATOM 7831 C CA . HIS B 1 435 ? 29.859 7.199 13.047 1 96.62 435 HIS B CA 1
ATOM 7832 C C . HIS B 1 435 ? 30.453 8.18 12.039 1 96.62 435 HIS B C 1
ATOM 7834 O O . HIS B 1 435 ? 31.359 7.832 11.289 1 96.62 435 HIS B O 1
ATOM 7840 N N . GLY B 1 436 ? 29.906 9.344 12.008 1 95.94 436 GLY B N 1
ATOM 7841 C CA . GLY B 1 436 ? 30.438 10.398 11.156 1 95.94 436 GLY B CA 1
ATOM 7842 C C . GLY B 1 436 ? 30.344 10.078 9.672 1 95.94 436 GLY B C 1
ATOM 7843 O O . GLY B 1 436 ? 31.281 10.344 8.914 1 95.94 436 GLY B O 1
ATOM 7844 N N . CYS B 1 437 ? 29.219 9.453 9.234 1 96.88 437 CYS B N 1
ATOM 7845 C CA . CYS B 1 437 ? 29.094 8.945 7.875 1 96.88 437 CYS B CA 1
ATOM 7846 C C . CYS B 1 437 ? 28.891 10.086 6.887 1 96.88 437 CYS B C 1
ATOM 7848 O O . CYS B 1 437 ? 28.891 9.875 5.672 1 96.88 437 CYS B O 1
ATOM 7850 N N . ASP B 1 438 ? 28.688 11.297 7.305 1 94.69 438 ASP B N 1
ATOM 7851 C CA . ASP B 1 438 ? 28.625 12.461 6.43 1 94.69 438 ASP B CA 1
ATOM 7852 C C . ASP B 1 438 ? 30.016 12.938 6.035 1 94.69 438 ASP B C 1
ATOM 7854 O O . ASP B 1 438 ? 30.172 13.664 5.055 1 94.69 438 ASP B O 1
ATOM 7858 N N . LYS B 1 439 ? 31 12.547 6.777 1 95.19 439 LYS B N 1
ATOM 7859 C CA . LYS B 1 439 ? 32.375 12.992 6.555 1 95.19 439 LYS B CA 1
ATOM 7860 C C . LYS B 1 439 ? 33.219 11.898 5.891 1 95.19 439 LYS B C 1
ATOM 7862 O O . LYS B 1 439 ? 34.031 12.188 5.023 1 95.19 439 LYS B O 1
ATOM 7867 N N . SER B 1 440 ? 32.969 10.711 6.434 1 95.5 440 SER B N 1
ATOM 7868 C CA . SER B 1 440 ? 33.75 9.586 5.906 1 95.5 440 SER B CA 1
ATOM 7869 C C . SER B 1 440 ? 32.875 8.32 5.848 1 95.5 440 SER B C 1
ATOM 7871 O O . SER B 1 440 ? 32.031 8.109 6.703 1 95.5 440 SER B O 1
ATOM 7873 N N . CYS B 1 441 ? 33.156 7.488 4.82 1 95.06 441 CYS B N 1
ATOM 7874 C CA . CYS B 1 441 ? 32.375 6.258 4.645 1 95.06 441 CYS B CA 1
ATOM 7875 C C . CYS B 1 441 ? 33.25 5.035 4.941 1 95.06 441 CYS B C 1
ATOM 7877 O O . CYS B 1 441 ? 32.969 3.941 4.445 1 95.06 441 CYS B O 1
ATOM 7879 N N . ASN B 1 442 ? 34.188 5.172 5.812 1 92.44 442 ASN B N 1
ATOM 7880 C CA . ASN B 1 442 ? 35.156 4.105 6.094 1 92.44 442 ASN B CA 1
ATOM 7881 C C . ASN B 1 442 ? 34.594 3.107 7.109 1 92.44 442 ASN B C 1
ATOM 7883 O O . ASN B 1 442 ? 35.062 1.97 7.184 1 92.44 442 ASN B O 1
ATOM 7887 N N . SER B 1 443 ? 33.625 3.545 7.855 1 92.38 443 SER B N 1
ATOM 7888 C CA . SER B 1 443 ? 33.031 2.664 8.852 1 92.38 443 SER B CA 1
ATOM 7889 C C . SER B 1 443 ? 32.031 1.721 8.203 1 92.38 443 SER B C 1
ATOM 7891 O O . SER B 1 443 ? 31.234 2.137 7.355 1 92.38 443 SER B O 1
ATOM 7893 N N . ARG B 1 444 ? 31.969 0.492 8.695 1 91.19 444 ARG B N 1
ATOM 7894 C CA . ARG B 1 444 ? 31.016 -0.499 8.195 1 91.19 444 ARG B CA 1
ATOM 7895 C C . ARG B 1 444 ? 29.578 -0.103 8.539 1 91.19 444 ARG B C 1
ATOM 7897 O O . ARG B 1 444 ? 28.656 -0.424 7.797 1 91.19 444 ARG B O 1
ATOM 7904 N N . GLU B 1 445 ? 29.453 0.62 9.562 1 93 445 GLU B N 1
ATOM 7905 C CA . GLU B 1 445 ? 28.141 1.052 10.039 1 93 445 GLU B CA 1
ATOM 7906 C C . GLU B 1 445 ? 27.516 2.074 9.086 1 93 445 GLU B C 1
ATOM 7908 O O . GLU B 1 445 ? 26.328 2.369 9.18 1 93 445 GLU B O 1
ATOM 7913 N N . CYS B 1 446 ? 28.312 2.531 8.094 1 96.75 446 CYS B N 1
ATOM 7914 C CA . CYS B 1 446 ? 27.844 3.596 7.211 1 96.75 446 CYS B CA 1
ATOM 7915 C C . CYS B 1 446 ? 27.266 3.023 5.922 1 96.75 446 CYS B C 1
ATOM 7917 O O . CYS B 1 446 ? 26.828 3.773 5.051 1 96.75 446 CYS B O 1
ATOM 7919 N N . ASP B 1 447 ? 27.141 1.787 5.809 1 95.06 447 ASP B N 1
ATOM 7920 C CA . ASP B 1 447 ? 26.828 1.138 4.539 1 95.06 447 ASP B CA 1
ATOM 7921 C C . ASP B 1 447 ? 25.438 1.526 4.055 1 95.06 447 ASP B C 1
ATOM 7923 O O . ASP B 1 447 ? 25.172 1.546 2.85 1 95.06 447 ASP B O 1
ATOM 7927 N N . LEU B 1 448 ? 24.5 1.849 4.988 1 96.56 448 LEU B N 1
ATOM 7928 C CA . LEU B 1 448 ? 23.125 2.184 4.621 1 96.56 448 LEU B CA 1
ATOM 7929 C C . LEU B 1 448 ? 22.891 3.686 4.73 1 96.56 448 LEU B C 1
ATOM 7931 O O . LEU B 1 448 ? 21.766 4.156 4.531 1 96.56 448 LEU B O 1
ATOM 7935 N N . CYS B 1 449 ? 23.953 4.363 5.051 1 98.12 449 CYS B N 1
ATOM 7936 C CA . CYS B 1 449 ? 23.797 5.812 5.172 1 98.12 449 CYS B CA 1
ATOM 7937 C C . CYS B 1 449 ? 23.828 6.477 3.799 1 98.12 449 CYS B C 1
ATOM 7939 O O . CYS B 1 449 ? 24.688 6.176 2.975 1 98.12 449 CYS B O 1
ATOM 7941 N N . LEU B 1 450 ? 22.938 7.371 3.537 1 97.44 450 LEU B N 1
ATOM 7942 C CA . LEU B 1 450 ? 22.672 7.941 2.223 1 97.44 450 LEU B CA 1
ATOM 7943 C C . LEU B 1 450 ? 23.953 8.484 1.594 1 97.44 450 LEU B C 1
ATOM 7945 O O . LEU B 1 450 ? 24.25 8.188 0.437 1 97.44 450 LEU B O 1
ATOM 7949 N N . PRO B 1 451 ? 24.781 9.258 2.318 1 97 451 PRO B N 1
ATOM 7950 C CA . PRO B 1 451 ? 25.984 9.797 1.692 1 97 451 PRO B CA 1
ATOM 7951 C C . PRO B 1 451 ? 26.969 8.711 1.258 1 97 451 PRO B C 1
ATOM 7953 O O . PRO B 1 451 ? 27.859 8.961 0.444 1 97 451 PRO B O 1
ATOM 7956 N N . CYS B 1 452 ? 26.828 7.586 1.83 1 97.69 452 CYS B N 1
ATOM 7957 C CA . CYS B 1 452 ? 27.812 6.527 1.599 1 97.69 452 CYS B CA 1
ATOM 7958 C C . CYS B 1 452 ? 27.281 5.516 0.586 1 97.69 452 CYS B C 1
ATOM 7960 O O . CYS B 1 452 ? 27.969 4.539 0.269 1 97.69 452 CYS B O 1
ATOM 7962 N N . LEU B 1 453 ? 26.078 5.715 0.061 1 97.19 453 LEU B N 1
ATOM 7963 C CA . LEU B 1 453 ? 25.516 4.82 -0.947 1 97.19 453 LEU B CA 1
ATOM 7964 C C . LEU B 1 453 ? 26.203 5.031 -2.297 1 97.19 453 LEU B C 1
ATOM 7966 O O . LEU B 1 453 ? 26.422 6.168 -2.713 1 97.19 453 LEU B O 1
ATOM 7970 N N . SER B 1 454 ? 26.531 3.928 -2.922 1 95.69 454 SER B N 1
ATOM 7971 C CA . SER B 1 454 ? 26.922 4.027 -4.324 1 95.69 454 SER B CA 1
ATOM 7972 C C . SER B 1 454 ? 25.734 4.367 -5.207 1 95.69 454 SER B C 1
ATOM 7974 O O . SER B 1 454 ? 24.578 4.258 -4.777 1 95.69 454 SER B O 1
ATOM 7976 N N . GLY B 1 455 ? 26.016 4.77 -6.41 1 94.62 455 GLY B N 1
ATOM 7977 C CA . GLY B 1 455 ? 24.953 5.043 -7.355 1 94.62 455 GLY B CA 1
ATOM 7978 C C . GLY B 1 455 ? 24.031 3.854 -7.578 1 94.62 455 GLY B C 1
ATOM 7979 O O . GLY B 1 455 ? 22.812 4.004 -7.613 1 94.62 455 GLY B O 1
ATOM 7980 N N . SER B 1 456 ? 24.594 2.738 -7.695 1 93.94 456 SER B N 1
ATOM 7981 C CA . SER B 1 456 ? 23.812 1.518 -7.902 1 93.94 456 SER B CA 1
ATOM 7982 C C . SER B 1 456 ? 22.969 1.187 -6.684 1 93.94 456 SER B C 1
ATOM 7984 O O . SER B 1 456 ? 21.812 0.758 -6.82 1 93.94 456 SER B O 1
ATOM 7986 N N . GLU B 1 457 ? 23.594 1.382 -5.539 1 96.75 457 GLU B N 1
ATOM 7987 C CA . GLU B 1 457 ? 22.844 1.124 -4.309 1 96.75 457 GLU B CA 1
ATOM 7988 C C . GLU B 1 457 ? 21.656 2.08 -4.168 1 96.75 457 GLU B C 1
ATOM 7990 O O . GLU B 1 457 ? 20.578 1.676 -3.75 1 96.75 457 GLU B O 1
ATOM 7995 N N . TYR B 1 458 ? 21.906 3.326 -4.516 1 96.88 458 TYR B N 1
ATOM 7996 C CA . TYR B 1 458 ? 20.828 4.309 -4.508 1 96.88 458 TYR B CA 1
ATOM 7997 C C . TYR B 1 458 ? 19.688 3.875 -5.422 1 96.88 458 TYR B C 1
ATOM 7999 O O . TYR B 1 458 ? 18.516 3.928 -5.031 1 96.88 458 TYR B O 1
ATOM 8007 N N . GLU B 1 459 ? 19.984 3.416 -6.582 1 95 459 GLU B N 1
ATOM 8008 C CA . GLU B 1 459 ? 18.984 2.982 -7.551 1 95 459 GLU B CA 1
ATOM 8009 C C . GLU B 1 459 ? 18.203 1.776 -7.039 1 95 459 GLU B C 1
ATOM 8011 O O . GLU B 1 459 ? 17 1.672 -7.258 1 95 459 GLU B O 1
ATOM 8016 N N . ILE B 1 460 ? 18.875 0.894 -6.383 1 97.19 460 ILE B N 1
ATOM 8017 C CA . ILE B 1 460 ? 18.234 -0.287 -5.816 1 97.19 460 ILE B CA 1
ATOM 8018 C C . ILE B 1 460 ? 17.188 0.139 -4.789 1 97.19 460 ILE B C 1
ATOM 8020 O O . ILE B 1 460 ? 16.062 -0.348 -4.809 1 97.19 460 ILE B O 1
ATOM 8024 N N . LEU B 1 461 ? 17.594 1.078 -3.922 1 98.31 461 LEU B N 1
ATOM 8025 C CA . LEU B 1 461 ? 16.672 1.539 -2.889 1 98.31 461 LEU B CA 1
ATOM 8026 C C . LEU B 1 461 ? 15.508 2.318 -3.502 1 98.31 461 LEU B C 1
ATOM 8028 O O . LEU B 1 461 ? 14.375 2.236 -3.02 1 98.31 461 LEU B O 1
ATOM 8032 N N . GLU B 1 462 ? 15.828 3.062 -4.512 1 96.69 462 GLU B N 1
ATOM 8033 C CA . GLU B 1 462 ? 14.781 3.797 -5.215 1 96.69 462 GLU B CA 1
ATOM 8034 C C . GLU B 1 462 ? 13.734 2.848 -5.789 1 96.69 462 GLU B C 1
ATOM 8036 O O . GLU B 1 462 ? 12.531 3.086 -5.656 1 96.69 462 GLU B O 1
ATOM 8041 N N . LYS B 1 463 ? 14.141 1.79 -6.383 1 96.31 463 LYS B N 1
ATOM 8042 C CA . LYS B 1 463 ? 13.234 0.795 -6.949 1 96.31 463 LYS B CA 1
ATOM 8043 C C . LYS B 1 463 ? 12.43 0.099 -5.855 1 96.31 463 LYS B C 1
ATOM 8045 O O . LYS B 1 463 ? 11.227 -0.11 -6 1 96.31 463 LYS B O 1
ATOM 8050 N N . ALA B 1 464 ? 13.133 -0.22 -4.781 1 98.25 464 ALA B N 1
ATOM 8051 C CA . ALA B 1 464 ? 12.453 -0.86 -3.658 1 98.25 464 ALA B CA 1
ATOM 8052 C C . ALA B 1 464 ? 11.359 0.043 -3.094 1 98.25 464 ALA B C 1
ATOM 8054 O O . ALA B 1 464 ? 10.258 -0.422 -2.785 1 98.25 464 ALA B O 1
ATOM 8055 N N . HIS B 1 465 ? 11.703 1.303 -2.953 1 98.12 465 HIS B N 1
ATOM 8056 C CA . HIS B 1 465 ? 10.734 2.279 -2.461 1 98.12 465 HIS B CA 1
ATOM 8057 C C . HIS B 1 465 ? 9.539 2.395 -3.4 1 98.12 465 HIS B C 1
ATOM 8059 O O . HIS B 1 465 ? 8.391 2.379 -2.955 1 98.12 465 HIS B O 1
ATOM 8065 N N . HIS B 1 466 ? 9.805 2.469 -4.66 1 95.94 466 HIS B N 1
ATOM 8066 C CA . HIS B 1 466 ? 8.75 2.555 -5.668 1 95.94 466 HIS B CA 1
ATOM 8067 C C . HIS B 1 466 ? 7.836 1.338 -5.613 1 95.94 466 HIS B C 1
ATOM 8069 O O . HIS B 1 466 ? 6.609 1.476 -5.652 1 95.94 466 HIS B O 1
ATOM 8075 N N . GLU B 1 467 ? 8.422 0.18 -5.566 1 97.62 467 GLU B N 1
ATOM 8076 C CA . GLU B 1 467 ? 7.648 -1.058 -5.523 1 97.62 467 GLU B CA 1
ATOM 8077 C C . GLU B 1 467 ? 6.707 -1.078 -4.32 1 97.62 467 GLU B C 1
ATOM 8079 O O . GLU B 1 467 ? 5.535 -1.436 -4.449 1 97.62 467 GLU B O 1
ATOM 8084 N N . HIS B 1 468 ? 7.215 -0.681 -3.225 1 97.94 468 HIS B N 1
ATOM 8085 C CA . HIS B 1 468 ? 6.41 -0.674 -2.01 1 97.94 468 HIS B CA 1
ATOM 8086 C C . HIS B 1 468 ? 5.223 0.273 -2.145 1 97.94 468 HIS B C 1
ATOM 8088 O O . HIS B 1 468 ? 4.102 -0.069 -1.757 1 97.94 468 HIS B O 1
ATOM 8094 N N . LEU B 1 469 ? 5.434 1.396 -2.721 1 96.75 469 LEU B N 1
ATOM 8095 C CA . LEU B 1 469 ? 4.395 2.412 -2.84 1 96.75 469 LEU B CA 1
ATOM 8096 C C . LEU B 1 469 ? 3.33 1.988 -3.848 1 96.75 469 LEU B C 1
ATOM 8098 O O . LEU B 1 469 ? 2.184 2.436 -3.771 1 96.75 469 LEU B O 1
ATOM 8102 N N . HIS B 1 470 ? 3.73 1.109 -4.793 1 96.12 470 HIS B N 1
ATOM 8103 C CA . HIS B 1 470 ? 2.834 0.804 -5.902 1 96.12 470 HIS B CA 1
ATOM 8104 C C . HIS B 1 470 ? 2.527 -0.688 -5.969 1 96.12 470 HIS B C 1
ATOM 8106 O O . HIS B 1 470 ? 2.346 -1.241 -7.055 1 96.12 470 HIS B O 1
ATOM 8112 N N . ARG B 1 471 ? 2.475 -1.319 -4.875 1 96.31 471 ARG B N 1
ATOM 8113 C CA . ARG B 1 471 ? 2.385 -2.775 -4.844 1 96.31 471 ARG B CA 1
ATOM 8114 C C . ARG B 1 471 ? 0.95 -3.242 -5.062 1 96.31 471 ARG B C 1
ATOM 8116 O O . ARG B 1 471 ? 0.71 -4.414 -5.359 1 96.31 471 ARG B O 1
ATOM 8123 N N . ILE B 1 472 ? -0.044 -2.369 -4.938 1 96.25 472 ILE B N 1
ATOM 8124 C CA . ILE B 1 472 ? -1.447 -2.703 -5.156 1 96.25 472 ILE B CA 1
ATOM 8125 C C . ILE B 1 472 ? -1.808 -3.957 -4.359 1 96.25 472 ILE B C 1
ATOM 8127 O O . ILE B 1 472 ? -1.714 -3.971 -3.131 1 96.25 472 ILE B O 1
ATOM 8131 N N . SER B 1 473 ? -2.021 -5.16 -5.031 1 97.44 473 SER B N 1
ATOM 8132 C CA . SER B 1 473 ? -2.396 -6.387 -4.336 1 97.44 473 SER B CA 1
ATOM 8133 C C . SER B 1 473 ? -1.215 -7.348 -4.238 1 97.44 473 SER B C 1
ATOM 8135 O O . SER B 1 473 ? -1.398 -8.547 -4 1 97.44 473 SER B O 1
ATOM 8137 N N . MET B 1 474 ? -0.013 -6.82 -4.469 1 98 474 MET B N 1
ATOM 8138 C CA . MET B 1 474 ? 1.183 -7.637 -4.281 1 98 474 MET B CA 1
ATOM 8139 C C . MET B 1 474 ? 1.682 -7.551 -2.844 1 98 474 MET B C 1
ATOM 8141 O O . MET B 1 474 ? 1.711 -6.469 -2.256 1 98 474 MET B O 1
ATOM 8145 N N . LYS B 1 475 ? 2.016 -8.703 -2.346 1 97.81 475 LYS B N 1
ATOM 8146 C CA . LYS B 1 475 ? 2.543 -8.797 -0.989 1 97.81 475 LYS B CA 1
ATOM 8147 C C . LYS B 1 475 ? 4.023 -9.18 -1 1 97.81 475 LYS B C 1
ATOM 8149 O O . LYS B 1 475 ? 4.402 -10.195 -1.578 1 97.81 475 LYS B O 1
ATOM 8154 N N . ARG B 1 476 ? 4.824 -8.367 -0.337 1 98.38 476 ARG B N 1
ATOM 8155 C CA . ARG B 1 476 ? 6.246 -8.672 -0.235 1 98.38 476 ARG B CA 1
ATOM 8156 C C . ARG B 1 476 ? 6.48 -9.883 0.667 1 98.38 476 ARG B C 1
ATOM 8158 O O . ARG B 1 476 ? 6.004 -9.914 1.805 1 98.38 476 ARG B O 1
ATOM 8165 N N . ILE B 1 477 ? 7.227 -10.867 0.179 1 98.19 477 ILE B N 1
ATOM 8166 C CA . ILE B 1 477 ? 7.496 -12.016 1.035 1 98.19 477 ILE B CA 1
ATOM 8167 C C . ILE B 1 477 ? 9 -12.156 1.249 1 98.19 477 ILE B C 1
ATOM 8169 O O . ILE B 1 477 ? 9.445 -12.992 2.045 1 98.19 477 ILE B O 1
ATOM 8173 N N . PHE B 1 478 ? 9.828 -11.414 0.494 1 98.56 478 PHE B N 1
ATOM 8174 C CA . PHE B 1 478 ? 11.242 -11.242 0.793 1 98.56 478 PHE B CA 1
ATOM 8175 C C . PHE B 1 478 ? 11.711 -9.844 0.407 1 98.56 478 PHE B C 1
ATOM 8177 O O . PHE B 1 478 ? 11.555 -9.422 -0.741 1 98.56 478 PHE B O 1
ATOM 8184 N N . PRO B 1 479 ? 12.383 -9.047 1.282 1 98.12 479 PRO B N 1
ATOM 8185 C CA . PRO B 1 479 ? 12.547 -9.344 2.707 1 98.12 479 PRO B CA 1
ATOM 8186 C C . PRO B 1 479 ? 11.211 -9.641 3.398 1 98.12 479 PRO B C 1
ATOM 8188 O O . PRO B 1 479 ? 10.18 -9.094 3.008 1 98.12 479 PRO B O 1
ATOM 8191 N N . LYS B 1 480 ? 11.273 -10.414 4.391 1 96.81 480 LYS B N 1
ATOM 8192 C CA . LYS B 1 480 ? 10.078 -10.898 5.078 1 96.81 480 LYS B CA 1
ATOM 8193 C C . LYS B 1 480 ? 9.367 -9.766 5.812 1 96.81 480 LYS B C 1
ATOM 8195 O O . LYS B 1 480 ? 10.016 -8.891 6.395 1 96.81 480 LYS B O 1
ATOM 8200 N N . PRO B 1 481 ? 8.023 -9.789 5.805 1 94.56 481 PRO B N 1
ATOM 8201 C CA . PRO B 1 481 ? 7.297 -8.844 6.652 1 94.56 481 PRO B CA 1
ATOM 8202 C C . PRO B 1 481 ? 7.66 -8.969 8.125 1 94.56 481 PRO B C 1
ATOM 8204 O O . PRO B 1 481 ? 7.973 -10.062 8.602 1 94.56 481 PRO B O 1
ATOM 8207 N N . ILE B 1 482 ? 7.617 -7.887 8.805 1 94.31 482 ILE B N 1
ATOM 8208 C CA . ILE B 1 482 ? 7.871 -7.84 10.242 1 94.31 482 ILE B CA 1
ATOM 8209 C C . ILE B 1 482 ? 6.551 -7.691 11 1 94.31 482 ILE B C 1
ATOM 8211 O O . ILE B 1 482 ? 6.043 -6.582 11.164 1 94.31 482 ILE B O 1
ATOM 8215 N N . LEU B 1 483 ? 6.012 -8.703 11.508 1 87.25 483 LEU B N 1
ATOM 8216 C CA . LEU B 1 483 ? 4.668 -8.727 12.07 1 87.25 483 LEU B CA 1
ATOM 8217 C C . LEU B 1 483 ? 4.676 -8.227 13.508 1 87.25 483 LEU B C 1
ATOM 8219 O O . LEU B 1 483 ? 3.688 -7.656 13.984 1 87.25 483 LEU B O 1
ATOM 8223 N N . GLN B 1 484 ? 5.801 -8.461 14.258 1 87.62 484 GLN B N 1
ATOM 8224 C CA . GLN B 1 484 ? 5.973 -7.973 15.625 1 87.62 484 GLN B CA 1
ATOM 8225 C C . GLN B 1 484 ? 7.246 -7.141 15.75 1 87.62 484 GLN B C 1
ATOM 8227 O O . GLN B 1 484 ? 8.258 -7.613 16.281 1 87.62 484 GLN B O 1
ATOM 8232 N N . PRO B 1 485 ? 7.109 -5.973 15.336 1 87.75 485 PRO B N 1
ATOM 8233 C CA . PRO B 1 485 ? 8.312 -5.133 15.289 1 87.75 485 PRO B CA 1
ATOM 8234 C C . PRO B 1 485 ? 8.945 -4.93 16.656 1 87.75 485 PRO B C 1
ATOM 8236 O O . PRO B 1 485 ? 10.164 -4.793 16.766 1 87.75 485 PRO B O 1
ATOM 8239 N N . GLU B 1 486 ? 8.172 -4.957 17.734 1 85.56 486 GLU B N 1
ATOM 8240 C CA . GLU B 1 486 ? 8.68 -4.695 19.078 1 85.56 486 GLU B CA 1
ATOM 8241 C C . GLU B 1 486 ? 9.602 -5.816 19.547 1 85.56 486 GLU B C 1
ATOM 8243 O O . GLU B 1 486 ? 10.523 -5.582 20.328 1 85.56 486 GLU B O 1
ATOM 8248 N N . ASN B 1 487 ? 9.406 -6.996 19 1 88 487 ASN B N 1
ATOM 8249 C CA . ASN B 1 487 ? 10.188 -8.156 19.406 1 88 487 ASN B CA 1
ATOM 8250 C C . ASN B 1 487 ? 11.102 -8.648 18.297 1 88 487 ASN B C 1
ATOM 8252 O O . ASN B 1 487 ? 11.703 -9.719 18.406 1 88 487 ASN B O 1
ATOM 8256 N N . PHE B 1 488 ? 11.242 -7.855 17.328 1 92.75 488 PHE B N 1
ATOM 8257 C CA . PHE B 1 488 ? 11.977 -8.312 16.156 1 92.75 488 PHE B CA 1
ATOM 8258 C C . PHE B 1 488 ? 13.469 -8.086 16.328 1 92.75 488 PHE B C 1
ATOM 8260 O O . PHE B 1 488 ? 13.906 -6.969 16.641 1 92.75 488 PHE B O 1
ATOM 8267 N N . ASP B 1 489 ? 14.258 -9.133 16.156 1 96.31 489 ASP B N 1
ATOM 8268 C CA . ASP B 1 489 ? 15.711 -9.062 16.234 1 96.31 489 ASP B CA 1
ATOM 8269 C C . ASP B 1 489 ? 16.328 -9.078 14.844 1 96.31 489 ASP B C 1
ATOM 8271 O O . ASP B 1 489 ? 16.562 -10.148 14.273 1 96.31 489 ASP B O 1
ATOM 8275 N N . ILE B 1 490 ? 16.781 -7.949 14.398 1 96.44 490 ILE B N 1
ATOM 8276 C CA . ILE B 1 490 ? 17.281 -7.789 13.039 1 96.44 490 ILE B CA 1
ATOM 8277 C C . ILE B 1 490 ? 18.594 -8.539 12.883 1 96.44 490 ILE B C 1
ATOM 8279 O O . ILE B 1 490 ? 18.891 -9.086 11.82 1 96.44 490 ILE B O 1
ATOM 8283 N N . ALA B 1 491 ? 19.469 -8.617 13.906 1 96.19 491 ALA B N 1
ATOM 8284 C CA . ALA B 1 491 ? 20.766 -9.305 13.836 1 96.19 491 ALA B CA 1
ATOM 8285 C C . ALA B 1 491 ? 20.578 -10.797 13.602 1 96.19 491 ALA B C 1
ATOM 8287 O O . ALA B 1 491 ? 21.266 -11.398 12.773 1 96.19 491 ALA B O 1
ATOM 8288 N N . THR B 1 492 ? 19.609 -11.312 14.289 1 96.62 492 THR B N 1
ATOM 8289 C CA . THR B 1 492 ? 19.312 -12.727 14.125 1 96.62 492 THR B CA 1
ATOM 8290 C C . THR B 1 492 ? 18.719 -13 12.75 1 96.62 492 THR B C 1
ATOM 8292 O O . THR B 1 492 ? 19.062 -13.992 12.102 1 96.62 492 THR B O 1
ATOM 8295 N N . GLU B 1 493 ? 17.859 -12.148 12.273 1 96.38 493 GLU B N 1
ATOM 8296 C CA . GLU B 1 493 ? 17.172 -12.336 11 1 96.38 493 GLU B CA 1
ATOM 8297 C C . GLU B 1 493 ? 18.172 -12.367 9.836 1 96.38 493 GLU B C 1
ATOM 8299 O O . GLU B 1 493 ? 18.031 -13.172 8.914 1 96.38 493 GLU B O 1
ATOM 8304 N N . VAL B 1 494 ? 19.234 -11.555 9.93 1 97.38 494 VAL B N 1
ATOM 8305 C CA . VAL B 1 494 ? 20.078 -11.375 8.75 1 97.38 494 VAL B CA 1
ATOM 8306 C C . VAL B 1 494 ? 21.344 -12.227 8.883 1 97.38 494 VAL B C 1
ATOM 8308 O O . VAL B 1 494 ? 22.188 -12.234 7.984 1 97.38 494 VAL B O 1
ATOM 8311 N N . GLN B 1 495 ? 21.516 -12.938 9.93 1 96.38 495 GLN B N 1
ATOM 8312 C CA . GLN B 1 495 ? 22.766 -13.617 10.273 1 96.38 495 GLN B CA 1
ATOM 8313 C C . GLN B 1 495 ? 23.203 -14.562 9.156 1 96.38 495 GLN B C 1
ATOM 8315 O O . GLN B 1 495 ? 24.391 -14.672 8.852 1 96.38 495 GLN B O 1
ATOM 8320 N N . ASN B 1 496 ? 22.266 -15.258 8.5 1 95.06 496 ASN B N 1
ATOM 8321 C CA . ASN B 1 496 ? 22.609 -16.266 7.504 1 95.06 496 ASN B CA 1
ATOM 8322 C C . ASN B 1 496 ? 22.328 -15.781 6.086 1 95.06 496 ASN B C 1
ATOM 8324 O O . ASN B 1 496 ? 22.328 -16.578 5.145 1 95.06 496 ASN B O 1
ATOM 8328 N N . MET B 1 497 ? 22.203 -14.508 5.898 1 97.19 497 MET B N 1
ATOM 8329 C CA . MET B 1 497 ? 21.906 -13.953 4.578 1 97.19 497 MET B CA 1
ATOM 8330 C C . MET B 1 497 ? 23.188 -13.516 3.875 1 97.19 497 MET B C 1
ATOM 8332 O O . MET B 1 497 ? 24.234 -13.352 4.516 1 97.19 497 MET B O 1
ATOM 8336 N N . THR B 1 498 ? 23.109 -13.422 2.557 1 97.19 498 THR B N 1
ATOM 8337 C CA . THR B 1 498 ? 24.172 -12.734 1.827 1 97.19 498 THR B CA 1
ATOM 8338 C C . THR B 1 498 ? 24.281 -11.281 2.273 1 97.19 498 THR B C 1
ATOM 8340 O O . THR B 1 498 ? 23.344 -10.719 2.828 1 97.19 498 THR B O 1
ATOM 8343 N N . LYS B 1 499 ? 25.391 -10.633 2.016 1 96.44 499 LYS B N 1
ATOM 8344 C CA . LYS B 1 499 ? 25.625 -9.242 2.412 1 96.44 499 LYS B CA 1
ATOM 8345 C C . LYS B 1 499 ? 24.562 -8.32 1.828 1 96.44 499 LYS B C 1
ATOM 8347 O O . LYS B 1 499 ? 24.016 -7.465 2.531 1 96.44 499 LYS B O 1
ATOM 8352 N N . ARG B 1 500 ? 24.203 -8.531 0.563 1 97.06 500 ARG B N 1
ATOM 8353 C CA . ARG B 1 500 ? 23.25 -7.664 -0.124 1 97.06 500 ARG B CA 1
ATOM 8354 C C . ARG B 1 500 ? 21.844 -7.875 0.407 1 97.06 500 ARG B C 1
ATOM 8356 O O . ARG B 1 500 ? 21.094 -6.91 0.593 1 97.06 500 ARG B O 1
ATOM 8363 N N . ASN B 1 501 ? 21.484 -9.094 0.64 1 98.56 501 ASN B N 1
ATOM 8364 C CA . ASN B 1 501 ? 20.172 -9.367 1.211 1 98.56 501 ASN B CA 1
ATOM 8365 C C . ASN B 1 501 ? 20.047 -8.812 2.627 1 98.56 501 ASN B C 1
ATOM 8367 O O . ASN B 1 501 ? 19 -8.273 3 1 98.56 501 ASN B O 1
ATOM 8371 N N . ALA B 1 502 ? 21.109 -8.984 3.385 1 98.31 502 ALA B N 1
ATOM 8372 C CA . ALA B 1 502 ? 21.125 -8.422 4.734 1 98.31 502 ALA B CA 1
ATOM 8373 C C . ALA B 1 502 ? 20.984 -6.906 4.699 1 98.31 502 ALA B C 1
ATOM 8375 O O . ALA B 1 502 ? 20.219 -6.332 5.48 1 98.31 502 ALA B O 1
ATOM 8376 N N . TRP B 1 503 ? 21.75 -6.281 3.779 1 98.19 503 TRP B N 1
ATOM 8377 C CA . TRP B 1 503 ? 21.703 -4.836 3.576 1 98.19 503 TRP B CA 1
ATOM 8378 C C . TRP B 1 503 ? 20.297 -4.371 3.26 1 98.19 503 TRP B C 1
ATOM 8380 O O . TRP B 1 503 ? 19.781 -3.445 3.893 1 98.19 503 TRP B O 1
ATOM 8390 N N . MET B 1 504 ? 19.562 -5.016 2.387 1 98.62 504 MET B N 1
ATOM 8391 C CA . MET B 1 504 ? 18.203 -4.684 1.985 1 98.62 504 MET B CA 1
ATOM 8392 C C . MET B 1 504 ? 17.219 -4.938 3.127 1 98.62 504 MET B C 1
ATOM 8394 O O . MET B 1 504 ? 16.312 -4.137 3.363 1 98.62 504 MET B O 1
ATOM 8398 N N . THR B 1 505 ? 17.391 -6.027 3.824 1 98.62 505 THR B N 1
ATOM 8399 C CA . THR B 1 505 ? 16.531 -6.379 4.941 1 98.62 505 THR B CA 1
ATOM 8400 C C . THR B 1 505 ? 16.641 -5.344 6.059 1 98.62 505 THR B C 1
ATOM 8402 O O . THR B 1 505 ? 15.633 -4.965 6.664 1 98.62 505 THR B O 1
ATOM 8405 N N . ARG B 1 506 ? 17.859 -4.891 6.355 1 98.12 506 ARG B N 1
ATOM 8406 C CA . ARG B 1 506 ? 18.062 -3.848 7.355 1 98.12 506 ARG B CA 1
ATOM 8407 C C . ARG B 1 506 ? 17.359 -2.553 6.949 1 98.12 506 ARG B C 1
ATOM 8409 O O . ARG B 1 506 ? 16.766 -1.874 7.785 1 98.12 506 ARG B O 1
ATOM 8416 N N . TRP B 1 507 ? 17.484 -2.209 5.668 1 98.62 507 TRP B N 1
ATOM 8417 C CA . TRP B 1 507 ? 16.828 -0.997 5.191 1 98.62 507 TRP B CA 1
ATOM 8418 C C . TRP B 1 507 ? 15.328 -1.05 5.457 1 98.62 507 TRP B C 1
ATOM 8420 O O . TRP B 1 507 ? 14.75 -0.101 5.996 1 98.62 507 TRP B O 1
ATOM 8430 N N . PHE B 1 508 ? 14.672 -2.168 5.102 1 98.56 508 PHE B N 1
ATOM 8431 C CA . PHE B 1 508 ? 13.242 -2.316 5.34 1 98.56 508 PHE B CA 1
ATOM 8432 C C . PHE B 1 508 ? 12.938 -2.291 6.832 1 98.56 508 PHE B C 1
ATOM 8434 O O . PHE B 1 508 ? 11.891 -1.783 7.246 1 98.56 508 PHE B O 1
ATOM 8441 N N . TYR B 1 509 ? 13.828 -2.863 7.613 1 98.12 509 TYR B N 1
ATOM 8442 C CA . TYR B 1 509 ? 13.648 -2.861 9.062 1 98.12 509 TYR B CA 1
ATOM 8443 C C . TYR B 1 509 ? 13.617 -1.438 9.602 1 98.12 509 TYR B C 1
ATOM 8445 O O . TYR B 1 509 ? 12.742 -1.09 10.398 1 98.12 509 TYR B O 1
ATOM 8453 N N . TYR B 1 510 ? 14.57 -0.651 9.203 1 97.19 510 TYR B N 1
ATOM 8454 C CA . TYR B 1 510 ? 14.617 0.726 9.68 1 97.19 510 TYR B CA 1
ATOM 8455 C C . TYR B 1 510 ? 13.422 1.521 9.172 1 97.19 510 TYR B C 1
ATOM 8457 O O . TYR B 1 510 ? 12.891 2.377 9.883 1 97.19 510 TYR B O 1
ATOM 8465 N N . LYS B 1 511 ? 12.945 1.285 7.891 1 97.62 511 LYS B N 1
ATOM 8466 C CA . LYS B 1 511 ? 11.719 1.906 7.398 1 97.62 511 LYS B CA 1
ATOM 8467 C C . LYS B 1 511 ? 10.523 1.517 8.258 1 97.62 511 LYS B C 1
ATOM 8469 O O . LYS B 1 511 ? 9.648 2.344 8.523 1 97.62 511 LYS B O 1
ATOM 8474 N N . CYS B 1 512 ? 10.492 0.239 8.641 1 96.62 512 CYS B N 1
ATOM 8475 C CA . CYS B 1 512 ? 9.422 -0.269 9.492 1 96.62 512 CYS B CA 1
ATOM 8476 C C . CYS B 1 512 ? 9.406 0.451 10.836 1 96.62 512 CYS B C 1
ATOM 8478 O O . CYS B 1 512 ? 8.336 0.765 11.359 1 96.62 512 CYS B O 1
ATOM 8480 N N . GLN B 1 513 ? 10.57 0.71 11.383 1 94.38 513 GLN B N 1
ATOM 8481 C CA . GLN B 1 513 ? 10.664 1.428 12.648 1 94.38 513 GLN B CA 1
ATOM 8482 C C . GLN B 1 513 ? 10.086 2.838 12.531 1 94.38 513 GLN B C 1
ATOM 8484 O O . GLN B 1 513 ? 9.508 3.361 13.484 1 94.38 513 GLN B O 1
ATOM 8489 N N . TYR B 1 514 ? 10.242 3.35 11.352 1 94.44 514 TYR B N 1
ATOM 8490 C CA . TYR B 1 514 ? 9.742 4.695 11.094 1 94.44 514 TYR B CA 1
ATOM 8491 C C . TYR B 1 514 ? 8.227 4.703 10.953 1 94.44 514 TYR B C 1
ATOM 8493 O O . TYR B 1 514 ? 7.551 5.574 11.5 1 94.44 514 TYR B O 1
ATOM 8501 N N . ASP B 1 515 ? 7.746 3.75 10.227 1 94.06 515 ASP B N 1
ATOM 8502 C CA . ASP B 1 515 ? 6.316 3.637 9.953 1 94.06 515 ASP B CA 1
ATOM 8503 C C . ASP B 1 515 ? 5.91 2.182 9.734 1 94.06 515 ASP B C 1
ATOM 8505 O O . ASP B 1 515 ? 6.555 1.459 8.969 1 94.06 515 ASP B O 1
ATOM 8509 N N . SER B 1 516 ? 4.809 1.77 10.305 1 92.5 516 SER B N 1
ATOM 8510 C CA . SER B 1 516 ? 4.379 0.375 10.32 1 92.5 516 SER B CA 1
ATOM 8511 C C . SER B 1 516 ? 3.99 -0.098 8.922 1 92.5 516 SER B C 1
ATOM 8513 O O . SER B 1 516 ? 3.988 -1.299 8.641 1 92.5 516 SER B O 1
ATOM 8515 N N . ASN B 1 517 ? 3.643 0.773 8.039 1 93.62 517 ASN B N 1
ATOM 8516 C CA . ASN B 1 517 ? 3.305 0.4 6.668 1 93.62 517 ASN B CA 1
ATOM 8517 C C . ASN B 1 517 ? 4.457 -0.336 5.988 1 93.62 517 ASN B C 1
ATOM 8519 O O . ASN B 1 517 ? 4.234 -1.133 5.074 1 93.62 517 ASN B O 1
ATOM 8523 N N . TRP B 1 518 ? 5.676 -0.068 6.422 1 96.5 518 TRP B N 1
ATOM 8524 C CA . TRP B 1 518 ? 6.863 -0.633 5.785 1 96.5 518 TRP B CA 1
ATOM 8525 C C . TRP B 1 518 ? 7.188 -2.006 6.363 1 96.5 518 TRP B C 1
ATOM 8527 O O . TRP B 1 518 ? 8.07 -2.705 5.859 1 96.5 518 TRP B O 1
ATOM 8537 N N . CYS B 1 519 ? 6.438 -2.422 7.438 1 96.25 519 CYS B N 1
ATOM 8538 C CA . CYS B 1 519 ? 6.707 -3.709 8.07 1 96.25 519 CYS B CA 1
ATOM 8539 C C . CYS B 1 519 ? 6.145 -4.855 7.238 1 96.25 519 CYS B C 1
ATOM 8541 O O . CYS B 1 519 ? 6.543 -6.008 7.41 1 96.25 519 CYS B O 1
ATOM 8543 N N . ILE B 1 520 ? 5.195 -4.457 6.305 1 92.69 520 ILE B N 1
ATOM 8544 C CA . ILE B 1 520 ? 4.504 -5.5 5.559 1 92.69 520 ILE B CA 1
ATOM 8545 C C . ILE B 1 520 ? 4.727 -5.297 4.059 1 92.69 520 ILE B C 1
ATOM 8547 O O . ILE B 1 520 ? 4.805 -4.16 3.588 1 92.69 520 ILE B O 1
#

Organism: Lucilia cuprina (NCBI:txid7375)

Foldseek 3Di:
DDDDDDDDDDDDDPPPPDPPPPPPPPDPVVVVVVVVVVVVVVVVVVPPPVPCCPCVVVPPPPPPPPLPLFWAEEEEADDDPDCQLCVLVVVLLVVLGYHYDYPPDDHQEYEYLDDVCPVPVVCQQDDDPSHAYADFVVCCCAFQQVNLQCQPDPQHFHKDQALVCVVVVVVVCVVVVPWWKWKAFSVRPDTAIDHPVPDDRHDNGIMIGTDDLFFADQVQWFKKKKWKKKWFDLQQTWIKTQQPAIFIFTQPDGCPPHDRVDCSRHPGDPPTDGQCRRVQLVCVPVVVPDGSVRSVQVSCVVVVHHLVVLVVLVLVVVVVSSQSCSVVSVVVCVSHDDDNYMFIKIWMWTAGNVRRIHTRRIHGSDRLHCPSPVVCVVVSNQVSQLVCQLQPNSPPLSSNVVSDDPPPPVVNVVVLVVQPDLVLQAFPVVQCVVVVVVPPVPDPSCDSGSVNDDPVRVVVSSSVSSNLVRNNSMGIPVVHAAPDLVPDDLCVSCVPPDPSSSSVNVSLNRVCVVPVSSSD/DDDDDYYDDPDDDPPPPDPPPPCPPPDVVVVVVVVVVVVVVVVVVVPPPVPPCPCVVVPPPPPPPPLPLFWAEEEEADDDPDCQLCVLVVVLLVVLGYHYDYPPDDHQEYEYLDDVCPVPVVPQQDDDPSHFYADFVVCCCAFQQVNLQCQPDPQHFHKAQALVCVVVVVVVCVVVVPWWKWKAFSVRPDTAIDHPVPDDRHDNGIMIGTDDLFFADQVQWFKKKKWKKKWFDLQVTWIKTQQPAIFIFTQPDGCPPHDRVDCSRHDGDPPTDGQCRRVQLVCVPVVVPDGSVRSVQVSCVVVVHHLVVLVVLVLVVVVVSSQSCSVVSVVVCVSGDDDNYMFIKIWMWTAGNVRRIHTRRIHGSDRLHCPSPVVCVVVSNQVSQLVCQLQPNSPPLSSNVVSDPPPPPVVNVVVLVVQPDLVLQAFPVVQCVVVVVVPPVPDPSCDSGSVNDDPVRVVVSSSVSSNLVRNNSMGIPVVHAAPDLVPDDLCVSCVPPDPSSSSVNVSLNRVCVVPVSSSD